Protein AF-0000000085180337 (afdb_homodimer)

Secondary structure (DSSP, 8-state):
-TTEEE-S--TTHHHHS-HHHHHHHHHHHHHHHHHHHHHHHHHHHHHHHHHTT------STTTTTTT-S--PPPPPGGGS--SEEEEE---HHHHHHHHTSS-SEEEEESSTT----HHHHHHHHHHHHHHHTT---EE-TTS-EE---SS-PEEEEEPPPTT-EEEEEEETTEEEEHHHHHHHHHHHHHHHHHHHTT---EEEEP---SHHHHHHHHHHHHHHHHHHT--TT-SEEEEEE-SHHHHTTHHHHHHHTTTTEEEEEE-HHHHHHHHHHHTTTTSPPP--GGG--TTSHHHHHHHHHHHHHHHHTT-EEEEEEE-B---SS-HHHHHHHHHHHHHHHHHHHHHT-SEEEESSGGGHHHHHHHHHHHHTT-S--TT---TT----HHHHT----TT--B-HHHHHHHHHHHHHHHHHHHTT-SSEEETTEEE-HHHHHHHHHHHHHHHHHT-BBTTS-B--HHHHHHHHHHHHHHTT-TTSTTHHHHHHHHHHHHH-SSPPS-HHHHHGGG--/-TTEEE-S--TTHHHHS-HHHHHHHHHHHHHHHHHHHHHHHHHHHHHHHHHTT------STTTTTTT-S--PPPPPGGGS--SEEEEE---HHHHHHHHTSS-SEEEEESSTT----HHHHHHHHHHHHHHHTT---EE-TTS-EE---SS-PEEEEEPPPTT-EEEEEEETTEEEEHHHHHHHHHHHHHHHHHHHTT---EEEEP---SHHHHHHHHHHHHHHHHHHT--TT-SEEEEEE-SHHHHTTHHHHHHHTTTTEEEEEE-HHHHHHHHHHHTTTTSPPP--GGG--TTSHHHHHHHHHHHHHHHHTT-EEEEEEE-B---SS-HHHHHHHHHHHHHHHHHHHHHT-SEEEESSGGGHHHHHHHHHHHHTT-S--TT---TT----HHHHT----TT--B-HHHHHHHHHHHHHHHHHHHTT-SSEEETTEEE-HHHHHHHHHHHHHHHHHT-BBTTS-B--HHHHHHHHHHHHHHTT-TTSTTHHHHHHHHHHHHH-SSPPS-HHHHHGGG--

Solvent-accessible surface area (backbone atoms only — not comparable to full-atom values): 53439 Å² total; per-residue (Å²): 112,91,58,56,45,76,74,64,88,58,96,58,38,69,76,58,55,26,73,67,48,44,51,49,30,50,36,49,38,70,71,42,43,40,43,51,52,16,51,55,49,45,52,54,54,52,44,54,43,33,69,73,66,53,75,84,61,66,58,73,77,52,46,75,55,57,90,40,98,61,61,35,38,80,58,54,80,74,58,46,43,41,42,30,25,36,45,44,37,44,48,63,70,53,42,45,49,47,29,53,41,75,28,37,26,23,38,36,26,56,36,49,29,34,24,80,37,69,63,52,51,53,48,23,52,46,36,51,53,27,48,76,68,71,58,50,63,43,66,44,96,88,62,47,73,42,66,73,54,94,74,56,23,36,66,27,36,22,33,26,34,83,92,40,62,32,81,49,36,28,49,73,87,36,59,32,46,24,23,47,45,45,43,36,48,52,44,70,74,34,32,70,60,28,45,75,72,73,52,48,48,33,32,37,45,44,67,42,58,40,30,67,56,34,36,50,49,39,50,51,50,52,50,51,24,59,74,72,72,46,62,88,54,54,47,36,31,28,38,33,48,19,22,56,57,18,66,54,27,50,44,47,28,44,58,48,22,20,60,28,30,43,27,41,28,45,37,58,52,39,21,54,28,33,45,45,64,57,28,51,86,75,48,77,86,75,39,30,70,88,66,65,45,69,76,34,52,20,43,34,36,46,55,54,48,47,28,24,47,18,17,67,23,63,24,40,22,30,39,41,70,45,38,62,46,79,47,93,87,38,63,67,62,31,51,55,50,51,51,50,51,46,51,53,48,44,50,40,47,71,70,34,35,30,17,32,32,27,56,35,62,84,45,38,65,55,48,43,52,48,41,41,70,74,40,57,90,45,48,49,43,50,84,50,34,54,82,84,67,81,75,54,52,66,40,57,63,33,79,60,47,90,88,55,51,37,36,66,67,44,53,52,45,29,49,42,49,31,38,54,48,42,23,37,30,69,73,55,36,18,56,40,80,53,94,54,25,59,38,33,47,39,54,36,43,31,25,43,51,49,50,21,38,30,37,76,68,52,35,51,29,75,88,63,51,61,36,33,70,66,52,49,52,52,51,48,52,54,48,37,51,76,68,61,30,55,80,32,86,46,32,48,60,20,48,53,52,49,48,51,52,36,67,41,89,62,82,65,92,52,66,63,69,62,53,53,75,77,48,129,113,93,57,56,46,74,74,63,89,58,97,58,37,70,75,59,55,28,71,67,48,43,52,48,30,50,35,50,38,71,71,43,42,40,42,50,53,15,51,54,49,44,52,54,54,52,42,53,42,33,71,71,66,54,74,85,61,65,57,73,75,51,46,73,56,56,90,39,97,59,61,34,38,78,60,55,79,74,58,47,42,41,42,30,25,36,44,44,36,42,46,62,70,53,42,44,50,46,29,53,41,74,29,37,26,20,38,36,26,56,36,49,30,35,23,81,36,69,62,52,51,52,48,23,52,46,36,49,55,27,47,78,68,72,60,55,63,41,65,44,96,88,63,47,75,41,65,76,53,93,74,55,25,36,67,26,37,24,33,27,35,83,92,41,61,32,82,50,36,28,49,74,87,37,58,32,46,23,24,49,44,44,42,36,48,51,43,71,75,35,33,68,60,29,44,74,72,74,53,48,47,33,32,38,44,45,66,41,56,40,30,69,58,34,35,50,49,38,50,49,52,52,49,51,24,59,73,72,70,45,64,89,54,55,46,35,32,28,37,34,48,20,22,56,56,18,65,56,28,53,45,47,28,43,59,47,21,19,60,28,29,41,27,41,28,44,36,60,53,39,22,54,27,33,46,44,65,57,28,51,86,73,49,77,84,75,40,32,70,87,65,65,45,69,75,34,52,21,45,35,37,46,55,53,47,46,27,23,47,19,19,66,23,63,26,39,22,30,40,41,70,46,37,62,47,81,48,93,88,39,62,67,62,30,54,56,50,49,52,49,50,46,51,53,50,45,51,40,47,73,69,34,33,30,18,31,32,28,56,36,62,82,45,37,63,55,46,43,53,50,42,41,71,75,38,57,92,47,47,52,44,50,86,52,36,53,81,81,68,82,74,56,54,65,40,57,64,33,81,59,47,91,89,55,50,38,35,66,68,46,52,51,47,29,49,42,51,31,38,52,47,41,23,36,32,69,73,55,36,16,56,40,80,55,94,56,23,57,38,33,46,40,56,38,43,31,26,43,51,49,50,21,38,30,37,78,68,53,36,52,30,75,87,62,53,62,36,35,70,67,52,49,52,51,52,45,51,54,46,37,52,75,68,60,30,55,81,33,88,46,31,48,60,21,48,52,52,49,48,52,52,36,67,40,90,63,82,65,90,50,65,62,69,62,52,53,75,76,49,128

Structure (mmCIF, N/CA/C/O backbone):
data_AF-0000000085180337-model_v1
#
loop_
_entity.id
_entity.type
_entity.pdbx_description
1 polymer 'Malate synthase'
#
loop_
_atom_site.group_PDB
_atom_site.id
_atom_site.type_symbol
_atom_site.label_atom_id
_atom_site.label_alt_id
_atom_site.label_comp_id
_atom_site.label_asym_id
_atom_site.label_entity_id
_atom_site.label_seq_id
_atom_site.pdbx_PDB_ins_code
_atom_site.Cartn_x
_atom_site.Cartn_y
_atom_site.Cartn_z
_atom_site.occupancy
_atom_site.B_iso_or_equiv
_atom_site.auth_seq_id
_atom_site.auth_comp_id
_atom_site.auth_asym_id
_atom_site.auth_atom_id
_atom_site.pdbx_PDB_model_num
ATOM 1 N N . MET A 1 1 ? 25.469 7.758 -5.141 1 88.44 1 MET A N 1
ATOM 2 C CA . MET A 1 1 ? 24.469 6.691 -5.016 1 88.44 1 MET A CA 1
ATOM 3 C C . MET A 1 1 ? 23.703 6.516 -6.312 1 88.44 1 MET A C 1
ATOM 5 O O . MET A 1 1 ? 23.25 7.496 -6.91 1 88.44 1 MET A O 1
ATOM 9 N N . LYS A 1 2 ? 23.516 5.344 -6.676 1 87 2 LYS A N 1
ATOM 10 C CA . LYS A 1 2 ? 22.859 5.047 -7.949 1 87 2 LYS A CA 1
ATOM 11 C C . LYS A 1 2 ? 21.422 5.57 -7.965 1 87 2 LYS A C 1
ATOM 13 O O . LYS A 1 2 ? 20.672 5.367 -7.004 1 87 2 LYS A O 1
ATOM 18 N N . GLY A 1 3 ? 21.047 6.367 -9.023 1 92 3 GLY A N 1
ATOM 19 C CA . GLY A 1 3 ? 19.688 6.824 -9.266 1 92 3 GLY A CA 1
ATOM 20 C C . GLY A 1 3 ? 19.297 8.031 -8.422 1 92 3 GLY A C 1
ATOM 21 O O . GLY A 1 3 ? 18.125 8.406 -8.367 1 92 3 GLY A O 1
ATOM 22 N N . VAL A 1 4 ? 20.25 8.648 -7.68 1 97.12 4 VAL A N 1
ATOM 23 C CA . VAL A 1 4 ? 19.938 9.758 -6.789 1 97.12 4 VAL A CA 1
ATOM 24 C C . VAL A 1 4 ? 20.594 11.039 -7.297 1 97.12 4 VAL A C 1
ATOM 26 O O . VAL A 1 4 ? 21.75 11.016 -7.73 1 97.12 4 VAL A O 1
ATOM 29 N N . GLU A 1 5 ? 19.859 12.094 -7.363 1 97.81 5 GLU A N 1
ATOM 30 C CA . GLU A 1 5 ? 20.359 13.391 -7.785 1 97.81 5 GLU A CA 1
ATOM 31 C C . GLU A 1 5 ? 19.969 14.484 -6.789 1 97.81 5 GLU A C 1
ATOM 33 O O . GLU A 1 5 ? 18.797 14.68 -6.5 1 97.81 5 GLU A O 1
ATOM 38 N N . ILE A 1 6 ? 20.938 15.148 -6.246 1 97.94 6 ILE A N 1
ATOM 39 C CA . ILE A 1 6 ? 20.719 16.344 -5.453 1 97.94 6 ILE A CA 1
ATOM 40 C C . ILE A 1 6 ? 20.844 17.594 -6.344 1 97.94 6 ILE A C 1
ATOM 42 O O . ILE A 1 6 ? 21.906 17.844 -6.906 1 97.94 6 ILE A O 1
ATOM 46 N N . ARG A 1 7 ? 19.859 18.406 -6.445 1 97.56 7 ARG A N 1
ATOM 47 C CA . ARG A 1 7 ? 19.766 19.422 -7.5 1 97.56 7 ARG A CA 1
ATOM 48 C C . ARG A 1 7 ? 20.203 20.781 -6.98 1 97.56 7 ARG A C 1
ATOM 50 O O . ARG A 1 7 ? 20.328 21.734 -7.758 1 97.56 7 ARG A O 1
ATOM 57 N N . LYS A 1 8 ? 20.359 20.875 -5.699 1 97.44 8 LYS A N 1
ATOM 58 C CA . LYS A 1 8 ? 20.781 22.156 -5.121 1 97.44 8 LYS A CA 1
ATOM 59 C C . LYS A 1 8 ? 21.703 21.938 -3.932 1 97.44 8 LYS A C 1
ATOM 61 O O . LYS A 1 8 ? 21.406 21.141 -3.033 1 97.44 8 LYS A O 1
ATOM 66 N N . ASP A 1 9 ? 22.859 22.625 -3.92 1 96.94 9 ASP A N 1
ATOM 67 C CA . ASP A 1 9 ? 23.828 22.5 -2.842 1 96.94 9 ASP A CA 1
ATOM 68 C C . ASP A 1 9 ? 23.422 23.344 -1.637 1 96.94 9 ASP A C 1
ATOM 70 O O . ASP A 1 9 ? 22.531 24.172 -1.73 1 96.94 9 ASP A O 1
ATOM 74 N N . HIS A 1 10 ? 23.984 23.062 -0.514 1 97.5 10 HIS A N 1
ATOM 75 C CA . HIS A 1 10 ? 23.781 23.781 0.739 1 97.5 10 HIS A CA 1
ATOM 76 C C . HIS A 1 10 ? 24.984 23.609 1.669 1 97.5 10 HIS A C 1
ATOM 78 O O . HIS A 1 10 ? 25.578 22.531 1.745 1 97.5 10 HIS A O 1
ATOM 84 N N . PRO A 1 11 ? 25.422 24.656 2.369 1 97.31 11 PRO A N 1
ATOM 85 C CA . PRO A 1 11 ? 26.578 24.578 3.25 1 97.31 11 PRO A CA 1
ATOM 86 C C . PRO A 1 11 ? 26.438 23.484 4.32 1 97.31 11 PRO A C 1
ATOM 88 O O . PRO A 1 11 ? 27.438 22.922 4.766 1 97.31 11 PRO A O 1
ATOM 91 N N . LEU A 1 12 ? 25.219 23.203 4.68 1 97.5 12 LEU A N 1
ATOM 92 C CA . LEU A 1 12 ? 24.984 22.25 5.758 1 97.5 12 LEU A CA 1
ATOM 93 C C . LEU A 1 12 ? 24.641 20.875 5.199 1 97.5 12 LEU A C 1
ATOM 95 O O . LEU A 1 12 ? 24.297 19.953 5.953 1 97.5 12 LEU A O 1
ATOM 99 N N . LEU A 1 13 ? 24.719 20.688 3.965 1 96.81 13 LEU A N 1
ATOM 100 C CA . LEU A 1 13 ? 24.25 19.484 3.299 1 96.81 13 LEU A CA 1
ATOM 101 C C . LEU A 1 13 ? 24.969 18.25 3.836 1 96.81 13 LEU A C 1
ATOM 103 O O . LEU A 1 13 ? 24.359 17.219 4.078 1 96.81 13 LEU A O 1
ATOM 107 N N . GLY A 1 14 ? 26.266 18.312 3.992 1 96.25 14 GLY A N 1
ATOM 108 C CA . GLY A 1 14 ? 27.062 17.203 4.457 1 96.25 14 GLY A CA 1
ATOM 109 C C . GLY A 1 14 ? 26.688 16.719 5.852 1 96.25 14 GLY A C 1
ATOM 110 O O . GLY A 1 14 ? 26.844 15.547 6.176 1 96.25 14 GLY A O 1
ATOM 111 N N . GLU A 1 15 ? 26.156 17.625 6.672 1 97.06 15 GLU A N 1
ATOM 112 C CA . GLU A 1 15 ? 25.75 17.297 8.039 1 97.06 15 GLU A CA 1
ATOM 113 C C . GLU A 1 15 ? 24.344 16.719 8.07 1 97.06 15 GLU A C 1
ATOM 115 O O . GLU A 1 15 ? 24.047 15.812 8.852 1 97.06 15 GLU A O 1
ATOM 120 N N . VAL A 1 16 ? 23.516 17.234 7.27 1 98.31 16 VAL A N 1
ATOM 121 C CA . VAL A 1 16 ? 22.094 16.875 7.316 1 98.31 16 VAL A CA 1
ATOM 122 C C . VAL A 1 16 ? 21.828 15.695 6.398 1 98.31 16 VAL A C 1
ATOM 124 O O . VAL A 1 16 ? 21.062 14.789 6.746 1 98.31 16 VAL A O 1
ATOM 127 N N . LEU A 1 17 ? 22.391 15.711 5.258 1 98 17 LEU A N 1
ATOM 128 C CA . LEU A 1 17 ? 22.234 14.641 4.273 1 98 17 LEU A CA 1
ATOM 129 C C . LEU A 1 17 ? 23.531 13.852 4.125 1 98 17 LEU A C 1
ATOM 131 O O . LEU A 1 17 ? 24.078 13.758 3.025 1 98 17 LEU A O 1
ATOM 135 N N . THR A 1 18 ? 24 13.258 5.289 1 98 18 THR A N 1
ATOM 136 C CA . THR A 1 18 ? 25.141 12.352 5.234 1 98 18 THR A CA 1
ATOM 137 C C . THR A 1 18 ? 24.875 11.195 4.277 1 98 18 THR A C 1
ATOM 139 O O . THR A 1 18 ? 23.719 10.977 3.879 1 98 18 THR A O 1
ATOM 142 N N . GLU A 1 19 ? 25.875 10.531 3.971 1 96.81 19 GLU A N 1
ATOM 143 C CA . GLU A 1 19 ? 25.703 9.383 3.078 1 96.81 19 GLU A CA 1
ATOM 144 C C . GLU A 1 19 ? 24.719 8.375 3.662 1 96.81 19 GLU A C 1
ATOM 146 O O . GLU A 1 19 ? 23.875 7.836 2.941 1 96.81 19 GLU A O 1
ATOM 151 N N . GLU A 1 20 ? 24.844 8.102 4.941 1 97.62 20 GLU A N 1
ATOM 152 C CA . GLU A 1 20 ? 23.984 7.133 5.605 1 97.62 20 GLU A CA 1
ATOM 153 C C . GLU A 1 20 ? 22.547 7.637 5.676 1 97.62 20 GLU A C 1
ATOM 155 O O . GLU A 1 20 ? 21.594 6.863 5.484 1 97.62 20 GLU A O 1
ATOM 160 N N . ALA A 1 21 ? 22.375 8.906 5.992 1 98.5 21 ALA A N 1
ATOM 161 C CA . ALA A 1 21 ? 21.047 9.484 6.043 1 98.5 21 ALA A CA 1
ATOM 162 C C . ALA A 1 21 ? 20.375 9.461 4.668 1 98.5 21 ALA A C 1
ATOM 164 O O . ALA A 1 21 ? 19.188 9.18 4.551 1 98.5 21 ALA A O 1
ATOM 165 N N . LEU A 1 22 ? 21.172 9.82 3.664 1 98.19 22 LEU A N 1
ATOM 166 C CA . LEU A 1 22 ? 20.672 9.789 2.295 1 98.19 22 LEU A CA 1
ATOM 167 C C . LEU A 1 22 ? 20.234 8.383 1.907 1 98.19 22 LEU A C 1
ATOM 169 O O . LEU A 1 22 ? 19.172 8.195 1.308 1 98.19 22 LEU A O 1
ATOM 173 N N . ARG A 1 23 ? 21.094 7.371 2.258 1 97.88 23 ARG A N 1
ATOM 174 C CA . ARG A 1 23 ? 20.734 5.984 1.981 1 97.88 23 ARG A CA 1
ATOM 175 C C . ARG A 1 23 ? 19.406 5.613 2.645 1 97.88 23 ARG A C 1
ATOM 177 O O . ARG A 1 23 ? 18.578 4.918 2.047 1 97.88 23 ARG A O 1
ATOM 184 N N . PHE A 1 24 ? 19.234 6.098 3.801 1 98.38 24 PHE A N 1
ATOM 185 C CA . PHE A 1 24 ? 18.031 5.781 4.562 1 98.38 24 PHE A CA 1
ATOM 186 C C . PHE A 1 24 ? 16.812 6.414 3.924 1 98.38 24 PHE A C 1
ATOM 188 O O . PHE A 1 24 ? 15.789 5.746 3.723 1 98.38 24 PHE A O 1
ATOM 195 N N . VAL A 1 25 ? 16.828 7.727 3.578 1 98.69 25 VAL A N 1
ATOM 196 C CA . VAL A 1 25 ? 15.648 8.391 3.033 1 98.69 25 VAL A CA 1
ATOM 197 C C . VAL A 1 25 ? 15.352 7.852 1.637 1 98.69 25 VAL A C 1
ATOM 199 O O . VAL A 1 25 ? 14.188 7.762 1.235 1 98.69 25 VAL A O 1
ATOM 202 N N . VAL A 1 26 ? 16.391 7.473 0.89 1 98.31 26 VAL A N 1
ATOM 203 C CA . VAL A 1 26 ? 16.188 6.844 -0.413 1 98.31 26 VAL A CA 1
ATOM 204 C C . VAL A 1 26 ? 15.516 5.484 -0.236 1 98.31 26 VAL A C 1
ATOM 206 O O . VAL A 1 26 ? 14.617 5.125 -1.002 1 98.31 26 VAL A O 1
ATOM 209 N N . ALA A 1 27 ? 15.984 4.746 0.781 1 98.25 27 ALA A N 1
ATOM 210 C CA . ALA A 1 27 ? 15.352 3.467 1.09 1 98.25 27 ALA A CA 1
ATOM 211 C C . ALA A 1 27 ? 13.867 3.648 1.393 1 98.25 27 ALA A C 1
ATOM 213 O O . ALA A 1 27 ? 13.031 2.887 0.9 1 98.25 27 ALA A O 1
ATOM 214 N N . LEU A 1 28 ? 13.516 4.645 2.199 1 98.75 28 LEU A N 1
ATOM 215 C CA . LEU A 1 28 ? 12.125 4.938 2.516 1 98.75 28 LEU A CA 1
ATOM 216 C C . LEU A 1 28 ? 11.328 5.23 1.248 1 98.75 28 LEU A C 1
ATOM 218 O O . LEU A 1 28 ? 10.234 4.691 1.058 1 98.75 28 LEU A O 1
ATOM 222 N N . HIS A 1 29 ? 11.883 6.086 0.443 1 98.62 29 HIS A N 1
ATOM 223 C CA . HIS A 1 29 ? 11.18 6.496 -0.766 1 98.62 29 HIS A CA 1
ATOM 224 C C . HIS A 1 29 ? 10.938 5.312 -1.693 1 98.62 29 HIS A C 1
ATOM 226 O O . HIS A 1 29 ? 9.82 5.117 -2.176 1 98.62 29 HIS A O 1
ATOM 232 N N . ARG A 1 30 ? 11.938 4.551 -1.923 1 97.31 30 ARG A N 1
ATOM 233 C CA . ARG A 1 30 ? 11.812 3.414 -2.826 1 97.31 30 ARG A CA 1
ATOM 234 C C . ARG A 1 30 ? 10.844 2.375 -2.271 1 97.31 30 ARG A C 1
ATOM 236 O O . ARG A 1 30 ? 10.125 1.721 -3.029 1 97.31 30 ARG A O 1
ATOM 243 N N . GLU A 1 31 ? 10.836 2.254 -0.965 1 97.69 31 GLU A N 1
ATOM 244 C CA . GLU A 1 31 ? 10 1.268 -0.286 1 97.69 31 GLU A CA 1
ATOM 245 C C . GLU A 1 31 ? 8.531 1.676 -0.312 1 97.69 31 GLU A C 1
ATOM 247 O O . GLU A 1 31 ? 7.645 0.825 -0.437 1 97.69 31 GLU A O 1
ATOM 252 N N . PHE A 1 32 ? 8.195 2.963 -0.238 1 98.69 32 PHE A N 1
ATOM 253 C CA . PHE A 1 32 ? 6.82 3.297 0.128 1 98.69 32 PHE A CA 1
ATOM 254 C C . PHE A 1 32 ? 6.188 4.207 -0.918 1 98.69 32 PHE A C 1
ATOM 256 O O . PHE A 1 32 ? 4.969 4.383 -0.937 1 98.69 32 PHE A O 1
ATOM 263 N N . ASN A 1 33 ? 7.008 4.785 -1.847 1 98.56 33 ASN A N 1
ATOM 264 C CA . ASN A 1 33 ? 6.488 5.742 -2.814 1 98.56 33 ASN A CA 1
ATOM 265 C C . ASN A 1 33 ? 5.438 5.109 -3.725 1 98.56 33 ASN A C 1
ATOM 267 O O . ASN A 1 33 ? 4.457 5.758 -4.09 1 98.56 33 ASN A O 1
ATOM 271 N N . PRO A 1 34 ? 5.609 3.84 -4.145 1 98.12 34 PRO A N 1
ATOM 272 C CA . PRO A 1 34 ? 4.578 3.262 -5.012 1 98.12 34 PRO A CA 1
ATOM 273 C C . PRO A 1 34 ? 3.207 3.209 -4.336 1 98.12 34 PRO A C 1
ATOM 275 O O . PRO A 1 34 ? 2.195 3.531 -4.965 1 98.12 34 PRO A O 1
ATOM 278 N N . VAL A 1 35 ? 3.18 2.791 -3.084 1 98.69 35 VAL A N 1
ATOM 279 C CA . VAL A 1 35 ? 1.931 2.746 -2.332 1 98.69 35 VAL A CA 1
ATOM 280 C C . VAL A 1 35 ? 1.38 4.16 -2.156 1 98.69 35 VAL A C 1
ATOM 282 O O . VAL A 1 35 ? 0.181 4.391 -2.326 1 98.69 35 VAL A O 1
ATOM 285 N N . ARG A 1 36 ? 2.287 5.113 -1.812 1 98.81 36 ARG A N 1
ATOM 286 C CA . ARG A 1 36 ? 1.904 6.516 -1.67 1 98.81 36 ARG A CA 1
ATOM 287 C C . ARG A 1 36 ? 1.205 7.023 -2.926 1 98.81 36 ARG A C 1
ATOM 289 O O . ARG A 1 36 ? 0.134 7.629 -2.846 1 98.81 36 ARG A O 1
ATOM 296 N N . LYS A 1 37 ? 1.755 6.754 -4.066 1 98.31 37 LYS A N 1
ATOM 297 C CA . LYS A 1 37 ? 1.198 7.215 -5.336 1 98.31 37 LYS A CA 1
ATOM 298 C C . LYS A 1 37 ? -0.177 6.602 -5.586 1 98.31 37 LYS A C 1
ATOM 300 O O . LYS A 1 37 ? -1.085 7.277 -6.07 1 98.31 37 LYS A O 1
ATOM 305 N N . GLY A 1 38 ? -0.327 5.32 -5.246 1 98.5 38 GLY A N 1
ATOM 306 C CA . GLY A 1 38 ? -1.622 4.672 -5.383 1 98.5 38 GLY A CA 1
ATOM 307 C C . GLY A 1 38 ? -2.701 5.312 -4.531 1 98.5 38 GLY A C 1
ATOM 308 O O . GLY A 1 38 ? -3.836 5.484 -4.98 1 98.5 38 GLY A O 1
ATOM 309 N N . LEU A 1 39 ? -2.348 5.664 -3.311 1 98.81 39 LEU A N 1
ATOM 310 C CA . LEU A 1 39 ? -3.309 6.242 -2.381 1 98.81 39 LEU A CA 1
ATOM 311 C C . LEU A 1 39 ? -3.652 7.676 -2.777 1 98.81 39 LEU A C 1
ATOM 313 O O . LEU A 1 39 ? -4.785 8.125 -2.578 1 98.81 39 LEU A O 1
ATOM 317 N N . LEU A 1 40 ? -2.658 8.414 -3.316 1 98.56 40 LEU A N 1
ATOM 318 C CA . LEU A 1 40 ? -2.934 9.758 -3.807 1 98.56 40 LEU A CA 1
ATOM 319 C C . LEU A 1 40 ? -3.857 9.719 -5.02 1 98.56 40 LEU A C 1
ATOM 321 O O . LEU A 1 40 ? -4.715 10.594 -5.18 1 98.56 40 LEU A O 1
ATOM 325 N N . ALA A 1 41 ? -3.695 8.719 -5.887 1 98.19 41 ALA A N 1
ATOM 326 C CA . ALA A 1 41 ? -4.617 8.531 -7.004 1 98.19 41 ALA A CA 1
ATOM 327 C C . ALA A 1 41 ? -6.031 8.25 -6.512 1 98.19 41 ALA A C 1
ATOM 329 O O . ALA A 1 41 ? -7.008 8.727 -7.102 1 98.19 41 ALA A O 1
ATOM 330 N N . ARG A 1 42 ? -6.137 7.52 -5.504 1 98.06 42 ARG A N 1
ATOM 331 C CA . ARG A 1 42 ? -7.434 7.227 -4.906 1 98.06 42 ARG A CA 1
ATOM 332 C C . ARG A 1 42 ? -8.133 8.508 -4.469 1 98.06 42 ARG A C 1
ATOM 334 O O . ARG A 1 42 ? -9.352 8.633 -4.609 1 98.06 42 ARG A O 1
ATOM 341 N N . ARG A 1 43 ? -7.383 9.492 -3.883 1 98.38 43 ARG A N 1
ATOM 342 C CA . ARG A 1 43 ? -7.961 10.781 -3.498 1 98.38 43 ARG A CA 1
ATOM 343 C C . ARG A 1 43 ? -8.703 11.414 -4.668 1 98.38 43 ARG A C 1
ATOM 345 O O . ARG A 1 43 ? -9.82 11.914 -4.5 1 98.38 43 ARG A O 1
ATOM 352 N N . GLN A 1 44 ? -8.016 11.383 -5.805 1 97.81 44 GLN A N 1
ATOM 353 C CA . GLN A 1 44 ? -8.57 12.023 -6.992 1 97.81 44 GLN A CA 1
ATOM 354 C C . GLN A 1 44 ? -9.82 11.305 -7.48 1 97.81 44 GLN A C 1
ATOM 356 O O . GLN A 1 44 ? -10.781 11.938 -7.914 1 97.81 44 GLN A O 1
ATOM 361 N N . GLU A 1 45 ? -9.789 9.984 -7.398 1 96.69 45 GLU A N 1
ATOM 362 C CA . GLU A 1 45 ? -10.953 9.195 -7.801 1 96.69 45 GLU A CA 1
ATOM 363 C C . GLU A 1 45 ? -12.164 9.508 -6.926 1 96.69 45 GLU A C 1
ATOM 365 O O . GLU A 1 45 ? -13.273 9.688 -7.434 1 96.69 45 GLU A O 1
ATOM 370 N N . LEU A 1 46 ? -11.977 9.57 -5.652 1 96.94 46 LEU A N 1
ATOM 371 C CA . LEU A 1 46 ? -13.055 9.875 -4.723 1 96.94 46 LEU A CA 1
ATOM 372 C C . LEU A 1 46 ? -13.578 11.289 -4.938 1 96.94 46 LEU A C 1
ATOM 374 O O . LEU A 1 46 ? -14.789 11.523 -4.918 1 96.94 46 LEU A O 1
ATOM 378 N N . TRP A 1 47 ? -12.641 12.203 -5.148 1 97.25 47 TRP A N 1
ATOM 379 C CA . TRP A 1 47 ? -13.023 13.602 -5.352 1 97.25 47 TRP A CA 1
ATOM 380 C C . TRP A 1 47 ? -13.898 13.75 -6.59 1 97.25 47 TRP A C 1
ATOM 382 O O . TRP A 1 47 ? -14.883 14.5 -6.578 1 97.25 47 TRP A O 1
ATOM 392 N N . ALA A 1 48 ? -13.555 13.023 -7.648 1 96.5 48 ALA A N 1
ATOM 393 C CA . ALA A 1 48 ? -14.367 13.039 -8.859 1 96.5 48 ALA A CA 1
ATOM 394 C C . ALA A 1 48 ? -15.781 12.555 -8.586 1 96.5 48 ALA A C 1
ATOM 396 O O . ALA A 1 48 ? -16.75 13.102 -9.125 1 96.5 48 ALA A O 1
ATOM 397 N N . ARG A 1 49 ? -15.922 11.578 -7.75 1 95.12 49 ARG A N 1
ATOM 398 C CA . ARG A 1 49 ? -17.234 11.055 -7.391 1 95.12 49 ARG A CA 1
ATOM 399 C C . ARG A 1 49 ? -18.031 12.078 -6.594 1 95.12 49 ARG A C 1
ATOM 401 O O . ARG A 1 49 ? -19.234 12.219 -6.789 1 95.12 49 ARG A O 1
ATOM 408 N N . TYR A 1 50 ? -17.344 12.766 -5.672 1 96.06 50 TYR A N 1
ATOM 409 C CA . TYR A 1 50 ? -18.031 13.773 -4.863 1 96.06 50 TYR A CA 1
ATOM 410 C C . TYR A 1 50 ? -18.469 14.961 -5.719 1 96.06 50 TYR A C 1
ATOM 412 O O . TYR A 1 50 ? -19.531 15.531 -5.496 1 96.06 50 TYR A O 1
ATOM 420 N N . LYS A 1 51 ? -17.688 15.312 -6.715 1 94.69 51 LYS A N 1
ATOM 421 C CA . LYS A 1 51 ? -18.078 16.344 -7.672 1 94.69 51 LYS A CA 1
ATOM 422 C C . LYS A 1 51 ? -19.312 15.938 -8.461 1 94.69 51 LYS A C 1
ATOM 424 O O . LYS A 1 51 ? -20.125 16.781 -8.836 1 94.69 51 LYS A O 1
ATOM 429 N N . ALA A 1 52 ? -19.453 14.633 -8.609 1 94.69 52 ALA A N 1
ATOM 430 C CA . ALA A 1 52 ? -20.578 14.109 -9.375 1 94.69 52 ALA A CA 1
ATOM 431 C C . ALA A 1 52 ? -21.812 13.953 -8.492 1 94.69 52 ALA A C 1
ATOM 433 O O . ALA A 1 52 ? -22.891 13.555 -8.977 1 94.69 52 ALA A O 1
ATOM 434 N N . GLY A 1 53 ? -21.703 14.156 -7.207 1 94.06 53 GLY A N 1
ATOM 435 C CA . GLY A 1 53 ? -22.891 14.211 -6.371 1 94.06 53 GLY A CA 1
ATOM 436 C C . GLY A 1 53 ? -22.891 13.172 -5.266 1 94.06 53 GLY A C 1
ATOM 437 O O . GLY A 1 53 ? -23.734 13.219 -4.363 1 94.06 53 GLY A O 1
ATOM 438 N N . GLU A 1 54 ? -21.922 12.258 -5.312 1 94.31 54 GLU A N 1
ATOM 439 C CA . GLU A 1 54 ? -21.844 11.273 -4.238 1 94.31 54 GLU A CA 1
ATOM 440 C C . GLU A 1 54 ? -21.438 11.93 -2.918 1 94.31 54 GLU A C 1
ATOM 442 O O . GLU A 1 54 ? -20.766 12.953 -2.908 1 94.31 54 GLU A O 1
ATOM 447 N N . ARG A 1 55 ? -21.891 11.391 -1.794 1 95.5 55 ARG A N 1
ATOM 448 C CA . ARG A 1 55 ? -21.547 11.875 -0.461 1 95.5 55 ARG A CA 1
ATOM 449 C C . ARG A 1 55 ? -20.812 10.797 0.339 1 95.5 55 ARG A C 1
ATOM 451 O O . ARG A 1 55 ? -21.141 9.617 0.244 1 95.5 55 ARG A O 1
ATOM 458 N N . PRO A 1 56 ? -19.828 11.219 1.051 1 96.75 56 PRO A N 1
ATOM 459 C CA . PRO A 1 56 ? -19.141 10.234 1.894 1 96.75 56 PRO A CA 1
ATOM 460 C C . PRO A 1 56 ? -20 9.75 3.057 1 96.75 56 PRO A C 1
ATOM 462 O O . PRO A 1 56 ? -20.984 10.406 3.422 1 96.75 56 PRO A O 1
ATOM 465 N N . ASP A 1 57 ? -19.672 8.594 3.582 1 96.88 57 ASP A N 1
ATOM 466 C CA . ASP A 1 57 ? -20.328 7.984 4.738 1 96.88 57 ASP A CA 1
ATOM 467 C C . ASP A 1 57 ? -19.328 7.176 5.566 1 96.88 57 ASP A C 1
ATOM 469 O O . ASP A 1 57 ? -18.188 6.969 5.145 1 96.88 57 ASP A O 1
ATOM 473 N N . PHE A 1 58 ? -19.797 6.852 6.789 1 97.81 58 PHE A N 1
ATOM 474 C CA . PHE A 1 58 ? -18.984 5.926 7.574 1 97.81 58 PHE A CA 1
ATOM 475 C C . PHE A 1 58 ? -18.875 4.578 6.871 1 97.81 58 PHE A C 1
ATOM 477 O O . PHE A 1 58 ? -19.844 4.094 6.281 1 97.81 58 PHE A O 1
ATOM 484 N N . LEU A 1 59 ? -17.719 3.986 6.91 1 96 59 LEU A N 1
ATOM 485 C CA . LEU A 1 59 ? -17.438 2.775 6.145 1 96 59 LEU A CA 1
ATOM 486 C C . LEU A 1 59 ? -18.141 1.569 6.766 1 96 59 LEU A C 1
ATOM 488 O O . LEU A 1 59 ? -17.938 1.275 7.945 1 96 59 LEU A O 1
ATOM 492 N N . GLU A 1 60 ? -18.844 0.856 5.965 1 93.56 60 GLU A N 1
ATOM 493 C CA . GLU A 1 60 ? -19.469 -0.384 6.422 1 93.56 60 GLU A CA 1
ATOM 494 C C . GLU A 1 60 ? -18.422 -1.478 6.629 1 93.56 60 GLU A C 1
ATOM 496 O O . GLU A 1 60 ? -18.531 -2.279 7.559 1 93.56 60 GLU A O 1
ATOM 501 N N . SER A 1 61 ? -17.422 -1.465 5.789 1 92.75 61 SER A N 1
ATOM 502 C CA . SER A 1 61 ? -16.406 -2.525 5.75 1 92.75 61 SER A CA 1
ATOM 503 C C . SER A 1 61 ? -15.57 -2.541 7.023 1 92.75 61 SER A C 1
ATOM 505 O O . SER A 1 61 ? -14.961 -3.559 7.359 1 92.75 61 SER A O 1
ATOM 507 N N . THR A 1 62 ? -15.523 -1.435 7.758 1 95.94 62 THR A N 1
ATOM 508 C CA . THR A 1 62 ? -14.711 -1.356 8.961 1 95.94 62 THR A CA 1
ATOM 509 C C . THR A 1 62 ? -15.57 -1.102 10.195 1 95.94 62 THR A C 1
ATOM 511 O O . THR A 1 62 ? -15.102 -0.553 11.188 1 95.94 62 THR A O 1
ATOM 514 N N . ARG A 1 63 ? -16.812 -1.45 10.117 1 94.56 63 ARG A N 1
ATOM 515 C CA . ARG A 1 63 ? -17.75 -1.263 11.219 1 94.56 63 ARG A CA 1
ATOM 516 C C . ARG A 1 63 ? -17.234 -1.937 12.492 1 94.56 63 ARG A C 1
ATOM 518 O O . ARG A 1 63 ? -17.469 -1.448 13.594 1 94.56 63 ARG A O 1
ATOM 525 N N . PHE A 1 64 ? -16.453 -2.977 12.32 1 91.38 64 PHE A N 1
ATOM 526 C CA . PHE A 1 64 ? -15.953 -3.742 13.461 1 91.38 64 PHE A CA 1
ATOM 527 C C . PHE A 1 64 ? -14.914 -2.945 14.234 1 91.38 64 PHE A C 1
ATOM 529 O O . PHE A 1 64 ? -14.633 -3.248 15.391 1 91.38 64 PHE A O 1
ATOM 536 N N . VAL A 1 65 ? -14.336 -1.946 13.633 1 95.69 65 VAL A N 1
ATOM 537 C CA . VAL A 1 65 ? -13.336 -1.097 14.266 1 95.69 65 VAL A CA 1
ATOM 538 C C . VAL A 1 65 ? -14.023 -0.076 15.172 1 95.69 65 VAL A C 1
ATOM 540 O O . VAL A 1 65 ? -13.57 0.181 16.281 1 95.69 65 VAL A O 1
ATOM 543 N N . ARG A 1 66 ? -15.086 0.447 14.656 1 93.38 66 ARG A N 1
ATOM 544 C CA . ARG A 1 66 ? -15.789 1.509 15.367 1 93.38 66 ARG A CA 1
ATOM 545 C C . ARG A 1 66 ? -16.516 0.957 16.594 1 93.38 66 ARG A C 1
ATOM 547 O O . ARG A 1 66 ? -17.344 0.054 16.469 1 93.38 66 ARG A O 1
ATOM 554 N N . GLY A 1 67 ? -16.156 1.396 17.734 1 84.19 67 GLY A N 1
ATOM 555 C CA . GLY A 1 67 ? -16.75 0.963 18.984 1 84.19 67 GLY A CA 1
ATOM 556 C C . GLY A 1 67 ? -16.234 -0.384 19.453 1 84.19 67 GLY A C 1
ATOM 557 O O . GLY A 1 67 ? -16.75 -0.949 20.422 1 84.19 67 GLY A O 1
ATOM 558 N N . GLY A 1 68 ? -15.242 -0.904 18.672 1 88.12 68 GLY A N 1
ATOM 559 C CA . GLY A 1 68 ? -14.695 -2.197 19.062 1 88.12 68 GLY A CA 1
ATOM 560 C C . GLY A 1 68 ? -13.844 -2.135 20.312 1 88.12 68 GLY A C 1
ATOM 561 O O . GLY A 1 68 ? -13.531 -1.049 20.797 1 88.12 68 GLY A O 1
ATOM 562 N N . SER A 1 69 ? -13.492 -3.338 20.812 1 92.44 69 SER A N 1
ATOM 563 C CA . SER A 1 69 ? -12.719 -3.424 22.031 1 92.44 69 SER A CA 1
ATOM 564 C C . SER A 1 69 ? -11.219 -3.445 21.734 1 92.44 69 SER A C 1
ATOM 566 O O . SER A 1 69 ? -10.602 -4.512 21.719 1 92.44 69 SER A O 1
ATOM 568 N N . TRP A 1 70 ? -10.672 -2.381 21.484 1 96.06 70 TRP A N 1
ATOM 569 C CA . TRP A 1 70 ? -9.25 -2.174 21.266 1 96.06 70 TRP A CA 1
ATOM 570 C C . TRP A 1 70 ? -8.812 -0.81 21.781 1 96.06 70 TRP A C 1
ATOM 572 O O . TRP A 1 70 ? -9.648 0.052 22.062 1 96.06 70 TRP A O 1
ATOM 582 N N . ARG A 1 71 ? -7.559 -0.562 22.078 1 97.62 71 ARG A N 1
ATOM 583 C CA . ARG A 1 71 ? -7.016 0.717 22.516 1 97.62 71 ARG A CA 1
ATOM 584 C C . ARG A 1 71 ? -5.66 0.986 21.875 1 97.62 71 ARG A C 1
ATOM 586 O O . ARG A 1 71 ? -4.992 0.06 21.406 1 97.62 71 ARG A O 1
ATOM 593 N N . VAL A 1 72 ? -5.293 2.213 21.828 1 98.12 72 VAL A N 1
ATOM 594 C CA . VAL A 1 72 ? -3.959 2.562 21.344 1 98.12 72 VAL A CA 1
ATOM 595 C C . VAL A 1 72 ? -2.938 2.318 22.453 1 98.12 72 VAL A C 1
ATOM 597 O O . VAL A 1 72 ? -3.299 2.221 23.625 1 98.12 72 VAL A O 1
ATOM 600 N N . ALA A 1 73 ? -1.636 2.199 22.047 1 97.88 73 ALA A N 1
ATOM 601 C CA . ALA A 1 73 ? -0.564 2.051 23.031 1 97.88 73 ALA A CA 1
ATOM 602 C C . ALA A 1 73 ? -0.54 3.23 24 1 97.88 73 ALA A C 1
ATOM 604 O O . ALA A 1 73 ? -0.777 4.375 23.609 1 97.88 73 ALA A O 1
ATOM 605 N N . GLU A 1 74 ? -0.193 2.959 25.219 1 97.62 74 GLU A N 1
ATOM 606 C CA . GLU A 1 74 ? -0.11 4.016 26.219 1 97.62 74 GLU A CA 1
ATOM 607 C C . GLU A 1 74 ? 0.934 5.062 25.828 1 97.62 74 GLU A C 1
ATOM 609 O O . GLU A 1 74 ? 2.031 4.715 25.391 1 97.62 74 GLU A O 1
ATOM 614 N N . ALA A 1 75 ? 0.584 6.305 25.953 1 97.12 75 ALA A N 1
ATOM 615 C CA . ALA A 1 75 ? 1.526 7.379 25.641 1 97.12 75 ALA A CA 1
ATOM 616 C C . ALA A 1 75 ? 2.738 7.324 26.562 1 97.12 75 ALA A C 1
ATOM 618 O O . ALA A 1 75 ? 2.607 7.012 27.75 1 97.12 75 ALA A O 1
ATOM 619 N N . PRO A 1 76 ? 3.932 7.633 26.031 1 97.62 76 PRO A N 1
ATOM 620 C CA . PRO A 1 76 ? 5.105 7.719 26.906 1 97.62 76 PRO A CA 1
ATOM 621 C C . PRO A 1 76 ? 4.992 8.836 27.938 1 97.62 76 PRO A C 1
ATOM 623 O O . PRO A 1 76 ? 4.137 9.719 27.797 1 97.62 76 PRO A O 1
ATOM 626 N N . GLU A 1 77 ? 5.844 8.812 28.906 1 97.31 77 GLU A N 1
ATOM 627 C CA . GLU A 1 77 ? 5.766 9.703 30.062 1 97.31 77 GLU A CA 1
ATOM 628 C C . GLU A 1 77 ? 5.781 11.172 29.625 1 97.31 77 GLU A C 1
ATOM 630 O O . GLU A 1 77 ? 4.988 11.977 30.125 1 97.31 77 GLU A O 1
ATOM 635 N N . ASP A 1 78 ? 6.637 11.508 28.703 1 97.88 78 ASP A N 1
ATOM 636 C CA . ASP A 1 78 ? 6.816 12.914 28.328 1 97.88 78 ASP A CA 1
ATOM 637 C C . ASP A 1 78 ? 5.73 13.367 27.359 1 97.88 78 ASP A C 1
ATOM 639 O O . ASP A 1 78 ? 5.75 14.508 26.891 1 97.88 78 ASP A O 1
ATOM 643 N N . LEU A 1 79 ? 4.719 12.469 27.047 1 98.12 79 LEU A N 1
ATOM 644 C CA . LEU A 1 79 ? 3.562 12.852 26.234 1 98.12 79 LEU A CA 1
ATOM 645 C C . LEU A 1 79 ? 2.268 12.664 27.016 1 98.12 79 LEU A C 1
ATOM 647 O O . LEU A 1 79 ? 1.177 12.742 26.453 1 98.12 79 LEU A O 1
ATOM 651 N N . GLN A 1 80 ? 2.414 12.383 28.266 1 98.38 80 GLN A N 1
ATOM 652 C CA . GLN A 1 80 ? 1.216 12.133 29.062 1 98.38 80 GLN A CA 1
ATOM 653 C C . GLN A 1 80 ? 0.433 13.422 29.297 1 98.38 80 GLN A C 1
ATOM 655 O O . GLN A 1 80 ? -0.797 13.43 29.219 1 98.38 80 GLN A O 1
ATOM 660 N N . ASP A 1 81 ? 1.122 14.477 29.688 1 98.62 81 ASP A N 1
ATOM 661 C CA . ASP A 1 81 ? 0.491 15.773 29.891 1 98.62 81 ASP A CA 1
ATOM 662 C C . ASP A 1 81 ? 0.71 16.688 28.688 1 98.62 81 ASP A C 1
ATOM 664 O O . ASP A 1 81 ? 1.8 17.234 28.516 1 98.62 81 ASP A O 1
ATOM 668 N N . ARG A 1 82 ? -0.321 16.828 27.906 1 98.75 82 ARG A N 1
ATOM 669 C CA . ARG A 1 82 ? -0.26 17.594 26.672 1 98.75 82 ARG A CA 1
ATOM 670 C C . ARG A 1 82 ? -1.225 18.781 26.719 1 98.75 82 ARG A C 1
ATOM 672 O O . ARG A 1 82 ? -1.724 19.219 25.672 1 98.75 82 ARG A O 1
ATOM 679 N N . ARG A 1 83 ? -1.456 19.328 27.906 1 98.81 83 ARG A N 1
ATOM 680 C CA . ARG A 1 83 ? -2.57 20.234 28.125 1 98.81 83 ARG A CA 1
ATOM 681 C C . ARG A 1 83 ? -2.4 21.516 27.328 1 98.81 83 ARG A C 1
ATOM 683 O O . ARG A 1 83 ? -3.387 22.156 26.953 1 98.81 83 ARG A O 1
ATOM 690 N N . VAL A 1 84 ? -1.12 21.922 27.109 1 98.75 84 VAL A N 1
ATOM 691 C CA . VAL A 1 84 ? -0.851 23.062 26.219 1 98.75 84 VAL A CA 1
ATOM 692 C C . VAL A 1 84 ? 0.329 22.734 25.312 1 98.75 84 VAL A C 1
ATOM 694 O O . VAL A 1 84 ? 1.413 22.391 25.781 1 98.75 84 VAL A O 1
ATOM 697 N N . GLU A 1 85 ? 0.076 22.797 24.031 1 98.75 85 GLU A N 1
ATOM 698 C CA . GLU A 1 85 ? 1.117 22.609 23.016 1 98.75 85 GLU A CA 1
ATOM 699 C C . GLU A 1 85 ? 1.317 23.875 22.203 1 98.75 85 GLU A C 1
ATOM 701 O O . GLU A 1 85 ? 0.348 24.547 21.828 1 98.75 85 GLU A O 1
ATOM 706 N N . ILE A 1 86 ? 2.547 24.25 22 1 98.5 86 ILE A N 1
ATOM 707 C CA . ILE A 1 86 ? 2.854 25.391 21.156 1 98.5 86 ILE A CA 1
ATOM 708 C C . ILE A 1 86 ? 3.354 24.906 19.797 1 98.5 86 ILE A C 1
ATOM 710 O O . ILE A 1 86 ? 3.969 23.844 19.688 1 98.5 86 ILE A O 1
ATOM 714 N N . THR A 1 87 ? 2.992 25.562 18.734 1 97.25 87 THR A N 1
ATOM 715 C CA . THR A 1 87 ? 3.414 25.219 17.375 1 97.25 87 THR A CA 1
ATOM 716 C C . THR A 1 87 ? 4.258 26.344 16.781 1 97.25 87 THR A C 1
ATOM 718 O O . THR A 1 87 ? 4.102 27.516 17.156 1 97.25 87 THR A O 1
ATOM 721 N N . GLY A 1 88 ? 5.102 26.047 15.891 1 96.12 88 GLY A N 1
ATOM 722 C CA . GLY A 1 88 ? 5.922 27.078 15.266 1 96.12 88 GLY A CA 1
ATOM 723 C C . GLY A 1 88 ? 6.855 26.516 14.203 1 96.12 88 GLY A C 1
ATOM 724 O O . GLY A 1 88 ? 6.98 25.297 14.055 1 96.12 88 GLY A O 1
ATOM 725 N N . PRO A 1 89 ? 7.453 27.422 13.477 1 96.81 89 PRO A N 1
ATOM 726 C CA . PRO A 1 89 ? 8.383 27 12.422 1 96.81 89 PRO A CA 1
ATOM 727 C C . PRO A 1 89 ? 9.703 26.469 12.969 1 96.81 89 PRO A C 1
ATOM 729 O O . PRO A 1 89 ? 9.867 26.359 14.188 1 96.81 89 PRO A O 1
ATOM 732 N N . VAL A 1 90 ? 10.609 26.078 12.086 1 97.62 90 VAL A N 1
ATOM 733 C CA . VAL A 1 90 ? 11.82 25.375 12.508 1 97.62 90 VAL A CA 1
ATOM 734 C C . VAL A 1 90 ? 13.023 26.312 12.438 1 97.62 90 VAL A C 1
ATOM 736 O O . VAL A 1 90 ? 14.156 25.859 12.258 1 97.62 90 VAL A O 1
ATOM 739 N N . GLU A 1 91 ? 12.75 27.594 12.531 1 94.44 91 GLU A N 1
ATOM 740 C CA . GLU A 1 91 ? 13.836 28.547 12.672 1 94.44 91 GLU A CA 1
ATOM 741 C C . GLU A 1 91 ? 14.477 28.469 14.055 1 94.44 91 GLU A C 1
ATOM 743 O O . GLU A 1 91 ? 13.781 28.25 15.055 1 94.44 91 GLU A O 1
ATOM 748 N N . ARG A 1 92 ? 15.758 28.703 14.102 1 93.5 92 ARG A N 1
ATOM 749 C CA . ARG A 1 92 ? 16.562 28.453 15.297 1 93.5 92 ARG A CA 1
ATOM 750 C C . ARG A 1 92 ? 16 29.219 16.5 1 93.5 92 ARG A C 1
ATOM 752 O O . ARG A 1 92 ? 15.773 28.641 17.562 1 93.5 92 ARG A O 1
ATOM 759 N N . LYS A 1 93 ? 15.812 30.531 16.359 1 91.75 93 LYS A N 1
ATOM 760 C CA . LYS A 1 93 ? 15.305 31.375 17.438 1 91.75 93 LYS A CA 1
ATOM 761 C C . LYS A 1 93 ? 13.914 30.922 17.891 1 91.75 93 LYS A C 1
ATOM 763 O O . LYS A 1 93 ? 13.617 30.891 19.078 1 91.75 93 LYS A O 1
ATOM 768 N N . MET A 1 94 ? 13.102 30.594 16.953 1 93.31 94 MET A N 1
ATOM 769 C CA . MET A 1 94 ? 11.742 30.172 17.234 1 93.31 94 MET A CA 1
ATOM 770 C C . MET A 1 94 ? 11.727 28.844 18 1 93.31 94 MET A C 1
ATOM 772 O O . MET A 1 94 ? 10.906 28.656 18.906 1 93.31 94 MET A O 1
ATOM 776 N N . ILE A 1 95 ? 12.641 27.938 17.672 1 96.25 95 ILE A N 1
ATOM 777 C CA . ILE A 1 95 ? 12.734 26.641 18.359 1 96.25 95 ILE A CA 1
ATOM 778 C C . ILE A 1 95 ? 13.109 26.859 19.828 1 96.25 95 ILE A C 1
ATOM 780 O O . ILE A 1 95 ? 12.492 26.281 20.719 1 96.25 95 ILE A O 1
ATOM 784 N N . VAL A 1 96 ? 14.109 27.688 20.078 1 95.12 96 VAL A N 1
ATOM 785 C CA . VAL A 1 96 ? 14.555 27.953 21.438 1 95.12 96 VAL A CA 1
ATOM 786 C C . VAL A 1 96 ? 13.414 28.547 22.25 1 95.12 96 VAL A C 1
ATOM 788 O O . VAL A 1 96 ? 13.133 28.109 23.375 1 95.12 96 VAL A O 1
ATOM 791 N N . ASN A 1 97 ? 12.75 29.547 21.656 1 94.12 97 ASN A N 1
ATOM 792 C CA . ASN A 1 97 ? 11.648 30.219 22.344 1 94.12 97 ASN A CA 1
ATOM 793 C C . ASN A 1 97 ? 10.5 29.25 22.641 1 94.12 97 ASN A C 1
ATOM 795 O O . ASN A 1 97 ? 9.922 29.297 23.719 1 94.12 97 ASN A O 1
ATOM 799 N N . ALA A 1 98 ? 10.172 28.484 21.656 1 96.81 98 ALA A N 1
ATOM 800 C CA . ALA A 1 98 ? 9.062 27.547 21.812 1 96.81 98 ALA A CA 1
ATOM 801 C C . ALA A 1 98 ? 9.383 26.484 22.875 1 96.81 98 ALA A C 1
ATOM 803 O O . ALA A 1 98 ? 8.547 26.172 23.719 1 96.81 98 ALA A O 1
ATOM 804 N N . LEU A 1 99 ? 10.555 25.922 22.812 1 97.56 99 LEU A N 1
ATOM 805 C CA . LEU A 1 99 ? 10.977 24.906 23.781 1 97.56 99 LEU A CA 1
ATOM 806 C C . LEU A 1 99 ? 10.992 25.484 25.188 1 97.56 99 LEU A C 1
ATOM 808 O O . LEU A 1 99 ? 10.695 24.781 26.156 1 97.56 99 LEU A O 1
ATOM 812 N N . ASN A 1 100 ? 11.32 26.766 25.328 1 96.31 100 ASN A N 1
ATOM 813 C CA . ASN A 1 100 ? 11.438 27.438 26.625 1 96.31 100 ASN A CA 1
ATOM 814 C C . ASN A 1 100 ? 10.117 28.078 27.047 1 96.31 100 ASN A C 1
ATOM 816 O O . ASN A 1 100 ? 10.047 28.719 28.094 1 96.31 100 ASN A O 1
ATOM 820 N N . SER A 1 101 ? 9.047 27.938 26.312 1 97.25 101 SER A N 1
ATOM 821 C CA . SER A 1 101 ? 7.836 28.75 26.422 1 97.25 101 SER A CA 1
ATOM 822 C C . SER A 1 101 ? 7.031 28.391 27.656 1 97.25 101 SER A C 1
ATOM 824 O O . SER A 1 101 ? 6.145 29.156 28.078 1 97.25 101 SER A O 1
ATOM 826 N N . GLY A 1 102 ? 7.285 27.25 28.266 1 97.69 102 GLY A N 1
ATOM 827 C CA . GLY A 1 102 ? 6.48 26.75 29.375 1 97.69 102 GLY A CA 1
ATOM 828 C C . GLY A 1 102 ? 5.398 25.781 28.938 1 97.69 102 GLY A C 1
ATOM 829 O O . GLY A 1 102 ? 4.781 25.125 29.766 1 97.69 102 GLY A O 1
ATOM 830 N N . ALA A 1 103 ? 5.156 25.641 27.625 1 98.56 103 ALA A N 1
ATOM 831 C CA . ALA A 1 103 ? 4.23 24.625 27.109 1 98.56 103 ALA A CA 1
ATOM 832 C C . ALA A 1 103 ? 4.734 23.219 27.406 1 98.56 103 ALA A C 1
ATOM 834 O O . ALA A 1 103 ? 5.918 23.031 27.688 1 98.56 103 ALA A O 1
ATOM 835 N N . LYS A 1 104 ? 3.801 22.266 27.406 1 98.62 104 LYS A N 1
ATOM 836 C CA . LYS A 1 104 ? 4.164 20.875 27.641 1 98.62 104 LYS A CA 1
ATOM 837 C C . LYS A 1 104 ? 4.805 20.25 26.406 1 98.62 104 LYS A C 1
ATOM 839 O O . LYS A 1 104 ? 5.699 19.406 26.516 1 98.62 104 LYS A O 1
ATOM 844 N N . VAL A 1 105 ? 4.328 20.578 25.281 1 98.81 105 VAL A N 1
ATOM 845 C CA . VAL A 1 105 ? 4.781 20.016 24.016 1 98.81 105 VAL A CA 1
ATOM 846 C C . VAL A 1 105 ? 5.043 21.141 23.016 1 98.81 105 VAL A C 1
ATOM 848 O O . VAL A 1 105 ? 4.34 22.156 23.016 1 98.81 105 VAL A O 1
ATOM 851 N N . PHE A 1 106 ? 6.043 21.062 22.234 1 98.69 106 PHE A N 1
ATOM 852 C CA . PHE A 1 106 ? 6.328 21.938 21.109 1 98.69 106 PHE A CA 1
ATOM 853 C C . PHE A 1 106 ? 6.277 21.156 19.797 1 98.69 106 PHE A C 1
ATOM 855 O O . PHE A 1 106 ? 7.004 20.172 19.625 1 98.69 106 PHE A O 1
ATOM 862 N N . MET A 1 107 ? 5.398 21.531 18.891 1 98.56 107 MET A N 1
ATOM 863 C CA . MET A 1 107 ? 5.355 20.938 17.562 1 98.56 107 MET A CA 1
ATOM 864 C C . MET A 1 107 ? 6.145 21.781 16.562 1 98.56 107 MET A C 1
ATOM 866 O O . MET A 1 107 ? 5.762 22.922 16.25 1 98.56 107 MET A O 1
ATOM 870 N N . ALA A 1 108 ? 7.273 21.297 16.094 1 98.75 108 ALA A N 1
ATOM 871 C CA . ALA A 1 108 ? 8.062 21.906 15.031 1 98.75 108 ALA A CA 1
ATOM 872 C C . ALA A 1 108 ? 7.484 21.594 13.664 1 98.75 108 ALA A C 1
ATOM 874 O O . ALA A 1 108 ? 7.383 20.422 13.273 1 98.75 108 ALA A O 1
ATOM 875 N N . ASP A 1 109 ? 7.199 22.609 12.906 1 98.56 109 ASP A N 1
ATOM 876 C CA . ASP A 1 109 ? 6.301 22.453 11.766 1 98.56 109 ASP A CA 1
ATOM 877 C C . ASP A 1 109 ? 7.059 22.562 10.445 1 98.56 109 ASP A C 1
ATOM 879 O O . ASP A 1 109 ? 7.512 23.656 10.078 1 98.56 109 ASP A O 1
ATOM 883 N N . PHE A 1 110 ? 7.141 21.422 9.664 1 98.75 110 PHE A N 1
ATOM 884 C CA . PHE A 1 110 ? 7.691 21.453 8.312 1 98.75 110 PHE A CA 1
ATOM 8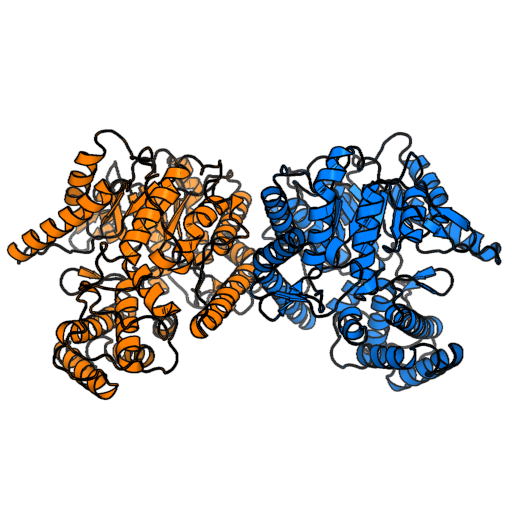85 C C . PHE A 1 110 ? 6.578 21.578 7.277 1 98.75 110 PHE A C 1
ATOM 887 O O . PHE A 1 110 ? 6.84 21.531 6.074 1 98.75 110 PHE A O 1
ATOM 894 N N . GLU A 1 111 ? 5.375 21.781 7.645 1 97.88 111 GLU A N 1
ATOM 895 C CA . GLU A 1 111 ? 4.215 21.797 6.758 1 97.88 111 GLU A CA 1
ATOM 896 C C . GLU A 1 111 ? 3.65 23.203 6.613 1 97.88 111 GLU A C 1
ATOM 898 O O . GLU A 1 111 ? 4.242 24.047 5.938 1 97.88 111 GLU A O 1
ATOM 903 N N . ASP A 1 112 ? 2.619 23.609 7.336 1 97.5 112 ASP A N 1
ATOM 904 C CA . ASP A 1 112 ? 1.883 24.844 7.094 1 97.5 112 ASP A CA 1
ATOM 905 C C . ASP A 1 112 ? 2.715 26.062 7.477 1 97.5 112 ASP A C 1
ATOM 907 O O . ASP A 1 112 ? 2.543 27.156 6.906 1 97.5 112 ASP A O 1
ATOM 911 N N . ALA A 1 113 ? 3.617 25.922 8.438 1 97.5 113 ALA A N 1
ATOM 912 C CA . ALA A 1 113 ? 4.367 27.078 8.938 1 97.5 113 ALA A CA 1
ATOM 913 C C . ALA A 1 113 ? 5.734 27.172 8.266 1 97.5 113 ALA A C 1
ATOM 915 O O . ALA A 1 113 ? 6.594 27.953 8.703 1 97.5 113 ALA A O 1
ATOM 916 N N . LEU A 1 114 ? 5.938 26.391 7.207 1 97.44 114 LEU A N 1
ATOM 917 C CA . LEU A 1 114 ? 7.234 26.375 6.535 1 97.44 114 LEU A CA 1
ATOM 918 C C . LEU A 1 114 ? 7.082 26.703 5.051 1 97.44 114 LEU A C 1
ATOM 920 O O . LEU A 1 114 ? 6.246 26.109 4.363 1 97.44 114 LEU A O 1
ATOM 924 N N . SER A 1 115 ? 7.797 27.75 4.582 1 98.12 115 SER A N 1
ATOM 925 C CA . SER A 1 115 ? 8.117 27.828 3.158 1 98.12 115 SER A CA 1
ATOM 926 C C . SER A 1 115 ? 9.281 26.906 2.801 1 98.12 115 SER A C 1
ATOM 928 O O . SER A 1 115 ? 10.406 27.125 3.25 1 98.12 115 SER A O 1
ATOM 930 N N . PRO A 1 116 ? 9.023 25.859 2.07 1 98.31 116 PRO A N 1
ATOM 931 C CA . PRO A 1 116 ? 10.039 24.812 1.891 1 98.31 116 PRO A CA 1
ATOM 932 C C . PRO A 1 116 ? 11.117 25.203 0.876 1 98.31 116 PRO A C 1
ATOM 934 O O . PRO A 1 116 ? 11.414 24.438 -0.039 1 98.31 116 PRO A O 1
ATOM 937 N N . THR A 1 117 ? 11.703 26.438 1.074 1 98.38 117 THR A N 1
ATOM 938 C CA . THR A 1 117 ? 12.969 26.672 0.396 1 98.38 117 THR A CA 1
ATOM 939 C C . THR A 1 117 ? 14 25.625 0.819 1 98.38 117 THR A C 1
ATOM 941 O O . THR A 1 117 ? 13.93 25.078 1.923 1 98.38 117 THR A O 1
ATOM 944 N N . TRP A 1 118 ? 14.93 25.375 -0.095 1 98.44 118 TRP A N 1
ATOM 945 C CA . TRP A 1 118 ? 15.961 24.406 0.227 1 98.44 118 TRP A CA 1
ATOM 946 C C . TRP A 1 118 ? 16.688 24.781 1.519 1 98.44 118 TRP A C 1
ATOM 948 O O . TRP A 1 118 ? 16.969 23.906 2.35 1 98.44 118 TRP A O 1
ATOM 958 N N . ASP A 1 119 ? 16.906 26 1.724 1 98.31 119 ASP A N 1
ATOM 959 C CA . ASP A 1 119 ? 17.578 26.484 2.92 1 98.31 119 ASP A CA 1
ATOM 960 C C . ASP A 1 119 ? 16.766 26.203 4.172 1 98.31 119 ASP A C 1
ATOM 962 O O . ASP A 1 119 ? 17.297 25.719 5.176 1 98.31 119 ASP A O 1
ATOM 966 N N . ASN A 1 120 ? 15.453 26.531 4.188 1 98.56 120 ASN A N 1
ATOM 967 C CA . ASN A 1 120 ? 14.586 26.312 5.34 1 98.56 120 ASN A CA 1
ATOM 968 C C . ASN A 1 120 ? 14.5 24.828 5.688 1 98.56 120 ASN A C 1
ATOM 970 O O . ASN A 1 120 ? 14.453 24.453 6.863 1 98.56 120 ASN A O 1
ATOM 974 N N . VAL A 1 121 ? 14.469 23.938 4.68 1 98.69 121 VAL A N 1
ATOM 975 C CA . VAL A 1 121 ? 14.352 22.5 4.895 1 98.69 121 VAL A CA 1
ATOM 976 C C . VAL A 1 121 ? 15.617 21.969 5.555 1 98.69 121 VAL A C 1
ATOM 978 O O . VAL A 1 121 ? 15.555 21.281 6.582 1 98.69 121 VAL A O 1
ATOM 981 N N . ILE A 1 122 ? 16.797 22.328 4.98 1 98.69 122 ILE A N 1
ATOM 982 C CA . ILE A 1 122 ? 18.078 21.812 5.469 1 98.69 122 ILE A CA 1
ATOM 983 C C . ILE A 1 122 ? 18.391 22.422 6.832 1 98.69 122 ILE A C 1
ATOM 985 O O . ILE A 1 122 ? 18.734 21.703 7.773 1 98.69 122 ILE A O 1
ATOM 989 N N . ARG A 1 123 ? 18.219 23.719 6.961 1 97.94 123 ARG A N 1
ATOM 990 C CA . ARG A 1 123 ? 18.5 24.391 8.227 1 97.94 123 ARG A CA 1
ATOM 991 C C . ARG A 1 123 ? 17.547 23.922 9.32 1 97.94 123 ARG A C 1
ATOM 993 O O . ARG A 1 123 ? 17.938 23.812 10.484 1 97.94 123 ARG A O 1
ATOM 1000 N N . GLY A 1 124 ? 16.266 23.781 8.898 1 98.44 124 GLY A N 1
ATOM 1001 C CA . GLY A 1 124 ? 15.305 23.266 9.859 1 98.44 124 GLY A CA 1
ATOM 1002 C C . GLY A 1 124 ? 15.719 21.953 10.477 1 98.44 124 GLY A C 1
ATOM 1003 O O . GLY A 1 124 ? 15.625 21.766 11.695 1 98.44 124 GLY A O 1
ATOM 1004 N N . GLN A 1 125 ? 16.172 21 9.648 1 98.81 125 GLN A N 1
ATOM 1005 C CA . GLN A 1 125 ? 16.641 19.703 10.133 1 98.81 125 GLN A CA 1
ATOM 1006 C C . GLN A 1 125 ? 17.859 19.859 11.047 1 98.81 125 GLN A C 1
ATOM 1008 O O . GLN A 1 125 ? 17.938 19.234 12.102 1 98.81 125 GLN A O 1
ATOM 1013 N N . LYS A 1 126 ? 18.797 20.703 10.609 1 98.31 126 LYS A N 1
ATOM 1014 C CA . LYS A 1 126 ? 19.984 20.953 11.414 1 98.31 126 LYS A CA 1
ATOM 1015 C C . LYS A 1 126 ? 19.625 21.547 12.773 1 98.31 126 LYS A C 1
ATOM 1017 O O . LYS A 1 126 ? 20.188 21.156 13.797 1 98.31 126 LYS A O 1
ATOM 1022 N N . ASN A 1 127 ? 18.703 22.516 12.773 1 97.62 127 ASN A N 1
ATOM 1023 C CA . ASN A 1 127 ? 18.266 23.141 14.016 1 97.62 127 ASN A CA 1
ATOM 1024 C C . ASN A 1 127 ? 17.656 22.109 14.977 1 97.62 127 ASN A C 1
ATOM 1026 O O . ASN A 1 127 ? 17.906 22.172 16.188 1 97.62 127 ASN A O 1
ATOM 1030 N N . LEU A 1 128 ? 16.875 21.156 14.477 1 98.5 128 LEU A N 1
ATOM 1031 C CA . LEU A 1 128 ? 16.281 20.125 15.32 1 98.5 128 LEU A CA 1
ATOM 1032 C C . LEU A 1 128 ? 17.344 19.188 15.859 1 98.5 128 LEU A C 1
ATOM 1034 O O . LEU A 1 128 ? 17.25 18.719 17 1 98.5 128 LEU A O 1
ATOM 1038 N N . MET A 1 129 ? 18.375 18.844 15.008 1 98.31 129 MET A N 1
ATOM 1039 C CA . MET A 1 129 ? 19.5 18.047 15.492 1 98.31 129 MET A CA 1
ATOM 1040 C C . MET A 1 129 ? 20.172 18.719 16.688 1 98.31 129 MET A C 1
ATOM 1042 O O . MET A 1 129 ? 20.453 18.062 17.688 1 98.31 129 MET A O 1
ATOM 1046 N N . ASP A 1 130 ? 20.391 20 16.516 1 96.94 130 ASP A N 1
ATOM 1047 C CA . ASP A 1 130 ? 21.031 20.766 17.578 1 96.94 130 ASP A CA 1
ATOM 1048 C C . ASP A 1 130 ? 20.141 20.844 18.812 1 96.94 130 ASP A C 1
ATOM 1050 O O . ASP A 1 130 ? 20.609 20.766 19.938 1 96.94 130 ASP A O 1
ATOM 1054 N N . ALA A 1 131 ? 18.844 21.062 18.609 1 97.19 131 ALA A N 1
ATOM 1055 C CA . ALA A 1 131 ? 17.906 21.172 19.719 1 97.19 131 ALA A CA 1
ATOM 1056 C C . ALA A 1 131 ? 17.875 19.875 20.531 1 97.19 131 ALA A C 1
ATOM 1058 O O . ALA A 1 131 ? 17.891 19.906 21.766 1 97.19 131 ALA A O 1
ATOM 1059 N N . VAL A 1 132 ? 17.812 18.719 19.844 1 97.56 132 VAL A N 1
ATOM 1060 C CA . VAL A 1 132 ? 17.766 17.406 20.5 1 97.56 132 VAL A CA 1
ATOM 1061 C C . VAL A 1 132 ? 19.016 17.203 21.344 1 97.56 132 VAL A C 1
ATOM 1063 O O . VAL A 1 132 ? 18.938 16.625 22.422 1 97.56 132 VAL A O 1
ATOM 1066 N N . ARG A 1 133 ? 20.141 17.734 20.922 1 96 133 ARG A N 1
ATOM 1067 C CA . ARG A 1 133 ? 21.422 17.578 21.594 1 96 133 ARG A CA 1
ATOM 1068 C C . ARG A 1 133 ? 21.656 18.719 22.562 1 96 133 ARG A C 1
ATOM 1070 O O . ARG A 1 133 ? 22.734 18.828 23.172 1 96 133 ARG A O 1
ATOM 1077 N N . ARG A 1 134 ? 20.703 19.656 22.719 1 93.38 134 ARG A N 1
ATOM 1078 C CA . ARG A 1 134 ? 20.75 20.828 23.594 1 93.38 134 ARG A CA 1
ATOM 1079 C C . ARG A 1 134 ? 21.938 21.719 23.25 1 93.38 134 ARG A C 1
ATOM 1081 O O . ARG A 1 134 ? 22.609 22.266 24.125 1 93.38 134 ARG A O 1
ATOM 1088 N N . GLN A 1 135 ? 22.219 21.797 21.969 1 89.69 135 GLN A N 1
ATOM 1089 C CA . GLN A 1 135 ? 23.328 22.609 21.453 1 89.69 135 GLN A CA 1
ATOM 1090 C C . GLN A 1 135 ? 22.812 23.781 20.625 1 89.69 135 GLN A C 1
ATOM 1092 O O . GLN A 1 135 ? 23.594 24.453 19.953 1 89.69 135 GLN A O 1
ATOM 1097 N N . ILE A 1 136 ? 21.547 24 20.641 1 84.38 136 ILE A N 1
ATOM 1098 C CA . ILE A 1 136 ? 20.953 25.031 19.812 1 84.38 136 ILE A CA 1
ATOM 1099 C C . ILE A 1 136 ? 21.234 26.406 20.422 1 84.38 136 ILE A C 1
ATOM 1101 O O . ILE A 1 136 ? 20.406 26.922 21.188 1 84.38 136 ILE A O 1
ATOM 1105 N N . ASP A 1 137 ? 22.484 26.703 20.688 1 75.38 137 ASP A N 1
ATOM 1106 C CA . ASP A 1 137 ? 22.812 27.984 21.328 1 75.38 137 ASP A CA 1
ATOM 1107 C C . ASP A 1 137 ? 23.031 29.078 20.281 1 75.38 137 ASP A C 1
ATOM 1109 O O . ASP A 1 137 ? 23.516 28.797 19.188 1 75.38 137 ASP A O 1
ATOM 1113 N N . PHE A 1 138 ? 22.188 30.109 20.375 1 66.44 138 PHE A N 1
ATOM 1114 C CA . PHE A 1 138 ? 22.406 31.203 19.438 1 66.44 138 PHE A CA 1
ATOM 1115 C C . PHE A 1 138 ? 22.609 32.531 20.203 1 66.44 138 PHE A C 1
ATOM 1117 O O . PHE A 1 138 ? 22.094 32.688 21.297 1 66.44 138 PHE A O 1
ATOM 1124 N N . VAL A 1 139 ? 23.672 33.094 19.828 1 68.69 139 VAL A N 1
ATOM 1125 C CA . VAL A 1 139 ? 23.828 34.469 20.297 1 68.69 139 VAL A CA 1
ATOM 1126 C C . VAL A 1 139 ? 23.312 35.438 19.234 1 68.69 139 VAL A C 1
ATOM 1128 O O . VAL A 1 139 ? 23.719 35.375 18.078 1 68.69 139 VAL A O 1
ATOM 1131 N N . SER A 1 140 ? 22.312 36.188 19.578 1 62.81 140 SER A N 1
ATOM 1132 C CA . SER A 1 140 ? 21.781 37.188 18.656 1 62.81 140 SER A CA 1
ATOM 1133 C C . SER A 1 140 ? 22.828 38.219 18.312 1 62.81 140 SER A C 1
ATOM 1135 O O . SER A 1 140 ? 23.828 38.375 19.016 1 62.81 140 SER A O 1
ATOM 1137 N N . PRO A 1 141 ? 22.641 38.844 17.141 1 66.25 141 PRO A N 1
ATOM 1138 C CA . PRO A 1 141 ? 23.547 39.969 16.812 1 66.25 141 PRO A CA 1
ATOM 1139 C C . PRO A 1 141 ? 23.688 40.969 17.938 1 66.25 141 PRO A C 1
ATOM 1141 O O . PRO A 1 141 ? 24.75 41.562 18.109 1 66.25 141 PRO A O 1
ATOM 1144 N N . GLU A 1 142 ? 22.719 41.156 18.688 1 72.81 142 GLU A N 1
ATOM 1145 C CA . GLU A 1 142 ? 22.703 42.125 19.797 1 72.81 142 GLU A CA 1
ATOM 1146 C C . GLU A 1 142 ? 23.359 41.531 21.031 1 72.81 142 GLU A C 1
ATOM 1148 O O . GLU A 1 142 ? 23.5 42.219 22.062 1 72.81 142 GLU A O 1
ATOM 1153 N N . GLY A 1 143 ? 23.797 40.312 20.922 1 66.25 143 GLY A N 1
ATOM 1154 C CA . GLY A 1 143 ? 24.578 39.719 22 1 66.25 143 GLY A CA 1
ATOM 1155 C C . GLY A 1 143 ? 23.75 38.844 22.938 1 66.25 143 GLY A C 1
ATOM 1156 O O . GLY A 1 143 ? 24.266 38.344 23.922 1 66.25 143 GLY A O 1
ATOM 1157 N N . LYS A 1 144 ? 22.578 38.781 22.641 1 66.94 144 LYS A N 1
ATOM 1158 C CA . LYS A 1 144 ? 21.719 37.969 23.531 1 66.94 144 LYS A CA 1
ATOM 1159 C C . LYS A 1 144 ? 21.922 36.469 23.297 1 66.94 144 LYS A C 1
ATOM 1161 O O . LYS A 1 144 ? 21.875 36 22.156 1 66.94 144 LYS A O 1
ATOM 1166 N N . GLU A 1 145 ? 22.141 35.875 24.359 1 75.31 145 GLU A N 1
ATOM 1167 C CA . GLU A 1 145 ? 22.391 34.438 24.297 1 75.31 145 GLU A CA 1
ATOM 1168 C C . GLU A 1 145 ? 21.094 33.625 24.438 1 75.31 145 GLU A C 1
ATOM 1170 O O . GLU A 1 145 ? 20.266 33.938 25.312 1 75.31 145 GLU A O 1
ATOM 1175 N N . TYR A 1 146 ? 20.797 32.844 23.453 1 78.19 146 TYR A N 1
ATOM 1176 C CA . TYR A 1 146 ? 19.656 31.938 23.5 1 78.19 146 TYR A CA 1
ATOM 1177 C C . TYR A 1 146 ? 20.094 30.516 23.859 1 78.19 146 TYR A C 1
ATOM 1179 O O . TYR A 1 146 ? 20.938 29.938 23.156 1 78.19 146 TYR A O 1
ATOM 1187 N N . ARG A 1 147 ? 19.625 30.125 25 1 86.94 147 ARG A N 1
ATOM 1188 C CA . ARG A 1 147 ? 19.938 28.797 25.484 1 86.94 147 ARG A CA 1
ATOM 1189 C C . ARG A 1 147 ? 18.688 28.078 26 1 86.94 147 ARG A C 1
ATOM 1191 O O . ARG A 1 147 ? 17.719 28.734 26.406 1 86.94 147 ARG A O 1
ATOM 1198 N N . LEU A 1 148 ? 18.719 26.797 25.938 1 93.38 148 LEU A N 1
ATOM 1199 C CA . LEU A 1 148 ? 17.609 26.016 26.453 1 93.38 148 LEU A CA 1
ATOM 1200 C C . LEU A 1 148 ? 17.609 26 27.984 1 93.38 148 LEU A C 1
ATOM 1202 O O . LEU A 1 148 ? 18.672 25.906 28.609 1 93.38 148 LEU A O 1
ATOM 1206 N N . LYS A 1 149 ? 16.469 26.156 28.453 1 92.81 149 LYS A N 1
ATOM 1207 C CA . LYS A 1 149 ? 16.312 25.984 29.891 1 92.81 149 LYS A CA 1
ATOM 1208 C C . LYS A 1 149 ? 16.469 24.516 30.297 1 92.81 149 LYS A C 1
ATOM 1210 O O . LYS A 1 149 ? 16.609 23.641 29.438 1 92.81 149 LYS A O 1
ATOM 1215 N N . GLU A 1 150 ? 16.5 24.281 31.609 1 91.75 150 GLU A N 1
ATOM 1216 C CA . GLU A 1 150 ? 16.625 22.906 32.125 1 91.75 150 GLU A CA 1
ATOM 1217 C C . GLU A 1 150 ? 15.414 22.078 31.734 1 91.75 150 GLU A C 1
ATOM 1219 O O . GLU A 1 150 ? 15.555 20.953 31.219 1 91.75 150 GLU A O 1
ATOM 1224 N N . LYS A 1 151 ? 14.289 22.672 32.031 1 94.19 151 LYS A N 1
ATOM 1225 C CA . LYS A 1 151 ? 13.047 22.016 31.625 1 94.19 151 LYS A CA 1
ATOM 1226 C C . LYS A 1 151 ? 12.461 22.656 30.359 1 94.19 151 LYS A C 1
ATOM 1228 O O . LYS A 1 151 ? 12.25 23.875 30.328 1 94.19 151 LYS A O 1
ATOM 1233 N N . VAL A 1 152 ? 12.273 21.859 29.328 1 96.69 152 VAL A N 1
ATOM 1234 C CA . VAL A 1 152 ? 11.758 22.359 28.062 1 96.69 152 VAL A CA 1
ATOM 1235 C C . VAL A 1 152 ? 10.555 21.516 27.625 1 96.69 152 VAL A C 1
ATOM 1237 O O . VAL A 1 152 ? 10.312 20.453 28.172 1 96.69 152 VAL A O 1
ATOM 1240 N N . ALA A 1 153 ? 9.789 21.984 26.688 1 98.5 153 ALA A N 1
ATOM 1241 C CA . ALA A 1 153 ? 8.664 21.266 26.094 1 98.5 153 ALA A CA 1
ATOM 1242 C C . ALA A 1 153 ? 9.148 20 25.375 1 98.5 153 ALA A C 1
ATOM 1244 O O . ALA A 1 153 ? 10.273 19.953 24.875 1 98.5 153 ALA A O 1
ATOM 1245 N N . THR A 1 154 ? 8.289 18.969 25.406 1 98.69 154 THR A N 1
ATOM 1246 C CA . THR A 1 154 ? 8.562 17.781 24.609 1 98.69 154 THR A CA 1
ATOM 1247 C C . THR A 1 154 ? 8.469 18.094 23.109 1 98.69 154 THR A C 1
ATOM 1249 O O . THR A 1 154 ? 7.484 18.672 22.656 1 98.69 154 THR A O 1
ATOM 1252 N N . LEU A 1 155 ? 9.469 17.719 22.328 1 98.69 155 LEU A N 1
ATOM 1253 C CA . LEU A 1 155 ? 9.555 18.047 20.906 1 98.69 155 LEU A CA 1
ATOM 1254 C C . LEU A 1 155 ? 8.766 17.047 20.078 1 98.69 155 LEU A C 1
ATOM 1256 O O . LEU A 1 155 ? 8.961 15.836 20.203 1 98.69 155 LEU A O 1
ATOM 1260 N N . VAL A 1 156 ? 7.852 17.484 19.281 1 98.81 156 VAL A N 1
ATOM 1261 C CA . VAL A 1 156 ? 7.121 16.734 18.266 1 98.81 156 VAL A CA 1
ATOM 1262 C C . VAL A 1 156 ? 7.305 17.391 16.906 1 98.81 156 VAL A C 1
ATOM 1264 O O . VAL A 1 156 ? 7.301 18.625 16.797 1 98.81 156 VAL A O 1
ATOM 1267 N N . VAL A 1 157 ? 7.492 16.609 15.828 1 98.88 157 VAL A N 1
ATOM 1268 C CA . VAL A 1 157 ? 7.789 17.172 14.508 1 98.88 157 VAL A CA 1
ATOM 1269 C C . VAL A 1 157 ? 6.652 16.844 13.539 1 98.88 157 VAL A C 1
ATOM 1271 O O . VAL A 1 157 ? 6.105 15.742 13.562 1 98.88 157 VAL A O 1
ATOM 1274 N N . ARG A 1 158 ? 6.266 17.797 12.781 1 98.88 158 ARG A N 1
ATOM 1275 C CA . ARG A 1 158 ? 5.262 17.641 11.734 1 98.88 158 ARG A CA 1
ATOM 1276 C C . ARG A 1 158 ? 5.906 17.625 10.352 1 98.88 158 ARG A C 1
ATOM 1278 O O . ARG A 1 158 ? 6.23 18.672 9.805 1 98.88 158 ARG A O 1
ATOM 1285 N N . PRO A 1 159 ? 6.152 16.344 9.805 1 98.88 159 PRO A N 1
ATOM 1286 C CA . PRO A 1 159 ? 6.637 16.297 8.422 1 98.88 159 PRO A CA 1
ATOM 1287 C C . PRO A 1 159 ? 5.605 16.797 7.414 1 98.88 159 PRO A C 1
ATOM 1289 O O . PRO A 1 159 ? 4.418 16.891 7.738 1 98.88 159 PRO A O 1
ATOM 1292 N N . ARG A 1 160 ? 6.035 17.203 6.281 1 98.69 160 ARG A N 1
ATOM 1293 C CA . ARG A 1 160 ? 5.117 17.578 5.211 1 98.69 160 ARG A CA 1
ATOM 1294 C C . ARG A 1 160 ? 4.191 16.422 4.855 1 98.69 160 ARG A C 1
ATOM 1296 O O . ARG A 1 160 ? 4.555 15.25 5.031 1 98.69 160 ARG A O 1
ATOM 1303 N N . GLY A 1 161 ? 2.98 16.703 4.293 1 98.75 161 GLY A N 1
ATOM 1304 C CA . GLY A 1 161 ? 1.96 15.703 4.02 1 98.75 161 GLY A CA 1
ATOM 1305 C C . GLY A 1 161 ? 2.266 14.859 2.795 1 98.75 161 GLY A C 1
ATOM 1306 O O . GLY A 1 161 ? 3.137 15.211 1.996 1 98.75 161 GLY A O 1
ATOM 1307 N N . TRP A 1 162 ? 1.504 13.773 2.609 1 98.81 162 TRP A N 1
ATOM 1308 C CA . TRP A 1 162 ? 1.743 12.766 1.574 1 98.81 162 TRP A CA 1
ATOM 1309 C C . TRP A 1 162 ? 1.697 13.398 0.186 1 98.81 162 TRP A C 1
ATOM 1311 O O . TRP A 1 162 ? 2.354 12.922 -0.741 1 98.81 162 TRP A O 1
ATOM 1321 N N . HIS A 1 163 ? 0.927 14.484 0.001 1 98.31 163 HIS A N 1
ATOM 1322 C CA . HIS A 1 163 ? 0.676 15.062 -1.313 1 98.31 163 HIS A CA 1
ATOM 1323 C C . HIS A 1 163 ? 1.841 15.938 -1.76 1 98.31 163 HIS A C 1
ATOM 1325 O O . HIS A 1 163 ? 1.851 16.438 -2.887 1 98.31 163 HIS A O 1
ATOM 1331 N N . LEU A 1 164 ? 2.838 16.109 -0.905 1 98.56 164 LEU A N 1
ATOM 1332 C CA . LEU A 1 164 ? 3.918 17.047 -1.218 1 98.56 164 LEU A CA 1
ATOM 1333 C C . LEU A 1 164 ? 5.191 16.297 -1.588 1 98.56 164 LEU A C 1
ATOM 1335 O O . LEU A 1 164 ? 5.391 15.156 -1.169 1 98.56 164 LEU A O 1
ATOM 1339 N N . HIS A 1 165 ? 6.09 16.922 -2.402 1 98.25 165 HIS A N 1
ATOM 1340 C CA . HIS A 1 165 ? 7.379 16.375 -2.803 1 98.25 165 HIS A CA 1
ATOM 1341 C C . HIS A 1 165 ? 8.508 17.344 -2.502 1 98.25 165 HIS A C 1
ATOM 1343 O O . HIS A 1 165 ? 8.258 18.531 -2.252 1 98.25 165 HIS A O 1
ATOM 1349 N N . GLU A 1 166 ? 9.648 16.891 -2.381 1 98.62 166 GLU A N 1
ATOM 1350 C CA . GLU A 1 166 ? 10.875 17.672 -2.268 1 98.62 166 GLU A CA 1
ATOM 1351 C C . GLU A 1 166 ? 11.625 17.734 -3.594 1 98.62 166 GLU A C 1
ATOM 1353 O O . GLU A 1 166 ? 12.273 16.75 -3.984 1 98.62 166 GLU A O 1
ATOM 1358 N N . LYS A 1 167 ? 11.586 18.844 -4.266 1 98.12 167 LYS A N 1
ATOM 1359 C CA . LYS A 1 167 ? 12.008 18.938 -5.66 1 98.12 167 LYS A CA 1
ATOM 1360 C C . LYS A 1 167 ? 13.531 19.047 -5.77 1 98.12 167 LYS A C 1
ATOM 1362 O O . LYS A 1 167 ? 14.086 18.953 -6.867 1 98.12 167 LYS A O 1
ATOM 1367 N N . HIS A 1 168 ? 14.258 19.172 -4.668 1 98.56 168 HIS A N 1
ATOM 1368 C CA . HIS A 1 168 ? 15.703 19.344 -4.707 1 98.56 168 HIS A CA 1
ATOM 1369 C C . HIS A 1 168 ? 16.422 18.016 -4.68 1 98.56 168 HIS A C 1
ATOM 1371 O O . HIS A 1 168 ? 17.641 17.953 -4.879 1 98.56 168 HIS A O 1
ATOM 1377 N N . VAL A 1 169 ? 15.703 16.922 -4.383 1 98.62 169 VAL A N 1
ATOM 1378 C CA . VAL A 1 169 ? 16.281 15.578 -4.379 1 98.62 169 VAL A CA 1
ATOM 1379 C C . VAL A 1 169 ? 15.43 14.656 -5.254 1 98.62 169 VAL A C 1
ATOM 1381 O O . VAL A 1 169 ? 14.227 14.508 -5.031 1 98.62 169 VAL A O 1
ATOM 1384 N N . TYR A 1 170 ? 16.078 14.055 -6.211 1 98.44 170 TYR A N 1
ATOM 1385 C CA . TYR A 1 170 ? 15.414 13.133 -7.121 1 98.44 170 TYR A CA 1
ATOM 1386 C C . TYR A 1 170 ? 15.883 11.703 -6.883 1 98.44 170 TYR A C 1
ATOM 1388 O O . TYR A 1 170 ? 17.062 11.461 -6.645 1 98.44 170 TYR A O 1
ATOM 1396 N N . VAL A 1 171 ? 15.023 10.812 -6.84 1 97.69 171 VAL A N 1
ATOM 1397 C CA . VAL A 1 171 ? 15.281 9.375 -6.754 1 97.69 171 VAL A CA 1
ATOM 1398 C C . VAL A 1 171 ? 14.656 8.664 -7.949 1 97.69 171 VAL A C 1
ATOM 1400 O O . VAL A 1 171 ? 13.438 8.711 -8.141 1 97.69 171 VAL A O 1
ATOM 1403 N N . ASP A 1 172 ? 15.484 8.039 -8.719 1 94.38 172 ASP A N 1
ATOM 1404 C CA . ASP A 1 172 ? 15.055 7.273 -9.891 1 94.38 172 ASP A CA 1
ATOM 1405 C C . ASP A 1 172 ? 14.211 8.133 -10.828 1 94.38 172 ASP A C 1
ATOM 1407 O O . ASP A 1 172 ? 13.164 7.695 -11.297 1 94.38 172 ASP A O 1
ATOM 1411 N N . GLY A 1 173 ? 14.531 9.336 -10.969 1 94.44 173 GLY A N 1
ATOM 1412 C CA . GLY A 1 173 ? 13.984 10.211 -12 1 94.44 173 GLY A CA 1
ATOM 1413 C C . GLY A 1 173 ? 12.812 11.047 -11.508 1 94.44 173 GLY A C 1
ATOM 1414 O O . GLY A 1 173 ? 12.266 11.859 -12.25 1 94.44 173 GLY A O 1
ATOM 1415 N N . GLU A 1 174 ? 12.422 10.891 -10.289 1 96.94 174 GLU A N 1
ATOM 1416 C CA . GLU A 1 174 ? 11.305 11.688 -9.781 1 96.94 174 GLU A CA 1
ATOM 1417 C C . GLU A 1 174 ? 11.664 12.352 -8.453 1 96.94 174 GLU A C 1
ATOM 1419 O O . GLU A 1 174 ? 12.555 11.883 -7.738 1 96.94 174 GLU A O 1
ATOM 1424 N N . PRO A 1 175 ? 10.992 13.477 -8.148 1 98.44 175 PRO A N 1
ATOM 1425 C CA . PRO A 1 175 ? 11.266 14.094 -6.844 1 98.44 175 PRO A CA 1
ATOM 1426 C C . PRO A 1 175 ? 10.875 13.195 -5.672 1 98.44 175 PRO A C 1
ATOM 1428 O O . PRO A 1 175 ? 9.852 12.516 -5.73 1 98.44 175 PRO A O 1
ATOM 1431 N N . ILE A 1 176 ? 11.648 13.227 -4.645 1 98.75 176 ILE A N 1
ATOM 1432 C CA . ILE A 1 176 ? 11.414 12.383 -3.479 1 98.75 176 ILE A CA 1
ATOM 1433 C C . ILE A 1 176 ? 10.195 12.891 -2.711 1 98.75 176 ILE A C 1
ATOM 1435 O O . ILE A 1 176 ? 9.859 14.07 -2.766 1 98.75 176 ILE A O 1
ATOM 1439 N N . SER A 1 177 ? 9.453 11.992 -2.061 1 98.88 177 SER A N 1
ATOM 1440 C CA . SER A 1 177 ? 8.359 12.375 -1.175 1 98.88 177 SER A CA 1
ATOM 1441 C C . SER A 1 177 ? 8.844 13.312 -0.072 1 98.88 177 SER A C 1
ATOM 1443 O O . SER A 1 177 ? 9.789 12.984 0.652 1 98.88 177 SER A O 1
ATOM 1445 N N . ALA A 1 178 ? 8.195 14.453 0.063 1 98.88 178 ALA A N 1
ATOM 1446 C CA . ALA A 1 178 ? 8.578 15.383 1.122 1 98.88 178 ALA A CA 1
ATOM 1447 C C . ALA A 1 178 ? 8.305 14.789 2.5 1 98.88 178 ALA A C 1
ATOM 1449 O O . ALA A 1 178 ? 9.055 15.031 3.447 1 98.88 178 ALA A O 1
ATOM 1450 N N . SER A 1 179 ? 7.18 14.039 2.629 1 98.88 179 SER A N 1
ATOM 1451 C CA . SER A 1 179 ? 6.809 13.398 3.887 1 98.88 179 SER A CA 1
ATOM 1452 C C . SER A 1 179 ? 7.906 12.453 4.367 1 98.88 179 SER A C 1
ATOM 1454 O O . SER A 1 179 ? 8.336 12.523 5.52 1 98.88 179 SER A O 1
ATOM 1456 N N . LEU A 1 180 ? 8.375 11.602 3.465 1 98.94 180 LEU A N 1
ATOM 1457 C CA . LEU A 1 180 ? 9.383 10.602 3.797 1 98.94 180 LEU A CA 1
ATOM 1458 C C . LEU A 1 180 ? 10.742 11.258 4.027 1 98.94 180 LEU A C 1
ATOM 1460 O O . LEU A 1 180 ? 11.523 10.789 4.855 1 98.94 180 LEU A O 1
ATOM 1464 N N . PHE A 1 181 ? 10.977 12.312 3.271 1 98.94 181 PHE A N 1
ATOM 1465 C CA . PHE A 1 181 ? 12.219 13.062 3.42 1 98.94 181 PHE A CA 1
ATOM 1466 C C . PHE A 1 181 ? 12.305 13.703 4.801 1 98.94 181 PHE A C 1
ATOM 1468 O O . PHE A 1 181 ? 13.297 13.531 5.512 1 98.94 181 PHE A O 1
ATOM 1475 N N . ASP A 1 182 ? 11.234 14.453 5.199 1 98.94 182 ASP A N 1
ATOM 1476 C CA . ASP A 1 182 ? 11.203 15.141 6.488 1 98.94 182 ASP A CA 1
ATOM 1477 C C . ASP A 1 182 ? 11.242 14.141 7.645 1 98.94 182 ASP A C 1
ATOM 1479 O O . ASP A 1 182 ? 12.047 14.281 8.562 1 98.94 182 ASP A O 1
ATOM 1483 N N . PHE A 1 183 ? 10.398 13.18 7.633 1 98.94 183 PHE A N 1
ATOM 1484 C CA . PHE A 1 183 ? 10.359 12.133 8.648 1 98.94 183 PHE A CA 1
ATOM 1485 C C . PHE A 1 183 ? 11.703 11.438 8.766 1 98.94 183 PHE A C 1
ATOM 1487 O O . PHE A 1 183 ? 12.242 11.281 9.867 1 98.94 183 PHE A O 1
ATOM 1494 N N . GLY A 1 184 ? 12.156 10.977 7.59 1 98.94 184 GLY A N 1
ATOM 1495 C CA . GLY A 1 184 ? 13.359 10.156 7.547 1 98.94 184 GLY A CA 1
ATOM 1496 C C . GLY A 1 184 ? 14.57 10.852 8.133 1 98.94 184 GLY A C 1
ATOM 1497 O O . GLY A 1 184 ? 15.312 10.258 8.93 1 98.94 184 GLY A O 1
ATOM 1498 N N . LEU A 1 185 ? 14.797 12.102 7.73 1 98.94 185 LEU A N 1
ATOM 1499 C CA . LEU A 1 185 ? 15.969 12.828 8.211 1 98.94 185 LEU A CA 1
ATOM 1500 C C . LEU A 1 185 ? 15.883 13.047 9.719 1 98.94 185 LEU A C 1
ATOM 1502 O O . LEU A 1 185 ? 16.859 12.812 10.438 1 98.94 185 LEU A O 1
ATOM 1506 N N . TYR A 1 186 ? 14.742 13.484 10.172 1 98.94 186 TYR A N 1
ATOM 1507 C CA . TYR A 1 186 ? 14.594 13.719 11.602 1 98.94 186 TYR A CA 1
ATOM 1508 C C . TYR A 1 186 ? 14.789 12.438 12.391 1 98.94 186 TYR A C 1
ATOM 1510 O O . TYR A 1 186 ? 15.516 12.414 13.391 1 98.94 186 TYR A O 1
ATOM 1518 N N . PHE A 1 187 ? 14.078 11.383 11.945 1 98.94 187 PHE A N 1
ATOM 1519 C CA . PHE A 1 187 ? 14.125 10.094 12.633 1 98.94 187 PHE A CA 1
ATOM 1520 C C . PHE A 1 187 ? 15.547 9.555 12.656 1 98.94 187 PHE A C 1
ATOM 1522 O O . PHE A 1 187 ? 16.047 9.156 13.711 1 98.94 187 PHE A O 1
ATOM 1529 N N . PHE A 1 188 ? 16.234 9.523 11.508 1 98.88 188 PHE A N 1
ATOM 1530 C CA . PHE A 1 188 ? 17.562 8.938 11.359 1 98.88 188 PHE A CA 1
ATOM 1531 C C . PHE A 1 188 ? 18.562 9.609 12.297 1 98.88 188 PHE A C 1
ATOM 1533 O O . PHE A 1 188 ? 19.328 8.938 12.977 1 98.88 188 PHE A O 1
ATOM 1540 N N . HIS A 1 189 ? 18.5 10.945 12.352 1 98.81 189 HIS A N 1
ATOM 1541 C CA . HIS A 1 189 ? 19.531 11.695 13.07 1 98.81 189 HIS A CA 1
ATOM 1542 C C . HIS A 1 189 ? 19.25 11.719 14.57 1 98.81 189 HIS A C 1
ATOM 1544 O O . HIS A 1 189 ? 20.156 11.891 15.375 1 98.81 189 HIS A O 1
ATOM 1550 N N . ASN A 1 190 ? 17.969 11.547 14.961 1 98.81 190 ASN A N 1
ATOM 1551 C CA . ASN A 1 190 ? 17.656 11.977 16.328 1 98.81 190 ASN A CA 1
ATOM 1552 C C . ASN A 1 190 ? 17.078 10.836 17.156 1 98.81 190 ASN A C 1
ATOM 1554 O O . ASN A 1 190 ? 17.031 10.922 18.391 1 98.81 190 ASN A O 1
ATOM 1558 N N . ALA A 1 191 ? 16.594 9.734 16.578 1 98.75 191 ALA A N 1
ATOM 1559 C CA . ALA A 1 191 ? 15.828 8.719 17.297 1 98.75 191 ALA A CA 1
ATOM 1560 C C . ALA A 1 191 ? 16.625 8.148 18.453 1 98.75 191 ALA A C 1
ATOM 1562 O O . ALA A 1 191 ? 16.141 8.102 19.594 1 98.75 191 ALA A O 1
ATOM 1563 N N . HIS A 1 192 ? 17.859 7.684 18.203 1 98.5 192 HIS A N 1
ATOM 1564 C CA . HIS A 1 192 ? 18.703 7.09 19.25 1 98.5 192 HIS A CA 1
ATOM 1565 C C . HIS A 1 192 ? 19.031 8.109 20.328 1 98.5 192 HIS A C 1
ATOM 1567 O O . HIS A 1 192 ? 19.016 7.781 21.516 1 98.5 192 HIS A O 1
ATOM 1573 N N . GLU A 1 193 ? 19.375 9.352 19.891 1 98.19 193 GLU A N 1
ATOM 1574 C CA . GLU A 1 193 ? 19.719 10.398 20.859 1 98.19 193 GLU A CA 1
ATOM 1575 C C . GLU A 1 193 ? 18.516 10.727 21.75 1 98.19 193 GLU A C 1
ATOM 1577 O O . GLU A 1 193 ? 18.688 10.938 22.953 1 98.19 193 GLU A O 1
ATOM 1582 N N . LEU A 1 194 ? 17.328 10.805 21.172 1 98.56 194 LEU A N 1
ATOM 1583 C CA . LEU A 1 194 ? 16.109 11.078 21.938 1 98.56 194 LEU A CA 1
ATOM 1584 C C . LEU A 1 194 ? 15.891 10.008 23 1 98.56 194 LEU A C 1
ATOM 1586 O O . LEU A 1 194 ? 15.594 10.328 24.141 1 98.56 194 LEU A O 1
ATOM 1590 N N . LEU A 1 195 ? 16.016 8.789 22.625 1 98.12 195 LEU A N 1
ATOM 1591 C CA . LEU A 1 195 ? 15.812 7.688 23.562 1 98.12 195 LEU A CA 1
ATOM 1592 C C . LEU A 1 195 ? 16.828 7.738 24.703 1 98.12 195 LEU A C 1
ATOM 1594 O O . LEU A 1 195 ? 16.484 7.512 25.859 1 98.12 195 LEU A O 1
ATOM 1598 N N . LYS A 1 196 ? 18.078 8.039 24.312 1 97.44 196 LYS A N 1
ATOM 1599 C CA . LYS A 1 196 ? 19.125 8.172 25.312 1 97.44 196 LYS A CA 1
ATOM 1600 C C . LYS A 1 196 ? 18.781 9.25 26.344 1 97.44 196 LYS A C 1
ATOM 1602 O O . LYS A 1 196 ? 19.125 9.133 27.516 1 97.44 196 LYS A O 1
ATOM 1607 N N . ARG A 1 197 ? 18.047 10.203 25.938 1 95.88 197 ARG A N 1
ATOM 1608 C CA . ARG A 1 197 ? 17.719 11.344 26.781 1 95.88 197 ARG A CA 1
ATOM 1609 C C . ARG A 1 197 ? 16.359 11.164 27.438 1 95.88 197 ARG A C 1
ATOM 1611 O O . ARG A 1 197 ? 15.828 12.094 28.047 1 95.88 197 ARG A O 1
ATOM 1618 N N . GLY A 1 198 ? 15.758 10.039 27.281 1 95.62 198 GLY A N 1
ATOM 1619 C CA . GLY A 1 198 ? 14.516 9.719 27.969 1 95.62 198 GLY A CA 1
ATOM 1620 C C . GLY A 1 198 ? 13.281 10.227 27.25 1 95.62 198 GLY A C 1
ATOM 1621 O O . GLY A 1 198 ? 12.227 10.391 27.859 1 95.62 198 GLY A O 1
ATOM 1622 N N . SER A 1 199 ? 13.391 10.531 26 1 97.94 199 SER A N 1
ATOM 1623 C CA . SER A 1 199 ? 12.289 10.938 25.141 1 97.94 199 SER A CA 1
ATOM 1624 C C . SER A 1 199 ? 12.156 10.008 23.938 1 97.94 199 SER A C 1
ATOM 1626 O O . SER A 1 199 ? 12.516 8.836 24 1 97.94 199 SER A O 1
ATOM 1628 N N . GLY A 1 200 ? 11.508 10.445 22.844 1 98.25 200 GLY A N 1
ATOM 1629 C CA . GLY A 1 200 ? 11.344 9.625 21.656 1 98.25 200 GLY A CA 1
ATOM 1630 C C . GLY A 1 200 ? 11.031 10.43 20.406 1 98.25 200 GLY A C 1
ATOM 1631 O O . GLY A 1 200 ? 10.797 11.633 20.484 1 98.25 200 GLY A O 1
ATOM 1632 N N . PRO A 1 201 ? 11.141 9.773 19.266 1 98.81 201 PRO A N 1
ATOM 1633 C CA . PRO A 1 201 ? 10.742 10.398 18.016 1 98.81 201 PRO A CA 1
ATOM 1634 C C . PRO A 1 201 ? 9.227 10.516 17.859 1 98.81 201 PRO A C 1
ATOM 1636 O O . PRO A 1 201 ? 8.555 9.539 17.547 1 98.81 201 PRO A O 1
ATOM 1639 N N . TYR A 1 202 ? 8.688 11.688 18.125 1 98.88 202 TYR A N 1
ATOM 1640 C CA . TYR A 1 202 ? 7.254 11.953 18.109 1 98.88 202 TYR A CA 1
ATOM 1641 C C . TYR A 1 202 ? 6.879 12.82 16.906 1 98.88 202 TYR A C 1
ATOM 1643 O O . TYR A 1 202 ? 7.637 13.711 16.516 1 98.88 202 TYR A O 1
ATOM 1651 N N . PHE A 1 203 ? 5.684 12.508 16.328 1 98.94 203 PHE A N 1
ATOM 1652 C CA . PHE A 1 203 ? 5.332 13.188 15.094 1 98.94 203 PHE A CA 1
ATOM 1653 C C . PHE A 1 203 ? 3.875 13.633 15.117 1 98.94 203 PHE A C 1
ATOM 1655 O O . PHE A 1 203 ? 3.047 13.031 15.805 1 98.94 203 PHE A O 1
ATOM 1662 N N . TYR A 1 204 ? 3.557 14.703 14.477 1 98.81 204 TYR A N 1
ATOM 1663 C CA . TYR A 1 204 ? 2.223 15.062 14.008 1 98.81 204 TYR A CA 1
ATOM 1664 C C . TYR A 1 204 ? 2.064 14.742 12.523 1 98.81 204 TYR A C 1
ATOM 1666 O O . TYR A 1 204 ? 2.875 15.172 11.703 1 98.81 204 TYR A O 1
ATOM 1674 N N . LEU A 1 205 ? 1.069 13.953 12.148 1 98.88 205 LEU A N 1
ATOM 1675 C CA . LEU A 1 205 ? 0.821 13.578 10.758 1 98.88 205 LEU A CA 1
ATOM 1676 C C . LEU A 1 205 ? -0.282 14.438 10.156 1 98.88 205 LEU A C 1
ATOM 1678 O O . LEU A 1 205 ? -1.429 14.398 10.609 1 98.88 205 LEU A O 1
ATOM 1682 N N . PRO A 1 206 ? 0.078 15.195 9.125 1 98.69 206 PRO A N 1
ATOM 1683 C CA . PRO A 1 206 ? -0.89 16.172 8.625 1 98.69 206 PRO A CA 1
ATOM 1684 C C . PRO A 1 206 ? -1.706 15.648 7.445 1 98.69 206 PRO A C 1
ATOM 1686 O O . PRO A 1 206 ? -1.227 14.797 6.688 1 98.69 206 PRO A O 1
ATOM 1689 N N . LYS A 1 207 ? -2.898 16.016 7.312 1 98.69 207 LYS A N 1
ATOM 1690 C CA . LYS A 1 207 ? -3.752 16.078 6.129 1 98.69 207 LYS A CA 1
ATOM 1691 C C . LYS A 1 207 ? -3.996 14.68 5.555 1 98.69 207 LYS A C 1
ATOM 1693 O O . LYS A 1 207 ? -4.012 14.5 4.336 1 98.69 207 LYS A O 1
ATOM 1698 N N . LEU A 1 208 ? -4.078 13.68 6.391 1 98.81 208 LEU A N 1
ATOM 1699 C CA . LEU A 1 208 ? -4.555 12.383 5.93 1 98.81 208 LEU A CA 1
ATOM 1700 C C . LEU A 1 208 ? -6.02 12.461 5.512 1 98.81 208 LEU A C 1
ATOM 1702 O O . LEU A 1 208 ? -6.789 13.25 6.066 1 98.81 208 LEU A O 1
ATOM 1706 N N . GLU A 1 209 ? -6.355 11.625 4.516 1 98.62 209 GLU A N 1
ATOM 1707 C CA . GLU A 1 209 ? -7.754 11.609 4.094 1 98.62 209 GLU A CA 1
ATOM 1708 C C . GLU A 1 209 ? -8.398 10.25 4.348 1 98.62 209 GLU A C 1
ATOM 1710 O O . GLU A 1 209 ? -9.594 10.07 4.113 1 98.62 209 GLU A O 1
ATOM 1715 N N . SER A 1 210 ? -7.602 9.258 4.805 1 98.56 210 SER A N 1
ATOM 1716 C CA . SER A 1 210 ? -8.172 7.934 5.039 1 98.56 210 SER A CA 1
ATOM 1717 C C . SER A 1 210 ? -7.316 7.129 6.008 1 98.56 210 SER A C 1
ATOM 1719 O O . SER A 1 210 ? -6.16 7.473 6.258 1 98.56 210 SER A O 1
ATOM 1721 N N . HIS A 1 211 ? -7.945 6.066 6.566 1 98.75 211 HIS A N 1
ATOM 1722 C CA . HIS A 1 211 ? -7.203 5.133 7.41 1 98.75 211 HIS A CA 1
ATOM 1723 C C . HIS A 1 211 ? -6.145 4.387 6.605 1 98.75 211 HIS A C 1
ATOM 1725 O O . HIS A 1 211 ? -5.148 3.924 7.164 1 98.75 211 HIS A O 1
ATOM 1731 N N . LEU A 1 212 ? -6.293 4.234 5.25 1 98.75 212 LEU A N 1
ATOM 1732 C CA . LEU A 1 212 ? -5.289 3.607 4.402 1 98.75 212 LEU A CA 1
ATOM 1733 C C . LEU A 1 212 ? -3.988 4.402 4.422 1 98.75 212 LEU A C 1
ATOM 1735 O O . LEU A 1 212 ? -2.898 3.822 4.398 1 98.75 212 LEU A O 1
ATOM 1739 N N . GLU A 1 213 ? -4.117 5.715 4.441 1 98.94 213 GLU A N 1
ATOM 1740 C CA . GLU A 1 213 ? -2.939 6.578 4.508 1 98.94 213 GLU A CA 1
ATOM 1741 C C . GLU A 1 213 ? -2.271 6.496 5.879 1 98.94 213 GLU A C 1
ATOM 1743 O O . GLU A 1 213 ? -1.05 6.617 5.988 1 98.94 213 GLU A O 1
ATOM 1748 N N . ALA A 1 214 ? -3.09 6.289 6.934 1 98.94 214 ALA A N 1
ATOM 1749 C CA . ALA A 1 214 ? -2.533 6.023 8.258 1 98.94 214 ALA A CA 1
ATOM 1750 C C . ALA A 1 214 ? -1.8 4.688 8.289 1 98.94 214 ALA A C 1
ATOM 1752 O O . ALA A 1 214 ? -0.75 4.562 8.93 1 98.94 214 ALA A O 1
ATOM 1753 N N . ARG A 1 215 ? -2.355 3.707 7.656 1 98.75 215 ARG A N 1
ATOM 1754 C CA . ARG A 1 215 ? -1.697 2.41 7.543 1 98.75 215 ARG A CA 1
ATOM 1755 C C . ARG A 1 215 ? -0.332 2.545 6.879 1 98.75 215 ARG A C 1
ATOM 1757 O O . ARG A 1 215 ? 0.633 1.897 7.289 1 98.75 215 ARG A O 1
ATOM 1764 N N . LEU A 1 216 ? -0.241 3.334 5.816 1 98.81 216 LEU A N 1
ATOM 1765 C CA . LEU A 1 216 ? 1.03 3.594 5.152 1 98.81 216 LEU A CA 1
ATOM 1766 C C . LEU A 1 216 ? 2.053 4.152 6.133 1 98.81 216 LEU A C 1
ATOM 1768 O O . LEU A 1 216 ? 3.207 3.717 6.152 1 98.81 216 LEU A O 1
ATOM 1772 N N . TRP A 1 217 ? 1.62 5.125 6.949 1 98.94 217 TRP A N 1
ATOM 1773 C CA . TRP A 1 217 ? 2.52 5.664 7.965 1 98.94 217 TRP A CA 1
ATOM 1774 C C . TRP A 1 217 ? 2.971 4.57 8.93 1 98.94 217 TRP A C 1
ATOM 1776 O O . TRP A 1 217 ? 4.145 4.504 9.297 1 98.94 217 TRP A O 1
ATOM 1786 N N . ASN A 1 218 ? 2.037 3.766 9.352 1 98.69 218 ASN A N 1
ATOM 1787 C CA . ASN A 1 218 ? 2.408 2.684 10.266 1 98.69 218 ASN A CA 1
ATOM 1788 C C . ASN A 1 218 ? 3.484 1.788 9.656 1 98.69 218 ASN A C 1
ATOM 1790 O O . ASN A 1 218 ? 4.406 1.357 10.352 1 98.69 218 ASN A O 1
ATOM 1794 N N . GLU A 1 219 ? 3.373 1.5 8.367 1 98.38 219 GLU A N 1
ATOM 1795 C CA . GLU A 1 219 ? 4.375 0.691 7.676 1 98.38 219 GLU A CA 1
ATOM 1796 C C . GLU A 1 219 ? 5.723 1.408 7.621 1 98.38 219 GLU A C 1
ATOM 1798 O O . GLU A 1 219 ? 6.77 0.78 7.766 1 98.38 219 GLU A O 1
ATOM 1803 N N . VAL A 1 220 ? 5.676 2.678 7.375 1 98.88 220 VAL A N 1
ATOM 1804 C CA . VAL A 1 220 ? 6.891 3.484 7.367 1 98.88 220 VAL A CA 1
ATOM 1805 C C . VAL A 1 220 ? 7.574 3.408 8.727 1 98.88 220 VAL A C 1
ATOM 1807 O O . VAL A 1 220 ? 8.789 3.227 8.812 1 98.88 220 VAL A O 1
ATOM 1810 N N . PHE A 1 221 ? 6.77 3.52 9.797 1 98.88 221 PHE A N 1
ATOM 1811 C CA . PHE A 1 221 ? 7.305 3.473 11.156 1 98.88 221 PHE A CA 1
ATOM 1812 C C . PHE A 1 221 ? 7.953 2.123 11.438 1 98.88 221 PHE A C 1
ATOM 1814 O O . PHE A 1 221 ? 9.07 2.062 11.961 1 98.88 221 PHE A O 1
ATOM 1821 N N . ASN A 1 222 ? 7.258 1.07 11.094 1 97.88 222 ASN A N 1
ATOM 1822 C CA . ASN A 1 222 ? 7.785 -0.273 11.297 1 97.88 222 ASN A CA 1
ATOM 1823 C C . ASN A 1 222 ? 9.109 -0.474 10.562 1 97.88 222 ASN A C 1
ATOM 1825 O O . ASN A 1 222 ? 10.078 -0.965 11.141 1 97.88 222 ASN A O 1
ATOM 1829 N N . PHE A 1 223 ? 9.148 -0.093 9.312 1 97.94 223 PHE A N 1
ATOM 1830 C CA . PHE A 1 223 ? 10.352 -0.238 8.5 1 97.94 223 PHE A CA 1
ATOM 1831 C C . PHE A 1 223 ? 11.508 0.561 9.094 1 97.94 223 PHE A C 1
ATOM 1833 O O . PHE A 1 223 ? 12.625 0.058 9.195 1 97.94 223 PHE A O 1
ATOM 1840 N N . ALA A 1 224 ? 11.203 1.815 9.438 1 98.75 224 ALA A N 1
ATOM 1841 C CA . ALA A 1 224 ? 12.234 2.695 9.984 1 98.75 224 ALA A CA 1
ATOM 1842 C C . ALA A 1 224 ? 12.805 2.133 11.281 1 98.75 224 ALA A C 1
ATOM 1844 O O . ALA A 1 224 ? 14.016 2.168 11.492 1 98.75 224 ALA A O 1
ATOM 1845 N N . GLN A 1 225 ? 11.953 1.657 12.148 1 98.38 225 GLN A N 1
ATOM 1846 C CA . GLN A 1 225 ? 12.383 1.061 13.406 1 98.38 225 GLN A CA 1
ATOM 1847 C C . GLN A 1 225 ? 13.258 -0.17 13.164 1 98.38 225 GLN A C 1
ATOM 1849 O O . GLN A 1 225 ? 14.281 -0.35 13.812 1 98.38 225 GLN A O 1
ATOM 1854 N N . ASP A 1 226 ? 12.867 -1.016 12.234 1 96.19 226 ASP A N 1
ATOM 1855 C CA . ASP A 1 226 ? 13.68 -2.176 11.867 1 96.19 226 ASP A CA 1
ATOM 1856 C C . ASP A 1 226 ? 15.031 -1.747 11.32 1 96.19 226 ASP A C 1
ATOM 1858 O O . ASP A 1 226 ? 16.062 -2.334 11.664 1 96.19 226 ASP A O 1
ATOM 1862 N N . TYR A 1 227 ? 14.992 -0.761 10.453 1 96.69 227 TYR A N 1
ATOM 1863 C CA . TYR A 1 227 ? 16.203 -0.278 9.789 1 96.69 227 TYR A CA 1
ATOM 1864 C C . TYR A 1 227 ? 17.219 0.2 10.812 1 96.69 227 TYR A C 1
ATOM 1866 O O . TYR A 1 227 ? 18.422 -0.06 10.664 1 96.69 227 TYR A O 1
ATOM 1874 N N . LEU A 1 228 ? 16.703 0.878 11.867 1 97.44 228 LEU A N 1
ATOM 1875 C CA . LEU A 1 228 ? 17.625 1.45 12.852 1 97.44 228 LEU A CA 1
ATOM 1876 C C . LEU A 1 228 ? 17.688 0.575 14.102 1 97.44 228 LEU A C 1
ATOM 1878 O O . LEU A 1 228 ? 18.375 0.925 15.07 1 97.44 228 LEU A O 1
ATOM 1882 N N . GLY A 1 229 ? 17.016 -0.564 14.117 1 95.62 229 GLY A N 1
ATOM 1883 C CA . GLY A 1 229 ? 17.078 -1.498 15.227 1 95.62 229 GLY A CA 1
ATOM 1884 C C . GLY A 1 229 ? 16.375 -0.987 16.469 1 95.62 229 GLY A C 1
ATOM 1885 O O . GLY A 1 229 ? 16.891 -1.124 17.578 1 95.62 229 GLY A O 1
ATOM 1886 N N . LEU A 1 230 ? 15.219 -0.353 16.297 1 97.69 230 LEU A N 1
ATOM 1887 C CA . LEU A 1 230 ? 14.445 0.178 17.422 1 97.69 230 LEU A CA 1
ATOM 1888 C C . LEU A 1 230 ? 13.18 -0.64 17.641 1 97.69 230 LEU A C 1
ATOM 1890 O O . LEU A 1 230 ? 12.586 -1.144 16.688 1 97.69 230 LEU A O 1
ATOM 1894 N N . PRO A 1 231 ? 12.703 -0.778 18.781 1 95.94 231 PRO A N 1
ATOM 1895 C CA . PRO A 1 231 ? 11.508 -1.567 19.078 1 95.94 231 PRO A CA 1
ATOM 1896 C C . PRO A 1 231 ? 10.234 -0.923 18.531 1 95.94 231 PRO A C 1
ATOM 1898 O O . PRO A 1 231 ? 10.172 0.3 18.375 1 95.94 231 PRO A O 1
ATOM 1901 N N . ARG A 1 232 ? 9.258 -1.817 18.297 1 95.19 232 ARG A N 1
ATOM 1902 C CA . ARG A 1 232 ? 7.93 -1.343 17.922 1 95.19 232 ARG A CA 1
ATOM 1903 C C . ARG A 1 232 ? 7.363 -0.411 18.984 1 95.19 232 ARG A C 1
ATOM 1905 O O . ARG A 1 232 ? 7.566 -0.633 20.188 1 95.19 232 ARG A O 1
ATOM 1912 N N . GLY A 1 233 ? 6.711 0.648 18.562 1 93.94 233 GLY A N 1
ATOM 1913 C CA . GLY A 1 233 ? 6.066 1.553 19.5 1 93.94 233 GLY A CA 1
ATOM 1914 C C . GLY A 1 233 ? 6.965 2.697 19.938 1 93.94 233 GLY A C 1
ATOM 1915 O O . GLY A 1 233 ? 6.527 3.592 20.672 1 93.94 233 GLY A O 1
ATOM 1916 N N . THR A 1 234 ? 8.273 2.703 19.5 1 97.38 234 THR A N 1
ATOM 1917 C CA . THR A 1 234 ? 9.195 3.795 19.797 1 97.38 234 THR A CA 1
ATOM 1918 C C . THR A 1 234 ? 8.688 5.105 19.203 1 97.38 234 THR A C 1
ATOM 1920 O O . THR A 1 234 ? 8.766 6.156 19.844 1 97.38 234 THR A O 1
ATOM 1923 N N . ILE A 1 235 ? 8.18 5.082 18.031 1 98.81 235 ILE A N 1
ATOM 1924 C CA . ILE A 1 235 ? 7.598 6.238 17.344 1 98.81 235 ILE A CA 1
ATOM 1925 C C . ILE A 1 235 ? 6.18 6.477 17.859 1 98.81 235 ILE A C 1
ATOM 1927 O O . ILE A 1 235 ? 5.406 5.527 18.031 1 98.81 235 ILE A O 1
ATOM 1931 N N . ARG A 1 236 ? 5.84 7.723 18.172 1 98.81 236 ARG A N 1
ATOM 1932 C CA . ARG A 1 236 ? 4.461 8.078 18.484 1 98.81 236 ARG A CA 1
ATOM 1933 C C . ARG A 1 236 ? 3.959 9.188 17.562 1 98.81 236 ARG A C 1
ATOM 1935 O O . ARG A 1 236 ? 4.699 10.117 17.25 1 98.81 236 ARG A O 1
ATOM 1942 N N . ALA A 1 237 ? 2.727 9.016 17.172 1 98.81 237 ALA A N 1
ATOM 1943 C CA . ALA A 1 237 ? 2.18 9.969 16.203 1 98.81 237 ALA A CA 1
ATOM 1944 C C . ALA A 1 237 ? 0.808 10.469 16.641 1 98.81 237 ALA A C 1
ATOM 1946 O O . ALA A 1 237 ? 0.002 9.703 17.172 1 98.81 237 ALA A O 1
ATOM 1947 N N . THR A 1 238 ? 0.595 11.688 16.547 1 98.88 238 THR A N 1
ATOM 1948 C CA . THR A 1 238 ? -0.717 12.32 16.594 1 98.88 238 THR A CA 1
ATOM 1949 C C . THR A 1 238 ? -1.175 12.75 15.211 1 98.88 238 THR A C 1
ATOM 1951 O O . THR A 1 238 ? -0.399 13.328 14.445 1 98.88 238 THR A O 1
ATOM 1954 N N . VAL A 1 239 ? -2.398 12.414 14.859 1 98.88 239 VAL A N 1
ATOM 1955 C CA . VAL A 1 239 ? -2.885 12.727 13.516 1 98.88 239 VAL A CA 1
ATOM 1956 C C . VAL A 1 239 ? -3.758 13.977 13.562 1 98.88 239 VAL A C 1
ATOM 1958 O O . VAL A 1 239 ? -4.656 14.086 14.406 1 98.88 239 VAL A O 1
ATOM 1961 N N . LEU A 1 240 ? -3.402 14.938 12.719 1 98.69 240 LEU A N 1
ATOM 1962 C CA . LEU A 1 240 ? -4.289 16.078 12.531 1 98.69 240 LEU A CA 1
ATOM 1963 C C . LEU A 1 240 ? -5.516 15.688 11.711 1 98.69 240 LEU A C 1
ATOM 1965 O O . LEU A 1 240 ? -5.395 15.344 10.531 1 98.69 240 LEU A O 1
ATOM 1969 N N . ILE A 1 241 ? -6.664 15.633 12.367 1 98.75 241 ILE A N 1
ATOM 1970 C CA . ILE A 1 241 ? -7.902 15.492 11.609 1 98.75 241 ILE A CA 1
ATOM 1971 C C . ILE A 1 241 ? -8.312 16.859 11.039 1 98.75 241 ILE A C 1
ATOM 1973 O O . ILE A 1 241 ? -9.07 17.594 11.672 1 98.75 241 ILE A O 1
ATOM 1977 N N . GLU A 1 242 ? -7.824 17.094 9.859 1 98.38 242 GLU A N 1
ATOM 1978 C CA . GLU A 1 242 ? -8.031 18.406 9.266 1 98.38 242 GLU A CA 1
ATOM 1979 C C . GLU A 1 242 ? -8.492 18.297 7.816 1 98.38 242 GLU A C 1
ATOM 1981 O O . GLU A 1 242 ? -8.273 19.219 7.016 1 98.38 242 GLU A O 1
ATOM 1986 N N . THR A 1 243 ? -9.023 17.109 7.445 1 98.5 243 THR A N 1
ATOM 1987 C CA . THR A 1 243 ? -9.742 16.859 6.203 1 98.5 243 THR A CA 1
ATOM 1988 C C . THR A 1 243 ? -11.117 16.25 6.484 1 98.5 243 THR A C 1
ATOM 1990 O O . THR A 1 243 ? -11.266 15.445 7.402 1 98.5 243 THR A O 1
ATOM 1993 N N . ILE A 1 244 ? -12.07 16.625 5.695 1 98.62 244 ILE A N 1
ATOM 1994 C CA . ILE A 1 244 ? -13.453 16.188 5.902 1 98.62 244 ILE A CA 1
ATOM 1995 C C . ILE A 1 244 ? -13.531 14.672 5.789 1 98.62 244 ILE A C 1
ATOM 1997 O O . ILE A 1 244 ? -14.273 14.023 6.531 1 98.62 244 ILE A O 1
ATOM 2001 N N . LEU A 1 245 ? -12.75 14.094 4.941 1 98.56 245 LEU A N 1
ATOM 2002 C CA . LEU A 1 245 ? -12.836 12.648 4.73 1 98.56 245 LEU A CA 1
ATOM 2003 C C . LEU A 1 245 ? -12.242 11.891 5.914 1 98.56 245 LEU A C 1
ATOM 2005 O O . LEU A 1 245 ? -12.742 10.828 6.285 1 98.56 245 LEU A O 1
ATOM 2009 N N . ALA A 1 246 ? -11.18 12.391 6.504 1 98.69 246 ALA A N 1
ATOM 2010 C CA . ALA A 1 246 ? -10.586 11.766 7.68 1 98.69 246 ALA A CA 1
ATOM 2011 C C . ALA A 1 246 ? -11.555 11.766 8.852 1 98.69 246 ALA A C 1
ATOM 2013 O O . ALA A 1 246 ? -11.5 10.883 9.719 1 98.69 246 ALA A O 1
ATOM 2014 N N . ALA A 1 247 ? -12.438 12.711 8.891 1 98.69 247 ALA A N 1
ATOM 2015 C CA . ALA A 1 247 ? -13.406 12.812 9.984 1 98.69 247 ALA A CA 1
ATOM 2016 C C . ALA A 1 247 ? -14.312 11.594 10.023 1 98.69 247 ALA A C 1
ATOM 2018 O O . ALA A 1 247 ? -14.82 11.227 11.086 1 98.69 247 ALA A O 1
ATOM 2019 N N . PHE A 1 248 ? -14.5 10.945 8.875 1 98.56 248 PHE A N 1
ATOM 2020 C CA . PHE A 1 248 ? -15.359 9.766 8.789 1 98.56 248 PHE A CA 1
ATOM 2021 C C . PHE A 1 248 ? -14.609 8.516 9.25 1 98.56 248 PHE A C 1
ATOM 2023 O O . PHE A 1 248 ? -15.219 7.465 9.438 1 98.56 248 PHE A O 1
ATOM 2030 N N . GLU A 1 249 ? -13.281 8.68 9.453 1 98.62 249 GLU A N 1
ATOM 2031 C CA . GLU A 1 249 ? -12.477 7.484 9.656 1 98.62 249 GLU A CA 1
ATOM 2032 C C . GLU A 1 249 ? -11.539 7.645 10.844 1 98.62 249 GLU A C 1
ATOM 2034 O O . GLU A 1 249 ? -10.406 7.168 10.82 1 98.62 249 GLU A O 1
ATOM 2039 N N . MET A 1 250 ? -11.953 8.383 11.875 1 98.75 250 MET A N 1
ATOM 2040 C CA . MET A 1 250 ? -11.086 8.719 13 1 98.75 250 MET A CA 1
ATOM 2041 C C . MET A 1 250 ? -10.688 7.469 13.781 1 98.75 250 MET A C 1
ATOM 2043 O O . MET A 1 250 ? -9.516 7.273 14.086 1 98.75 250 MET A O 1
ATOM 2047 N N . GLU A 1 251 ? -11.68 6.59 14.086 1 98.5 251 GLU A N 1
ATOM 2048 C CA . GLU A 1 251 ? -11.367 5.363 14.82 1 98.5 251 GLU A CA 1
ATOM 2049 C C . GLU A 1 251 ? -10.492 4.434 13.984 1 98.5 251 GLU A C 1
ATOM 2051 O O . GLU A 1 251 ? -9.562 3.818 14.508 1 98.5 251 GLU A O 1
ATOM 2056 N N . GLU A 1 252 ? -10.828 4.332 12.664 1 98.62 252 GLU A N 1
ATOM 2057 C CA . GLU A 1 252 ? -10.031 3.5 11.766 1 98.62 252 GLU A CA 1
ATOM 2058 C C . GLU A 1 252 ? -8.586 3.988 11.688 1 98.62 252 GLU A C 1
ATOM 2060 O O . GLU A 1 252 ? -7.656 3.184 11.633 1 98.62 252 GLU A O 1
ATOM 2065 N N . ILE A 1 253 ? -8.383 5.34 11.688 1 98.88 253 ILE A N 1
ATOM 2066 C CA . ILE A 1 253 ? -7.051 5.934 11.648 1 98.88 253 ILE A CA 1
ATOM 2067 C C . ILE A 1 253 ? -6.281 5.551 12.914 1 98.88 253 ILE A C 1
ATOM 2069 O O . ILE A 1 253 ? -5.129 5.121 12.836 1 98.88 253 ILE A O 1
ATOM 2073 N N . LEU A 1 254 ? -6.918 5.652 14.062 1 98.81 254 LEU A N 1
ATOM 2074 C CA . LEU A 1 254 ? -6.293 5.258 15.32 1 98.81 254 LEU A CA 1
ATOM 2075 C C . LEU A 1 254 ? -5.984 3.766 15.328 1 98.81 254 LEU A C 1
ATOM 2077 O O . LEU A 1 254 ? -4.926 3.348 15.805 1 98.81 254 LEU A O 1
ATOM 2081 N N . TYR A 1 255 ? -6.91 3.004 14.773 1 98.5 255 TYR A N 1
ATOM 2082 C CA . TYR A 1 255 ? -6.75 1.554 14.758 1 98.5 255 TYR A CA 1
ATOM 2083 C C . TYR A 1 255 ? -5.512 1.152 13.961 1 98.5 255 TYR A C 1
ATOM 2085 O O . TYR A 1 255 ? -4.742 0.294 14.398 1 98.5 255 TYR A O 1
ATOM 2093 N N . GLU A 1 256 ? -5.32 1.749 12.781 1 98.31 256 GLU A N 1
ATOM 2094 C CA . GLU A 1 256 ? -4.172 1.442 11.938 1 98.31 256 GLU A CA 1
ATOM 2095 C C . GLU A 1 256 ? -2.861 1.784 12.641 1 98.31 256 GLU A C 1
ATOM 2097 O O . GLU A 1 256 ? -1.838 1.14 12.406 1 98.31 256 GLU A O 1
ATOM 2102 N N . LEU A 1 257 ? -2.887 2.777 13.523 1 98.62 257 LEU A N 1
ATOM 2103 C CA . LEU A 1 257 ? -1.692 3.271 14.203 1 98.62 257 LEU A CA 1
ATOM 2104 C C . LEU A 1 257 ? -1.656 2.807 15.648 1 98.62 257 LEU A C 1
ATOM 2106 O O . LEU A 1 257 ? -0.914 3.359 16.469 1 98.62 257 LEU A O 1
ATOM 2110 N N . LYS A 1 258 ? -2.375 1.888 16.078 1 97.44 258 LYS A N 1
ATOM 2111 C CA . LYS A 1 258 ? -2.697 1.592 17.469 1 97.44 258 LYS A CA 1
ATOM 2112 C C . LYS A 1 258 ? -1.432 1.353 18.281 1 97.44 258 LYS A C 1
ATOM 2114 O O . LYS A 1 258 ? -1.4 1.634 19.484 1 97.44 258 LYS A O 1
ATOM 2119 N N . GLU A 1 259 ? -0.352 0.922 17.656 1 97.56 259 GLU A N 1
ATOM 2120 C CA . GLU A 1 259 ? 0.904 0.724 18.359 1 97.56 259 GLU A CA 1
ATOM 2121 C C . GLU A 1 259 ? 1.727 2.01 18.406 1 97.56 259 GLU A C 1
ATOM 2123 O O . GLU A 1 259 ? 2.678 2.121 19.188 1 97.56 259 GLU A O 1
ATOM 2128 N N . HIS A 1 260 ? 1.344 2.959 17.531 1 98.75 260 HIS A N 1
ATOM 2129 C CA . HIS A 1 260 ? 2.174 4.148 17.375 1 98.75 260 HIS A CA 1
ATOM 2130 C C . HIS A 1 260 ? 1.368 5.422 17.609 1 98.75 260 HIS A C 1
ATOM 2132 O O . HIS A 1 260 ? 1.924 6.52 17.609 1 98.75 260 HIS A O 1
ATOM 2138 N N . ALA A 1 261 ? 0.082 5.352 17.891 1 98.38 261 ALA A N 1
ATOM 2139 C CA . ALA A 1 261 ? -0.767 6.531 18 1 98.38 261 ALA A CA 1
ATOM 2140 C C . ALA A 1 261 ? -0.662 7.148 19.391 1 98.38 261 ALA A C 1
ATOM 2142 O O . ALA A 1 261 ? -0.619 6.43 20.391 1 98.38 261 ALA A O 1
ATOM 2143 N N . ALA A 1 262 ? -0.58 8.484 19.375 1 98.06 262 ALA A N 1
ATOM 2144 C CA . ALA A 1 262 ? -0.684 9.219 20.641 1 98.06 262 ALA A CA 1
ATOM 2145 C C . ALA A 1 262 ? -2.014 9.961 20.734 1 98.06 262 ALA A C 1
ATOM 2147 O O . ALA A 1 262 ? -2.455 10.312 21.828 1 98.06 262 ALA A O 1
ATOM 2148 N N . GLY A 1 263 ? -2.58 10.234 19.641 1 98.62 263 GLY A N 1
ATOM 2149 C CA . GLY A 1 263 ? -3.844 10.953 19.703 1 98.62 263 GLY A CA 1
ATOM 2150 C C . GLY A 1 263 ? -4.242 11.562 18.375 1 98.62 263 GLY A C 1
ATOM 2151 O O . GLY A 1 263 ? -3.662 11.227 17.328 1 98.62 263 GLY A O 1
ATOM 2152 N N . LEU A 1 264 ? -5.355 12.32 18.375 1 98.88 264 LEU A N 1
ATOM 2153 C CA . LEU A 1 264 ? -5.832 13.125 17.25 1 98.88 264 LEU A CA 1
ATOM 2154 C C . LEU A 1 264 ? -5.887 14.602 17.641 1 98.88 264 LEU A C 1
ATOM 2156 O O . LEU A 1 264 ? -5.969 14.938 18.828 1 98.88 264 LEU A O 1
ATOM 2160 N N . ASN A 1 265 ? -5.715 15.422 16.672 1 98.75 265 ASN A N 1
ATOM 2161 C CA . ASN A 1 265 ? -5.805 16.875 16.828 1 98.75 265 ASN A CA 1
ATOM 2162 C C . ASN A 1 265 ? -6.879 17.469 15.93 1 98.75 265 ASN A C 1
ATOM 2164 O O . ASN A 1 265 ? -7.039 17.047 14.781 1 98.75 265 ASN A O 1
ATOM 2168 N N . ALA A 1 266 ? -7.605 18.422 16.438 1 97.31 266 ALA A N 1
ATOM 2169 C CA . ALA A 1 266 ? -8.672 19.078 15.695 1 97.31 266 ALA A CA 1
ATOM 2170 C C . ALA A 1 266 ? -8.148 20.297 14.961 1 97.31 266 ALA A C 1
ATOM 2172 O O . ALA A 1 266 ? -8.211 21.422 15.477 1 97.31 266 ALA A O 1
ATOM 2173 N N . GLY A 1 267 ? -7.727 20.125 13.734 1 93.19 267 GLY A N 1
ATOM 2174 C CA . GLY A 1 267 ? -7.285 21.25 12.922 1 93.19 267 GLY A CA 1
ATOM 2175 C C . GLY A 1 267 ? -8.43 21.984 12.258 1 93.19 267 GLY A C 1
ATOM 2176 O O . GLY A 1 267 ? -9.055 21.469 11.328 1 93.19 267 GLY A O 1
ATOM 2177 N N . ARG A 1 268 ? -8.672 23.281 12.602 1 91.06 268 ARG A N 1
ATOM 2178 C CA . ARG A 1 268 ? -9.875 24.016 12.211 1 91.06 268 ARG A CA 1
ATOM 2179 C C . ARG A 1 268 ? -9.773 24.5 10.773 1 91.06 268 ARG A C 1
ATOM 2181 O O . ARG A 1 268 ? -10.586 24.125 9.922 1 91.06 268 ARG A O 1
ATOM 2188 N N . TRP A 1 269 ? -8.805 25.344 10.453 1 92.94 269 TRP A N 1
ATOM 2189 C CA . TRP A 1 269 ? -8.766 26.047 9.18 1 92.94 269 TRP A CA 1
ATOM 2190 C C . TRP A 1 269 ? -8.602 25.078 8.016 1 92.94 269 TRP A C 1
ATOM 2192 O O . TRP A 1 269 ? -9.305 25.188 7.008 1 92.94 269 TRP A O 1
ATOM 2202 N N . ASP A 1 270 ? -7.719 24.156 8.172 1 97.19 270 ASP A N 1
ATOM 2203 C CA . ASP A 1 270 ? -7.531 23.156 7.125 1 97.19 270 ASP A CA 1
ATOM 2204 C C . ASP A 1 270 ? -8.773 22.281 6.957 1 97.19 270 ASP A C 1
ATOM 2206 O O . ASP A 1 270 ? -9.094 21.859 5.848 1 97.19 270 ASP A O 1
ATOM 2210 N N . TYR A 1 271 ? -9.477 22.031 8.062 1 97.88 271 TYR A N 1
ATOM 2211 C CA . TYR A 1 271 ? -10.703 21.25 7.988 1 97.88 271 TYR A CA 1
ATOM 2212 C C . TYR A 1 271 ? -11.758 21.953 7.148 1 97.88 271 TYR A C 1
ATOM 2214 O O . TYR A 1 271 ? -12.352 21.344 6.25 1 97.88 271 TYR A O 1
ATOM 2222 N N . ILE A 1 272 ? -11.992 23.25 7.43 1 97.44 272 ILE A N 1
ATOM 2223 C CA . ILE A 1 272 ? -12.969 24.031 6.684 1 97.44 272 ILE A CA 1
ATOM 2224 C C . ILE A 1 272 ? -12.531 24.141 5.223 1 97.44 272 ILE A C 1
ATOM 2226 O O . ILE A 1 272 ? -13.352 24.016 4.312 1 97.44 272 ILE A O 1
ATOM 2230 N N . PHE A 1 273 ? -11.273 24.375 5.039 1 97.94 273 PHE A N 1
ATOM 2231 C CA . PHE A 1 273 ? -10.719 24.391 3.691 1 97.94 273 PHE A CA 1
ATOM 2232 C C . PHE A 1 273 ? -11.047 23.094 2.959 1 97.94 273 PHE A C 1
ATOM 2234 O O . PHE A 1 273 ? -11.484 23.109 1.808 1 97.94 273 PHE A O 1
ATOM 2241 N N . SER A 1 274 ? -10.797 21.953 3.627 1 98.31 274 SER A N 1
ATOM 2242 C CA . SER A 1 274 ? -11.07 20.641 3.041 1 98.31 274 SER A CA 1
ATOM 2243 C C . SER A 1 274 ? -12.539 20.5 2.678 1 98.31 274 SER A C 1
ATOM 2245 O O . SER A 1 274 ? -12.875 19.906 1.646 1 98.31 274 SER A O 1
ATOM 2247 N N . CYS A 1 275 ? -13.43 21 3.494 1 98 275 CYS A N 1
ATOM 2248 C CA . CYS A 1 275 ? -14.859 20.953 3.217 1 98 275 CYS A CA 1
ATOM 2249 C C . CYS A 1 275 ? -15.195 21.734 1.95 1 98 275 CYS A C 1
ATOM 2251 O O . CYS A 1 275 ? -15.922 21.25 1.086 1 98 275 CYS A O 1
ATOM 2253 N N . ILE A 1 276 ? -14.633 22.938 1.881 1 97.5 276 ILE A N 1
ATOM 2254 C CA . ILE A 1 276 ? -14.883 23.766 0.709 1 97.5 276 ILE A CA 1
ATOM 2255 C C . ILE A 1 276 ? -14.297 23.094 -0.533 1 97.5 276 ILE A C 1
ATOM 2257 O O . ILE A 1 276 ? -14.961 23 -1.567 1 97.5 276 ILE A O 1
ATOM 2261 N N . LYS A 1 277 ? -13.062 22.594 -0.436 1 97.5 277 LYS A N 1
ATOM 2262 C CA . LYS A 1 277 ? -12.344 22 -1.556 1 97.5 277 LYS A CA 1
ATOM 2263 C C . LYS A 1 277 ? -13.102 20.781 -2.105 1 97.5 277 LYS A C 1
ATOM 2265 O O . LYS A 1 277 ? -13.398 20.719 -3.301 1 97.5 277 LYS A O 1
ATOM 2270 N N . LYS A 1 278 ? -13.469 19.844 -1.238 1 97.62 278 LYS A N 1
ATOM 2271 C CA . LYS A 1 278 ? -14.047 18.578 -1.668 1 97.62 278 LYS A CA 1
ATOM 2272 C C . LYS A 1 278 ? -15.469 18.781 -2.197 1 97.62 278 LYS A C 1
ATOM 2274 O O . LYS A 1 278 ? -15.93 18.016 -3.053 1 97.62 278 LYS A O 1
ATOM 2279 N N . PHE A 1 279 ? -16.109 19.875 -1.746 1 96.88 279 PHE A N 1
ATOM 2280 C CA . PHE A 1 279 ? -17.5 20.078 -2.127 1 96.88 279 PHE A CA 1
ATOM 2281 C C . PHE A 1 279 ? -17.703 21.469 -2.709 1 96.88 279 PHE A C 1
ATOM 2283 O O . PHE A 1 279 ? -18.766 22.062 -2.541 1 96.88 279 PHE A O 1
ATOM 2290 N N . ALA A 1 280 ? -16.719 22 -3.336 1 93 280 ALA A N 1
ATOM 2291 C CA . ALA A 1 280 ? -16.672 23.359 -3.855 1 93 280 ALA A CA 1
ATOM 2292 C C . ALA A 1 280 ? -17.891 23.656 -4.727 1 93 280 ALA A C 1
ATOM 2294 O O . ALA A 1 280 ? -18.406 24.781 -4.715 1 93 280 ALA A O 1
ATOM 2295 N N . THR A 1 281 ? -18.344 22.656 -5.434 1 93.38 281 THR A N 1
ATOM 2296 C CA . THR A 1 281 ? -19.422 22.891 -6.398 1 93.38 281 THR A CA 1
ATOM 2297 C C . THR A 1 281 ? -20.75 22.359 -5.859 1 93.38 281 THR A C 1
ATOM 2299 O O . THR A 1 2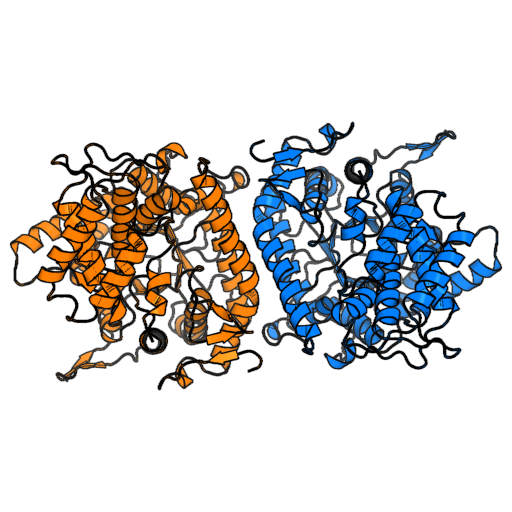81 ? -21.812 22.688 -6.398 1 93.38 281 THR A O 1
ATOM 2302 N N . THR A 1 282 ? -20.703 21.594 -4.82 1 93.38 282 THR A N 1
ATOM 2303 C CA . THR A 1 282 ? -21.922 20.922 -4.41 1 93.38 282 THR A CA 1
ATOM 2304 C C . THR A 1 282 ? -22.391 21.406 -3.041 1 93.38 282 THR A C 1
ATOM 2306 O O . THR A 1 282 ? -23.562 21.297 -2.695 1 93.38 282 THR A O 1
ATOM 2309 N N . ALA A 1 283 ? -21.531 21.953 -2.234 1 93.75 283 ALA A N 1
ATOM 2310 C CA . ALA A 1 283 ? -21.875 22.469 -0.916 1 93.75 283 ALA A CA 1
ATOM 2311 C C . ALA A 1 283 ? -22.516 23.859 -1.024 1 93.75 283 ALA A C 1
ATOM 2313 O O . ALA A 1 283 ? -22.359 24.531 -2.047 1 93.75 283 ALA A O 1
ATOM 2314 N N . PRO A 1 284 ? -23.266 24.266 0.053 1 95.25 284 PRO A N 1
ATOM 2315 C CA . PRO A 1 284 ? -23.656 25.672 0.092 1 95.25 284 PRO A CA 1
ATOM 2316 C C . PRO A 1 284 ? -22.469 26.625 0.075 1 95.25 284 PRO A C 1
ATOM 2318 O O . PRO A 1 284 ? -21.359 26.234 0.455 1 95.25 284 PRO A O 1
ATOM 2321 N N . ILE A 1 285 ? -22.734 27.812 -0.468 1 97.25 285 ILE A N 1
ATOM 2322 C CA . ILE A 1 285 ? -21.703 28.828 -0.43 1 97.25 285 ILE A CA 1
ATOM 2323 C C . ILE A 1 285 ? -21.344 29.156 1.02 1 97.25 285 ILE A C 1
ATOM 2325 O O . ILE A 1 285 ? -22.219 29.516 1.812 1 97.25 285 ILE A O 1
ATOM 2329 N N . PHE A 1 286 ? -20.141 28.953 1.38 1 97.69 286 PHE A N 1
ATOM 2330 C CA . PHE A 1 286 ? -19.688 29.266 2.73 1 97.69 286 PHE A CA 1
ATOM 2331 C C . PHE A 1 286 ? -19.641 30.781 2.947 1 97.69 286 PHE A C 1
ATOM 2333 O O . PHE A 1 286 ? -19.219 31.531 2.062 1 97.69 286 PHE A O 1
ATOM 2340 N N . PRO A 1 287 ? -20.172 31.25 4.102 1 97.81 287 PRO A N 1
ATOM 2341 C CA . PRO A 1 287 ? -20.031 32.688 4.414 1 97.81 287 PRO A CA 1
ATOM 2342 C C . PRO A 1 287 ? -18.625 33.062 4.84 1 97.81 287 PRO A C 1
ATOM 2344 O O . PRO A 1 287 ? -17.688 32.281 4.691 1 97.81 287 PRO A O 1
ATOM 2347 N N . ASP A 1 288 ? -18.484 34.312 5.355 1 97.31 288 ASP A N 1
ATOM 2348 C CA . ASP A 1 288 ? -17.188 34.75 5.848 1 97.31 288 ASP A CA 1
ATOM 2349 C C . ASP A 1 288 ? -16.578 33.719 6.789 1 97.31 288 ASP A C 1
ATOM 2351 O O . ASP A 1 288 ? -17.266 33.188 7.664 1 97.31 288 ASP A O 1
ATOM 2355 N N . ARG A 1 289 ? -15.305 33.406 6.582 1 94.25 289 ARG A N 1
ATOM 2356 C CA . ARG A 1 289 ? -14.672 32.344 7.348 1 94.25 289 ARG A CA 1
ATOM 2357 C C . ARG A 1 289 ? -14.75 32.625 8.844 1 94.25 289 ARG A C 1
ATOM 2359 O O . ARG A 1 289 ? -14.828 31.703 9.648 1 94.25 289 ARG A O 1
ATOM 2366 N N . ALA A 1 290 ? -14.828 33.938 9.266 1 91.31 290 ALA A N 1
ATOM 2367 C CA . ALA A 1 290 ? -14.922 34.281 10.68 1 91.31 290 ALA A CA 1
ATOM 2368 C C . ALA A 1 290 ? -16.25 33.844 11.273 1 91.31 290 ALA A C 1
ATOM 2370 O O . ALA A 1 290 ? -16.375 33.688 12.492 1 91.31 290 ALA A O 1
ATOM 2371 N N . GLN A 1 291 ? -17.234 33.594 10.43 1 95.56 291 GLN A N 1
ATOM 2372 C CA . GLN A 1 291 ? -18.578 33.219 10.867 1 95.56 291 GLN A CA 1
ATOM 2373 C C . GLN A 1 291 ? -18.703 31.703 11.023 1 95.56 291 GLN A C 1
ATOM 2375 O O . GLN A 1 291 ? -19.672 31.203 11.594 1 95.56 291 GLN A O 1
ATOM 2380 N N . VAL A 1 292 ? -17.781 31 10.516 1 95.69 292 VAL A N 1
ATOM 2381 C CA . VAL A 1 292 ? -17.766 29.547 10.664 1 95.69 292 VAL A CA 1
ATOM 2382 C C . VAL A 1 292 ? -17.078 29.172 11.977 1 95.69 292 VAL A C 1
ATOM 2384 O O . VAL A 1 292 ? -15.914 28.75 11.984 1 95.69 292 VAL A O 1
ATOM 2387 N N . THR A 1 293 ? -17.781 29.266 13.07 1 92.25 293 THR A N 1
ATOM 2388 C CA . THR A 1 293 ? -17.234 29.031 14.398 1 92.25 293 THR A CA 1
ATOM 2389 C C . THR A 1 293 ? -17.266 27.547 14.734 1 92.25 293 THR A C 1
ATOM 2391 O O . THR A 1 293 ? -17.781 26.734 13.969 1 92.25 293 THR A O 1
ATOM 2394 N N . MET A 1 294 ? -16.719 27.219 15.883 1 92.5 294 MET A N 1
ATOM 2395 C CA . MET A 1 294 ? -16.641 25.828 16.312 1 92.5 294 MET A CA 1
ATOM 2396 C C . MET A 1 294 ? -18 25.312 16.75 1 92.5 294 MET A C 1
ATOM 2398 O O . MET A 1 294 ? -18.188 24.109 16.922 1 92.5 294 MET A O 1
ATOM 2402 N N . THR A 1 295 ? -19.016 26.188 16.75 1 92.75 295 THR A N 1
ATOM 2403 C CA . THR A 1 295 ? -20.312 25.797 17.266 1 92.75 295 THR A CA 1
ATOM 2404 C C . THR A 1 295 ? -21.297 25.547 16.125 1 92.75 295 THR A C 1
ATOM 2406 O O . THR A 1 295 ? -22.406 25.047 16.359 1 92.75 295 THR A O 1
ATOM 2409 N N . VAL A 1 296 ? -20.938 25.922 14.867 1 96.06 296 VAL A N 1
ATOM 2410 C CA . VAL A 1 296 ? -21.844 25.609 13.766 1 96.06 296 VAL A CA 1
ATOM 2411 C C . VAL A 1 296 ? -21.984 24.094 13.633 1 96.06 296 VAL A C 1
ATOM 2413 O O . VAL A 1 296 ? -21.125 23.344 14.109 1 96.06 296 VAL A O 1
ATOM 2416 N N . PRO A 1 297 ? -22.969 23.562 13.023 1 96.81 297 PRO A N 1
ATOM 2417 C CA . PRO A 1 297 ? -23.375 22.156 13.117 1 96.81 297 PRO A CA 1
ATOM 2418 C C . PRO A 1 297 ? -22.25 21.203 12.734 1 96.81 297 PRO A C 1
ATOM 2420 O O . PRO A 1 297 ? -21.875 20.328 13.531 1 96.81 297 PRO A O 1
ATOM 2423 N N . PHE A 1 298 ? -21.609 21.328 11.547 1 97.75 298 PHE A N 1
ATOM 2424 C CA . PHE A 1 298 ? -20.641 20.344 11.102 1 97.75 298 PHE A CA 1
ATOM 2425 C C . PHE A 1 298 ? -19.359 20.438 11.922 1 97.75 298 PHE A C 1
ATOM 2427 O O . PHE A 1 298 ? -18.656 19.453 12.117 1 97.75 298 PHE A O 1
ATOM 2434 N N . MET A 1 299 ? -19.047 21.625 12.422 1 97.5 299 MET A N 1
ATOM 2435 C CA . MET A 1 299 ? -17.859 21.797 13.266 1 97.5 299 MET A CA 1
ATOM 2436 C C . MET A 1 299 ? -18.078 21.172 14.633 1 97.5 299 MET A C 1
ATOM 2438 O O . MET A 1 299 ? -17.172 20.531 15.18 1 97.5 299 MET A O 1
ATOM 2442 N N . LYS A 1 300 ? -19.266 21.422 15.172 1 97.12 300 LYS A N 1
ATOM 2443 C CA . LYS A 1 300 ? -19.609 20.812 16.453 1 97.12 300 LYS A CA 1
ATOM 2444 C C . LYS A 1 300 ? -19.594 19.297 16.375 1 97.12 300 LYS A C 1
ATOM 2446 O O . LYS A 1 300 ? -19.031 18.625 17.25 1 97.12 300 LYS A O 1
ATOM 2451 N N . ALA A 1 301 ? -20.219 18.781 15.328 1 98.31 301 ALA A N 1
ATOM 2452 C CA . ALA A 1 301 ? -20.234 17.344 15.117 1 98.31 301 ALA A CA 1
ATOM 2453 C C . ALA A 1 301 ? -18.812 16.781 15.016 1 98.31 301 ALA A C 1
ATOM 2455 O O . ALA A 1 301 ? -18.5 15.758 15.617 1 98.31 301 ALA A O 1
ATOM 2456 N N . TYR A 1 302 ? -18.031 17.484 14.344 1 97.81 302 TYR A N 1
ATOM 2457 C CA . TYR A 1 302 ? -16.641 17.125 14.086 1 97.81 302 TYR A CA 1
ATOM 2458 C C . TYR A 1 302 ? -15.852 17.031 15.383 1 97.81 302 TYR A C 1
ATOM 2460 O O . TYR A 1 302 ? -15.227 16.016 15.672 1 97.81 302 TYR A O 1
ATOM 2468 N N . THR A 1 303 ? -15.852 17.969 16.25 1 97.88 303 THR A N 1
ATOM 2469 C CA . THR A 1 303 ? -15.016 18.016 17.438 1 97.88 303 THR A CA 1
ATOM 2470 C C . THR A 1 303 ? -15.539 17.062 18.5 1 97.88 303 THR A C 1
ATOM 2472 O O . THR A 1 303 ? -14.758 16.438 19.219 1 97.88 303 THR A O 1
ATOM 2475 N N . GLU A 1 304 ? -16.891 16.953 18.609 1 98.19 304 GLU A N 1
ATOM 2476 C CA . GLU A 1 304 ? -17.469 16 19.562 1 98.19 304 GLU A CA 1
ATOM 2477 C C . GLU A 1 304 ? -17.094 14.562 19.188 1 98.19 304 GLU A C 1
ATOM 2479 O O . GLU A 1 304 ? -16.75 13.766 20.062 1 98.19 304 GLU A O 1
ATOM 2484 N N . LEU A 1 305 ? -17.156 14.336 17.922 1 98.5 305 LEU A N 1
ATOM 2485 C CA . LEU A 1 305 ? -16.797 13 17.438 1 98.5 305 LEU A CA 1
ATOM 2486 C C . LEU A 1 305 ? -15.312 12.719 17.688 1 98.5 305 LEU A C 1
ATOM 2488 O O . LEU A 1 305 ? -14.945 11.586 18.016 1 98.5 305 LEU A O 1
ATOM 2492 N N . LEU A 1 306 ? -14.477 13.711 17.516 1 98.75 306 LEU A N 1
ATOM 2493 C CA . LEU A 1 306 ? -13.039 13.539 17.703 1 98.75 306 LEU A CA 1
ATOM 2494 C C . LEU A 1 306 ? -12.719 13.133 19.141 1 98.75 306 LEU A C 1
ATOM 2496 O O . LEU A 1 306 ? -11.984 12.164 19.359 1 98.75 306 LEU A O 1
ATOM 2500 N N . VAL A 1 307 ? -13.297 13.812 20.109 1 98.81 307 VAL A N 1
ATOM 2501 C CA . VAL A 1 307 ? -13.047 13.5 21.516 1 98.81 307 VAL A CA 1
ATOM 2502 C C . VAL A 1 307 ? -13.531 12.094 21.828 1 98.81 307 VAL A C 1
ATOM 2504 O O . VAL A 1 307 ? -12.812 11.305 22.453 1 98.81 307 VAL A O 1
ATOM 2507 N N . LYS A 1 308 ? -14.727 11.797 21.391 1 98.5 308 LYS A N 1
ATOM 2508 C CA . LYS A 1 308 ? -15.281 10.469 21.625 1 98.5 308 LYS A CA 1
ATOM 2509 C C . LYS A 1 308 ? -14.383 9.383 21.031 1 98.5 308 LYS A C 1
ATOM 2511 O O . LYS A 1 308 ? -14.047 8.414 21.719 1 98.5 308 LYS A O 1
ATOM 2516 N N . SER A 1 309 ? -14.023 9.57 19.75 1 98.38 309 SER A N 1
ATOM 2517 C CA . SER A 1 309 ? -13.211 8.586 19.047 1 98.38 309 SER A CA 1
ATOM 2518 C C . SER A 1 309 ? -11.891 8.344 19.75 1 98.38 309 SER A C 1
ATOM 2520 O O . SER A 1 309 ? -11.406 7.211 19.812 1 98.38 309 SER A O 1
ATOM 2522 N N . CYS A 1 310 ? -11.32 9.406 20.266 1 98.69 310 CYS A N 1
ATOM 2523 C CA . CYS A 1 310 ? -10.047 9.289 20.969 1 98.69 310 CYS A CA 1
ATOM 2524 C C . CYS A 1 310 ? -10.227 8.578 22.312 1 98.69 310 CYS A C 1
ATOM 2526 O O . CYS A 1 310 ? -9.57 7.562 22.562 1 98.69 310 CYS A O 1
ATOM 2528 N N . HIS A 1 311 ? -11.102 9.07 23.109 1 98.44 311 HIS A N 1
ATOM 2529 C CA . HIS A 1 311 ? -11.195 8.641 24.484 1 98.44 311 HIS A CA 1
ATOM 2530 C C . HIS A 1 311 ? -11.727 7.215 24.594 1 98.44 311 HIS A C 1
ATOM 2532 O O . HIS A 1 311 ? -11.336 6.461 25.484 1 98.44 311 HIS A O 1
ATOM 2538 N N . LEU A 1 312 ? -12.578 6.809 23.656 1 97.75 312 LEU A N 1
ATOM 2539 C CA . LEU A 1 312 ? -13.047 5.426 23.625 1 97.75 312 LEU A CA 1
ATOM 2540 C C . LEU A 1 312 ? -11.867 4.461 23.516 1 97.75 312 LEU A C 1
ATOM 2542 O O . LEU A 1 312 ? -11.945 3.322 23.984 1 97.75 312 LEU A O 1
ATOM 2546 N N . HIS A 1 313 ? -10.828 4.895 22.906 1 98.12 313 HIS A N 1
ATOM 2547 C CA . HIS A 1 313 ? -9.695 4.016 22.625 1 98.12 313 HIS A CA 1
ATOM 2548 C C . HIS A 1 313 ? -8.438 4.504 23.312 1 98.12 313 HIS A C 1
ATOM 2550 O O . HIS A 1 313 ? -7.324 4.176 22.906 1 98.12 313 HIS A O 1
ATOM 2556 N N . GLU A 1 314 ? -8.562 5.379 24.297 1 98.31 314 GLU A N 1
ATOM 2557 C CA . GLU A 1 314 ? -7.527 5.809 25.219 1 98.31 314 GLU A CA 1
ATOM 2558 C C . GLU A 1 314 ? -6.477 6.664 24.531 1 98.31 314 GLU A C 1
ATOM 2560 O O . GLU A 1 314 ? -5.301 6.641 24.906 1 98.31 314 GLU A O 1
ATOM 2565 N N . ALA A 1 315 ? -6.836 7.332 23.484 1 98.62 315 ALA A N 1
ATOM 2566 C CA . ALA A 1 315 ? -5.969 8.281 22.781 1 98.62 315 ALA A CA 1
ATOM 2567 C C . ALA A 1 315 ? -6.219 9.711 23.281 1 98.62 315 ALA A C 1
ATOM 2569 O O . ALA A 1 315 ? -7.289 10.008 23.812 1 98.62 315 ALA A O 1
ATOM 2570 N N . HIS A 1 316 ? -5.195 10.578 23.109 1 98.88 316 HIS A N 1
ATOM 2571 C CA . HIS A 1 316 ? -5.355 11.984 23.469 1 98.88 316 HIS A CA 1
ATOM 2572 C C . HIS A 1 316 ? -6.168 12.727 22.406 1 98.88 316 HIS A C 1
ATOM 2574 O O . HIS A 1 316 ? -6.031 12.461 21.219 1 98.88 316 HIS A O 1
ATOM 2580 N N . ALA A 1 317 ? -7.031 13.562 22.828 1 98.88 317 ALA A N 1
ATOM 2581 C CA . ALA A 1 317 ? -7.715 14.523 21.969 1 98.88 317 ALA A CA 1
ATOM 2582 C C . ALA A 1 317 ? -7.172 15.93 22.188 1 98.88 317 ALA A C 1
ATOM 2584 O O . ALA A 1 317 ? -7.27 16.484 23.281 1 98.88 317 ALA A O 1
ATOM 2585 N N . ILE A 1 318 ? -6.594 16.531 21.156 1 98.88 318 ILE A N 1
ATOM 2586 C CA . ILE A 1 318 ? -5.953 17.844 21.281 1 98.88 318 ILE A CA 1
ATOM 2587 C C . ILE A 1 318 ? -6.73 18.859 20.453 1 98.88 318 ILE A C 1
ATOM 2589 O O . ILE A 1 318 ? -7.078 18.609 19.297 1 98.88 318 ILE A O 1
ATOM 2593 N N . GLY A 1 319 ? -7.012 19.969 21.047 1 97.81 319 GLY A N 1
ATOM 2594 C CA . GLY A 1 319 ? -7.762 21.031 20.391 1 97.81 319 GLY A CA 1
ATOM 2595 C C . GLY A 1 319 ? -6.922 21.844 19.438 1 97.81 319 GLY A C 1
ATOM 2596 O O . GLY A 1 319 ? -5.711 21.625 19.312 1 97.81 319 GLY A O 1
ATOM 2597 N N . GLY A 1 320 ? -7.574 22.75 18.719 1 93.69 320 GLY A N 1
ATOM 2598 C CA . GLY A 1 320 ? -6.961 23.516 17.641 1 93.69 320 GLY A CA 1
ATOM 2599 C C . GLY A 1 320 ? -6.199 24.734 18.125 1 93.69 320 GLY A C 1
ATOM 2600 O O . GLY A 1 320 ? -6.09 24.969 19.328 1 93.69 320 GLY A O 1
ATOM 2601 N N . MET A 1 321 ? -5.75 25.5 17.219 1 91.81 321 MET A N 1
ATOM 2602 C CA . MET A 1 321 ? -4.758 26.547 17.5 1 91.81 321 MET A CA 1
ATOM 2603 C C . MET A 1 321 ? -5.434 27.875 17.766 1 91.81 321 MET A C 1
ATOM 2605 O O . MET A 1 321 ? -6.383 28.25 17.078 1 91.81 321 MET A O 1
ATOM 2609 N N . ALA A 1 322 ? -5.09 28.516 18.844 1 91.81 322 ALA A N 1
ATOM 2610 C CA . ALA A 1 322 ? -5.285 29.953 18.984 1 91.81 322 ALA A CA 1
ATOM 2611 C C . ALA A 1 322 ? -4.125 30.719 18.359 1 91.81 322 ALA A C 1
ATOM 2613 O O . ALA A 1 322 ? -2.975 30.578 18.781 1 91.81 322 ALA A O 1
ATOM 2614 N N . ALA A 1 323 ? -4.445 31.609 17.453 1 90.75 323 ALA A N 1
ATOM 2615 C CA . ALA A 1 323 ? -3.398 32.188 16.609 1 90.75 323 ALA A CA 1
ATOM 2616 C C . ALA A 1 323 ? -3.186 33.656 16.953 1 90.75 323 ALA A C 1
ATOM 2618 O O . ALA A 1 323 ? -2.365 34.344 16.328 1 90.75 323 ALA A O 1
ATOM 2619 N N . PHE A 1 324 ? -3.816 34.156 17.953 1 91.94 324 PHE A N 1
ATOM 2620 C CA . PHE A 1 324 ? -3.748 35.594 18.266 1 91.94 324 PHE A CA 1
ATOM 2621 C C . PHE A 1 324 ? -2.344 35.969 18.719 1 91.94 324 PHE A C 1
ATOM 2623 O O . PHE A 1 324 ? -1.704 35.25 19.469 1 91.94 324 PHE A O 1
ATOM 2630 N N . ILE A 1 325 ? -1.887 37.125 18.234 1 92.81 325 ILE A N 1
ATOM 2631 C CA . ILE A 1 325 ? -0.618 37.719 18.656 1 92.81 325 ILE A CA 1
ATOM 2632 C C . ILE A 1 325 ? -0.88 38.938 19.5 1 92.81 325 ILE A C 1
ATOM 2634 O O . ILE A 1 325 ? -1.271 40 18.969 1 92.81 325 ILE A O 1
ATOM 2638 N N . PRO A 1 326 ? -0.577 38.906 20.75 1 91 326 PRO A N 1
ATOM 2639 C CA . PRO A 1 326 ? -0.789 40.062 21.594 1 91 326 PRO A CA 1
ATOM 2640 C C . PRO A 1 326 ? 0.076 41.281 21.172 1 91 326 PRO A C 1
ATOM 2642 O O . PRO A 1 326 ? 1.236 41.094 20.797 1 91 326 PRO A O 1
ATOM 2645 N N . SER A 1 327 ? -0.54 42.438 21.203 1 87.88 327 SER A N 1
ATOM 2646 C CA . SER A 1 327 ? 0.14 43.688 20.828 1 87.88 327 SER A CA 1
ATOM 2647 C C . SER A 1 327 ? 0.478 44.531 22.062 1 87.88 327 SER A C 1
ATOM 2649 O O . SER A 1 327 ? -0.363 44.719 22.938 1 87.88 327 SER A O 1
ATOM 2651 N N . ARG A 1 328 ? 1.739 44.969 22.188 1 81.81 328 ARG A N 1
ATOM 2652 C CA . ARG A 1 328 ? 2.113 45.875 23.281 1 81.81 328 ARG A CA 1
ATOM 2653 C C . ARG A 1 328 ? 1.516 47.25 23.078 1 81.81 328 ARG A C 1
ATOM 2655 O O . ARG A 1 328 ? 1.366 48.031 24.031 1 81.81 328 ARG A O 1
ATOM 2662 N N . LYS A 1 329 ? 1.107 47.625 21.906 1 88.06 329 LYS A N 1
ATOM 2663 C CA . LYS A 1 329 ? 0.689 48.969 21.516 1 88.06 329 LYS A CA 1
ATOM 2664 C C . LYS A 1 329 ? -0.811 49.156 21.719 1 88.06 329 LYS A C 1
ATOM 2666 O O . LYS A 1 329 ? -1.291 50.281 21.812 1 88.06 329 LYS A O 1
ATOM 2671 N N . ASP A 1 330 ? -1.53 48.094 21.844 1 90.69 330 ASP A N 1
ATOM 2672 C CA . ASP A 1 330 ? -2.984 48.188 21.891 1 90.69 330 ASP A CA 1
ATOM 2673 C C . ASP A 1 330 ? -3.568 47.312 22.984 1 90.69 330 ASP A C 1
ATOM 2675 O O . ASP A 1 330 ? -4.121 46.25 22.688 1 90.69 330 ASP A O 1
ATOM 2679 N N . PRO A 1 331 ? -3.666 47.812 24.125 1 90.69 331 PRO A N 1
ATOM 2680 C CA . PRO A 1 331 ? -4.121 47 25.25 1 90.69 331 PRO A CA 1
ATOM 2681 C C . PRO A 1 331 ? -5.586 46.562 25.125 1 90.69 331 PRO A C 1
ATOM 2683 O O . PRO A 1 331 ? -5.973 45.5 25.609 1 90.69 331 PRO A O 1
ATOM 2686 N N . GLU A 1 332 ? -6.328 47.312 24.547 1 90.88 332 GLU A N 1
ATOM 2687 C CA . GLU A 1 332 ? -7.746 47 24.406 1 90.88 332 GLU A CA 1
ATOM 2688 C C . GLU A 1 332 ? -7.949 45.781 23.484 1 90.88 332 GLU A C 1
ATOM 2690 O O . GLU A 1 332 ? -8.758 44.906 23.766 1 90.88 332 GLU A O 1
ATOM 2695 N N . VAL A 1 333 ? -7.25 45.812 22.391 1 88.94 333 VAL A N 1
ATOM 2696 C CA . VAL A 1 333 ? -7.309 44.719 21.453 1 88.94 333 VAL A CA 1
ATOM 2697 C C . VAL A 1 333 ? -6.801 43.438 22.125 1 88.94 333 VAL A C 1
ATOM 2699 O O . VAL A 1 333 ? -7.375 42.375 21.938 1 88.94 333 VAL A O 1
ATOM 2702 N N . ASN A 1 334 ? -5.871 43.562 22.938 1 92.69 334 ASN A N 1
ATOM 2703 C CA . ASN A 1 334 ? -5.328 42.406 23.656 1 92.69 334 ASN A CA 1
ATOM 2704 C C . ASN A 1 334 ? -6.352 41.812 24.609 1 92.69 334 ASN A C 1
ATOM 2706 O O . ASN A 1 334 ? -6.531 40.594 24.656 1 92.69 334 ASN A O 1
ATOM 2710 N N . GLU A 1 335 ? -6.895 42.719 25.328 1 92.62 335 GLU A N 1
ATOM 2711 C CA . GLU A 1 335 ? -7.859 42.281 26.328 1 92.62 335 GLU A CA 1
ATOM 2712 C C . GLU A 1 335 ? -9.016 41.531 25.672 1 92.62 335 GLU A C 1
ATOM 2714 O O . GLU A 1 335 ? -9.414 40.438 26.141 1 92.62 335 GLU A O 1
ATOM 2719 N N . ARG A 1 336 ? -9.516 42.031 24.656 1 91.75 336 ARG A N 1
ATOM 2720 C CA . ARG A 1 336 ? -10.625 41.406 23.938 1 91.75 336 ARG A CA 1
ATOM 2721 C C . ARG A 1 336 ? -10.195 40.062 23.344 1 91.75 336 ARG A C 1
ATOM 2723 O O . ARG A 1 336 ? -10.938 39.062 23.422 1 91.75 336 ARG A O 1
ATOM 2730 N N . ALA A 1 337 ? -9.086 40.094 22.766 1 92 337 ALA A N 1
ATOM 2731 C CA . ALA A 1 337 ? -8.586 38.906 22.109 1 92 337 ALA A CA 1
ATOM 2732 C C . ALA A 1 337 ? -8.305 37.812 23.141 1 92 337 ALA A C 1
ATOM 2734 O O . ALA A 1 337 ? -8.625 36.625 22.906 1 92 337 ALA A O 1
ATOM 2735 N N . LEU A 1 338 ? -7.73 38.125 24.234 1 94.62 338 LEU A N 1
ATOM 2736 C CA . LEU A 1 338 ? -7.402 37.156 25.266 1 94.62 338 LEU A CA 1
ATOM 2737 C C . LEU A 1 338 ? -8.664 36.594 25.891 1 94.62 338 LEU A C 1
ATOM 2739 O O . LEU A 1 338 ? -8.703 35.406 26.25 1 94.62 338 LEU A O 1
ATOM 2743 N N . LYS A 1 339 ? -9.641 37.438 26 1 94.69 339 LYS A N 1
ATOM 2744 C CA . LYS A 1 339 ? -10.93 36.938 26.484 1 94.69 339 LYS A CA 1
ATOM 2745 C C . LYS A 1 339 ? -11.516 35.906 25.531 1 94.69 339 LYS A C 1
ATOM 2747 O O . LYS A 1 339 ? -12.062 34.906 25.969 1 94.69 339 LYS A O 1
ATOM 2752 N N . GLN A 1 340 ? -11.391 36.188 24.328 1 92.19 340 GLN A N 1
ATOM 2753 C CA . GLN A 1 340 ? -11.891 35.25 23.328 1 92.19 340 GLN A CA 1
ATOM 2754 C C . GLN A 1 340 ? -11.102 33.938 23.344 1 92.19 340 GLN A C 1
ATOM 2756 O O . GLN A 1 340 ? -11.68 32.875 23.219 1 92.19 340 GLN A O 1
ATOM 2761 N N . VAL A 1 341 ? -9.82 34.031 23.453 1 95.06 341 VAL A N 1
ATOM 2762 C CA . VAL A 1 341 ? -8.969 32.844 23.516 1 95.06 341 VAL A CA 1
ATOM 2763 C C . VAL A 1 341 ? -9.352 32 24.734 1 95.06 341 VAL A C 1
ATOM 2765 O O . VAL A 1 341 ? -9.508 30.781 24.641 1 95.06 341 VAL A O 1
ATOM 2768 N N . ARG A 1 342 ? -9.539 32.688 25.844 1 96.75 342 ARG A N 1
ATOM 2769 C CA . ARG A 1 342 ? -9.93 31.984 27.062 1 96.75 342 ARG A CA 1
ATOM 2770 C C . ARG A 1 342 ? -11.258 31.25 26.875 1 96.75 342 ARG A C 1
ATOM 2772 O O . ARG A 1 342 ? -11.398 30.094 27.281 1 96.75 342 ARG A O 1
ATOM 2779 N N . ALA A 1 343 ? -12.141 31.906 26.266 1 95.06 343 ALA A N 1
ATOM 2780 C CA . ALA A 1 343 ? -13.453 31.312 26.047 1 95.06 343 ALA A CA 1
ATOM 2781 C C . ALA A 1 343 ? -13.352 30.094 25.141 1 95.06 343 ALA A C 1
ATOM 2783 O O . ALA A 1 343 ? -14.023 29.078 25.375 1 95.06 343 ALA A O 1
ATOM 2784 N N . ASP A 1 344 ? -12.617 30.219 24.125 1 94.31 344 ASP A N 1
ATOM 2785 C CA . ASP A 1 344 ? -12.422 29.109 23.203 1 94.31 344 ASP A CA 1
ATOM 2786 C C . ASP A 1 344 ? -11.789 27.906 23.906 1 94.31 344 ASP A C 1
ATOM 2788 O O . ASP A 1 344 ? -12.188 26.766 23.672 1 94.31 344 ASP A O 1
ATOM 2792 N N . LYS A 1 345 ? -10.758 28.141 24.703 1 97.81 345 LYS A N 1
ATOM 2793 C CA . LYS A 1 345 ? -10.07 27.062 25.406 1 97.81 345 LYS A CA 1
ATOM 2794 C C . LYS A 1 345 ? -10.953 26.438 26.484 1 97.81 345 LYS A C 1
ATOM 2796 O O . LYS A 1 345 ? -10.883 25.25 26.75 1 97.81 345 LYS A O 1
ATOM 2801 N N . GLU A 1 346 ? -11.781 27.312 27.125 1 97.56 346 GLU A N 1
ATOM 2802 C CA . GLU A 1 346 ? -12.75 26.797 28.094 1 97.56 346 GLU A CA 1
ATOM 2803 C C . GLU A 1 346 ? -13.742 25.844 27.422 1 97.56 346 GLU A C 1
ATOM 2805 O O . GLU A 1 346 ? -14.094 24.812 28 1 97.56 346 GLU A O 1
ATOM 2810 N N . ARG A 1 347 ? -14.133 26.203 26.297 1 95.69 347 ARG A N 1
ATOM 2811 C CA . ARG A 1 347 ? -15.031 25.344 25.531 1 95.69 347 ARG A CA 1
ATOM 2812 C C . ARG A 1 347 ? -14.367 24 25.203 1 95.69 347 ARG A C 1
ATOM 2814 O O . ARG A 1 347 ? -14.977 22.953 25.375 1 95.69 347 ARG A O 1
ATOM 2821 N N . GLU A 1 348 ? -13.156 24.031 24.75 1 97.06 348 GLU A N 1
ATOM 2822 C CA . GLU A 1 348 ? -12.406 22.812 24.422 1 97.06 348 GLU A CA 1
ATOM 2823 C C . GLU A 1 348 ? -12.266 21.906 25.641 1 97.06 348 GLU A C 1
ATOM 2825 O O . GLU A 1 348 ? -12.57 20.719 25.578 1 97.06 348 GLU A O 1
ATOM 2830 N N . ALA A 1 349 ? -11.805 22.516 26.688 1 98.06 349 ALA A N 1
ATOM 2831 C CA . ALA A 1 349 ? -11.609 21.75 27.922 1 98.06 349 ALA A CA 1
ATOM 2832 C C . ALA A 1 349 ? -12.93 21.141 28.406 1 98.06 349 ALA A C 1
ATOM 2834 O O . ALA A 1 349 ? -12.969 20 28.844 1 98.06 349 ALA A O 1
ATOM 2835 N N . GLY A 1 350 ? -13.953 21.906 28.281 1 97.25 350 GLY A N 1
ATOM 2836 C CA . GLY A 1 350 ? -15.273 21.453 28.703 1 97.25 350 GLY A CA 1
ATOM 2837 C C . GLY A 1 350 ? -15.828 20.344 27.844 1 97.25 350 GLY A C 1
ATOM 2838 O O . GLY A 1 350 ? -16.641 19.531 28.297 1 97.25 350 GLY A O 1
ATOM 2839 N N . GLN A 1 351 ? -15.391 20.281 26.578 1 96.56 351 GLN A N 1
ATOM 2840 C CA . GLN A 1 351 ? -15.852 19.266 25.656 1 96.56 351 GLN A CA 1
ATOM 2841 C C . GLN A 1 351 ? -15.094 17.953 25.859 1 96.56 351 GLN A C 1
ATOM 2843 O O . GLN A 1 351 ? -15.469 16.922 25.297 1 96.56 351 GLN A O 1
ATOM 2848 N N . GLY A 1 352 ? -14.031 18.016 26.594 1 98.12 352 GLY A N 1
ATOM 2849 C CA . GLY A 1 352 ? -13.32 16.797 26.922 1 98.12 352 GLY A CA 1
ATOM 2850 C C . GLY A 1 352 ? -11.914 16.75 26.344 1 98.12 352 GLY A C 1
ATOM 2851 O O . GLY A 1 352 ? -11.172 15.797 26.594 1 98.12 352 GLY A O 1
ATOM 2852 N N . PHE A 1 353 ? -11.438 17.734 25.641 1 98.75 353 PHE A N 1
ATOM 2853 C CA . PHE A 1 353 ? -10.094 17.75 25.078 1 98.75 353 PHE A CA 1
ATOM 2854 C C . PHE A 1 353 ? -9.047 17.641 26.188 1 98.75 353 PHE A C 1
ATOM 2856 O O . PHE A 1 353 ? -9.227 18.203 27.266 1 98.75 353 PHE A O 1
ATOM 2863 N N . ASP A 1 354 ? -7.969 16.953 25.875 1 98.81 354 ASP A N 1
ATOM 2864 C CA . ASP A 1 354 ? -6.883 16.75 26.828 1 98.81 354 ASP A CA 1
ATOM 2865 C C . ASP A 1 354 ? -5.906 17.922 26.812 1 98.81 354 ASP A C 1
ATOM 2867 O O . ASP A 1 354 ? -5.125 18.094 27.75 1 98.81 354 ASP A O 1
ATOM 2871 N N . GLY A 1 355 ? -5.938 18.625 25.766 1 98.62 355 GLY A N 1
ATOM 2872 C CA . GLY A 1 355 ? -5.059 19.766 25.594 1 98.62 355 GLY A CA 1
ATOM 2873 C C . GLY A 1 355 ? -5.426 20.609 24.391 1 98.62 355 GLY A C 1
ATOM 2874 O O . GLY A 1 355 ? -6.473 20.406 23.766 1 98.62 355 GLY A O 1
ATOM 2875 N N . THR A 1 356 ? -4.562 21.625 24.125 1 98.5 356 THR A N 1
ATOM 2876 C CA . THR A 1 356 ? -4.875 22.594 23.078 1 98.5 356 THR A CA 1
ATOM 2877 C C . THR A 1 356 ? -3.598 23.172 22.484 1 98.5 356 THR A C 1
ATOM 2879 O O . THR A 1 356 ? -2.518 23.047 23.062 1 98.5 356 THR A O 1
ATOM 2882 N N . TRP A 1 357 ? -3.77 23.797 21.266 1 98.06 357 TRP A N 1
ATOM 2883 C CA . TRP A 1 357 ? -2.648 24.438 20.578 1 98.06 357 TRP A CA 1
ATOM 2884 C C . TRP A 1 357 ? -2.67 25.953 20.781 1 98.06 357 TRP A C 1
ATOM 2886 O O . TRP A 1 357 ? -3.74 26.562 20.812 1 98.06 357 TRP A O 1
ATOM 2896 N N . VAL A 1 358 ? -1.498 26.547 20.922 1 97.75 358 VAL A N 1
ATOM 2897 C CA . VAL A 1 358 ? -1.315 27.984 20.828 1 97.75 358 VAL A CA 1
ATOM 2898 C C . VAL A 1 358 ? -0.176 28.297 19.859 1 97.75 358 VAL A C 1
ATOM 2900 O O . VAL A 1 358 ? 0.743 27.484 19.688 1 97.75 358 VAL A O 1
ATOM 2903 N N . ALA A 1 359 ? -0.205 29.5 19.219 1 95 359 ALA A N 1
ATOM 2904 C CA . ALA A 1 359 ? 0.795 29.844 18.203 1 95 359 ALA A CA 1
ATOM 2905 C C . ALA A 1 359 ? 1.791 30.875 18.75 1 95 359 ALA A C 1
ATOM 2907 O O . ALA A 1 359 ? 2.775 31.203 18.094 1 95 359 ALA A O 1
ATOM 2908 N N . HIS A 1 360 ? 1.531 31.406 19.938 1 95.19 360 HIS A N 1
ATOM 2909 C CA . HIS A 1 360 ? 2.393 32.406 20.531 1 95.19 360 HIS A CA 1
ATOM 2910 C C . HIS A 1 360 ? 2.688 32.125 21.984 1 95.19 360 HIS A C 1
ATOM 2912 O O . HIS A 1 360 ? 1.794 31.719 22.734 1 95.19 360 HIS A O 1
ATOM 2918 N N . PRO A 1 361 ? 3.938 32.312 22.406 1 95.38 361 PRO A N 1
ATOM 2919 C CA . PRO A 1 361 ? 4.324 32 23.781 1 95.38 361 PRO A CA 1
ATOM 2920 C C . PRO A 1 361 ? 3.479 32.719 24.828 1 95.38 361 PRO A C 1
ATOM 2922 O O . PRO A 1 361 ? 3.193 32.188 25.891 1 95.38 361 PRO A O 1
ATOM 2925 N N . ASP A 1 362 ? 2.988 33.875 24.5 1 94.56 362 ASP A N 1
ATOM 2926 C CA . ASP A 1 362 ? 2.232 34.688 25.438 1 94.56 362 ASP A CA 1
ATOM 2927 C C . ASP A 1 362 ? 0.844 34.094 25.688 1 94.56 362 ASP A C 1
ATOM 2929 O O . ASP A 1 362 ? 0.159 34.469 26.625 1 94.56 362 ASP A O 1
ATOM 2933 N N . LEU A 1 363 ? 0.48 33.188 24.859 1 97.31 363 LEU A N 1
ATOM 2934 C CA . LEU A 1 363 ? -0.826 32.562 25.031 1 97.31 363 LEU A CA 1
ATOM 2935 C C . LEU A 1 363 ? -0.719 31.312 25.891 1 97.31 363 LEU A C 1
ATOM 2937 O O . LEU A 1 363 ? -1.733 30.781 26.344 1 97.31 363 LEU A O 1
ATOM 2941 N N . VAL A 1 364 ? 0.51 30.844 26.172 1 98 364 VAL A N 1
ATOM 2942 C CA . VAL A 1 364 ? 0.722 29.609 26.922 1 98 364 VAL A CA 1
ATOM 2943 C C . VAL A 1 364 ? 0.12 29.734 28.312 1 98 364 VAL A C 1
ATOM 2945 O O . VAL A 1 364 ? -0.674 28.906 28.734 1 98 364 VAL A O 1
ATOM 2948 N N . PRO A 1 365 ? 0.423 30.828 29.047 1 97.38 365 PRO A N 1
ATOM 2949 C CA . PRO A 1 365 ? -0.158 30.953 30.391 1 97.38 365 PRO A CA 1
ATOM 2950 C C . PRO A 1 365 ? -1.683 31.047 30.375 1 97.38 365 PRO A C 1
ATOM 2952 O O . PRO A 1 365 ? -2.35 30.562 31.297 1 97.38 365 PRO A O 1
ATOM 2955 N N . VAL A 1 366 ? -2.217 31.641 29.328 1 97.12 366 VAL A N 1
ATOM 2956 C CA . VAL A 1 366 ? -3.664 31.781 29.203 1 97.12 366 VAL A CA 1
ATOM 2957 C C . VAL A 1 366 ? -4.316 30.422 29.062 1 97.12 366 VAL A C 1
ATOM 2959 O O . VAL A 1 366 ? -5.277 30.094 29.766 1 97.12 366 VAL A O 1
ATOM 2962 N N . ALA A 1 367 ? -3.805 29.625 28.172 1 98.25 367 ALA A N 1
ATOM 2963 C CA . ALA A 1 367 ? -4.332 28.297 27.938 1 98.25 367 ALA A CA 1
ATOM 2964 C C . ALA A 1 367 ? -4.086 27.391 29.141 1 98.25 367 ALA A C 1
ATOM 2966 O O . ALA A 1 367 ? -4.945 26.578 29.5 1 98.25 367 ALA A O 1
ATOM 2967 N N . MET A 1 368 ? -2.891 27.5 29.781 1 98.31 368 MET A N 1
ATOM 2968 C CA . MET A 1 368 ? -2.531 26.703 30.953 1 98.31 368 MET A CA 1
ATOM 2969 C C . MET A 1 368 ? -3.51 26.938 32.094 1 98.31 368 MET A C 1
ATOM 2971 O O . MET A 1 368 ? -3.926 25.984 32.781 1 98.31 368 MET A O 1
ATOM 2975 N N . GLU A 1 369 ? -3.822 28.141 32.25 1 98.12 369 GLU A N 1
ATOM 2976 C CA . GLU A 1 369 ? -4.758 28.484 33.312 1 98.12 369 GLU A CA 1
ATOM 2977 C C . GLU A 1 369 ? -6.09 27.766 33.125 1 98.12 369 GLU A C 1
ATOM 2979 O O . GLU A 1 369 ? -6.641 27.219 34.094 1 98.12 369 GLU A O 1
ATOM 2984 N N . VAL A 1 370 ? -6.602 27.828 31.953 1 98.25 370 VAL A N 1
ATOM 2985 C CA . VAL A 1 370 ? -7.883 27.188 31.656 1 98.25 370 VAL A CA 1
ATOM 2986 C C . VAL A 1 370 ? -7.785 25.688 31.906 1 98.25 370 VAL A C 1
ATOM 2988 O O . VAL A 1 370 ? -8.594 25.109 32.656 1 98.25 370 VAL A O 1
ATOM 2991 N N . PHE A 1 371 ? -6.812 25.031 31.375 1 98.5 371 PHE A N 1
ATOM 2992 C CA . PHE A 1 371 ? -6.723 23.578 31.438 1 98.5 371 PHE A CA 1
ATOM 2993 C C . PHE A 1 371 ? -6.324 23.125 32.844 1 98.5 371 PHE A C 1
ATOM 2995 O O . PHE A 1 371 ? -6.676 22.031 33.281 1 98.5 371 PHE A O 1
ATOM 3002 N N . ASP A 1 372 ? -5.578 23.969 33.594 1 98 372 ASP A N 1
ATOM 3003 C CA . ASP A 1 372 ? -5.289 23.656 35 1 98 372 ASP A CA 1
ATOM 3004 C C . ASP A 1 372 ? -6.574 23.578 35.812 1 98 372 ASP A C 1
ATOM 3006 O O . ASP A 1 372 ? -6.699 22.734 36.688 1 98 372 ASP A O 1
ATOM 3010 N N . ARG A 1 373 ? -7.43 24.453 35.5 1 97.38 373 ARG A N 1
ATOM 3011 C CA . ARG A 1 373 ? -8.695 24.469 36.219 1 97.38 373 ARG A CA 1
ATOM 3012 C C . ARG A 1 373 ? -9.5 23.203 35.906 1 97.38 373 ARG A C 1
ATOM 3014 O O . ARG A 1 373 ? -10.156 22.656 36.812 1 97.38 373 ARG A O 1
ATOM 3021 N N . PHE A 1 374 ? -9.461 22.703 34.781 1 96.44 374 PHE A N 1
ATOM 3022 C CA . PHE A 1 374 ? -10.266 21.562 34.375 1 96.44 374 PHE A CA 1
ATOM 3023 C C . PHE A 1 374 ? -9.578 20.266 34.719 1 96.44 374 PHE A C 1
ATOM 3025 O O . PHE A 1 374 ? -10.242 19.297 35.125 1 96.44 374 PHE A O 1
ATOM 3032 N N . LEU A 1 375 ? -8.273 20.172 34.594 1 97.62 375 LEU A N 1
ATOM 3033 C CA . LEU A 1 375 ? -7.543 18.922 34.75 1 97.62 375 LEU A CA 1
ATOM 3034 C C . LEU A 1 375 ? -7.004 18.781 36.188 1 97.62 375 LEU A C 1
ATOM 3036 O O . LEU A 1 375 ? -6.836 17.656 36.688 1 97.62 375 LEU A O 1
ATOM 3040 N N . GLY A 1 376 ? -6.727 19.906 36.875 1 96.06 376 GLY A N 1
ATOM 3041 C CA . GLY A 1 376 ? -6.031 19.844 38.156 1 96.06 376 GLY A CA 1
ATOM 3042 C C . GLY A 1 376 ? -4.664 19.188 38.062 1 96.06 376 GLY A C 1
ATOM 3043 O O . GLY A 1 376 ? -3.842 19.594 37.219 1 96.06 376 GLY A O 1
ATOM 3044 N N . ASP A 1 377 ? -4.531 18.141 38.875 1 95.75 377 ASP A N 1
ATOM 3045 C CA . ASP A 1 377 ? -3.238 17.453 38.906 1 95.75 377 ASP A CA 1
ATOM 3046 C C . ASP A 1 377 ? -3.18 16.312 37.906 1 95.75 377 ASP A C 1
ATOM 3048 O O . ASP A 1 377 ? -2.117 15.727 37.688 1 95.75 377 ASP A O 1
ATOM 3052 N N . LYS A 1 378 ? -4.27 16.016 37.25 1 97.75 378 LYS A N 1
ATOM 3053 C CA . LYS A 1 378 ? -4.301 14.945 36.25 1 97.75 378 LYS A CA 1
ATOM 3054 C C . LYS A 1 378 ? -3.643 15.375 34.938 1 97.75 378 LYS A C 1
ATOM 3056 O O . LYS A 1 378 ? -3.791 16.531 34.531 1 97.75 378 LYS A O 1
ATOM 3061 N N . PRO A 1 379 ? -2.979 14.484 34.312 1 98.06 379 PRO A N 1
ATOM 3062 C CA . PRO A 1 379 ? -2.293 14.836 33.062 1 98.06 379 PRO A CA 1
ATOM 3063 C C . PRO A 1 379 ? -3.246 14.938 31.891 1 98.06 379 PRO A C 1
ATOM 3065 O O . PRO A 1 379 ? -2.9 15.523 30.859 1 98.06 379 PRO A O 1
ATOM 3068 N N . HIS A 1 380 ? -4.414 14.289 31.984 1 98.38 380 HIS A N 1
ATOM 3069 C CA . HIS A 1 380 ? -5.422 14.297 30.922 1 98.38 380 HIS A CA 1
ATOM 3070 C C . HIS A 1 380 ? -6.797 13.945 31.469 1 98.38 380 HIS A C 1
ATOM 3072 O O . HIS A 1 380 ? -6.969 13.797 32.688 1 98.38 380 HIS A O 1
ATOM 3078 N N . GLN A 1 381 ? -7.84 13.883 30.641 1 98.38 381 GLN A N 1
ATOM 3079 C CA . GLN A 1 381 ? -9.195 13.555 31.062 1 98.38 381 GLN A CA 1
ATOM 3080 C C . GLN A 1 381 ? -9.836 12.531 30.125 1 98.38 381 GLN A C 1
ATOM 3082 O O . GLN A 1 381 ? -10.977 12.695 29.703 1 98.38 381 GLN A O 1
ATOM 3087 N N . LYS A 1 382 ? -9.07 11.492 29.797 1 98.19 382 LYS A N 1
ATOM 3088 C CA . LYS A 1 382 ? -9.531 10.438 28.906 1 98.19 382 LYS A CA 1
ATOM 3089 C C . LYS A 1 382 ? -10.75 9.719 29.469 1 98.19 382 LYS A C 1
ATOM 3091 O O . LYS A 1 382 ? -11.469 9.031 28.734 1 98.19 382 LYS A O 1
ATOM 3096 N N . HIS A 1 383 ? -11.008 9.828 30.75 1 97.38 383 HIS A N 1
ATOM 3097 C CA . HIS A 1 383 ? -12.156 9.195 31.375 1 97.38 383 HIS A CA 1
ATOM 3098 C C . HIS A 1 383 ? -13.461 9.797 30.859 1 97.38 383 HIS A C 1
ATOM 3100 O O . HIS A 1 383 ? -14.531 9.195 31.016 1 97.38 383 HIS A O 1
ATOM 3106 N N . VAL A 1 384 ? -13.383 11.031 30.344 1 98.06 384 VAL A N 1
ATOM 3107 C CA . VAL A 1 384 ? -14.547 11.648 29.719 1 98.06 384 VAL A CA 1
ATOM 3108 C C . VAL A 1 384 ? -14.766 11.031 28.328 1 98.06 384 VAL A C 1
ATOM 3110 O O . VAL A 1 384 ? -14.328 11.586 27.328 1 98.06 384 VAL A O 1
ATOM 3113 N N . LYS A 1 385 ? -15.523 10 28.25 1 97.06 385 LYS A N 1
ATOM 3114 C CA . LYS A 1 385 ? -15.641 9.18 27.062 1 97.06 385 LYS A CA 1
ATOM 3115 C C . LYS A 1 385 ? -16.641 9.781 26.078 1 97.06 385 LYS A C 1
ATOM 3117 O O . LYS A 1 385 ? -16.641 9.43 24.891 1 97.06 385 LYS A O 1
ATOM 3122 N N . ARG A 1 386 ? -17.516 10.68 26.516 1 96.69 386 ARG A N 1
ATOM 3123 C CA . ARG A 1 386 ? -18.531 11.344 25.703 1 96.69 386 ARG A CA 1
ATOM 3124 C C . ARG A 1 386 ? -19.453 10.328 25.047 1 96.69 386 ARG A C 1
ATOM 3126 O O . ARG A 1 386 ? -19.734 10.414 23.859 1 96.69 386 ARG A O 1
ATOM 3133 N N . GLU A 1 387 ? -19.938 9.391 25.688 1 94.88 387 GLU A N 1
ATOM 3134 C CA . GLU A 1 387 ? -20.812 8.336 25.203 1 94.88 387 GLU A CA 1
ATOM 3135 C C . GLU A 1 387 ? -22.156 8.898 24.75 1 94.88 387 GLU A C 1
ATOM 3137 O O . GLU A 1 387 ? -22.906 8.227 24.031 1 94.88 387 GLU A O 1
ATOM 3142 N N . ASP A 1 388 ? -22.422 10.102 25.094 1 96.06 388 ASP A N 1
ATOM 3143 C CA . ASP A 1 388 ? -23.656 10.789 24.734 1 96.06 388 ASP A CA 1
ATOM 3144 C C . ASP A 1 388 ? -23.609 11.25 23.281 1 96.06 388 ASP A C 1
ATOM 3146 O O . ASP A 1 388 ? -24.656 11.539 22.688 1 96.06 388 ASP A O 1
ATOM 3150 N N . VAL A 1 389 ? -22.484 11.359 22.703 1 97 389 VAL A N 1
ATOM 3151 C CA . VAL A 1 389 ? -22.297 11.914 21.375 1 97 389 VAL A CA 1
ATOM 3152 C C . VAL A 1 389 ? -22.781 10.914 20.328 1 97 389 VAL A C 1
ATOM 3154 O O . VAL A 1 389 ? -22.359 9.75 20.344 1 97 389 VAL A O 1
ATOM 3157 N N . ARG A 1 390 ? -23.688 11.312 19.5 1 96.19 390 ARG A N 1
ATOM 3158 C CA . ARG A 1 390 ? -24.156 10.578 18.328 1 96.19 390 ARG A CA 1
ATOM 3159 C C . ARG A 1 390 ? -24 11.414 17.062 1 96.19 390 ARG A C 1
ATOM 3161 O O . ARG A 1 390 ? -24.75 12.367 16.844 1 96.19 390 ARG A O 1
ATOM 3168 N N . VAL A 1 391 ? -23.031 11.078 16.266 1 97.81 391 VAL A N 1
ATOM 3169 C CA . VAL A 1 391 ? -22.75 11.828 15.047 1 97.81 391 VAL A CA 1
ATOM 3170 C C . VAL A 1 391 ? -22.891 10.906 13.836 1 97.81 391 VAL A C 1
ATOM 3172 O O . VAL A 1 391 ? -22.25 9.844 13.781 1 97.81 391 VAL A O 1
ATOM 3175 N N . GLY A 1 392 ? -23.844 11.227 12.953 1 97.69 392 GLY A N 1
ATOM 3176 C CA . GLY A 1 392 ? -23.953 10.539 11.68 1 97.69 392 GLY A CA 1
ATOM 3177 C C . GLY A 1 392 ? -23.328 11.305 10.523 1 97.69 392 GLY A C 1
ATOM 3178 O O . GLY A 1 392 ? -22.781 12.383 10.727 1 97.69 392 GLY A O 1
ATOM 3179 N N . ALA A 1 393 ? -23.391 10.688 9.352 1 98.12 393 ALA A N 1
ATOM 3180 C CA . ALA A 1 393 ? -22.797 11.297 8.164 1 98.12 393 ALA A CA 1
ATOM 3181 C C . ALA A 1 393 ? -23.406 12.664 7.875 1 98.12 393 ALA A C 1
ATOM 3183 O O . ALA A 1 393 ? -22.703 13.602 7.5 1 98.12 393 ALA A O 1
ATOM 3184 N N . GLU A 1 394 ? -24.656 12.789 8.062 1 97.94 394 GLU A N 1
ATOM 3185 C CA . GLU A 1 394 ? -25.375 14.031 7.762 1 97.94 394 GLU A CA 1
ATOM 3186 C C . GLU A 1 394 ? -24.938 15.156 8.688 1 97.94 394 GLU A C 1
ATOM 3188 O O . GLU A 1 394 ? -24.922 16.328 8.297 1 97.94 394 GLU A O 1
ATOM 3193 N N . ASP A 1 395 ? -24.578 14.797 9.875 1 98.56 395 ASP A N 1
ATOM 3194 C CA . ASP A 1 395 ? -24.109 15.797 10.828 1 98.56 395 ASP A CA 1
ATOM 3195 C C . ASP A 1 395 ? -22.781 16.391 10.398 1 98.56 395 ASP A C 1
ATOM 3197 O O . ASP A 1 395 ? -22.578 17.609 10.484 1 98.56 395 ASP A O 1
ATOM 3201 N N . LEU A 1 396 ? -21.844 15.547 9.961 1 98.62 396 LEU A N 1
ATOM 3202 C CA . LEU A 1 396 ? -20.531 16 9.523 1 98.62 396 LEU A CA 1
ATOM 3203 C C . LEU A 1 396 ? -20.641 16.828 8.25 1 98.62 396 LEU A C 1
ATOM 3205 O O . LEU A 1 396 ? -19.781 17.688 7.977 1 98.62 396 LEU A O 1
ATOM 3209 N N . LEU A 1 397 ? -21.734 16.609 7.48 1 98.38 397 LEU A N 1
ATOM 3210 C CA . LEU A 1 397 ? -21.875 17.25 6.18 1 98.38 397 LEU A CA 1
ATOM 3211 C C . LEU A 1 397 ? -22.875 18.406 6.254 1 98.38 397 LEU A C 1
ATOM 3213 O O . LEU A 1 397 ? -23.266 18.953 5.227 1 98.38 397 LEU A O 1
ATOM 3217 N N . ASP A 1 398 ? -23.375 18.719 7.426 1 98.12 398 ASP A N 1
ATOM 3218 C CA . ASP A 1 398 ? -24.281 19.859 7.594 1 98.12 398 ASP A CA 1
ATOM 3219 C C . ASP A 1 398 ? -23.531 21.172 7.582 1 98.12 398 ASP A C 1
ATOM 3221 O O . ASP A 1 398 ? -23.344 21.797 8.633 1 98.12 398 ASP A O 1
ATOM 3225 N N . PHE A 1 399 ? -23.219 21.719 6.375 1 97.25 399 PHE A N 1
ATOM 3226 C CA . PHE A 1 399 ? -22.344 22.875 6.195 1 97.25 399 PHE A CA 1
ATOM 3227 C C . PHE A 1 399 ? -23.141 24.172 6.383 1 97.25 399 PHE A C 1
ATOM 3229 O O . PHE A 1 399 ? -22.656 25.25 6.016 1 97.25 399 PHE A O 1
ATOM 3236 N N . GLN A 1 400 ? -24.25 24.031 6.988 1 95.38 400 GLN A N 1
ATOM 3237 C CA . GLN A 1 400 ? -25.062 25.219 7.234 1 95.38 400 GLN A CA 1
ATOM 3238 C C . GLN A 1 400 ? -24.422 26.109 8.297 1 95.38 400 GLN A C 1
ATOM 3240 O O . GLN A 1 400 ? -23.891 25.594 9.297 1 95.38 400 GLN A O 1
ATOM 3245 N N . VAL A 1 401 ? -24.391 27.391 8.023 1 96.94 401 VAL A N 1
ATOM 3246 C CA . VAL A 1 401 ? -23.969 28.406 8.977 1 96.94 401 VAL A CA 1
ATOM 3247 C C . VAL A 1 401 ? -25.109 29.391 9.219 1 96.94 401 VAL A C 1
ATOM 3249 O O . VAL A 1 401 ? -25.25 30.391 8.5 1 96.94 401 VAL A O 1
ATOM 3252 N N . PRO A 1 402 ? -25.906 29.094 10.273 1 95.25 402 PRO A N 1
ATOM 3253 C CA . PRO A 1 402 ? -27.062 29.953 10.516 1 95.25 402 PRO A CA 1
ATOM 3254 C C . PRO A 1 402 ? -26.703 31.438 10.562 1 95.25 402 PRO A C 1
ATOM 3256 O O . PRO A 1 402 ? -25.828 31.844 11.312 1 95.25 402 PRO A O 1
ATOM 3259 N N . GLY A 1 403 ? -27.375 32.156 9.695 1 95.06 403 GLY A N 1
ATOM 3260 C CA . GLY A 1 403 ? -27.172 33.594 9.656 1 95.06 403 GLY A CA 1
ATOM 3261 C C . GLY A 1 403 ? -25.922 34 8.922 1 95.06 403 GLY A C 1
ATOM 3262 O O . GLY A 1 403 ? -25.578 35.188 8.859 1 95.06 403 GLY A O 1
ATOM 3263 N N . GLY A 1 404 ? -25.203 33.094 8.352 1 96.44 404 GLY A N 1
ATOM 3264 C CA . GLY A 1 404 ? -23.969 33.375 7.664 1 96.44 404 GLY A CA 1
ATOM 3265 C C . GLY A 1 404 ? -24.141 34.281 6.441 1 96.44 404 GLY A C 1
ATOM 3266 O O . GLY A 1 404 ? -25.125 34.125 5.719 1 96.44 404 GLY A O 1
ATOM 3267 N N . LYS A 1 405 ? -23.219 35.188 6.266 1 97.12 405 LYS A N 1
ATOM 3268 C CA . LYS A 1 405 ? -23.266 36.125 5.141 1 97.12 405 LYS A CA 1
ATOM 3269 C C . LYS A 1 405 ? -21.891 36.281 4.492 1 97.12 405 LYS A C 1
ATOM 3271 O O . LYS A 1 405 ? -20.875 36.094 5.152 1 97.12 405 LYS A O 1
ATOM 3276 N N . VAL A 1 406 ? -21.969 36.531 3.18 1 98.31 406 VAL A N 1
ATOM 3277 C CA . VAL A 1 406 ? -20.766 36.969 2.475 1 98.31 406 VAL A CA 1
ATOM 3278 C C . VAL A 1 406 ? -20.734 38.5 2.459 1 98.31 406 VAL A C 1
ATOM 3280 O O . VAL A 1 406 ? -21.641 39.156 1.908 1 98.31 406 VAL A O 1
ATOM 3283 N N . THR A 1 407 ? -19.719 39.094 3.102 1 98.38 407 THR A N 1
ATOM 3284 C CA . THR A 1 407 ? -19.641 40.531 3.211 1 98.38 407 THR A CA 1
ATOM 3285 C C . THR A 1 407 ? -18.484 41.094 2.379 1 98.38 407 THR A C 1
ATOM 3287 O O . THR A 1 407 ? -17.578 40.344 2.006 1 98.38 407 THR A O 1
ATOM 3290 N N . GLU A 1 408 ? -18.578 42.375 2.07 1 98.12 408 GLU A N 1
ATOM 3291 C CA . GLU A 1 408 ? -17.453 43 1.395 1 98.12 408 GLU A CA 1
ATOM 3292 C C . GLU A 1 408 ? -16.203 42.969 2.266 1 98.12 408 GLU A C 1
ATOM 3294 O O . GLU A 1 408 ? -15.094 42.781 1.76 1 98.12 408 GLU A O 1
ATOM 3299 N N . ALA A 1 409 ? -16.391 43.188 3.529 1 97.75 409 ALA A N 1
ATOM 3300 C CA . ALA A 1 409 ? -15.258 43.156 4.457 1 97.75 409 ALA A CA 1
ATOM 3301 C C . ALA A 1 409 ? -14.578 41.781 4.438 1 97.75 409 ALA A C 1
ATOM 3303 O O . ALA A 1 409 ? -13.352 41.688 4.43 1 97.75 409 ALA A O 1
ATOM 3304 N N . GLY A 1 410 ? -15.422 40.75 4.504 1 97.75 410 GLY A N 1
ATOM 3305 C CA . GLY A 1 410 ? -14.883 39.406 4.434 1 97.75 410 GLY A CA 1
ATOM 3306 C C . GLY A 1 410 ? -14.188 39.125 3.119 1 97.75 410 GLY A C 1
ATOM 3307 O O . GLY A 1 410 ? -13.141 38.469 3.098 1 97.75 410 GLY A O 1
ATOM 3308 N N . PHE A 1 411 ? -14.773 39.562 2.064 1 98.44 411 PHE A N 1
ATOM 3309 C CA . PHE A 1 411 ? -14.234 39.406 0.721 1 98.44 411 PHE A CA 1
ATOM 3310 C C . PHE A 1 411 ? -12.875 40.094 0.604 1 98.44 411 PHE A C 1
ATOM 3312 O O . PHE A 1 411 ? -11.891 39.469 0.192 1 98.44 411 PHE A O 1
ATOM 3319 N N . ARG A 1 412 ? -12.773 41.312 1.027 1 98.25 412 ARG A N 1
ATOM 3320 C CA . ARG A 1 412 ? -11.531 42.062 0.993 1 98.25 412 ARG A CA 1
ATOM 3321 C C . ARG A 1 412 ? -10.484 41.469 1.912 1 98.25 412 ARG A C 1
ATOM 3323 O O . ARG A 1 412 ? -9.289 41.469 1.591 1 98.25 412 ARG A O 1
ATOM 3330 N N . ASN A 1 413 ? -10.938 41 3.021 1 97.94 413 ASN A N 1
ATOM 3331 C CA . ASN A 1 413 ? -10.023 40.375 3.961 1 97.94 413 ASN A CA 1
ATOM 3332 C C . ASN A 1 413 ? -9.375 39.125 3.354 1 97.94 413 ASN A C 1
ATOM 3334 O O . ASN A 1 413 ? -8.172 38.906 3.506 1 97.94 413 ASN A O 1
ATOM 3338 N N . ASN A 1 414 ? -10.188 38.312 2.699 1 98.38 414 ASN A N 1
ATOM 3339 C CA . ASN A 1 414 ? -9.648 37.094 2.068 1 98.38 414 ASN A CA 1
ATOM 3340 C C . ASN A 1 414 ? -8.609 37.438 1.006 1 98.38 414 ASN A C 1
ATOM 3342 O O . ASN A 1 414 ? -7.562 36.781 0.928 1 98.38 414 ASN A O 1
ATOM 3346 N N . VAL A 1 415 ? -8.898 38.438 0.221 1 98.75 415 VAL A N 1
ATOM 3347 C CA . VAL A 1 415 ? -7.965 38.844 -0.819 1 98.75 415 VAL A CA 1
ATOM 3348 C C . VAL A 1 415 ? -6.668 39.344 -0.182 1 98.75 415 VAL A C 1
ATOM 3350 O O . VAL A 1 415 ? -5.574 38.938 -0.579 1 98.75 415 VAL A O 1
ATOM 3353 N N . SER A 1 416 ? -6.797 40.156 0.8 1 98.56 416 SER A N 1
ATOM 3354 C CA . SER A 1 416 ? -5.648 40.781 1.442 1 98.56 416 SER A CA 1
ATOM 3355 C C . SER A 1 416 ? -4.777 39.75 2.146 1 98.56 416 SER A C 1
ATOM 3357 O O . SER A 1 416 ? -3.551 39.781 2 1 98.56 416 SER A O 1
ATOM 3359 N N . VAL A 1 417 ? -5.391 38.906 2.912 1 98 417 VAL A N 1
ATOM 3360 C CA . VAL A 1 417 ? -4.664 37.906 3.658 1 98 417 VAL A CA 1
ATOM 3361 C C . VAL A 1 417 ? -3.938 36.969 2.689 1 98 417 VAL A C 1
ATOM 3363 O O . VAL A 1 417 ? -2.773 36.625 2.904 1 98 417 VAL A O 1
ATOM 3366 N N . ALA A 1 418 ? -4.637 36.562 1.619 1 98.5 418 ALA A N 1
ATOM 3367 C CA . ALA A 1 418 ? -4.02 35.656 0.639 1 98.5 418 ALA A CA 1
ATOM 3368 C C . ALA A 1 418 ? -2.791 36.312 0.005 1 98.5 418 ALA A C 1
ATOM 3370 O O . ALA A 1 418 ? -1.739 35.688 -0.115 1 98.5 418 ALA A O 1
ATOM 3371 N N . LEU A 1 419 ? -2.914 37.594 -0.361 1 98.62 419 LEU A N 1
ATOM 3372 C CA . LEU A 1 419 ? -1.81 38.312 -0.984 1 98.62 419 LEU A CA 1
ATOM 3373 C C . LEU A 1 419 ? -0.644 38.438 -0.014 1 98.62 419 LEU A C 1
ATOM 3375 O O . LEU A 1 419 ? 0.506 38.188 -0.372 1 98.62 419 LEU A O 1
ATOM 3379 N N . GLN A 1 420 ? -0.935 38.875 1.186 1 98.56 420 GLN A N 1
ATOM 3380 C CA . GLN A 1 420 ? 0.105 39.125 2.18 1 98.56 420 GLN A CA 1
ATOM 3381 C C . GLN A 1 420 ? 0.839 37.812 2.531 1 98.56 420 GLN A C 1
ATOM 3383 O O . GLN A 1 420 ? 2.068 37.812 2.621 1 98.56 420 GLN A O 1
ATOM 3388 N N . TYR A 1 421 ? 0.109 36.781 2.713 1 98.44 421 TYR A N 1
ATOM 3389 C CA . TYR A 1 421 ? 0.743 35.531 3.08 1 98.44 421 TYR A CA 1
ATOM 3390 C C . TYR A 1 421 ? 1.585 34.969 1.931 1 98.44 421 TYR A C 1
ATOM 3392 O O . TYR A 1 421 ? 2.707 34.531 2.141 1 98.44 421 TYR A O 1
ATOM 3400 N N . LEU A 1 422 ? 0.986 34.969 0.725 1 98.62 422 LEU A N 1
ATOM 3401 C CA . LEU A 1 422 ? 1.745 34.5 -0.428 1 98.62 422 LEU A CA 1
ATOM 3402 C C . LEU A 1 422 ? 3.051 35.281 -0.572 1 98.62 422 LEU A C 1
ATOM 3404 O O . LEU A 1 422 ? 4.094 34.688 -0.876 1 98.62 422 LEU A O 1
ATOM 3408 N N . ASN A 1 423 ? 2.965 36.625 -0.385 1 98.5 423 ASN A N 1
ATOM 3409 C CA . ASN A 1 423 ? 4.184 37.406 -0.411 1 98.5 423 ASN A CA 1
ATOM 3410 C C . ASN A 1 423 ? 5.203 36.906 0.61 1 98.5 423 ASN A C 1
ATOM 3412 O O . ASN A 1 423 ? 6.375 36.75 0.282 1 98.5 423 ASN A O 1
ATOM 3416 N N . GLN A 1 424 ? 4.758 36.688 1.829 1 98.31 424 GLN A N 1
ATOM 3417 C CA . GLN A 1 424 ? 5.641 36.219 2.891 1 98.31 424 GLN A CA 1
ATOM 3418 C C . GLN A 1 424 ? 6.191 34.844 2.568 1 98.31 424 GLN A C 1
ATOM 3420 O O . GLN A 1 424 ? 7.387 34.562 2.74 1 98.31 424 GLN A O 1
ATOM 3425 N N . TRP A 1 425 ? 5.332 33.906 2.1 1 98.5 425 TRP A N 1
ATOM 3426 C CA . TRP A 1 425 ? 5.719 32.531 1.764 1 98.5 425 TRP A CA 1
ATOM 3427 C C . TRP A 1 425 ? 6.793 32.531 0.682 1 98.5 425 TRP A C 1
ATOM 3429 O O . TRP A 1 425 ? 7.77 31.781 0.774 1 98.5 425 TRP A O 1
ATOM 3439 N N . LEU A 1 426 ? 6.641 33.406 -0.294 1 98.5 426 LEU A N 1
ATOM 3440 C CA . LEU A 1 426 ? 7.59 33.5 -1.398 1 98.5 426 LEU A CA 1
ATOM 3441 C C . LEU A 1 426 ? 8.922 34.062 -0.922 1 98.5 426 LEU A C 1
ATOM 3443 O O . LEU A 1 426 ? 9.969 33.812 -1.523 1 98.5 426 LEU A O 1
ATOM 3447 N N . LEU A 1 427 ? 8.875 34.812 0.18 1 98.06 427 LEU A N 1
ATOM 3448 C CA . LEU A 1 427 ? 10.094 35.406 0.755 1 98.06 427 LEU A CA 1
ATOM 3449 C C . LEU A 1 427 ? 10.75 34.406 1.722 1 98.06 427 LEU A C 1
ATOM 3451 O O . LEU A 1 427 ? 11.789 34.719 2.309 1 98.06 427 LEU A O 1
ATOM 3455 N N . GLY A 1 428 ? 10.156 33.25 1.919 1 97.88 428 GLY A N 1
ATOM 3456 C CA . GLY A 1 428 ? 10.75 32.219 2.746 1 97.88 428 GLY A CA 1
ATOM 3457 C C . GLY A 1 428 ? 10.148 32.125 4.137 1 97.88 428 GLY A C 1
ATOM 3458 O O . GLY A 1 428 ? 10.641 31.406 4.996 1 97.88 428 GLY A O 1
ATOM 3459 N N . ASN A 1 429 ? 9.055 32.875 4.352 1 97.56 429 ASN A N 1
ATOM 3460 C CA . ASN A 1 429 ? 8.406 32.906 5.656 1 97.56 429 ASN A CA 1
ATOM 3461 C C . ASN A 1 429 ? 7.082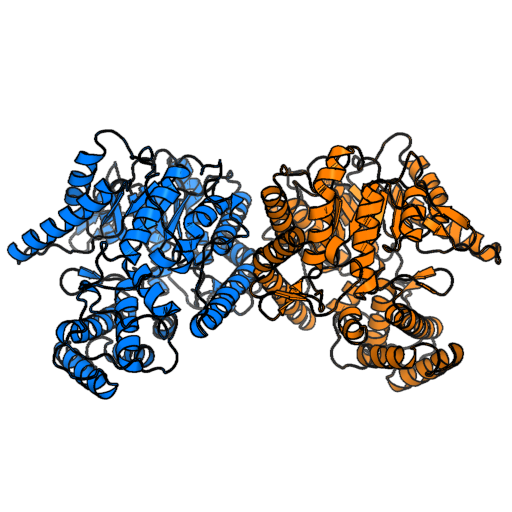 32.125 5.629 1 97.56 429 ASN A C 1
ATOM 3463 O O . ASN A 1 429 ? 6.066 32.656 5.176 1 97.56 429 ASN A O 1
ATOM 3467 N N . GLY A 1 430 ? 7.086 30.969 6.27 1 97.06 430 GLY A N 1
ATOM 3468 C CA . GLY A 1 430 ? 5.887 30.141 6.238 1 97.06 430 GLY A CA 1
ATOM 3469 C C . GLY A 1 430 ? 4.895 30.484 7.328 1 97.06 430 GLY A C 1
ATOM 3470 O O . GLY A 1 430 ? 3.734 30.062 7.277 1 97.06 430 GLY A O 1
ATOM 3471 N N . ALA A 1 431 ? 5.309 31.188 8.328 1 96.19 431 ALA A N 1
ATOM 3472 C CA . ALA A 1 431 ? 4.469 31.75 9.383 1 96.19 431 ALA A CA 1
ATOM 3473 C C . ALA A 1 431 ? 4.633 33.25 9.461 1 96.19 431 ALA A C 1
ATOM 3475 O O . ALA A 1 431 ? 5.742 33.75 9.664 1 96.19 431 ALA A O 1
ATOM 3476 N N . ALA A 1 432 ? 3.488 33.969 9.32 1 95.38 432 ALA A N 1
ATOM 3477 C CA . ALA A 1 432 ? 3.586 35.438 9.234 1 95.38 432 ALA A CA 1
ATOM 3478 C C . ALA A 1 432 ? 2.498 36.094 10.07 1 95.38 432 ALA A C 1
ATOM 3480 O O . ALA A 1 432 ? 1.36 35.625 10.109 1 95.38 432 ALA A O 1
ATOM 3481 N N . ALA A 1 433 ? 2.883 37.188 10.695 1 93.88 433 ALA A N 1
ATOM 3482 C CA . ALA A 1 433 ? 1.905 38 11.414 1 93.88 433 ALA A CA 1
ATOM 3483 C C . ALA A 1 433 ? 1.105 38.875 10.453 1 93.88 433 ALA A C 1
ATOM 3485 O O . ALA A 1 433 ? 1.668 39.719 9.781 1 93.88 433 ALA A O 1
ATOM 3486 N N . ILE A 1 434 ? -0.142 38.625 10.312 1 94.88 434 ILE A N 1
ATOM 3487 C CA . ILE A 1 434 ? -1.053 39.375 9.484 1 94.88 434 ILE A CA 1
ATOM 3488 C C . ILE A 1 434 ? -2.295 39.75 10.289 1 94.88 434 ILE A C 1
ATOM 3490 O O . ILE A 1 434 ? -3.012 38.875 10.781 1 94.88 434 ILE A O 1
ATOM 3494 N N . PHE A 1 435 ? -2.568 41.062 10.523 1 92.19 435 PHE A N 1
ATOM 3495 C CA . PHE A 1 435 ? -3.721 41.562 11.25 1 92.19 435 PHE A CA 1
ATOM 3496 C C . PHE A 1 435 ? -3.779 41 12.656 1 92.19 435 PHE A C 1
ATOM 3498 O O . PHE A 1 435 ? -4.828 40.531 13.102 1 92.19 435 PHE A O 1
ATOM 3505 N N . ASN A 1 436 ? -2.664 40.906 13.352 1 90.69 436 ASN A N 1
ATOM 3506 C CA . ASN A 1 436 ? -2.49 40.469 14.734 1 90.69 436 ASN A CA 1
ATOM 3507 C C . ASN A 1 436 ? -2.75 39 14.914 1 90.69 436 ASN A C 1
ATOM 3509 O O . ASN A 1 436 ? -3.061 38.531 16.016 1 90.69 436 ASN A O 1
ATOM 3513 N N . LEU A 1 437 ? -2.693 38.281 13.805 1 93.06 437 LEU A N 1
ATOM 3514 C CA . LEU A 1 437 ? -2.828 36.844 13.836 1 93.06 437 LEU A CA 1
ATOM 3515 C C . LEU A 1 437 ? -1.602 36.156 13.227 1 93.06 437 LEU A C 1
ATOM 3517 O O . LEU A 1 437 ? -1.033 36.656 12.25 1 93.06 437 LEU A O 1
ATOM 3521 N N . MET A 1 438 ? -1.128 35.094 13.891 1 92.31 438 MET A N 1
ATOM 3522 C CA . MET A 1 438 ? -0.121 34.25 13.273 1 92.31 438 MET A CA 1
ATOM 3523 C C . MET A 1 438 ? -0.73 33.406 12.148 1 92.31 438 MET A C 1
ATOM 3525 O O . MET A 1 438 ? -1.462 32.469 12.398 1 92.31 438 MET A O 1
ATOM 3529 N N . GLU A 1 439 ? -0.399 33.781 10.914 1 93.69 439 GLU A N 1
ATOM 3530 C CA . GLU A 1 439 ? -0.986 33.125 9.75 1 93.69 439 GLU A CA 1
ATOM 3531 C C . GLU A 1 439 ? -0.004 32.125 9.117 1 93.69 439 GLU A C 1
ATOM 3533 O O . GLU A 1 439 ? 1.201 32.406 9.086 1 93.69 439 GLU A O 1
ATOM 3538 N N . ASP A 1 440 ? -0.563 30.969 8.75 1 95.44 440 ASP A N 1
ATOM 3539 C CA . ASP A 1 440 ? 0.202 29.969 8.016 1 95.44 440 ASP A CA 1
ATOM 3540 C C . ASP A 1 440 ? -0.531 29.531 6.75 1 95.44 440 ASP A C 1
ATOM 3542 O O . ASP A 1 440 ? -1.436 30.219 6.281 1 95.44 440 ASP A O 1
ATOM 3546 N N . ALA A 1 441 ? -0.082 28.5 6.102 1 97.12 441 ALA A N 1
ATOM 3547 C CA . ALA A 1 441 ? -0.613 28.109 4.797 1 97.12 441 ALA A CA 1
ATOM 3548 C C . ALA A 1 441 ? -2.098 27.766 4.891 1 97.12 441 ALA A C 1
ATOM 3550 O O . ALA A 1 441 ? -2.854 28 3.943 1 97.12 441 ALA A O 1
ATOM 3551 N N . ALA A 1 442 ? -2.537 27.281 6.023 1 96.19 442 ALA A N 1
ATOM 3552 C CA . ALA A 1 442 ? -3.939 26.906 6.199 1 96.19 442 ALA A CA 1
ATOM 3553 C C . ALA A 1 442 ? -4.855 28.109 6.012 1 96.19 442 ALA A C 1
ATOM 3555 O O . ALA A 1 442 ? -5.934 28 5.43 1 96.19 442 ALA A O 1
ATOM 3556 N N . THR A 1 443 ? -4.461 29.25 6.496 1 94.62 443 THR A N 1
ATOM 3557 C CA . THR A 1 443 ? -5.27 30.453 6.395 1 94.62 443 THR A CA 1
ATOM 3558 C C . THR A 1 443 ? -5.371 30.922 4.945 1 94.62 443 THR A C 1
ATOM 3560 O O . THR A 1 443 ? -6.441 31.328 4.492 1 94.62 443 THR A O 1
ATOM 3563 N N . ALA A 1 444 ? -4.25 30.891 4.289 1 97.5 444 ALA A N 1
ATOM 3564 C CA . ALA A 1 444 ? -4.262 31.266 2.879 1 97.5 444 ALA A CA 1
ATOM 3565 C C . ALA A 1 444 ? -5.094 30.281 2.057 1 97.5 444 ALA A C 1
ATOM 3567 O O . ALA A 1 444 ? -5.75 30.672 1.088 1 97.5 444 ALA A O 1
ATOM 3568 N N . GLU A 1 445 ? -5.055 29.047 2.424 1 98.25 445 GLU A N 1
ATOM 3569 C CA . GLU A 1 445 ? -5.809 28.016 1.709 1 98.25 445 GLU A CA 1
ATOM 3570 C C . GLU A 1 445 ? -7.312 28.266 1.824 1 98.25 445 GLU A C 1
ATOM 3572 O O . GLU A 1 445 ? -8.031 28.203 0.828 1 98.25 445 GLU A O 1
ATOM 3577 N N . ILE A 1 446 ? -7.824 28.5 2.99 1 97.44 446 ILE A N 1
ATOM 3578 C CA . ILE A 1 446 ? -9.258 28.719 3.143 1 97.44 446 ILE A CA 1
ATOM 3579 C C . ILE A 1 446 ? -9.664 30.031 2.469 1 97.44 446 ILE A C 1
ATOM 3581 O O . ILE A 1 446 ? -10.742 30.125 1.892 1 97.44 446 ILE A O 1
ATOM 3585 N N . ALA A 1 447 ? -8.773 31.047 2.551 1 98 447 ALA A N 1
ATOM 3586 C CA . ALA A 1 447 ? -9.055 32.344 1.901 1 98 447 ALA A CA 1
ATOM 3587 C C . ALA A 1 447 ? -9.25 32.156 0.398 1 98 447 ALA A C 1
ATOM 3589 O O . ALA A 1 447 ? -10.281 32.531 -0.15 1 98 447 ALA A O 1
ATOM 3590 N N . ARG A 1 448 ? -8.289 31.562 -0.221 1 98.56 448 ARG A N 1
ATOM 3591 C CA . ARG A 1 448 ? -8.367 31.391 -1.67 1 98.56 448 ARG A CA 1
ATOM 3592 C C . ARG A 1 448 ? -9.5 30.438 -2.053 1 98.56 448 ARG A C 1
ATOM 3594 O O . ARG A 1 448 ? -10.125 30.609 -3.1 1 98.56 448 ARG A O 1
ATOM 3601 N N . ALA A 1 449 ? -9.766 29.438 -1.248 1 98.31 449 ALA A N 1
ATOM 3602 C CA . ALA A 1 449 ? -10.836 28.484 -1.542 1 98.31 449 ALA A CA 1
ATOM 3603 C C . ALA A 1 449 ? -12.195 29.188 -1.529 1 98.31 449 ALA A C 1
ATOM 3605 O O . ALA A 1 449 ? -13.039 28.938 -2.396 1 98.31 449 ALA A O 1
ATOM 3606 N N . GLN A 1 450 ? -12.414 30.047 -0.546 1 98.19 450 GLN A N 1
ATOM 3607 C CA . GLN A 1 450 ? -13.656 30.797 -0.487 1 98.19 450 GLN A CA 1
ATOM 3608 C C . GLN A 1 450 ? -13.781 31.75 -1.675 1 98.19 450 GLN A C 1
ATOM 3610 O O . GLN A 1 450 ? -14.859 31.875 -2.264 1 98.19 450 GLN A O 1
ATOM 3615 N N . LEU A 1 451 ? -12.672 32.406 -1.951 1 98.75 451 LEU A N 1
ATOM 3616 C CA . LEU A 1 451 ? -12.695 33.312 -3.1 1 98.75 451 LEU A CA 1
ATOM 3617 C C . LEU A 1 451 ? -13.086 32.562 -4.367 1 98.75 451 LEU A C 1
ATOM 3619 O O . LEU A 1 451 ? -13.898 33.062 -5.156 1 98.75 451 LEU A O 1
ATOM 3623 N N . TRP A 1 452 ? -12.484 31.391 -4.59 1 98.75 452 TRP A N 1
ATOM 3624 C CA . TRP A 1 452 ? -12.836 30.578 -5.754 1 98.75 452 TRP A CA 1
ATOM 3625 C C . TRP A 1 452 ? -14.32 30.25 -5.762 1 98.75 452 TRP A C 1
ATOM 3627 O O . TRP A 1 452 ? -15 30.422 -6.777 1 98.75 452 TR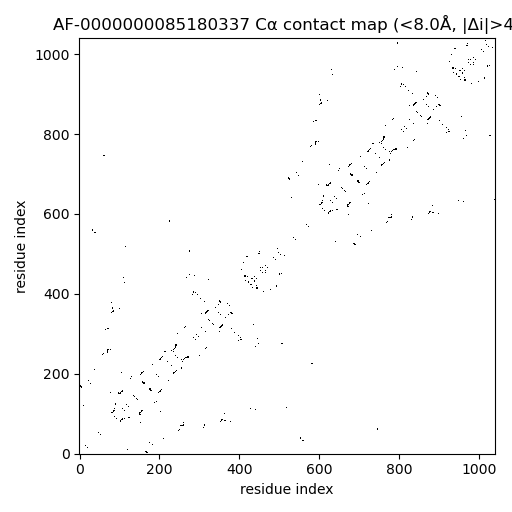P A O 1
ATOM 3637 N N . GLN A 1 453 ? -14.797 29.75 -4.621 1 98.25 453 GLN A N 1
ATOM 3638 C CA . GLN A 1 453 ? -16.203 29.344 -4.535 1 98.25 453 GLN A CA 1
ATOM 3639 C C . GLN A 1 453 ? -17.125 30.531 -4.805 1 98.25 453 GLN A C 1
ATOM 3641 O O . GLN A 1 453 ? -18.125 30.406 -5.52 1 98.25 453 GLN A O 1
ATOM 3646 N N . TRP A 1 454 ? -16.812 31.703 -4.18 1 98.56 454 TRP A N 1
ATOM 3647 C CA . TRP A 1 454 ? -17.656 32.906 -4.316 1 98.56 454 TRP A CA 1
ATOM 3648 C C . TRP A 1 454 ? -17.703 33.344 -5.766 1 98.56 454 TRP A C 1
ATOM 3650 O O . TRP A 1 454 ? -18.781 33.719 -6.266 1 98.56 454 TRP A O 1
ATOM 3660 N N . VAL A 1 455 ? -16.609 33.344 -6.426 1 98.5 455 VAL A N 1
ATOM 3661 C CA . VAL A 1 455 ? -16.516 33.812 -7.805 1 98.5 455 VAL A CA 1
ATOM 3662 C C . VAL A 1 455 ? -17.266 32.844 -8.719 1 98.5 455 VAL A C 1
ATOM 3664 O O . VAL A 1 455 ? -18.078 33.25 -9.547 1 98.5 455 VAL A O 1
ATOM 3667 N N . HIS A 1 456 ? -17.047 31.562 -8.586 1 97.88 456 HIS A N 1
ATOM 3668 C CA . HIS A 1 456 ? -17.516 30.578 -9.555 1 97.88 456 HIS A CA 1
ATOM 3669 C C . HIS A 1 456 ? -18.969 30.188 -9.281 1 97.88 456 HIS A C 1
ATOM 3671 O O . HIS A 1 456 ? -19.688 29.75 -10.188 1 97.88 456 HIS A O 1
ATOM 3677 N N . ARG A 1 457 ? -19.391 30.375 -8.023 1 96.62 457 ARG A N 1
ATOM 3678 C CA . ARG A 1 457 ? -20.766 30.016 -7.684 1 96.62 457 ARG A CA 1
ATOM 3679 C C . ARG A 1 457 ? -21.656 31.266 -7.602 1 96.62 457 ARG A C 1
ATOM 3681 O O . ARG A 1 457 ? -22.844 31.156 -7.293 1 96.62 457 ARG A O 1
ATOM 3688 N N . GLY A 1 458 ? -21.078 32.375 -7.863 1 94.94 458 GLY A N 1
ATOM 3689 C CA . GLY A 1 458 ? -21.828 33.594 -7.918 1 94.94 458 GLY A CA 1
ATOM 3690 C C . GLY A 1 458 ? -22.375 34.031 -6.566 1 94.94 458 GLY A C 1
ATOM 3691 O O . GLY A 1 458 ? -23.578 34.312 -6.438 1 94.94 458 GLY A O 1
ATOM 3692 N N . ALA A 1 459 ? -21.547 34.062 -5.566 1 97.5 459 ALA A N 1
ATOM 3693 C CA . ALA A 1 459 ? -21.953 34.531 -4.246 1 97.5 459 ALA A CA 1
ATOM 3694 C C . ALA A 1 459 ? -22.406 36 -4.289 1 97.5 459 ALA A C 1
ATOM 3696 O O . ALA A 1 459 ? -21.906 36.781 -5.098 1 97.5 459 ALA A O 1
ATOM 3697 N N . THR A 1 460 ? -23.375 36.344 -3.451 1 97.69 460 THR A N 1
ATOM 3698 C CA . THR A 1 460 ? -23.875 37.688 -3.367 1 97.69 460 THR A CA 1
ATOM 3699 C C . THR A 1 460 ? -23.422 38.375 -2.07 1 97.69 460 THR A C 1
ATOM 3701 O O . THR A 1 460 ? -23.609 37.812 -0.985 1 97.69 460 THR A O 1
ATOM 3704 N N . LEU A 1 461 ? -22.797 39.5 -2.189 1 98.06 461 LEU A N 1
ATOM 3705 C CA . LEU A 1 461 ? -22.422 40.281 -1.01 1 98.06 461 LEU A CA 1
ATOM 3706 C C . LEU A 1 461 ? -23.656 40.781 -0.272 1 98.06 461 LEU A C 1
ATOM 3708 O O . LEU A 1 461 ? -24.75 40.812 -0.843 1 98.06 461 LEU A O 1
ATOM 3712 N N . GLU A 1 462 ? -23.453 41.125 0.957 1 95.62 462 GLU A N 1
ATOM 3713 C CA . GLU A 1 462 ? -24.562 41.594 1.789 1 95.62 462 GLU A CA 1
ATOM 3714 C C . GLU A 1 462 ? -25.266 42.75 1.15 1 95.62 462 GLU A C 1
ATOM 3716 O O . GLU A 1 462 ? -26.469 42.938 1.348 1 95.62 462 GLU A O 1
ATOM 3721 N N . ASP A 1 463 ? -24.609 43.531 0.37 1 95.12 463 ASP A N 1
ATOM 3722 C CA . ASP A 1 463 ? -25.188 44.719 -0.244 1 95.12 463 ASP A CA 1
ATOM 3723 C C . ASP A 1 463 ? -25.844 44.375 -1.583 1 95.12 463 ASP A C 1
ATOM 3725 O O . ASP A 1 463 ? -26.281 45.25 -2.309 1 95.12 463 ASP A O 1
ATOM 3729 N N . GLY A 1 464 ? -25.766 43.156 -1.974 1 96.25 464 GLY A N 1
ATOM 3730 C CA . GLY A 1 464 ? -26.5 42.719 -3.145 1 96.25 464 GLY A CA 1
ATOM 3731 C C . GLY A 1 464 ? -25.625 42.5 -4.363 1 96.25 464 GLY A C 1
ATOM 3732 O O . GLY A 1 464 ? -26.031 41.844 -5.332 1 96.25 464 GLY A O 1
ATOM 3733 N N . ARG A 1 465 ? -24.406 42.906 -4.387 1 96.88 465 ARG A N 1
ATOM 3734 C CA . ARG A 1 465 ? -23.516 42.75 -5.531 1 96.88 465 ARG A CA 1
ATOM 3735 C C . ARG A 1 465 ? -23.047 41.312 -5.66 1 96.88 465 ARG A C 1
ATOM 3737 O O . ARG A 1 465 ? -22.625 40.719 -4.672 1 96.88 465 ARG A O 1
ATOM 3744 N N . PRO A 1 466 ? -23.094 40.812 -6.879 1 97.69 466 PRO A N 1
ATOM 3745 C CA . PRO A 1 466 ? -22.531 39.5 -7.082 1 97.69 466 PRO A CA 1
ATOM 3746 C C . PRO A 1 466 ? -21 39.5 -7.113 1 97.69 466 PRO A C 1
ATOM 3748 O O . PRO A 1 466 ? -20.391 40.406 -7.641 1 97.69 466 PRO A O 1
ATOM 3751 N N . VAL A 1 467 ? -20.453 38.5 -6.559 1 98.44 467 VAL A N 1
ATOM 3752 C CA . VAL A 1 467 ? -19 38.344 -6.66 1 98.44 467 VAL A CA 1
ATOM 3753 C C . VAL A 1 467 ? -18.641 37.781 -8.031 1 98.44 467 VAL A C 1
ATOM 3755 O O . VAL A 1 467 ? -18.812 36.594 -8.281 1 98.44 467 VAL A O 1
ATOM 3758 N N . THR A 1 468 ? -18.125 38.625 -8.906 1 98.25 468 THR A N 1
ATOM 3759 C CA . THR A 1 468 ? -17.719 38.25 -10.258 1 98.25 468 THR A CA 1
ATOM 3760 C C . THR A 1 468 ? -16.203 38.312 -10.406 1 98.25 468 THR A C 1
ATOM 3762 O O . THR A 1 468 ? -15.508 38.875 -9.547 1 98.25 468 THR A O 1
ATOM 3765 N N . PRO A 1 469 ? -15.727 37.688 -11.453 1 98.38 469 PRO A N 1
ATOM 3766 C CA . PRO A 1 469 ? -14.297 37.844 -11.727 1 98.38 469 PRO A CA 1
ATOM 3767 C C . PRO A 1 469 ? -13.875 39.312 -11.789 1 98.38 469 PRO A C 1
ATOM 3769 O O . PRO A 1 469 ? -12.781 39.656 -11.344 1 98.38 469 PRO A O 1
ATOM 3772 N N . GLU A 1 470 ? -14.75 40.125 -12.328 1 98.19 470 GLU A N 1
ATOM 3773 C CA . GLU A 1 470 ? -14.445 41.562 -12.461 1 98.19 470 GLU A CA 1
ATOM 3774 C C . GLU A 1 470 ? -14.375 42.219 -11.094 1 98.19 470 GLU A C 1
ATOM 3776 O O . GLU A 1 470 ? -13.469 43.031 -10.836 1 98.19 470 GLU A O 1
ATOM 3781 N N . LEU A 1 471 ? -15.344 41.938 -10.281 1 98.44 471 LEU A N 1
ATOM 3782 C CA . LEU A 1 471 ? -15.32 42.5 -8.938 1 98.44 471 LEU A CA 1
ATOM 3783 C C . LEU A 1 471 ? -14.086 42.031 -8.18 1 98.44 471 LEU A C 1
ATOM 3785 O O . LEU A 1 471 ? -13.469 42.812 -7.445 1 98.44 471 LEU A O 1
ATOM 3789 N N . TYR A 1 472 ? -13.758 40.75 -8.289 1 98.69 472 TYR A N 1
ATOM 3790 C CA . TYR A 1 472 ? -12.555 40.219 -7.676 1 98.69 472 TYR A CA 1
ATOM 3791 C C . TYR A 1 472 ? -11.312 40.969 -8.125 1 98.69 472 TYR A C 1
ATOM 3793 O O . TYR A 1 472 ? -10.492 41.375 -7.297 1 98.69 472 TYR A O 1
ATOM 3801 N N . GLN A 1 473 ? -11.195 41.219 -9.406 1 98.5 473 GLN A N 1
ATOM 3802 C CA . GLN A 1 473 ? -10.039 41.938 -9.945 1 98.5 473 GLN A CA 1
ATOM 3803 C C . GLN A 1 473 ? -9.969 43.344 -9.391 1 98.5 473 GLN A C 1
ATOM 3805 O O . GLN A 1 473 ? -8.883 43.844 -9.055 1 98.5 473 GLN A O 1
ATOM 3810 N N . LYS A 1 474 ? -11.062 43.969 -9.336 1 98.44 474 LYS A N 1
ATOM 3811 C CA . LYS A 1 474 ? -11.125 45.312 -8.82 1 98.44 474 LYS A CA 1
ATOM 3812 C C . LYS A 1 474 ? -10.664 45.375 -7.363 1 98.44 474 LYS A C 1
ATOM 3814 O O . LYS A 1 474 ? -9.82 46.188 -7 1 98.44 474 LYS A O 1
ATOM 3819 N N . VAL A 1 475 ? -11.242 44.531 -6.543 1 98.56 475 VAL A N 1
ATOM 3820 C CA . VAL A 1 475 ? -10.922 44.5 -5.121 1 98.56 475 VAL A CA 1
ATOM 3821 C C . VAL A 1 475 ? -9.453 44.125 -4.934 1 98.56 475 VAL A C 1
ATOM 3823 O O . VAL A 1 475 ? -8.766 44.688 -4.082 1 98.56 475 VAL A O 1
ATOM 3826 N N . LYS A 1 476 ? -8.984 43.125 -5.699 1 98.62 476 LYS A N 1
ATOM 3827 C CA . LYS A 1 476 ? -7.578 42.75 -5.633 1 98.62 476 LYS A CA 1
ATOM 3828 C C . LYS A 1 476 ? -6.656 43.906 -5.902 1 98.62 476 LYS A C 1
ATOM 3830 O O . LYS A 1 476 ? -5.668 44.125 -5.199 1 98.62 476 LYS A O 1
ATOM 3835 N N . GLU A 1 477 ? -7.02 44.75 -6.945 1 98.25 477 GLU A N 1
ATOM 3836 C CA . GLU A 1 477 ? -6.223 45.906 -7.285 1 98.25 477 GLU A CA 1
ATOM 3837 C C . GLU A 1 477 ? -6.207 46.906 -6.141 1 98.25 477 GLU A C 1
ATOM 3839 O O . GLU A 1 477 ? -5.16 47.5 -5.82 1 98.25 477 GLU A O 1
ATOM 3844 N N . GLU A 1 478 ? -7.27 47.125 -5.574 1 98.5 478 GLU A N 1
ATOM 3845 C CA . GLU A 1 478 ? -7.383 48.062 -4.461 1 98.5 478 GLU A CA 1
ATOM 3846 C C . GLU A 1 478 ? -6.574 47.562 -3.254 1 98.5 478 GLU A C 1
ATOM 3848 O O . GLU A 1 478 ? -5.879 48.375 -2.617 1 98.5 478 GLU A O 1
ATOM 3853 N N . GLU A 1 479 ? -6.695 46.312 -2.934 1 98.38 479 GLU A N 1
ATOM 3854 C CA . GLU A 1 479 ? -5.941 45.75 -1.811 1 98.38 479 GLU A CA 1
ATOM 3855 C C . GLU A 1 479 ? -4.441 45.781 -2.088 1 98.38 479 GLU A C 1
ATOM 3857 O O . GLU A 1 479 ? -3.643 46.062 -1.187 1 98.38 479 GLU A O 1
ATOM 3862 N N . LEU A 1 480 ? -4.059 45.5 -3.301 1 97.94 480 LEU A N 1
ATOM 3863 C CA . LEU A 1 480 ? -2.654 45.562 -3.697 1 97.94 480 LEU A CA 1
ATOM 3864 C C . LEU A 1 480 ? -2.074 46.938 -3.521 1 97.94 480 LEU A C 1
ATOM 3866 O O . LEU A 1 480 ? -0.93 47.094 -3.09 1 97.94 480 LEU A O 1
ATOM 3870 N N . GLN A 1 481 ? -2.844 47.906 -3.854 1 97.62 481 GLN A N 1
ATOM 3871 C CA . GLN A 1 481 ? -2.391 49.281 -3.709 1 97.62 481 GLN A CA 1
ATOM 3872 C C . GLN A 1 481 ? -2.156 49.625 -2.242 1 97.62 481 GLN A C 1
ATOM 3874 O O . GLN A 1 481 ? -1.185 50.312 -1.909 1 97.62 481 GLN A O 1
ATOM 3879 N N . LYS A 1 482 ? -2.99 49.156 -1.395 1 97.69 482 LYS A N 1
ATOM 3880 C CA . LYS A 1 482 ? -2.826 49.375 0.039 1 97.69 482 LYS A CA 1
ATOM 3881 C C . LYS A 1 482 ? -1.543 48.75 0.554 1 97.69 482 LYS A C 1
ATOM 3883 O O . LYS A 1 482 ? -0.977 49.188 1.555 1 97.69 482 LYS A O 1
ATOM 3888 N N . LEU A 1 483 ? -1.104 47.688 -0.15 1 97.62 483 LEU A N 1
ATOM 3889 C CA . LEU A 1 483 ? 0.036 46.906 0.304 1 97.62 483 LEU A CA 1
ATOM 3890 C C . LEU A 1 483 ? 1.328 47.406 -0.341 1 97.62 483 LEU A C 1
ATOM 3892 O O . LEU A 1 483 ? 2.383 46.781 -0.177 1 97.62 483 LEU A O 1
ATOM 3896 N N . GLY A 1 484 ? 1.322 48.469 -1.104 1 96.75 484 GLY A N 1
ATOM 3897 C CA . GLY A 1 484 ? 2.518 49.062 -1.689 1 96.75 484 GLY A CA 1
ATOM 3898 C C . GLY A 1 484 ? 2.658 48.781 -3.172 1 96.75 484 GLY A C 1
ATOM 3899 O O . GLY A 1 484 ? 3.652 49.156 -3.793 1 96.75 484 GLY A O 1
ATOM 3900 N N . GLY A 1 485 ? 1.72 48.094 -3.727 1 95.5 485 GLY A N 1
ATOM 3901 C CA . GLY A 1 485 ? 1.715 47.844 -5.164 1 95.5 485 GLY A CA 1
ATOM 3902 C C . GLY A 1 485 ? 2.451 46.594 -5.566 1 95.5 485 GLY A C 1
ATOM 3903 O O . GLY A 1 485 ? 3.088 45.938 -4.734 1 95.5 485 GLY A O 1
ATOM 3904 N N . ARG A 1 486 ? 2.393 46.281 -6.852 1 94.31 486 ARG A N 1
ATOM 3905 C CA . ARG A 1 486 ? 2.92 45.062 -7.426 1 94.31 486 ARG A CA 1
ATOM 3906 C C . ARG A 1 486 ? 4.438 45 -7.285 1 94.31 486 ARG A C 1
ATOM 3908 O O . ARG A 1 486 ? 5.016 43.906 -7.246 1 94.31 486 ARG A O 1
ATOM 3915 N N . GLU A 1 487 ? 5.031 46.094 -7.207 1 93.62 487 GLU A N 1
ATOM 3916 C CA . GLU A 1 487 ? 6.492 46.125 -7.223 1 93.62 487 GLU A CA 1
ATOM 3917 C C . GLU A 1 487 ? 7.062 45.969 -5.812 1 93.62 487 GLU A C 1
ATOM 3919 O O . GLU A 1 487 ? 8.258 45.719 -5.648 1 93.62 487 GLU A O 1
ATOM 3924 N N . ALA A 1 488 ? 6.176 46.031 -4.906 1 96.69 488 ALA A N 1
ATOM 3925 C CA . ALA A 1 488 ? 6.613 45.812 -3.527 1 96.69 488 ALA A CA 1
ATOM 3926 C C . ALA A 1 488 ? 6.738 44.344 -3.207 1 96.69 488 ALA A C 1
ATOM 3928 O O . ALA A 1 488 ? 5.871 43.531 -3.572 1 96.69 488 ALA A O 1
ATOM 3929 N N . GLY A 1 489 ? 7.965 44 -2.553 1 97 489 GLY A N 1
ATOM 3930 C CA . GLY A 1 489 ? 8.18 42.625 -2.217 1 97 489 GLY A CA 1
ATOM 3931 C C . GLY A 1 489 ? 8.031 41.688 -3.406 1 97 489 GLY A C 1
ATOM 3932 O O . GLY A 1 489 ? 8.664 41.906 -4.445 1 97 489 GLY A O 1
ATOM 3933 N N . ARG A 1 490 ? 7.277 40.656 -3.182 1 98.25 490 ARG A N 1
ATOM 3934 C CA . ARG A 1 490 ? 7.004 39.719 -4.254 1 98.25 490 ARG A CA 1
ATOM 3935 C C . ARG A 1 490 ? 5.512 39.625 -4.555 1 98.25 490 ARG A C 1
ATOM 3937 O O . ARG A 1 490 ? 4.977 38.562 -4.82 1 98.25 490 ARG A O 1
ATOM 3944 N N . TYR A 1 491 ? 4.836 40.781 -4.441 1 98.31 491 TYR A N 1
ATOM 3945 C CA . TYR A 1 491 ? 3.389 40.844 -4.613 1 98.31 491 TYR A CA 1
ATOM 3946 C C . TYR A 1 491 ? 2.996 40.562 -6.062 1 98.31 491 TYR A C 1
ATOM 3948 O O . TYR A 1 491 ? 1.882 40.125 -6.34 1 98.31 491 TYR A O 1
ATOM 3956 N N . ARG A 1 492 ? 3.896 40.844 -7.035 1 98.19 492 ARG A N 1
ATOM 3957 C CA . ARG A 1 492 ? 3.598 40.531 -8.43 1 98.19 492 ARG A CA 1
ATOM 3958 C C . ARG A 1 492 ? 3.35 39.031 -8.602 1 98.19 492 ARG A C 1
ATOM 3960 O O . ARG A 1 492 ? 2.363 38.625 -9.227 1 98.19 492 ARG A O 1
ATOM 3967 N N . GLU A 1 493 ? 4.285 38.219 -8.062 1 98.5 493 GLU A N 1
ATOM 3968 C CA . GLU A 1 493 ? 4.125 36.75 -8.125 1 98.5 493 GLU A CA 1
ATOM 3969 C C . GLU A 1 493 ? 2.953 36.281 -7.266 1 98.5 493 GLU A C 1
ATOM 3971 O O . GLU A 1 493 ? 2.23 35.375 -7.641 1 98.5 493 GLU A O 1
ATOM 3976 N N . ALA A 1 494 ? 2.775 36.938 -6.117 1 98.62 494 ALA A N 1
ATOM 3977 C CA . ALA A 1 494 ? 1.66 36.594 -5.238 1 98.62 494 ALA A CA 1
ATOM 3978 C C . ALA A 1 494 ? 0.324 36.781 -5.957 1 98.62 494 ALA A C 1
ATOM 3980 O O . ALA A 1 494 ? -0.559 35.906 -5.84 1 98.62 494 ALA A O 1
ATOM 3981 N N . GLU A 1 495 ? 0.192 37.906 -6.629 1 98.12 495 GLU A N 1
ATOM 3982 C CA . GLU A 1 495 ? -1.04 38.156 -7.371 1 98.12 495 GLU A CA 1
ATOM 3983 C C . GLU A 1 495 ? -1.227 37.156 -8.492 1 98.12 495 GLU A C 1
ATOM 3985 O O . GLU A 1 495 ? -2.34 36.688 -8.727 1 98.12 495 GLU A O 1
ATOM 3990 N N . GLU A 1 496 ? -0.151 36.812 -9.203 1 98.44 496 GLU A N 1
ATOM 3991 C CA . GLU A 1 496 ? -0.21 35.812 -10.266 1 98.44 496 GLU A CA 1
ATOM 3992 C C . GLU A 1 496 ? -0.722 34.5 -9.742 1 98.44 496 GLU A C 1
ATOM 3994 O O . GLU A 1 496 ? -1.578 33.844 -10.367 1 98.44 496 GLU A O 1
ATOM 3999 N N . ILE A 1 497 ? -0.19 34.031 -8.648 1 98.75 497 ILE A N 1
ATOM 4000 C CA . ILE A 1 497 ? -0.583 32.75 -8.039 1 98.75 497 ILE A CA 1
ATOM 4001 C C . ILE A 1 497 ? -2.045 32.844 -7.602 1 98.75 497 ILE A C 1
ATOM 4003 O O . ILE A 1 497 ? -2.824 31.922 -7.867 1 98.75 497 ILE A O 1
ATOM 4007 N N . LEU A 1 498 ? -2.404 33.938 -6.91 1 98.81 498 LEU A N 1
ATOM 4008 C CA . LEU A 1 498 ? -3.771 34.062 -6.418 1 98.81 498 LEU A CA 1
ATOM 4009 C C . LEU A 1 498 ? -4.77 34.062 -7.57 1 98.81 498 LEU A C 1
ATOM 4011 O O . LEU A 1 498 ? -5.832 33.438 -7.477 1 98.81 498 LEU A O 1
ATOM 4015 N N . ASP A 1 499 ? -4.445 34.812 -8.656 1 98.81 499 ASP A N 1
ATOM 4016 C CA . ASP A 1 499 ? -5.305 34.812 -9.844 1 98.81 499 ASP A CA 1
ATOM 4017 C C . ASP A 1 499 ? -5.516 33.406 -10.391 1 98.81 499 ASP A C 1
ATOM 4019 O O . ASP A 1 499 ? -6.637 33.031 -10.742 1 98.81 499 ASP A O 1
ATOM 4023 N N . LYS A 1 500 ? -4.43 32.688 -10.469 1 98.69 500 LYS A N 1
ATOM 4024 C CA . LYS A 1 500 ? -4.527 31.328 -10.953 1 98.69 500 LYS A CA 1
ATOM 4025 C C . LYS A 1 500 ? -5.449 30.5 -10.062 1 98.69 500 LYS A C 1
ATOM 4027 O O . LYS A 1 500 ? -6.281 29.734 -10.562 1 98.69 500 LYS A O 1
ATOM 4032 N N . LEU A 1 501 ? -5.336 30.594 -8.797 1 98.69 501 LEU A N 1
ATOM 4033 C CA . LEU A 1 501 ? -6.082 29.797 -7.824 1 98.69 501 LEU A CA 1
ATOM 4034 C C . LEU A 1 501 ? -7.559 30.188 -7.824 1 98.69 501 LEU A C 1
ATOM 4036 O O . LEU A 1 501 ? -8.43 29.328 -7.668 1 98.69 501 LEU A O 1
ATOM 4040 N N . VAL A 1 502 ? -7.871 31.469 -8.016 1 98.69 502 VAL A N 1
ATOM 4041 C CA . VAL A 1 502 ? -9.227 31.984 -7.836 1 98.69 502 VAL A CA 1
ATOM 4042 C C . VAL A 1 502 ? -9.984 31.906 -9.156 1 98.69 502 VAL A C 1
ATOM 4044 O O . VAL A 1 502 ? -11.188 31.625 -9.18 1 98.69 502 VAL A O 1
ATOM 4047 N N . LEU A 1 503 ? -9.258 32.125 -10.266 1 98.56 503 LEU A N 1
ATOM 4048 C CA . LEU A 1 503 ? -9.961 32.344 -11.523 1 98.56 503 LEU A CA 1
ATOM 4049 C C . LEU A 1 503 ? -9.945 31.078 -12.383 1 98.56 503 LEU A C 1
ATOM 4051 O O . LEU A 1 503 ? -10.703 30.969 -13.352 1 98.56 503 LEU A O 1
ATOM 4055 N N . SER A 1 504 ? -9.125 30.094 -12 1 98 504 SER A N 1
ATOM 4056 C CA . SER A 1 504 ? -9.125 28.844 -12.758 1 98 504 SER A CA 1
ATOM 4057 C C . SER A 1 504 ? -10.492 28.172 -12.719 1 98 504 SER A C 1
ATOM 4059 O O . SER A 1 504 ? -11.172 28.188 -11.688 1 98 504 SER A O 1
ATOM 4061 N N . GLU A 1 505 ? -10.859 27.578 -13.852 1 96.69 505 GLU A N 1
ATOM 4062 C CA . GLU A 1 505 ? -12.148 26.906 -13.93 1 96.69 505 GLU A CA 1
ATOM 4063 C C . GLU A 1 505 ? -12.211 25.719 -12.969 1 96.69 505 GLU A C 1
ATOM 4065 O O . GLU A 1 505 ? -13.203 25.547 -12.258 1 96.69 505 GLU A O 1
ATOM 4070 N N . GLU A 1 506 ? -11.125 24.984 -12.977 1 95.81 506 GLU A N 1
ATOM 4071 C CA . GLU A 1 506 ? -11.047 23.859 -12.055 1 95.81 506 GLU A CA 1
ATOM 4072 C C . GLU A 1 506 ? -10.406 24.266 -10.734 1 95.81 506 GLU A C 1
ATOM 4074 O O . GLU A 1 506 ? -9.438 25.031 -10.719 1 95.81 506 GLU A O 1
ATOM 4079 N N . PHE A 1 507 ? -10.984 23.781 -9.68 1 97.5 507 PHE A N 1
ATOM 4080 C CA . PHE A 1 507 ? -10.43 24.062 -8.367 1 97.5 507 PHE A CA 1
ATOM 4081 C C . PHE A 1 507 ? -9.055 23.406 -8.203 1 97.5 507 PHE A C 1
ATOM 4083 O O . PHE A 1 507 ? -8.938 22.188 -8.266 1 97.5 507 PHE A O 1
ATOM 4090 N N . ILE A 1 508 ? -8.062 24.141 -8.008 1 97.62 508 ILE A N 1
ATOM 4091 C CA . ILE A 1 508 ? -6.711 23.625 -7.785 1 97.62 508 ILE A CA 1
ATOM 4092 C C . ILE A 1 508 ? -6.57 23.156 -6.344 1 97.62 508 ILE A C 1
ATOM 4094 O O . ILE A 1 508 ? -6.891 23.891 -5.406 1 97.62 508 ILE A O 1
ATOM 4098 N N . GLU A 1 509 ? -6.062 22.047 -6.121 1 97.12 509 GLU A N 1
ATOM 4099 C CA . GLU A 1 509 ? -6.148 21.312 -4.867 1 97.12 509 GLU A CA 1
ATOM 4100 C C . GLU A 1 509 ? -5.453 22.062 -3.732 1 97.12 509 GLU A C 1
ATOM 4102 O O . GLU A 1 509 ? -5.977 22.125 -2.617 1 97.12 509 GLU A O 1
ATOM 4107 N N . PHE A 1 510 ? -4.191 22.547 -3.959 1 98 510 PHE A N 1
ATOM 4108 C CA . PHE A 1 510 ? -3.436 23.219 -2.908 1 98 510 PHE A CA 1
ATOM 4109 C C . PHE A 1 510 ? -2.674 24.406 -3.469 1 98 510 PHE A C 1
ATOM 4111 O O . PHE A 1 510 ? -2.096 24.328 -4.555 1 98 510 PHE A O 1
ATOM 4118 N N . LEU A 1 511 ? -2.703 25.469 -2.713 1 97.94 511 LEU A N 1
ATOM 4119 C CA . LEU A 1 511 ? -1.973 26.672 -3.072 1 97.94 511 LEU A CA 1
ATOM 4120 C C . LEU A 1 511 ? -0.467 26.422 -3.037 1 97.94 511 LEU A C 1
ATOM 4122 O O . LEU A 1 511 ? 0.274 26.984 -3.854 1 97.94 511 LEU A O 1
ATOM 4126 N N . THR A 1 512 ? -0.046 25.531 -2.133 1 96.69 512 THR A N 1
ATOM 4127 C CA . THR A 1 512 ? 1.382 25.312 -1.92 1 96.69 512 THR A CA 1
ATOM 4128 C C . THR A 1 512 ? 1.997 24.562 -3.092 1 96.69 512 THR A C 1
ATOM 4130 O O . THR A 1 512 ? 3.188 24.703 -3.377 1 96.69 512 THR A O 1
ATOM 4133 N N . LEU A 1 513 ? 1.205 23.75 -3.77 1 96.56 513 LEU A N 1
ATOM 4134 C CA . LEU A 1 513 ? 1.704 23.062 -4.953 1 96.56 513 LEU A CA 1
ATOM 4135 C C . LEU A 1 513 ? 2.037 24.047 -6.062 1 96.56 513 LEU A C 1
ATOM 4137 O O . LEU A 1 513 ? 3.07 23.922 -6.723 1 96.56 513 LEU A O 1
ATOM 4141 N N . VAL A 1 514 ? 1.18 25.031 -6.234 1 97.69 514 VAL A N 1
ATOM 4142 C CA . VAL A 1 514 ? 1.372 26.062 -7.254 1 97.69 514 VAL A CA 1
ATOM 4143 C C . VAL A 1 514 ? 2.533 26.969 -6.855 1 97.69 514 VAL A C 1
ATOM 4145 O O . VAL A 1 514 ? 3.436 27.219 -7.656 1 97.69 514 VAL A O 1
ATOM 4148 N N . ALA A 1 515 ? 2.518 27.391 -5.641 1 98.38 515 ALA A N 1
ATOM 4149 C CA . ALA A 1 515 ? 3.484 28.375 -5.156 1 98.38 515 ALA A CA 1
ATOM 4150 C C . ALA A 1 515 ? 4.891 27.781 -5.109 1 98.38 515 ALA A C 1
ATOM 4152 O O . ALA A 1 515 ? 5.879 28.5 -5.25 1 98.38 515 ALA A O 1
ATOM 4153 N N . TYR A 1 516 ? 4.988 26.453 -4.91 1 98.19 516 TYR A N 1
ATOM 4154 C CA . TYR A 1 516 ? 6.27 25.781 -4.758 1 98.19 516 TYR A CA 1
ATOM 4155 C C . TYR A 1 516 ? 7.141 25.969 -5.988 1 98.19 516 TYR A C 1
ATOM 4157 O O . TYR A 1 516 ? 8.367 26 -5.891 1 98.19 516 TYR A O 1
ATOM 4165 N N . GLU A 1 517 ? 6.566 26.25 -7.121 1 97.25 517 GLU A N 1
ATOM 4166 C CA . GLU A 1 517 ? 7.293 26.422 -8.375 1 97.25 517 GLU A CA 1
ATOM 4167 C C . GLU A 1 517 ? 7.977 27.781 -8.438 1 97.25 517 GLU A C 1
ATOM 4169 O O . GLU A 1 517 ? 8.859 28.016 -9.273 1 97.25 517 GLU A O 1
ATOM 4174 N N . TYR A 1 518 ? 7.637 28.641 -7.555 1 97.94 518 TYR A N 1
ATOM 4175 C CA . TYR A 1 518 ? 8.109 30.031 -7.621 1 97.94 518 TYR A CA 1
ATOM 4176 C C . TYR A 1 518 ? 9.289 30.234 -6.676 1 97.94 518 TYR A C 1
ATOM 4178 O O . TYR A 1 518 ? 9.891 31.312 -6.656 1 97.94 518 TYR A O 1
ATOM 4186 N N . ILE A 1 519 ? 9.578 29.234 -5.891 1 97.56 519 ILE A N 1
ATOM 4187 C CA . ILE A 1 519 ? 10.688 29.406 -4.961 1 97.56 519 ILE A CA 1
ATOM 4188 C C . ILE A 1 519 ? 11.867 28.531 -5.387 1 97.56 519 ILE A C 1
ATOM 4190 O O . ILE A 1 519 ? 11.68 27.469 -5.98 1 97.56 519 ILE A O 1
ATOM 4194 N N . ASP A 1 520 ? 13.109 29.016 -5.035 1 93.62 520 ASP A N 1
ATOM 4195 C CA . ASP A 1 520 ? 14.367 28.328 -5.336 1 93.62 520 ASP A CA 1
ATOM 4196 C C . ASP A 1 520 ? 14.508 28.078 -6.836 1 93.62 520 ASP A C 1
ATOM 4198 O O . ASP A 1 520 ? 15.383 27.328 -7.266 1 93.62 520 ASP A O 1
ATOM 4202 N N . MET B 1 1 ? -26.25 -3.504 -3.658 1 88.38 1 MET B N 1
ATOM 4203 C CA . MET B 1 1 ? -25.156 -2.82 -2.98 1 88.38 1 MET B CA 1
ATOM 4204 C C . MET B 1 1 ? -24.656 -1.642 -3.809 1 88.38 1 MET B C 1
ATOM 4206 O O . MET B 1 1 ? -24.438 -1.771 -5.016 1 88.38 1 MET B O 1
ATOM 4210 N N . LYS B 1 2 ? -24.422 -0.595 -3.158 1 87.19 2 LYS B N 1
ATOM 4211 C CA . LYS B 1 2 ? -24.031 0.627 -3.852 1 87.19 2 LYS B CA 1
ATOM 4212 C C . LYS B 1 2 ? -22.688 0.444 -4.57 1 87.19 2 LYS B C 1
ATOM 4214 O O . LYS B 1 2 ? -21.734 -0.085 -3.996 1 87.19 2 LYS B O 1
ATOM 4219 N N . GLY B 1 3 ? -22.641 0.759 -5.91 1 92 3 GLY B N 1
ATOM 4220 C CA . GLY B 1 3 ? -21.422 0.787 -6.699 1 92 3 GLY B CA 1
ATOM 4221 C C . GLY B 1 3 ? -20.984 -0.586 -7.184 1 92 3 GLY B C 1
ATOM 4222 O O . GLY B 1 3 ? -19.875 -0.751 -7.691 1 92 3 GLY B O 1
ATOM 4223 N N . VAL B 1 4 ? -21.812 -1.635 -7.004 1 97.12 4 VAL B N 1
ATOM 4224 C CA . VAL B 1 4 ? -21.438 -2.992 -7.379 1 97.12 4 VAL B CA 1
ATOM 4225 C C . VAL B 1 4 ? -22.312 -3.484 -8.523 1 97.12 4 VAL B C 1
ATOM 4227 O O . VAL B 1 4 ? -23.531 -3.25 -8.523 1 97.12 4 VAL B O 1
ATOM 4230 N N . GLU B 1 5 ? -21.703 -4.039 -9.531 1 97.81 5 GLU B N 1
ATOM 4231 C CA . GLU B 1 5 ? -22.422 -4.598 -10.672 1 97.81 5 GLU B CA 1
ATOM 4232 C C . GLU B 1 5 ? -21.953 -6.016 -10.977 1 97.81 5 GLU B C 1
ATOM 4234 O O . GLU B 1 5 ? -20.766 -6.246 -11.203 1 97.81 5 GLU B O 1
ATOM 4239 N N . ILE B 1 6 ? -22.828 -6.945 -10.945 1 97.94 6 ILE B N 1
ATOM 4240 C CA . ILE B 1 6 ? -22.578 -8.305 -11.422 1 97.94 6 ILE B CA 1
ATOM 4241 C C . ILE B 1 6 ? -23.016 -8.43 -12.875 1 97.94 6 ILE B C 1
ATOM 4243 O O . ILE B 1 6 ? -24.203 -8.273 -13.188 1 97.94 6 ILE B O 1
ATOM 4247 N N . ARG B 1 7 ? -22.156 -8.789 -13.773 1 97.5 7 ARG B N 1
ATOM 4248 C CA . ARG B 1 7 ? -22.391 -8.625 -15.203 1 97.5 7 ARG B CA 1
ATOM 4249 C C . ARG B 1 7 ? -22.844 -9.945 -15.836 1 97.5 7 ARG B C 1
ATOM 4251 O O . ARG B 1 7 ? -23.234 -9.977 -17 1 97.5 7 ARG B O 1
ATOM 4258 N N . LYS B 1 8 ? -22.734 -10.992 -15.086 1 97.38 8 LYS B N 1
ATOM 4259 C CA . LYS B 1 8 ? -23.141 -12.297 -15.609 1 97.38 8 LYS B CA 1
ATOM 4260 C C . LYS B 1 8 ? -23.766 -13.148 -14.516 1 97.38 8 LYS B C 1
ATOM 4262 O O . LYS B 1 8 ? -23.203 -13.289 -13.43 1 97.38 8 LYS B O 1
ATOM 4267 N N . ASP B 1 9 ? -24.953 -13.719 -14.797 1 96.94 9 ASP B N 1
ATOM 4268 C CA . ASP B 1 9 ? -25.656 -14.555 -13.836 1 96.94 9 ASP B CA 1
ATOM 4269 C C . ASP B 1 9 ? -25.094 -15.977 -13.828 1 96.94 9 ASP B C 1
ATOM 4271 O O . ASP B 1 9 ? -24.328 -16.344 -14.719 1 96.94 9 ASP B O 1
ATOM 4275 N N . HIS B 1 10 ? -25.375 -16.703 -12.812 1 97.5 10 HIS B N 1
ATOM 4276 C CA . HIS B 1 10 ? -24.984 -18.094 -12.633 1 97.5 10 HIS B CA 1
ATOM 4277 C C . HIS B 1 10 ? -25.938 -18.812 -11.68 1 97.5 10 HIS B C 1
ATOM 4279 O O . HIS B 1 10 ? -26.391 -18.25 -10.688 1 97.5 10 HIS B O 1
ATOM 4285 N N . PRO B 1 11 ? -26.312 -20.047 -11.953 1 97.31 11 PRO B N 1
ATOM 4286 C CA . PRO B 1 11 ? -27.25 -20.781 -11.102 1 97.31 11 PRO B CA 1
ATOM 4287 C C . PRO B 1 11 ? -26.781 -20.891 -9.656 1 97.31 11 PRO B C 1
ATOM 4289 O O . PRO B 1 11 ? -27.594 -20.969 -8.734 1 97.31 11 PRO B O 1
ATOM 4292 N N . LEU B 1 12 ? -25.5 -20.859 -9.469 1 97.5 12 LEU B N 1
ATOM 4293 C CA . LEU B 1 12 ? -24.938 -21.047 -8.125 1 97.5 12 LEU B CA 1
ATOM 4294 C C . LEU B 1 12 ? -24.594 -19.703 -7.492 1 97.5 12 LEU B C 1
ATOM 4296 O O . LEU B 1 12 ? -24 -19.672 -6.414 1 97.5 12 LEU B O 1
ATOM 4300 N N . LEU B 1 13 ? -24.906 -18.672 -8.094 1 96.75 13 LEU B N 1
ATOM 4301 C CA . LEU B 1 13 ? -24.469 -17.344 -7.676 1 96.75 13 LEU B CA 1
ATOM 4302 C C . LEU B 1 13 ? -24.953 -17.047 -6.258 1 96.75 13 LEU B C 1
ATOM 4304 O O . LEU B 1 13 ? -24.188 -16.484 -5.449 1 96.75 13 LEU B O 1
ATOM 4308 N N . GLY B 1 14 ? -26.172 -17.344 -5.934 1 96.25 14 GLY B N 1
ATOM 4309 C CA . GLY B 1 14 ? -26.75 -17.062 -4.625 1 96.25 14 GLY B CA 1
ATOM 4310 C C . GLY B 1 14 ? -26.031 -17.781 -3.498 1 96.25 14 GLY B C 1
ATOM 4311 O O . GLY B 1 14 ? -26 -17.297 -2.365 1 96.25 14 GLY B O 1
ATOM 4312 N N . GLU B 1 15 ? -25.422 -18.922 -3.793 1 97.06 15 GLU B N 1
ATOM 4313 C CA . GLU B 1 15 ? -24.703 -19.703 -2.793 1 97.06 15 GLU B CA 1
ATOM 4314 C C . GLU B 1 15 ? -23.266 -19.219 -2.637 1 97.06 15 GLU B C 1
ATOM 4316 O O . GLU B 1 15 ? -22.734 -19.203 -1.526 1 97.06 15 GLU B O 1
ATOM 4321 N N . VAL B 1 16 ? -22.688 -18.859 -3.693 1 98.38 16 VAL B N 1
ATOM 4322 C CA . VAL B 1 16 ? -21.266 -18.516 -3.699 1 98.38 16 VAL B CA 1
ATOM 4323 C C . VAL B 1 16 ? -21.094 -17.031 -3.416 1 98.38 16 VAL B C 1
ATOM 4325 O O . VAL B 1 16 ? -20.172 -16.641 -2.68 1 98.38 16 VAL B O 1
ATOM 4328 N N . LEU B 1 17 ? -21.875 -16.234 -4.012 1 98.06 17 LEU B N 1
ATOM 4329 C CA . LEU B 1 17 ? -21.828 -14.781 -3.84 1 98.06 17 LEU B CA 1
ATOM 4330 C C . LEU B 1 17 ? -23.031 -14.289 -3.053 1 98.06 17 LEU B C 1
ATOM 4332 O O . LEU B 1 17 ? -23.781 -13.438 -3.539 1 98.06 17 LEU B O 1
ATOM 4336 N N . THR B 1 18 ? -23.188 -14.844 -1.785 1 98 18 THR B N 1
ATOM 4337 C CA . THR B 1 18 ? -24.219 -14.328 -0.885 1 98 18 THR B CA 1
ATOM 4338 C C . THR B 1 18 ? -24.031 -12.836 -0.647 1 98 18 THR B C 1
ATOM 4340 O O . THR B 1 18 ? -22.984 -12.273 -0.967 1 98 18 THR B O 1
ATOM 4343 N N . GLU B 1 19 ? -25.016 -12.273 -0.115 1 96.81 19 GLU B N 1
ATOM 4344 C CA . GLU B 1 19 ? -24.922 -10.844 0.175 1 96.81 19 GLU B CA 1
ATOM 4345 C C . GLU B 1 19 ? -23.734 -10.547 1.095 1 96.81 19 GLU B C 1
ATOM 4347 O O . GLU B 1 19 ? -23.016 -9.57 0.886 1 96.81 19 GLU B O 1
ATOM 4352 N N . GLU B 1 20 ? -23.562 -11.359 2.1 1 97.69 20 GLU B N 1
ATOM 4353 C CA . GLU B 1 20 ? -22.484 -11.164 3.062 1 97.69 20 GLU B CA 1
ATOM 4354 C C . GLU B 1 20 ? -21.125 -11.398 2.418 1 97.69 20 GLU B C 1
ATOM 4356 O O . GLU B 1 20 ? -20.172 -10.664 2.689 1 97.69 20 GLU B O 1
ATOM 4361 N N . ALA B 1 21 ? -21.031 -12.43 1.604 1 98.5 21 ALA B N 1
ATOM 4362 C CA . ALA B 1 21 ? -19.781 -12.703 0.908 1 98.5 21 ALA B CA 1
ATOM 4363 C C . ALA B 1 21 ? -19.422 -11.578 -0.054 1 98.5 21 ALA B C 1
ATOM 4365 O O . ALA B 1 21 ? -18.25 -11.188 -0.162 1 98.5 21 ALA B O 1
ATOM 4366 N N . LEU B 1 22 ? -20.438 -11.117 -0.766 1 98.19 22 LEU B N 1
ATOM 4367 C CA . LEU B 1 22 ? -20.234 -10.008 -1.687 1 98.19 22 LEU B CA 1
ATOM 4368 C C . LEU B 1 22 ? -19.75 -8.766 -0.942 1 98.19 22 LEU B C 1
ATOM 4370 O O . LEU B 1 22 ? -18.828 -8.086 -1.395 1 98.19 22 LEU B O 1
ATOM 4374 N N . ARG B 1 23 ? -20.406 -8.477 0.218 1 97.88 23 ARG B N 1
ATOM 4375 C CA . ARG B 1 23 ? -19.984 -7.34 1.034 1 97.88 23 ARG B CA 1
ATOM 4376 C C . ARG B 1 23 ? -18.516 -7.477 1.439 1 97.88 23 ARG B C 1
ATOM 4378 O O . ARG B 1 23 ? -17.766 -6.496 1.432 1 97.88 23 ARG B O 1
ATOM 4385 N N . PHE B 1 24 ? -18.141 -8.648 1.748 1 98.44 24 PHE B N 1
ATOM 4386 C CA . PHE B 1 24 ? -16.781 -8.914 2.203 1 98.44 24 PHE B CA 1
ATOM 4387 C C . PHE B 1 24 ? -15.789 -8.703 1.068 1 98.44 24 PHE B C 1
ATOM 4389 O O . PHE B 1 24 ? -14.781 -8.023 1.241 1 98.44 24 PHE B O 1
ATOM 4396 N N . VAL B 1 25 ? -16.016 -9.281 -0.14 1 98.69 25 VAL B N 1
ATOM 4397 C CA . VAL B 1 25 ? -15.055 -9.18 -1.231 1 98.69 25 VAL B CA 1
ATOM 4398 C C . VAL B 1 25 ? -15 -7.734 -1.737 1 98.69 25 VAL B C 1
ATOM 4400 O O . VAL B 1 25 ? -13.945 -7.254 -2.158 1 98.69 25 VAL B O 1
ATOM 4403 N N . VAL B 1 26 ? -16.125 -7.027 -1.682 1 98.31 26 VAL B N 1
ATOM 4404 C CA . VAL B 1 26 ? -16.156 -5.613 -2.039 1 98.31 26 VAL B CA 1
ATOM 4405 C C . VAL B 1 26 ? -15.32 -4.812 -1.039 1 98.31 26 VAL B C 1
ATOM 4407 O O . VAL B 1 26 ? -14.57 -3.912 -1.425 1 98.31 26 VAL B O 1
ATOM 4410 N N . ALA B 1 27 ? -15.484 -5.164 0.245 1 98.25 27 ALA B N 1
ATOM 4411 C CA . ALA B 1 27 ? -14.672 -4.52 1.275 1 98.25 27 ALA B CA 1
ATOM 4412 C C . ALA B 1 27 ? -13.188 -4.719 1.006 1 98.25 27 ALA B C 1
ATOM 4414 O O . ALA B 1 27 ? -12.398 -3.773 1.108 1 98.25 27 ALA B O 1
ATOM 4415 N N . LEU B 1 28 ? -12.773 -5.934 0.661 1 98.75 28 LEU B N 1
ATOM 4416 C CA . LEU B 1 28 ? -11.383 -6.227 0.335 1 98.75 28 LEU B CA 1
ATOM 4417 C C . LEU B 1 28 ? -10.906 -5.367 -0.832 1 98.75 28 LEU B C 1
ATOM 4419 O O . LEU B 1 28 ? -9.828 -4.77 -0.769 1 98.75 28 LEU B O 1
ATOM 4423 N N . HIS B 1 29 ? -11.695 -5.352 -1.862 1 98.62 29 HIS B N 1
ATOM 4424 C CA . HIS B 1 29 ? -11.312 -4.625 -3.066 1 98.62 29 HIS B CA 1
ATOM 4425 C C . HIS B 1 29 ? -11.148 -3.135 -2.781 1 98.62 29 HIS B C 1
ATOM 4427 O O . HIS B 1 29 ? -10.141 -2.531 -3.16 1 98.62 29 HIS B O 1
ATOM 4433 N N . ARG B 1 30 ? -12.094 -2.57 -2.125 1 97.38 30 ARG B N 1
ATOM 4434 C CA . ARG B 1 30 ? -12.055 -1.14 -1.834 1 97.38 30 ARG B CA 1
ATOM 4435 C C . ARG B 1 30 ? -10.891 -0.802 -0.909 1 97.38 30 ARG B C 1
ATOM 4437 O O . ARG B 1 30 ? -10.289 0.267 -1.025 1 97.38 30 ARG B O 1
ATOM 4444 N N . GLU B 1 31 ? -10.594 -1.727 -0.025 1 97.69 31 GLU B N 1
ATOM 4445 C CA . GLU B 1 31 ? -9.539 -1.529 0.965 1 97.69 31 GLU B CA 1
ATOM 4446 C C . GLU B 1 31 ? -8.156 -1.625 0.327 1 97.69 31 GLU B C 1
ATOM 4448 O O . GLU B 1 31 ? -7.242 -0.895 0.707 1 97.69 31 GLU B O 1
ATOM 4453 N N . PHE B 1 32 ? -7.949 -2.471 -0.675 1 98.69 32 PHE B N 1
ATOM 4454 C CA . PHE B 1 32 ? -6.57 -2.828 -0.998 1 98.69 32 PHE B CA 1
ATOM 4455 C C . PHE B 1 32 ? -6.27 -2.551 -2.465 1 98.69 32 PHE B C 1
ATOM 4457 O O . PHE B 1 32 ? -5.105 -2.529 -2.873 1 98.69 32 PHE B O 1
ATOM 4464 N N . ASN B 1 33 ? -7.316 -2.295 -3.299 1 98.56 33 ASN B N 1
ATOM 4465 C CA . ASN B 1 33 ? -7.113 -2.121 -4.734 1 98.56 33 ASN B CA 1
ATOM 4466 C C . ASN B 1 33 ? -6.227 -0.916 -5.031 1 98.56 33 ASN B C 1
ATOM 4468 O O . ASN B 1 33 ? -5.422 -0.95 -5.961 1 98.56 33 ASN B O 1
ATOM 4472 N N . PRO B 1 34 ? -6.352 0.203 -4.281 1 98.12 34 PRO B N 1
ATOM 4473 C CA . PRO B 1 34 ? -5.477 1.334 -4.59 1 98.12 34 PRO B CA 1
ATOM 4474 C C . PRO B 1 34 ? -3.996 0.993 -4.434 1 98.12 34 PRO B C 1
ATOM 4476 O O . PRO B 1 34 ? -3.18 1.366 -5.281 1 98.12 34 PRO B O 1
ATOM 4479 N N . VAL B 1 35 ? -3.654 0.306 -3.357 1 98.69 35 VAL B N 1
ATOM 4480 C CA . VAL B 1 35 ? -2.275 -0.11 -3.129 1 98.69 35 VAL B CA 1
ATOM 4481 C C . VAL B 1 35 ? -1.847 -1.096 -4.215 1 98.69 35 VAL B C 1
ATOM 4483 O O . VAL B 1 35 ? -0.742 -0.994 -4.754 1 98.69 35 VAL B O 1
ATOM 4486 N N . ARG B 1 36 ? -2.756 -2.061 -4.543 1 98.81 36 ARG B N 1
ATOM 4487 C CA . ARG B 1 36 ? -2.496 -3.025 -5.602 1 98.81 36 ARG B CA 1
ATOM 4488 C C . ARG B 1 36 ? -2.133 -2.322 -6.906 1 98.81 36 ARG B C 1
ATOM 4490 O O . ARG B 1 36 ? -1.137 -2.666 -7.547 1 98.81 36 ARG B O 1
ATOM 4497 N N . LYS B 1 37 ? -2.883 -1.343 -7.277 1 98.31 37 LYS B N 1
ATOM 4498 C CA . LYS B 1 37 ? -2.658 -0.612 -8.523 1 98.31 37 LYS B CA 1
ATOM 4499 C C . LYS B 1 37 ? -1.312 0.107 -8.5 1 98.31 37 LYS B C 1
ATOM 4501 O O . LYS B 1 37 ? -0.601 0.133 -9.508 1 98.31 37 LYS B O 1
ATOM 4506 N N . GLY B 1 38 ? -0.963 0.684 -7.352 1 98.5 38 GLY B N 1
ATOM 4507 C CA . GLY B 1 38 ? 0.332 1.331 -7.215 1 98.5 38 GLY B CA 1
ATOM 4508 C C . GLY B 1 38 ? 1.498 0.38 -7.41 1 98.5 38 GLY B C 1
ATOM 4509 O O . GLY B 1 38 ? 2.488 0.728 -8.055 1 98.5 38 GLY B O 1
ATOM 4510 N N . LEU B 1 39 ? 1.378 -0.805 -6.855 1 98.81 39 LEU B N 1
ATOM 4511 C CA . LEU B 1 39 ? 2.451 -1.789 -6.934 1 98.81 39 LEU B CA 1
ATOM 4512 C C . LEU B 1 39 ? 2.557 -2.367 -8.336 1 98.81 39 LEU B C 1
ATOM 4514 O O . LEU B 1 39 ? 3.654 -2.691 -8.797 1 98.81 39 LEU B O 1
ATOM 4518 N N . LEU B 1 40 ? 1.398 -2.527 -9.023 1 98.56 40 LEU B N 1
ATOM 4519 C CA . LEU B 1 40 ? 1.425 -2.986 -10.406 1 98.56 40 LEU B CA 1
ATOM 4520 C C . LEU B 1 40 ? 2.068 -1.943 -11.312 1 98.56 40 LEU B C 1
ATOM 4522 O O . LEU B 1 40 ? 2.779 -2.291 -12.258 1 98.56 40 LEU B O 1
ATOM 4526 N N . ALA B 1 41 ? 1.831 -0.662 -11.039 1 98.19 41 ALA B N 1
ATOM 4527 C CA . ALA B 1 41 ? 2.506 0.401 -11.781 1 98.19 41 ALA B CA 1
ATOM 4528 C C . ALA B 1 41 ? 4.016 0.346 -11.562 1 98.19 41 ALA B C 1
ATOM 4530 O O . ALA B 1 41 ? 4.789 0.594 -12.492 1 98.19 41 ALA B O 1
ATOM 4531 N N . ARG B 1 42 ? 4.402 0.058 -10.414 1 98.06 42 ARG B N 1
ATOM 4532 C CA . ARG B 1 42 ? 5.82 -0.08 -10.102 1 98.06 42 ARG B CA 1
ATOM 4533 C C . ARG B 1 42 ? 6.465 -1.167 -10.953 1 98.06 42 ARG B C 1
ATOM 4535 O O . ARG B 1 42 ? 7.609 -1.021 -11.398 1 98.06 42 ARG B O 1
ATOM 4542 N N . ARG B 1 43 ? 5.754 -2.318 -11.18 1 98.38 43 ARG B N 1
ATOM 4543 C CA . ARG B 1 43 ? 6.27 -3.377 -12.047 1 98.38 43 ARG B CA 1
ATOM 4544 C C . ARG B 1 43 ? 6.68 -2.82 -13.406 1 98.38 43 ARG B C 1
ATOM 4546 O O . ARG B 1 43 ? 7.75 -3.154 -13.922 1 98.38 43 ARG B O 1
ATOM 4553 N N . GLN B 1 44 ? 5.777 -1.992 -13.938 1 97.81 44 GLN B N 1
ATOM 4554 C CA . GLN B 1 44 ? 5.996 -1.446 -15.266 1 97.81 44 GLN B CA 1
ATOM 4555 C C . GLN B 1 44 ? 7.184 -0.489 -15.281 1 97.81 44 GLN B C 1
ATOM 4557 O O . GLN B 1 44 ? 7.965 -0.475 -16.234 1 97.81 44 GLN B O 1
ATOM 4562 N N . GLU B 1 45 ? 7.309 0.29 -14.227 1 96.69 45 GLU B N 1
ATOM 4563 C CA . GLU B 1 45 ? 8.43 1.216 -14.117 1 96.69 45 GLU B CA 1
ATOM 4564 C C . GLU B 1 45 ? 9.766 0.468 -14.078 1 96.69 45 GLU B C 1
ATOM 4566 O O . GLU B 1 45 ? 10.719 0.852 -14.758 1 96.69 45 GLU B O 1
ATOM 4571 N N . LEU B 1 46 ? 9.844 -0.557 -13.305 1 96.94 46 LEU B N 1
ATOM 4572 C CA . LEU B 1 46 ? 11.062 -1.352 -13.195 1 96.94 46 LEU B CA 1
ATOM 4573 C C . LEU B 1 46 ? 11.375 -2.047 -14.516 1 96.94 46 LEU B C 1
ATOM 4575 O O . LEU B 1 46 ? 12.539 -2.088 -14.938 1 96.94 46 LEU B O 1
ATOM 4579 N N . TRP B 1 47 ? 10.336 -2.57 -15.148 1 97.25 47 TRP B N 1
ATOM 4580 C CA . TRP B 1 47 ? 10.523 -3.27 -16.422 1 97.25 47 TRP B CA 1
ATOM 4581 C C . TRP B 1 47 ? 11.102 -2.334 -17.469 1 97.25 47 TRP B C 1
ATOM 4583 O O . TRP B 1 47 ? 11.977 -2.725 -18.25 1 97.25 47 TRP B O 1
ATOM 4593 N N . ALA B 1 48 ? 10.609 -1.103 -17.5 1 96.44 48 ALA B N 1
ATOM 4594 C CA . ALA B 1 48 ? 11.133 -0.103 -18.422 1 96.44 48 ALA B CA 1
ATOM 4595 C C . ALA B 1 48 ? 12.625 0.137 -18.188 1 96.44 48 ALA B C 1
ATOM 4597 O O . ALA B 1 48 ? 13.391 0.302 -19.141 1 96.44 48 ALA B O 1
ATOM 4598 N N . ARG B 1 49 ? 13.031 0.142 -16.953 1 95.19 49 ARG B N 1
ATOM 4599 C CA . ARG B 1 49 ? 14.43 0.337 -16.609 1 95.19 49 ARG B CA 1
ATOM 4600 C C . ARG B 1 49 ? 15.281 -0.845 -17.078 1 95.19 49 ARG B C 1
ATOM 4602 O O . ARG B 1 49 ? 16.391 -0.663 -17.547 1 95.19 49 ARG B O 1
ATOM 4609 N N . TYR B 1 50 ? 14.742 -2.061 -16.891 1 96.12 50 TYR B N 1
ATOM 4610 C CA . TYR B 1 50 ? 15.469 -3.252 -17.297 1 96.12 50 TYR B CA 1
ATOM 4611 C C . TYR B 1 50 ? 15.594 -3.311 -18.812 1 96.12 50 TYR B C 1
ATOM 4613 O O . TYR B 1 50 ? 16.625 -3.738 -19.344 1 96.12 50 TYR B O 1
ATOM 4621 N N . LYS B 1 51 ? 14.602 -2.85 -19.531 1 94.75 51 LYS B N 1
ATOM 4622 C CA . LYS B 1 51 ? 14.672 -2.746 -20.984 1 94.75 51 LYS B CA 1
ATOM 4623 C C . LYS B 1 51 ? 15.75 -1.756 -21.422 1 94.75 51 LYS B C 1
ATOM 4625 O O . LYS B 1 51 ? 16.359 -1.923 -22.484 1 94.75 51 LYS B O 1
ATOM 4630 N N . ALA B 1 52 ? 15.977 -0.796 -20.562 1 94.69 52 ALA B N 1
ATOM 4631 C CA . ALA B 1 52 ? 16.953 0.241 -20.859 1 94.69 52 ALA B CA 1
ATOM 4632 C C . ALA B 1 52 ? 18.359 -0.201 -20.469 1 94.69 52 ALA B C 1
ATOM 4634 O O . ALA B 1 52 ? 19.328 0.527 -20.688 1 94.69 52 ALA B O 1
ATOM 4635 N N . GLY B 1 53 ? 18.516 -1.329 -19.812 1 94.06 53 GLY B N 1
ATOM 4636 C CA . GLY B 1 53 ? 19.844 -1.88 -19.594 1 94.06 53 GLY B CA 1
ATOM 4637 C C . GLY B 1 53 ? 20.188 -2.062 -18.125 1 94.06 53 GLY B C 1
ATOM 4638 O O . GLY B 1 53 ? 21.188 -2.689 -17.797 1 94.06 53 GLY B O 1
ATOM 4639 N N . GLU B 1 54 ? 19.312 -1.536 -17.25 1 94.31 54 GLU B N 1
ATOM 4640 C CA . GLU B 1 54 ? 19.562 -1.74 -15.828 1 94.31 54 GLU B CA 1
ATOM 4641 C C . GLU B 1 54 ? 19.391 -3.205 -15.438 1 94.31 54 GLU B C 1
ATOM 4643 O O . GLU B 1 54 ? 18.641 -3.939 -16.094 1 94.31 54 GLU B O 1
ATOM 4648 N N . ARG B 1 55 ? 20.109 -3.678 -14.43 1 95.56 55 ARG B N 1
ATOM 4649 C CA . ARG B 1 55 ? 20 -5.039 -13.906 1 95.56 55 ARG B CA 1
ATOM 4650 C C . ARG B 1 55 ? 19.562 -5.039 -12.445 1 95.56 55 ARG B C 1
ATOM 4652 O O . ARG B 1 55 ? 19.984 -4.176 -11.672 1 95.56 55 ARG B O 1
ATOM 4659 N N . PRO B 1 56 ? 18.719 -5.953 -12.125 1 96.81 56 PRO B N 1
ATOM 4660 C CA . PRO B 1 56 ? 18.328 -6.043 -10.719 1 96.81 56 PRO B CA 1
ATOM 4661 C C . PRO B 1 56 ? 19.453 -6.531 -9.82 1 96.81 56 PRO B C 1
ATOM 4663 O O . PRO B 1 56 ? 20.422 -7.125 -10.305 1 96.81 56 PRO B O 1
ATOM 4666 N N . ASP B 1 57 ? 19.375 -6.223 -8.547 1 96.88 57 ASP B N 1
ATOM 4667 C CA . ASP B 1 57 ? 20.312 -6.648 -7.512 1 96.88 57 ASP B CA 1
ATOM 4668 C C . ASP B 1 57 ? 19.609 -6.859 -6.176 1 96.88 57 ASP B C 1
ATOM 4670 O O . ASP B 1 57 ? 18.422 -6.527 -6.035 1 96.88 57 ASP B O 1
ATOM 4674 N N . PHE B 1 58 ? 20.344 -7.535 -5.277 1 97.81 58 PHE B N 1
ATOM 4675 C CA . PHE B 1 58 ? 19.828 -7.617 -3.918 1 97.81 58 PHE B CA 1
ATOM 4676 C C . PHE B 1 58 ? 19.703 -6.23 -3.299 1 97.81 58 PHE B C 1
ATOM 4678 O O . PHE B 1 58 ? 20.562 -5.375 -3.502 1 97.81 58 PHE B O 1
ATOM 4685 N N . LEU B 1 59 ? 18.656 -5.992 -2.58 1 95.94 59 LEU B N 1
ATOM 4686 C CA . LEU B 1 59 ? 18.344 -4.66 -2.068 1 95.94 59 LEU B CA 1
ATOM 4687 C C . LEU B 1 59 ? 19.281 -4.289 -0.92 1 95.94 59 LEU B C 1
ATOM 4689 O O . LEU B 1 59 ? 19.375 -5.02 0.069 1 95.94 59 LEU B O 1
ATOM 4693 N N . GLU B 1 60 ? 19.859 -3.152 -1.014 1 93.56 60 GLU B N 1
ATOM 4694 C CA . GLU B 1 60 ? 20.688 -2.646 0.078 1 93.56 60 GLU B CA 1
ATOM 4695 C C . GLU B 1 60 ? 19.828 -2.209 1.263 1 93.56 60 GLU B C 1
ATOM 4697 O O . GLU B 1 60 ? 20.219 -2.391 2.418 1 93.56 60 GLU B O 1
ATOM 4702 N N . SER B 1 61 ? 18.672 -1.68 0.954 1 92.69 61 SER B N 1
ATOM 4703 C CA . SER B 1 61 ? 17.797 -1.072 1.953 1 92.69 61 SER B CA 1
ATOM 4704 C C . SER B 1 61 ? 17.266 -2.119 2.92 1 92.69 61 SER B C 1
ATOM 4706 O O . SER B 1 61 ? 16.828 -1.785 4.027 1 92.69 61 SER B O 1
ATOM 4708 N N . THR B 1 62 ? 17.25 -3.387 2.541 1 95.94 62 THR B N 1
ATOM 4709 C CA . THR B 1 62 ? 16.703 -4.438 3.391 1 95.94 62 THR B CA 1
ATOM 4710 C C . THR B 1 62 ? 17.781 -5.449 3.764 1 95.94 62 THR B C 1
ATOM 4712 O O . THR B 1 62 ? 17.484 -6.609 4.055 1 95.94 62 THR B O 1
ATOM 4715 N N . ARG B 1 63 ? 19 -5.043 3.721 1 94.44 63 ARG B N 1
ATOM 4716 C CA . ARG B 1 63 ? 20.125 -5.914 4.062 1 94.44 63 ARG B CA 1
ATOM 4717 C C . ARG B 1 63 ? 19.969 -6.5 5.461 1 94.44 63 ARG B C 1
ATOM 4719 O O . ARG B 1 63 ? 20.375 -7.633 5.715 1 94.44 63 ARG B O 1
ATOM 4726 N N . PHE B 1 64 ? 19.281 -5.781 6.316 1 91.19 64 PHE B N 1
ATOM 4727 C CA . PHE B 1 64 ? 19.109 -6.207 7.703 1 91.19 64 PHE B CA 1
ATOM 4728 C C . PHE B 1 64 ? 18.172 -7.41 7.789 1 91.19 64 PHE B C 1
ATOM 4730 O O . PHE B 1 64 ? 18.188 -8.133 8.789 1 91.19 64 PHE B O 1
ATOM 4737 N N . VAL B 1 65 ? 17.391 -7.641 6.777 1 95.5 65 VAL B N 1
ATOM 4738 C CA . VAL B 1 65 ? 16.469 -8.773 6.73 1 95.5 65 VAL B CA 1
ATOM 4739 C C . VAL B 1 65 ? 17.219 -10.047 6.359 1 95.5 65 VAL B C 1
ATOM 4741 O O . VAL B 1 65 ? 17 -11.102 6.945 1 95.5 65 VAL B O 1
ATOM 4744 N N . ARG B 1 66 ? 18.094 -9.852 5.402 1 93.06 66 ARG B N 1
ATOM 4745 C CA . ARG B 1 66 ? 18.812 -11.008 4.883 1 93.06 66 ARG B CA 1
ATOM 4746 C C . ARG B 1 66 ? 19.844 -11.516 5.898 1 93.06 66 ARG B C 1
ATOM 4748 O O . ARG B 1 66 ? 20.719 -10.766 6.32 1 93.06 66 ARG B O 1
ATOM 4755 N N . GLY B 1 67 ? 19.672 -12.688 6.355 1 83.38 67 GLY B N 1
ATOM 4756 C CA . GLY B 1 67 ? 20.578 -13.305 7.324 1 83.38 67 GLY B CA 1
ATOM 4757 C C . GLY B 1 67 ? 20.312 -12.852 8.75 1 83.38 67 GLY B C 1
ATOM 4758 O O . GLY B 1 67 ? 21.094 -13.164 9.656 1 83.38 67 GLY B O 1
ATOM 4759 N N . GLY B 1 68 ? 19.234 -12.016 8.883 1 87.69 68 GLY B N 1
ATOM 4760 C CA . GLY B 1 68 ? 18.906 -11.547 10.219 1 87.69 68 GLY B CA 1
ATOM 4761 C C . GLY B 1 68 ? 18.344 -12.633 11.117 1 87.69 68 GLY B C 1
ATOM 4762 O O . GLY B 1 68 ? 18.031 -13.727 10.648 1 87.69 68 GLY B O 1
ATOM 4763 N N . SER B 1 69 ? 18.234 -12.289 12.406 1 92.31 69 SER B N 1
ATOM 4764 C CA . SER B 1 69 ? 17.75 -13.258 13.383 1 92.31 69 SER B CA 1
ATOM 4765 C C . SER B 1 69 ? 16.234 -13.172 13.531 1 92.31 69 SER B C 1
ATOM 4767 O O . SER B 1 69 ? 15.734 -12.516 14.453 1 92.31 69 SER B O 1
ATOM 4769 N N . TRP B 1 70 ? 15.539 -13.719 12.672 1 96.06 70 TRP B N 1
ATOM 4770 C CA . TRP B 1 70 ? 14.086 -13.828 12.688 1 96.06 70 TRP B CA 1
ATOM 4771 C C . TRP B 1 70 ? 13.633 -15.141 12.062 1 96.06 70 TRP B C 1
ATOM 4773 O O . TRP B 1 70 ? 14.414 -15.82 11.398 1 96.06 70 TRP B O 1
ATOM 4783 N N . ARG B 1 71 ? 12.453 -15.648 12.328 1 97.56 71 ARG B N 1
ATOM 4784 C CA . ARG B 1 71 ? 11.891 -16.859 11.742 1 97.56 71 ARG B CA 1
ATOM 4785 C C . ARG B 1 71 ? 10.406 -16.672 11.43 1 97.56 71 ARG B C 1
ATOM 4787 O O . ARG B 1 71 ? 9.758 -15.789 11.992 1 97.56 71 ARG B O 1
ATOM 4794 N N . VAL B 1 72 ? 9.922 -17.453 10.539 1 98.12 72 VAL B N 1
ATOM 4795 C CA . VAL B 1 72 ? 8.484 -17.453 10.266 1 98.12 72 VAL B CA 1
ATOM 4796 C C . VAL B 1 72 ? 7.75 -18.234 11.344 1 98.12 72 VAL B C 1
ATOM 4798 O O . VAL B 1 72 ? 8.359 -19.031 12.062 1 98.12 72 VAL B O 1
ATOM 4801 N N . ALA B 1 73 ? 6.41 -17.969 11.461 1 97.88 73 ALA B N 1
ATOM 4802 C CA . ALA B 1 73 ? 5.59 -18.734 12.406 1 97.88 73 ALA B CA 1
ATOM 4803 C C . ALA B 1 73 ? 5.652 -20.234 12.102 1 97.88 73 ALA B C 1
ATOM 4805 O O . ALA B 1 73 ? 5.684 -20.641 10.938 1 97.88 73 ALA B O 1
ATOM 4806 N N . GLU B 1 74 ? 5.602 -21.016 13.125 1 97.62 74 GLU B N 1
ATOM 4807 C CA . GLU B 1 74 ? 5.629 -22.469 12.945 1 97.62 74 GLU B CA 1
ATOM 4808 C C . GLU B 1 74 ? 4.422 -22.953 12.141 1 97.62 74 GLU B C 1
ATOM 4810 O O . GLU B 1 74 ? 3.299 -22.5 12.367 1 97.62 74 GLU B O 1
ATOM 4815 N N . ALA B 1 75 ? 4.66 -23.812 11.195 1 97.06 75 ALA B N 1
ATOM 4816 C CA . ALA B 1 75 ? 3.568 -24.359 10.391 1 97.06 75 ALA B CA 1
ATOM 4817 C C . ALA B 1 75 ? 2.59 -25.141 11.258 1 97.06 75 ALA B C 1
ATOM 4819 O O . ALA B 1 75 ? 3 -25.828 12.195 1 97.06 75 ALA B O 1
ATOM 4820 N N . PRO B 1 76 ? 1.277 -25.031 10.945 1 97.56 76 PRO B N 1
ATOM 4821 C CA . PRO B 1 76 ? 0.311 -25.875 11.664 1 97.56 76 PRO B CA 1
ATOM 4822 C C . PRO B 1 76 ? 0.525 -27.359 11.422 1 97.56 76 PRO B C 1
ATOM 4824 O O . PRO B 1 76 ? 1.239 -27.75 10.492 1 97.56 76 PRO B O 1
ATOM 4827 N N . GLU B 1 77 ? -0.09 -28.188 12.219 1 97.31 77 GLU B N 1
ATOM 4828 C CA . GLU B 1 77 ? 0.14 -29.625 12.227 1 97.31 77 GLU B CA 1
ATOM 4829 C C . GLU B 1 77 ? -0.116 -30.234 10.852 1 97.31 77 GLU B C 1
ATOM 4831 O O . GLU B 1 77 ? 0.674 -31.047 10.367 1 97.31 77 GLU B O 1
ATOM 4836 N N . ASP B 1 78 ? -1.177 -29.828 10.203 1 97.88 78 ASP B N 1
ATOM 4837 C CA . ASP B 1 78 ? -1.571 -30.453 8.945 1 97.88 78 ASP B CA 1
ATOM 4838 C C . ASP B 1 78 ? -0.77 -29.906 7.773 1 97.88 78 ASP B C 1
ATOM 4840 O O . ASP B 1 78 ? -1.006 -30.281 6.621 1 97.88 78 ASP B O 1
ATOM 4844 N N . LEU B 1 79 ? 0.244 -28.984 8.047 1 98.12 79 LEU B N 1
ATOM 4845 C CA . LEU B 1 79 ? 1.158 -28.516 7.016 1 98.12 79 LEU B CA 1
ATOM 4846 C C . LEU B 1 79 ? 2.602 -28.859 7.367 1 98.12 79 LEU B C 1
ATOM 4848 O O . LEU B 1 79 ? 3.535 -28.375 6.727 1 98.12 79 LEU B O 1
ATOM 4852 N N . GLN B 1 80 ? 2.75 -29.641 8.375 1 98.38 80 GLN B N 1
ATOM 4853 C CA . GLN B 1 80 ? 4.109 -29.969 8.797 1 98.38 80 GLN B CA 1
ATOM 4854 C C . GLN B 1 80 ? 4.793 -30.891 7.797 1 98.38 80 GLN B C 1
ATOM 4856 O O . GLN B 1 80 ? 5.973 -30.719 7.484 1 98.38 80 GLN B O 1
ATOM 4861 N N . ASP B 1 81 ? 4.09 -31.938 7.371 1 98.62 81 ASP B N 1
ATOM 4862 C CA . ASP B 1 81 ? 4.617 -32.844 6.371 1 98.62 81 ASP B CA 1
ATOM 4863 C C . ASP B 1 81 ? 4.059 -32.562 4.984 1 98.62 81 ASP B C 1
ATOM 4865 O O . ASP B 1 81 ? 2.906 -32.875 4.688 1 98.62 81 ASP B O 1
ATOM 4869 N N . ARG B 1 82 ? 4.883 -31.938 4.184 1 98.75 82 ARG B N 1
ATOM 4870 C CA . ARG B 1 82 ? 4.488 -31.5 2.852 1 98.75 82 ARG B CA 1
ATOM 4871 C C . ARG B 1 82 ? 5.316 -32.188 1.774 1 98.75 82 ARG B C 1
ATOM 4873 O O . ARG B 1 82 ? 5.543 -31.625 0.702 1 98.75 82 ARG B O 1
ATOM 4880 N N . ARG B 1 83 ? 5.734 -33.406 2.039 1 98.81 83 ARG B N 1
ATOM 4881 C CA . ARG B 1 83 ? 6.773 -34.062 1.246 1 98.81 83 ARG B CA 1
ATOM 4882 C C . ARG B 1 83 ? 6.312 -34.281 -0.19 1 98.81 83 ARG B C 1
ATOM 4884 O O . ARG B 1 83 ? 7.125 -34.312 -1.115 1 98.81 83 ARG B O 1
ATOM 4891 N N . VAL B 1 84 ? 4.988 -34.5 -0.356 1 98.75 84 VAL B N 1
ATOM 4892 C CA . VAL B 1 84 ? 4.426 -34.594 -1.699 1 98.75 84 VAL B CA 1
ATOM 4893 C C . VAL B 1 84 ? 3.115 -33.812 -1.762 1 98.75 84 VAL B C 1
ATOM 4895 O O . VAL B 1 84 ? 2.199 -34.062 -0.974 1 98.75 84 VAL B O 1
ATOM 4898 N N . GLU B 1 85 ? 3.078 -32.844 -2.65 1 98.75 85 GLU B N 1
ATOM 4899 C CA . GLU B 1 85 ? 1.872 -32.062 -2.908 1 98.75 85 GLU B CA 1
ATOM 4900 C C . GLU B 1 85 ? 1.372 -32.281 -4.332 1 98.75 85 GLU B C 1
ATOM 4902 O O . GLU B 1 85 ? 2.166 -32.312 -5.277 1 98.75 85 GLU B O 1
ATOM 4907 N N . ILE B 1 86 ? 0.101 -32.5 -4.469 1 98.56 86 ILE B N 1
ATOM 4908 C CA . ILE B 1 86 ? -0.495 -32.594 -5.793 1 98.56 86 ILE B CA 1
ATOM 4909 C C . ILE B 1 86 ? -1.216 -31.297 -6.152 1 98.56 86 ILE B C 1
ATOM 4911 O O . ILE B 1 86 ? -1.728 -30.609 -5.27 1 98.56 86 ILE B O 1
ATOM 4915 N N . THR B 1 87 ? -1.153 -30.875 -7.379 1 97.31 87 THR B N 1
ATOM 4916 C CA . THR B 1 87 ? -1.816 -29.672 -7.867 1 97.31 87 THR B CA 1
ATOM 4917 C C . THR B 1 87 ? -2.883 -30.031 -8.898 1 97.31 87 THR B C 1
ATOM 4919 O O . THR B 1 87 ? -2.783 -31.062 -9.578 1 97.31 87 THR B O 1
ATOM 4922 N N . GLY B 1 88 ? -3.852 -29.234 -9.039 1 96.19 88 GLY B N 1
ATOM 4923 C CA . GLY B 1 88 ? -4.883 -29.484 -10.031 1 96.19 88 GLY B CA 1
ATOM 4924 C C . GLY B 1 88 ? -5.961 -28.422 -1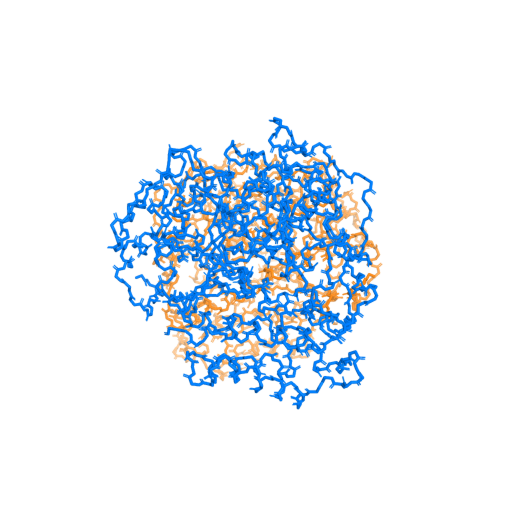0.055 1 96.19 88 GLY B C 1
ATOM 4925 O O . GLY B 1 88 ? -5.996 -27.547 -9.195 1 96.19 88 GLY B O 1
ATOM 4926 N N . PRO B 1 89 ? -6.785 -28.5 -11.07 1 96.81 89 PRO B N 1
ATOM 4927 C CA . PRO B 1 89 ? -7.867 -27.516 -11.195 1 96.81 89 PRO B CA 1
ATOM 4928 C C . PRO B 1 89 ? -8.984 -27.734 -10.18 1 96.81 89 PRO B C 1
ATOM 4930 O O . PRO B 1 89 ? -8.859 -28.594 -9.297 1 96.81 89 PRO B O 1
ATOM 4933 N N . VAL B 1 90 ? -10.016 -26.906 -10.227 1 97.62 90 VAL B N 1
ATOM 4934 C CA . VAL B 1 90 ? -11.023 -26.891 -9.172 1 97.62 90 VAL B CA 1
ATOM 4935 C C . VAL B 1 90 ? -12.305 -27.547 -9.672 1 97.62 90 VAL B C 1
ATOM 4937 O O . VAL B 1 90 ? -13.406 -27.234 -9.195 1 97.62 90 VAL B O 1
ATOM 4940 N N . GLU B 1 91 ? -12.148 -28.422 -10.656 1 94.44 91 GLU B N 1
ATOM 4941 C CA . GLU B 1 91 ? -13.281 -29.25 -11.062 1 94.44 91 GLU B CA 1
ATOM 4942 C C . GLU B 1 91 ? -13.594 -30.312 -10.008 1 94.44 91 GLU B C 1
ATOM 4944 O O . GLU B 1 91 ? -12.688 -30.859 -9.383 1 94.44 91 GLU B O 1
ATOM 4949 N N . ARG B 1 92 ? -14.852 -30.625 -9.898 1 93.5 92 ARG B N 1
ATOM 4950 C CA . ARG B 1 92 ? -15.352 -31.453 -8.805 1 93.5 92 ARG B CA 1
ATOM 4951 C C . ARG B 1 92 ? -14.641 -32.781 -8.766 1 93.5 92 ARG B C 1
ATOM 4953 O O . ARG B 1 92 ? -14.133 -33.219 -7.723 1 93.5 92 ARG B O 1
ATOM 4960 N N . LYS B 1 93 ? -14.609 -33.5 -9.891 1 91.69 93 LYS B N 1
ATOM 4961 C CA . LYS B 1 93 ? -13.977 -34.812 -9.977 1 91.69 93 LYS B CA 1
ATOM 4962 C C . LYS B 1 93 ? -12.492 -34.75 -9.648 1 91.69 93 LYS B C 1
ATOM 4964 O O . LYS B 1 93 ? -11.945 -35.594 -8.961 1 91.69 93 LYS B O 1
ATOM 4969 N N . MET B 1 94 ? -11.867 -33.719 -10.141 1 93.25 94 MET B N 1
ATOM 4970 C CA . MET B 1 94 ? -10.43 -33.531 -9.93 1 93.25 94 MET B CA 1
ATOM 4971 C C . MET B 1 94 ? -10.125 -33.281 -8.461 1 93.25 94 MET B C 1
ATOM 4973 O O . MET B 1 94 ? -9.117 -33.75 -7.938 1 93.25 94 MET B O 1
ATOM 4977 N N . ILE B 1 95 ? -10.992 -32.531 -7.777 1 96.19 95 ILE B N 1
ATOM 4978 C CA . ILE B 1 95 ? -10.812 -32.25 -6.359 1 96.19 95 ILE B CA 1
ATOM 4979 C C . ILE B 1 95 ? -10.891 -33.531 -5.547 1 96.19 95 ILE B C 1
ATOM 4981 O O . ILE B 1 95 ? -10.039 -33.781 -4.691 1 96.19 95 ILE B O 1
ATOM 4985 N N . VAL B 1 96 ? -11.891 -34.375 -5.816 1 95.12 96 VAL B N 1
ATOM 4986 C CA . VAL B 1 96 ? -12.062 -35.625 -5.09 1 95.12 96 VAL B CA 1
ATOM 4987 C C . VAL B 1 96 ? -10.836 -36.5 -5.293 1 95.12 96 VAL B C 1
ATOM 4989 O O . VAL B 1 96 ? -10.289 -37.062 -4.332 1 95.12 96 VAL B O 1
ATOM 4992 N N . ASN B 1 97 ? -10.422 -36.625 -6.555 1 94.06 97 ASN B N 1
ATOM 4993 C CA . ASN B 1 97 ? -9.273 -37.469 -6.879 1 94.06 97 ASN B CA 1
ATOM 4994 C C . ASN B 1 97 ? -7.996 -36.938 -6.207 1 94.06 97 ASN B C 1
ATOM 4996 O O . ASN B 1 97 ? -7.207 -37.75 -5.695 1 94.06 97 ASN B O 1
ATOM 5000 N N . ALA B 1 98 ? -7.812 -35.688 -6.277 1 96.81 98 ALA B N 1
ATOM 5001 C CA . ALA B 1 98 ? -6.605 -35.094 -5.699 1 96.81 98 ALA B CA 1
ATOM 5002 C C . ALA B 1 98 ? -6.586 -35.25 -4.184 1 96.81 98 ALA B C 1
ATOM 5004 O O . ALA B 1 98 ? -5.562 -35.625 -3.604 1 96.81 98 ALA B O 1
ATOM 5005 N N . LEU B 1 99 ? -7.688 -34.969 -3.535 1 97.56 99 LEU B N 1
ATOM 5006 C CA . LEU B 1 99 ? -7.789 -35.094 -2.088 1 97.56 99 LEU B CA 1
ATOM 5007 C C . LEU B 1 99 ? -7.562 -36.531 -1.66 1 97.56 99 LEU B C 1
ATOM 5009 O O . LEU B 1 99 ? -6.992 -36.781 -0.598 1 97.56 99 LEU B O 1
ATOM 5013 N N . ASN B 1 100 ? -7.977 -37.5 -2.488 1 96.31 100 ASN B N 1
ATOM 5014 C CA . ASN B 1 100 ? -7.887 -38.938 -2.18 1 96.31 100 ASN B CA 1
ATOM 5015 C C . ASN B 1 100 ? -6.574 -39.531 -2.68 1 96.31 100 ASN B C 1
ATOM 5017 O O . ASN B 1 100 ? -6.348 -40.719 -2.553 1 96.31 100 ASN B O 1
ATOM 5021 N N . SER B 1 101 ? -5.672 -38.781 -3.258 1 97.25 101 SER B N 1
ATOM 5022 C CA . SER B 1 101 ? -4.555 -39.25 -4.07 1 97.25 101 SER B CA 1
ATOM 5023 C C . SER B 1 101 ? -3.475 -39.906 -3.207 1 97.25 101 SER B C 1
ATOM 5025 O O . SER B 1 101 ? -2.59 -40.594 -3.721 1 97.25 101 SER B O 1
ATOM 5027 N N . GLY B 1 102 ? -3.473 -39.656 -1.913 1 97.62 102 GLY B N 1
ATOM 5028 C CA . GLY B 1 102 ? -2.404 -40.094 -1.031 1 97.62 102 GLY B CA 1
ATOM 5029 C C . GLY B 1 102 ? -1.352 -39.031 -0.789 1 97.62 102 GLY B C 1
ATOM 5030 O O . GLY B 1 102 ? -0.503 -39.156 0.094 1 97.62 102 GLY B O 1
ATOM 5031 N N . ALA B 1 103 ? -1.378 -37.906 -1.532 1 98.56 103 ALA B N 1
ATOM 5032 C CA . ALA B 1 103 ? -0.483 -36.781 -1.278 1 98.56 103 ALA B CA 1
ATOM 5033 C C . ALA B 1 103 ? -0.765 -36.156 0.084 1 98.56 103 ALA B C 1
ATOM 5035 O O . ALA B 1 103 ? -1.833 -36.375 0.664 1 98.56 103 ALA B O 1
ATOM 5036 N N . LYS B 1 104 ? 0.233 -35.438 0.618 1 98.62 104 LYS B N 1
ATOM 5037 C CA . LYS B 1 104 ? 0.071 -34.781 1.905 1 98.62 104 LYS B CA 1
ATOM 5038 C C . LYS B 1 104 ? -0.748 -33.5 1.76 1 98.62 104 LYS B C 1
ATOM 5040 O O . LYS B 1 104 ? -1.509 -33.125 2.66 1 98.62 104 LYS B O 1
ATOM 5045 N N . VAL B 1 105 ? -0.562 -32.812 0.709 1 98.81 105 VAL B N 1
ATOM 5046 C CA . VAL B 1 105 ? -1.215 -31.516 0.458 1 98.81 105 VAL B CA 1
ATOM 5047 C C . VAL B 1 105 ? -1.791 -31.5 -0.956 1 98.81 105 VAL B C 1
ATOM 5049 O O . VAL B 1 105 ? -1.21 -32.094 -1.877 1 98.81 105 VAL B O 1
ATOM 5052 N N . PHE B 1 106 ? -2.916 -30.969 -1.148 1 98.69 106 PHE B N 1
ATOM 5053 C CA . PHE B 1 106 ? -3.52 -30.688 -2.445 1 98.69 106 PHE B CA 1
ATOM 5054 C C . PHE B 1 106 ? -3.666 -29.188 -2.664 1 98.69 106 PHE B C 1
ATOM 5056 O O . PHE B 1 106 ? -4.312 -28.5 -1.87 1 98.69 106 PHE B O 1
ATOM 5063 N N . MET B 1 107 ? -3.047 -28.656 -3.705 1 98.56 107 MET B N 1
ATOM 5064 C CA . MET B 1 107 ? -3.225 -27.25 -4.078 1 98.56 107 MET B CA 1
ATOM 5065 C C . MET B 1 107 ? -4.289 -27.109 -5.16 1 98.56 107 MET B C 1
ATOM 5067 O O . MET B 1 107 ? -4.094 -27.562 -6.293 1 98.56 107 MET B O 1
ATOM 5071 N N . ALA B 1 108 ? -5.438 -26.562 -4.836 1 98.75 108 ALA B N 1
ATOM 5072 C CA . ALA B 1 108 ? -6.5 -26.219 -5.781 1 98.75 108 ALA B CA 1
ATOM 5073 C C . ALA B 1 108 ? -6.195 -24.906 -6.504 1 98.75 108 ALA B C 1
ATOM 5075 O O . ALA B 1 108 ? -6.066 -23.859 -5.871 1 98.75 108 ALA B O 1
ATOM 5076 N N . ASP B 1 109 ? -6.184 -24.969 -7.801 1 98.56 109 ASP B N 1
ATOM 5077 C CA . ASP B 1 109 ? -5.531 -23.906 -8.562 1 98.56 109 ASP B CA 1
ATOM 5078 C C . ASP B 1 109 ? -6.559 -23.047 -9.297 1 98.56 109 ASP B C 1
ATOM 5080 O O . ASP B 1 109 ? -7.191 -23.5 -10.258 1 98.56 109 ASP B O 1
ATOM 5084 N N . PHE B 1 110 ? -6.688 -21.719 -8.891 1 98.75 110 PHE B N 1
ATOM 5085 C CA . PHE B 1 110 ? -7.512 -20.766 -9.617 1 98.75 110 PHE B CA 1
ATOM 5086 C C . PHE B 1 110 ? -6.66 -19.938 -10.578 1 98.75 110 PHE B C 1
ATOM 5088 O O . PHE B 1 110 ? -7.16 -19.016 -11.219 1 98.75 110 PHE B O 1
ATOM 5095 N N . GLU B 1 111 ? -5.438 -20.234 -10.773 1 97.88 111 GLU B N 1
ATOM 5096 C CA . GLU B 1 111 ? -4.496 -19.453 -11.57 1 97.88 111 GLU B CA 1
ATOM 5097 C C . GLU B 1 111 ? -4.121 -20.188 -12.852 1 97.88 111 GLU B C 1
ATOM 5099 O O . GLU B 1 111 ? -4.922 -20.281 -13.789 1 97.88 111 GLU B O 1
ATOM 5104 N N . ASP B 1 112 ? -3 -20.906 -12.945 1 97.5 112 ASP B N 1
ATOM 5105 C CA . ASP B 1 112 ? -2.463 -21.438 -14.195 1 97.5 112 ASP B CA 1
ATOM 5106 C C . ASP B 1 112 ? -3.318 -22.594 -14.711 1 97.5 112 ASP B C 1
ATOM 5108 O O . ASP B 1 112 ? -3.387 -22.828 -15.922 1 97.5 112 ASP B O 1
ATOM 5112 N N . ALA B 1 113 ? -3.969 -23.328 -13.82 1 97.5 113 ALA B N 1
ATOM 5113 C CA . ALA B 1 113 ? -4.711 -24.516 -14.234 1 97.5 113 ALA B CA 1
ATOM 5114 C C . ALA B 1 113 ? -6.191 -24.203 -14.43 1 97.5 113 ALA B C 1
ATOM 5116 O O . ALA B 1 113 ? -7.012 -25.109 -14.57 1 97.5 113 ALA B O 1
ATOM 5117 N N . LEU B 1 114 ? -6.531 -22.906 -14.438 1 97.44 114 LEU B N 1
ATOM 5118 C CA . LEU B 1 114 ? -7.93 -22.516 -14.57 1 97.44 114 LEU B CA 1
ATOM 5119 C C . LEU B 1 114 ? -8.133 -21.578 -15.758 1 97.44 114 LEU B C 1
ATOM 5121 O O . LEU B 1 114 ? -7.406 -20.594 -15.914 1 97.44 114 LEU B O 1
ATOM 5125 N N . SER B 1 115 ? -9.023 -21.969 -16.688 1 98.12 115 SER B N 1
ATOM 5126 C CA . SER B 1 115 ? -9.648 -20.969 -17.547 1 98.12 115 SER B CA 1
ATOM 5127 C C . SER B 1 115 ? -10.766 -20.234 -16.828 1 98.12 115 SER B C 1
ATOM 5129 O O . SER B 1 115 ? -11.781 -20.828 -16.469 1 98.12 115 SER B O 1
ATOM 5131 N N . PRO B 1 116 ? -10.57 -18.969 -16.531 1 98.31 116 PRO B N 1
ATOM 5132 C CA . PRO B 1 116 ? -11.492 -18.281 -15.625 1 98.31 116 PRO B CA 1
ATOM 5133 C C . PRO B 1 116 ? -12.789 -17.859 -16.312 1 98.31 116 PRO B C 1
ATOM 5135 O O . PRO B 1 116 ? -13.188 -16.688 -16.234 1 98.31 116 PRO B O 1
ATOM 5138 N N . THR B 1 117 ? -13.445 -18.844 -17 1 98.38 117 THR B N 1
ATOM 5139 C CA . THR B 1 117 ? -14.844 -18.609 -17.328 1 98.38 117 THR B CA 1
ATOM 5140 C C . THR B 1 117 ? -15.656 -18.359 -16.047 1 98.38 117 THR B C 1
ATOM 5142 O O . THR B 1 117 ? -15.297 -18.844 -14.977 1 98.38 117 THR B O 1
ATOM 5145 N N . TRP B 1 118 ? -16.719 -17.609 -16.219 1 98.44 118 TRP B N 1
ATOM 5146 C CA . TRP B 1 118 ? -17.562 -17.328 -15.062 1 98.44 118 TRP B CA 1
ATOM 5147 C C . TRP B 1 118 ? -18.016 -18.625 -14.406 1 98.44 118 TRP B C 1
ATOM 5149 O O . TRP B 1 118 ? -18.031 -18.734 -13.18 1 98.44 118 TRP B O 1
ATOM 5159 N N . ASP B 1 119 ? -18.328 -19.578 -15.164 1 98.31 119 ASP B N 1
ATOM 5160 C CA . ASP B 1 119 ? -18.781 -20.875 -14.656 1 98.31 119 ASP B CA 1
ATOM 5161 C C . ASP B 1 119 ? -17.688 -21.562 -13.852 1 98.31 119 ASP B C 1
ATOM 5163 O O . ASP B 1 119 ? -17.938 -22.062 -12.75 1 98.31 119 ASP B O 1
ATOM 5167 N N . ASN B 1 120 ? -16.453 -21.656 -14.375 1 98.56 120 ASN B N 1
ATOM 5168 C CA . ASN B 1 120 ? -15.336 -22.297 -13.68 1 98.56 120 ASN B CA 1
ATOM 5169 C C . ASN B 1 120 ? -15.031 -21.609 -12.359 1 98.56 120 ASN B C 1
ATOM 5171 O O . ASN B 1 120 ? -14.695 -22.266 -11.375 1 98.56 120 ASN B O 1
ATOM 5175 N N . VAL B 1 121 ? -15.117 -20.266 -12.305 1 98.69 121 VAL B N 1
ATOM 5176 C CA . VAL B 1 121 ? -14.805 -19.5 -11.102 1 98.69 121 VAL B CA 1
ATOM 5177 C C . VAL B 1 121 ? -15.844 -19.781 -10.023 1 98.69 121 VAL B C 1
ATOM 5179 O O . VAL B 1 121 ? -15.5 -20.125 -8.891 1 98.69 121 VAL B O 1
ATOM 5182 N N . ILE B 1 122 ? -17.156 -19.703 -10.391 1 98.69 122 ILE B N 1
ATOM 5183 C CA . ILE B 1 122 ? -18.234 -19.859 -9.43 1 98.69 122 ILE B CA 1
ATOM 5184 C C . ILE B 1 122 ? -18.312 -21.328 -8.992 1 98.69 122 ILE B C 1
ATOM 5186 O O . ILE B 1 122 ? -18.375 -21.625 -7.797 1 98.69 122 ILE B O 1
ATOM 5190 N N . ARG B 1 123 ? -18.266 -22.234 -9.938 1 97.94 123 ARG B N 1
ATOM 5191 C CA . ARG B 1 123 ? -18.344 -23.641 -9.609 1 97.94 123 ARG B CA 1
ATOM 5192 C C . ARG B 1 123 ? -17.125 -24.094 -8.797 1 97.94 123 ARG B C 1
ATOM 5194 O O . ARG B 1 123 ? -17.25 -24.953 -7.918 1 97.94 123 ARG B O 1
ATOM 5201 N N . GLY B 1 124 ? -15.961 -23.562 -9.227 1 98.44 124 GLY B N 1
ATOM 5202 C CA . GLY B 1 124 ? -14.773 -23.875 -8.453 1 98.44 124 GLY B CA 1
ATOM 5203 C C . GLY B 1 124 ? -14.906 -23.531 -6.98 1 98.44 124 GLY B C 1
ATOM 5204 O O . GLY B 1 124 ? -14.539 -24.344 -6.117 1 98.44 124 GLY B O 1
ATOM 5205 N N . GLN B 1 125 ? -15.43 -22.344 -6.664 1 98.81 125 GLN B N 1
ATOM 5206 C CA . GLN B 1 125 ? -15.656 -21.938 -5.281 1 98.81 125 GLN B CA 1
ATOM 5207 C C . GLN B 1 125 ? -16.656 -22.859 -4.59 1 98.81 125 GLN B C 1
ATOM 5209 O O . GLN B 1 125 ? -16.453 -23.266 -3.445 1 98.81 125 GLN B O 1
ATOM 5214 N N . LYS B 1 126 ? -17.734 -23.141 -5.293 1 98.31 126 LYS B N 1
ATOM 5215 C CA . LYS B 1 126 ? -18.75 -24.031 -4.734 1 98.31 126 LYS B CA 1
ATOM 5216 C C . LYS B 1 126 ? -18.172 -25.422 -4.438 1 98.31 126 LYS B C 1
ATOM 5218 O O . LYS B 1 126 ? -18.453 -26 -3.395 1 98.31 126 LYS B O 1
ATOM 5223 N N . ASN B 1 127 ? -17.375 -25.938 -5.371 1 97.56 127 ASN B N 1
ATOM 5224 C CA . ASN B 1 127 ? -16.75 -27.25 -5.18 1 97.56 127 ASN B CA 1
ATOM 5225 C C . ASN B 1 127 ? -15.859 -27.266 -3.939 1 97.56 127 ASN B C 1
ATOM 5227 O O . ASN B 1 127 ? -15.844 -28.234 -3.193 1 97.56 127 ASN B O 1
ATOM 5231 N N . LEU B 1 128 ? -15.109 -26.188 -3.68 1 98.5 128 LEU B N 1
ATOM 5232 C CA . LEU B 1 128 ? -14.242 -26.109 -2.508 1 98.5 128 LEU B CA 1
ATOM 5233 C C . LEU B 1 128 ? -15.07 -26.031 -1.229 1 98.5 128 LEU B C 1
ATOM 5235 O O . LEU B 1 128 ? -14.688 -26.594 -0.2 1 98.5 128 LEU B O 1
ATOM 5239 N N . MET B 1 129 ? -16.219 -25.25 -1.279 1 98.31 129 MET B N 1
ATOM 5240 C CA . MET B 1 129 ? -17.125 -25.219 -0.137 1 98.31 129 MET B CA 1
ATOM 5241 C C . MET B 1 129 ? -17.609 -26.625 0.227 1 98.31 129 MET B C 1
ATOM 5243 O O . MET B 1 129 ? -17.594 -27 1.399 1 98.31 129 MET B O 1
ATOM 5247 N N . ASP B 1 130 ? -17.969 -27.344 -0.806 1 96.88 130 ASP B N 1
ATOM 5248 C CA . ASP B 1 130 ? -18.438 -28.703 -0.601 1 96.88 130 ASP B CA 1
ATOM 5249 C C . ASP B 1 130 ? -17.312 -29.609 -0.098 1 96.88 130 ASP B C 1
ATOM 5251 O O . ASP B 1 130 ? -17.547 -30.469 0.757 1 96.88 130 ASP B O 1
ATOM 5255 N N . ALA B 1 131 ? -16.141 -29.469 -0.656 1 97.19 131 ALA B N 1
ATOM 5256 C CA . ALA B 1 131 ? -14.992 -30.281 -0.252 1 97.19 131 ALA B CA 1
ATOM 5257 C C . ALA B 1 131 ? -14.656 -30.078 1.222 1 97.19 131 ALA B C 1
ATOM 5259 O O . ALA B 1 131 ? -14.422 -31.031 1.955 1 97.19 131 ALA B O 1
ATOM 5260 N N . VAL B 1 132 ? -14.633 -28.797 1.673 1 97.56 132 VAL B N 1
ATOM 5261 C CA . VAL B 1 132 ? -14.312 -28.453 3.053 1 97.56 132 VAL B CA 1
ATOM 5262 C C . VAL B 1 132 ? -15.328 -29.094 3.998 1 97.56 132 VAL B C 1
ATOM 5264 O O . VAL B 1 132 ? -14.969 -29.531 5.094 1 97.56 132 VAL B O 1
ATOM 5267 N N . ARG B 1 133 ? -16.562 -29.219 3.566 1 95.94 133 ARG B N 1
ATOM 5268 C CA . ARG B 1 133 ? -17.656 -29.766 4.375 1 95.94 133 ARG B CA 1
ATOM 5269 C C . ARG B 1 133 ? -17.797 -31.266 4.145 1 95.94 133 ARG B C 1
ATOM 5271 O O . ARG B 1 133 ? -18.719 -31.891 4.668 1 95.94 133 ARG B O 1
ATOM 5278 N N . ARG B 1 134 ? -16.938 -31.875 3.322 1 93.25 134 ARG B N 1
ATOM 5279 C CA . ARG B 1 134 ? -16.922 -33.312 2.986 1 93.25 134 ARG B CA 1
ATOM 5280 C C . ARG B 1 134 ? -18.234 -33.719 2.336 1 93.25 134 ARG B C 1
ATOM 5282 O O . ARG B 1 134 ? -18.75 -34.812 2.621 1 93.25 134 ARG B O 1
ATOM 5289 N N . GLN B 1 135 ? -18.781 -32.844 1.556 1 89.5 135 GLN B N 1
ATOM 5290 C CA . GLN B 1 135 ? -20.047 -33.062 0.862 1 89.5 135 GLN B CA 1
ATOM 5291 C C . GLN B 1 135 ? -19.844 -33.125 -0.649 1 89.5 135 GLN B C 1
ATOM 5293 O O . GLN B 1 135 ? -20.812 -33.125 -1.413 1 89.5 135 GLN B O 1
ATOM 5298 N N . ILE B 1 136 ? -18.641 -33.156 -1.066 1 84 136 ILE B N 1
ATOM 5299 C CA . ILE B 1 136 ? -18.344 -33.125 -2.494 1 84 136 ILE B CA 1
ATOM 5300 C C . ILE B 1 136 ? -18.609 -34.5 -3.107 1 84 136 ILE B C 1
ATOM 5302 O O . ILE B 1 136 ? -17.875 -34.969 -3.98 1 84 136 ILE B O 1
ATOM 5306 N N . ASP B 1 137 ? -19.781 -35.062 -2.893 1 75.06 137 ASP B N 1
ATOM 5307 C CA . ASP B 1 137 ? -20.109 -36.375 -3.404 1 75.06 137 ASP B CA 1
ATOM 5308 C C . ASP B 1 137 ? -20.672 -36.312 -4.824 1 75.06 137 ASP B C 1
ATOM 5310 O O . ASP B 1 137 ? -21.328 -35.344 -5.18 1 75.06 137 ASP B O 1
ATOM 5314 N N . PHE B 1 138 ? -19.891 -36.938 -5.758 1 66.19 138 PHE B N 1
ATOM 5315 C CA . PHE B 1 138 ? -20.453 -36.969 -7.105 1 66.19 138 PHE B CA 1
ATOM 5316 C C . PHE B 1 138 ? -20.609 -38.406 -7.602 1 66.19 138 PHE B C 1
ATOM 5318 O O . PHE B 1 138 ? -19.875 -39.281 -7.18 1 66.19 138 PHE B O 1
ATOM 5325 N N . VAL B 1 139 ? -21.766 -38.625 -8.047 1 67.69 139 VAL B N 1
ATOM 5326 C CA . VAL B 1 139 ? -21.953 -39.875 -8.781 1 67.69 139 VAL B CA 1
ATOM 5327 C C . VAL B 1 139 ? -21.766 -39.625 -10.281 1 67.69 139 VAL B C 1
ATOM 5329 O O . VAL B 1 139 ? -22.406 -38.719 -10.844 1 67.69 139 VAL B O 1
ATOM 5332 N N . SER B 1 140 ? -20.797 -40.25 -10.852 1 62.34 140 SER B N 1
ATOM 5333 C CA . SER B 1 140 ? -20.578 -40.156 -12.289 1 62.34 140 SER B CA 1
ATOM 5334 C C . SER B 1 140 ? -21.781 -40.656 -13.078 1 62.34 140 SER B C 1
ATOM 5336 O O . SER B 1 140 ? -22.609 -41.375 -12.531 1 62.34 140 SER B O 1
ATOM 5338 N N . PRO B 1 141 ? -21.922 -40.156 -14.312 1 65.31 141 PRO B N 1
ATOM 5339 C CA . PRO B 1 141 ? -22.984 -40.688 -15.148 1 65.31 141 PRO B CA 1
ATOM 5340 C C . PRO B 1 141 ? -22.984 -42.219 -15.195 1 65.31 141 PRO B C 1
ATOM 5342 O O . PRO B 1 141 ? -24.031 -42.844 -15.32 1 65.31 141 PRO B O 1
ATOM 5345 N N . GLU B 1 142 ? -21.875 -42.812 -15.086 1 71.62 142 GLU B N 1
ATOM 5346 C CA . GLU B 1 142 ? -21.719 -44.25 -15.141 1 71.62 142 GLU B CA 1
ATOM 5347 C C . GLU B 1 142 ? -22.031 -44.906 -13.789 1 71.62 142 GLU B C 1
ATOM 5349 O O . GLU B 1 142 ? -22 -46.125 -13.656 1 71.62 142 GLU B O 1
ATOM 5354 N N . GLY B 1 143 ? -22.359 -44.094 -12.82 1 65.44 143 GLY B N 1
ATOM 5355 C CA . GLY B 1 143 ? -22.828 -44.594 -11.547 1 65.44 143 GLY B CA 1
ATOM 5356 C C . GLY B 1 143 ? -21.719 -44.688 -10.5 1 65.44 143 GLY B C 1
ATOM 5357 O O . GLY B 1 143 ? -21.953 -45.156 -9.383 1 65.44 143 GLY B O 1
ATOM 5358 N N . LYS B 1 144 ? -20.625 -44.281 -10.883 1 65.56 144 LYS B N 1
ATOM 5359 C CA . LYS B 1 144 ? -19.531 -44.344 -9.922 1 65.56 144 LYS B CA 1
ATOM 5360 C C . LYS B 1 144 ? -19.641 -43.25 -8.883 1 65.56 144 LYS B C 1
ATOM 5362 O O . LYS B 1 144 ? -19.781 -42.062 -9.234 1 65.56 144 LYS B O 1
ATOM 5367 N N . GLU B 1 145 ? -19.562 -43.688 -7.699 1 74.5 145 GLU B N 1
ATOM 5368 C CA . GLU B 1 145 ? -19.672 -42.75 -6.586 1 74.5 145 GLU B CA 1
ATOM 5369 C C . GLU B 1 145 ? -18.297 -42.219 -6.172 1 74.5 145 GLU B C 1
ATOM 5371 O O . GLU B 1 145 ? -17.344 -43 -6.039 1 74.5 145 GLU B O 1
ATOM 5376 N N . TYR B 1 146 ? -18.156 -40.906 -6.254 1 77.5 146 TYR B N 1
ATOM 5377 C CA . TYR B 1 146 ? -16.953 -40.25 -5.777 1 77.5 146 TYR B CA 1
ATOM 5378 C C . TYR B 1 146 ? -17.156 -39.656 -4.387 1 77.5 146 TYR B C 1
ATOM 5380 O O . TYR B 1 146 ? -18.062 -38.844 -4.184 1 77.5 146 TYR B O 1
ATOM 5388 N N . ARG B 1 147 ? -16.406 -40.25 -3.5 1 86.62 147 ARG B N 1
ATOM 5389 C CA . ARG B 1 147 ? -16.484 -39.781 -2.113 1 86.62 147 ARG B CA 1
ATOM 5390 C C . ARG B 1 147 ? -15.094 -39.594 -1.523 1 86.62 147 ARG B C 1
ATOM 5392 O O . ARG B 1 147 ? -14.125 -40.219 -1.977 1 86.62 147 ARG B O 1
ATOM 5399 N N . LEU B 1 148 ? -15.039 -38.75 -0.57 1 93.06 148 LEU B N 1
ATOM 5400 C CA . LEU B 1 148 ? -13.773 -38.531 0.118 1 93.06 148 LEU B CA 1
ATOM 5401 C C . LEU B 1 148 ? -13.453 -39.688 1.063 1 93.06 148 LEU B C 1
ATOM 5403 O O . LEU B 1 148 ? -14.344 -40.188 1.74 1 93.06 148 LEU B O 1
ATOM 5407 N N . LYS B 1 149 ? -12.258 -40 0.999 1 92.69 149 LYS B N 1
ATOM 5408 C CA . LYS B 1 149 ? -11.766 -40.969 1.979 1 92.69 149 LYS B CA 1
ATOM 5409 C C . LYS B 1 149 ? -11.688 -40.344 3.371 1 92.69 149 LYS B C 1
ATOM 5411 O O . LYS B 1 149 ? -11.922 -39.156 3.535 1 92.69 149 LYS B O 1
ATOM 5416 N N . GLU B 1 150 ? -11.438 -41.219 4.375 1 91.62 150 GLU B N 1
ATOM 5417 C CA . GLU B 1 150 ? -11.305 -40.719 5.746 1 91.62 150 GLU B CA 1
ATOM 5418 C C . GLU B 1 150 ? -10.117 -39.781 5.891 1 91.62 150 GLU B C 1
ATOM 5420 O O . GLU B 1 150 ? -10.258 -38.688 6.449 1 91.62 150 GLU B O 1
ATOM 5425 N N . LYS B 1 151 ? -9.031 -40.25 5.371 1 94.06 151 LYS B N 1
ATOM 5426 C CA . LYS B 1 151 ? -7.836 -39.406 5.359 1 94.06 151 LYS B CA 1
ATOM 5427 C C . LYS B 1 151 ? -7.602 -38.812 3.977 1 94.06 151 LYS B C 1
ATOM 5429 O O . LYS B 1 151 ? -7.523 -39.531 2.982 1 94.06 151 LYS B O 1
ATOM 5434 N N . VAL B 1 152 ? -7.555 -37.5 3.914 1 96.69 152 VAL B N 1
ATOM 5435 C CA . VAL B 1 152 ? -7.375 -36.781 2.645 1 96.69 152 VAL B CA 1
ATOM 5436 C C . VAL B 1 152 ? -6.219 -35.812 2.758 1 96.69 152 VAL B C 1
ATOM 5438 O O . VAL B 1 152 ? -5.754 -35.5 3.859 1 96.69 152 VAL B O 1
ATOM 5441 N N . ALA B 1 153 ? -5.711 -35.312 1.663 1 98.5 153 ALA B N 1
ATOM 5442 C CA . ALA B 1 153 ? -4.676 -34.281 1.614 1 98.5 153 ALA B CA 1
ATOM 5443 C C . ALA B 1 153 ? -5.168 -33 2.234 1 98.5 153 ALA B C 1
ATOM 5445 O O . ALA B 1 153 ? -6.363 -32.688 2.195 1 98.5 153 ALA B O 1
ATOM 5446 N N . THR B 1 154 ? -4.227 -32.25 2.863 1 98.69 154 THR B N 1
ATOM 5447 C CA . THR B 1 154 ? -4.547 -30.906 3.338 1 98.69 154 THR B CA 1
ATOM 5448 C C . THR B 1 154 ? -4.801 -29.969 2.166 1 98.69 154 THR B C 1
ATOM 5450 O O . THR B 1 154 ? -4 -29.906 1.229 1 98.69 154 THR B O 1
ATOM 5453 N N . LEU B 1 155 ? -5.898 -29.234 2.178 1 98.69 155 LEU B N 1
ATOM 5454 C CA . LEU B 1 155 ? -6.312 -28.375 1.076 1 98.69 155 LEU B CA 1
ATOM 5455 C C . LEU B 1 155 ? -5.625 -27.016 1.163 1 98.69 155 LEU B C 1
ATOM 5457 O O . LEU B 1 155 ? -5.664 -26.359 2.209 1 98.69 155 LEU B O 1
ATOM 5461 N N . VAL B 1 156 ? -4.941 -26.609 0.145 1 98.81 156 VAL B N 1
ATOM 5462 C CA . VAL B 1 156 ? -4.375 -25.281 -0.057 1 98.81 156 VAL B CA 1
ATOM 5463 C C . VAL B 1 156 ? -4.91 -24.672 -1.356 1 98.81 156 VAL B C 1
ATOM 5465 O O . VAL B 1 156 ? -5.051 -25.391 -2.359 1 98.81 156 VAL B O 1
ATOM 5468 N N . VAL B 1 157 ? -5.242 -23.375 -1.382 1 98.88 157 VAL B N 1
ATOM 5469 C CA . VAL B 1 157 ? -5.867 -22.766 -2.547 1 98.88 157 VAL B CA 1
ATOM 5470 C C . VAL B 1 157 ? -4.934 -21.703 -3.135 1 98.88 157 VAL B C 1
ATOM 5472 O O . VAL B 1 157 ? -4.289 -20.953 -2.398 1 98.88 157 VAL B O 1
ATOM 5475 N N . ARG B 1 158 ? -4.816 -21.688 -4.414 1 98.88 158 ARG B N 1
ATOM 5476 C CA . ARG B 1 158 ? -4.043 -20.688 -5.145 1 98.88 158 ARG B CA 1
ATOM 5477 C C . ARG B 1 158 ? -4.957 -19.688 -5.836 1 98.88 158 ARG B C 1
ATOM 5479 O O . ARG B 1 158 ? -5.504 -19.984 -6.906 1 98.88 158 ARG B O 1
ATOM 5486 N N . PRO B 1 159 ? -5.18 -18.469 -5.152 1 98.88 159 PRO B N 1
ATOM 5487 C CA . PRO B 1 159 ? -5.938 -17.438 -5.859 1 98.88 159 PRO B CA 1
ATOM 5488 C C . PRO B 1 159 ? -5.199 -16.891 -7.082 1 98.88 159 PRO B C 1
ATOM 5490 O O . PRO B 1 159 ? -3.988 -17.078 -7.211 1 98.88 159 PRO B O 1
ATOM 5493 N N . ARG B 1 160 ? -5.895 -16.328 -8 1 98.69 160 ARG B N 1
ATOM 5494 C CA . ARG B 1 160 ? -5.27 -15.664 -9.133 1 98.69 160 ARG B CA 1
ATOM 5495 C C . ARG B 1 160 ? -4.328 -14.562 -8.672 1 98.69 160 ARG B C 1
ATOM 5497 O O . ARG B 1 160 ? -4.523 -13.984 -7.602 1 98.69 160 ARG B O 1
ATOM 5504 N N . GLY B 1 161 ? -3.293 -14.203 -9.484 1 98.75 161 GLY B N 1
ATOM 5505 C CA . GLY B 1 161 ? -2.256 -13.25 -9.109 1 98.75 161 GLY B CA 1
ATOM 5506 C C . GLY B 1 161 ? -2.727 -11.805 -9.148 1 98.75 161 GLY B C 1
ATOM 5507 O O . GLY B 1 161 ? -3.777 -11.508 -9.719 1 98.75 161 GLY B O 1
ATOM 5508 N N . TRP B 1 162 ? -1.919 -10.891 -8.594 1 98.81 162 TRP B N 1
ATOM 5509 C CA . TRP B 1 162 ? -2.271 -9.484 -8.414 1 98.81 162 TRP B CA 1
ATOM 5510 C C . TRP B 1 162 ? -2.588 -8.828 -9.75 1 98.81 162 TRP B C 1
ATOM 5512 O O . TRP B 1 162 ? -3.381 -7.883 -9.812 1 98.81 162 TRP B O 1
ATOM 5522 N N . HIS B 1 163 ? -1.99 -9.297 -10.852 1 98.38 163 HIS B N 1
ATOM 5523 C CA . HIS B 1 163 ? -2.084 -8.641 -12.156 1 98.38 163 HIS B CA 1
ATOM 5524 C C . HIS B 1 163 ? -3.4 -8.977 -12.844 1 98.38 163 HIS B C 1
ATOM 5526 O O . HIS B 1 163 ? -3.701 -8.438 -13.914 1 98.38 163 HIS B O 1
ATOM 5532 N N . LEU B 1 164 ? -4.195 -9.844 -12.25 1 98.56 164 LEU B N 1
ATOM 5533 C CA . LEU B 1 164 ? -5.406 -10.312 -12.922 1 98.56 164 LEU B CA 1
ATOM 5534 C C . LEU B 1 164 ? -6.648 -9.672 -12.305 1 98.56 164 LEU B C 1
ATOM 5536 O O . LEU B 1 164 ? -6.633 -9.273 -11.141 1 98.56 164 LEU B O 1
ATOM 5540 N N . HIS B 1 165 ? -7.758 -9.539 -13.086 1 98.25 165 HIS B N 1
ATOM 5541 C CA . HIS B 1 165 ? -9.047 -9.016 -12.641 1 98.25 165 HIS B CA 1
ATOM 5542 C C . HIS B 1 165 ? -10.18 -9.984 -12.961 1 98.25 165 HIS B C 1
ATOM 5544 O O . HIS B 1 165 ? -10 -10.906 -13.766 1 98.25 165 HIS B O 1
ATOM 5550 N N . GLU B 1 166 ? -11.211 -9.898 -12.289 1 98.62 166 GLU B N 1
ATOM 5551 C CA . GLU B 1 166 ? -12.453 -10.609 -12.555 1 98.62 166 GLU B CA 1
ATOM 5552 C C . GLU B 1 166 ? -13.469 -9.703 -13.258 1 98.62 166 GLU B C 1
ATOM 5554 O O . GLU B 1 166 ? -14.07 -8.836 -12.617 1 98.62 166 GLU B O 1
ATOM 5559 N N . LYS B 1 167 ? -13.688 -9.914 -14.531 1 98.12 167 LYS B N 1
ATOM 5560 C CA . LYS B 1 167 ? -14.406 -8.953 -15.367 1 98.12 167 LYS B CA 1
ATOM 5561 C C . LYS B 1 167 ? -15.914 -9.078 -15.188 1 98.12 167 LYS B C 1
ATOM 5563 O O . LYS B 1 167 ? -16.672 -8.242 -15.68 1 98.12 167 LYS B O 1
ATOM 5568 N N . HIS B 1 168 ? -16.406 -10.078 -14.445 1 98.56 168 HIS B N 1
ATOM 5569 C CA . HIS B 1 168 ? -17.844 -10.305 -14.305 1 98.56 168 HIS B CA 1
ATOM 5570 C C . HIS B 1 168 ? -18.406 -9.531 -13.117 1 98.56 168 HIS B C 1
ATOM 5572 O O . HIS B 1 168 ? -19.625 -9.469 -12.938 1 98.56 168 HIS B O 1
ATOM 5578 N N . VAL B 1 169 ? -17.531 -8.992 -12.258 1 98.62 169 VAL B N 1
ATOM 5579 C CA . VAL B 1 169 ? -17.953 -8.195 -11.117 1 98.62 169 VAL B CA 1
ATOM 5580 C C . VAL B 1 169 ? -17.234 -6.852 -11.125 1 98.62 169 VAL B C 1
ATOM 5582 O O . VAL B 1 169 ? -16 -6.805 -11.133 1 98.62 169 VAL B O 1
ATOM 5585 N N . TYR B 1 170 ? -18 -5.797 -11.109 1 98.44 170 TYR B N 1
ATOM 5586 C CA . TYR B 1 170 ? -17.453 -4.445 -11.102 1 98.44 170 TYR B CA 1
ATOM 5587 C C . TYR B 1 170 ? -17.703 -3.76 -9.773 1 98.44 170 TYR B C 1
ATOM 5589 O O . TYR B 1 170 ? -18.781 -3.902 -9.188 1 98.44 170 TYR B O 1
ATOM 5597 N N . VAL B 1 171 ? -16.781 -3.141 -9.242 1 97.69 171 VAL B N 1
ATOM 5598 C CA . VAL B 1 171 ? -16.859 -2.318 -8.039 1 97.69 171 VAL B CA 1
ATOM 5599 C C . VAL B 1 171 ? -16.438 -0.888 -8.359 1 97.69 171 VAL B C 1
ATOM 5601 O O . VAL B 1 171 ? -15.297 -0.65 -8.766 1 97.69 171 VAL B O 1
ATOM 5604 N N . ASP B 1 172 ? -17.344 0.015 -8.18 1 94.44 172 ASP B N 1
ATOM 5605 C CA . ASP B 1 172 ? -17.094 1.437 -8.398 1 94.44 172 ASP B CA 1
ATOM 5606 C C . ASP B 1 172 ? -16.562 1.688 -9.805 1 94.44 172 ASP B C 1
ATOM 5608 O O . ASP B 1 172 ? -15.594 2.426 -9.984 1 94.44 172 ASP B O 1
ATOM 5612 N N . GLY B 1 173 ? -17.031 0.998 -10.75 1 94.56 173 GLY B N 1
ATOM 5613 C CA . GLY B 1 173 ? -16.797 1.274 -12.164 1 94.56 173 GLY B CA 1
ATOM 5614 C C . GLY B 1 173 ? -15.641 0.485 -12.742 1 94.56 173 GLY B C 1
ATOM 5615 O O . GLY B 1 173 ? -15.344 0.591 -13.938 1 94.56 173 GLY B O 1
ATOM 5616 N N . GLU B 1 174 ? -14.984 -0.307 -11.969 1 97 174 GLU B N 1
ATOM 5617 C CA . GLU B 1 174 ? -13.867 -1.092 -12.5 1 97 174 GLU B CA 1
ATOM 5618 C C . GLU B 1 174 ? -14 -2.564 -12.117 1 97 174 GLU B C 1
ATOM 5620 O O . GLU B 1 174 ? -14.672 -2.898 -11.133 1 97 174 GLU B O 1
ATOM 5625 N N . PRO B 1 175 ? -13.398 -3.449 -12.938 1 98.44 175 PRO B N 1
ATOM 5626 C CA . PRO B 1 175 ? -13.445 -4.863 -12.555 1 98.44 175 PRO B CA 1
ATOM 5627 C C . PRO B 1 175 ? -12.734 -5.145 -11.234 1 98.44 175 PRO B C 1
ATOM 5629 O O . PRO B 1 175 ? -11.68 -4.562 -10.961 1 98.44 175 PRO B O 1
ATOM 5632 N N . ILE B 1 176 ? -13.266 -6.027 -10.469 1 98.75 176 ILE B N 1
ATOM 5633 C CA . ILE B 1 176 ? -12.711 -6.355 -9.164 1 98.75 176 ILE B CA 1
ATOM 5634 C C . ILE B 1 176 ? -11.414 -7.141 -9.328 1 98.75 176 ILE B C 1
ATOM 5636 O O . ILE B 1 176 ? -11.227 -7.828 -10.336 1 98.75 176 ILE B O 1
ATOM 5640 N N . SER B 1 177 ? -10.469 -6.984 -8.414 1 98.88 177 SER B N 1
ATOM 5641 C CA . SER B 1 177 ? -9.258 -7.797 -8.391 1 98.88 177 SER B CA 1
ATOM 5642 C C . SER B 1 177 ? -9.594 -9.281 -8.328 1 98.88 177 SER B C 1
ATOM 5644 O O . SER B 1 177 ? -10.32 -9.719 -7.438 1 98.88 177 SER B O 1
ATOM 5646 N N . ALA B 1 178 ? -9.039 -10.047 -9.25 1 98.88 178 ALA B N 1
ATOM 5647 C CA . ALA B 1 178 ? -9.281 -11.492 -9.227 1 98.88 178 ALA B CA 1
ATOM 5648 C C . ALA B 1 178 ? -8.664 -12.133 -7.988 1 98.88 178 ALA B C 1
ATOM 5650 O O . ALA B 1 178 ? -9.219 -13.086 -7.434 1 98.88 178 ALA B O 1
ATOM 5651 N N . SER B 1 179 ? -7.473 -11.641 -7.586 1 98.88 179 SER B N 1
ATOM 5652 C CA . SER B 1 179 ? -6.781 -12.148 -6.406 1 98.88 179 SER B CA 1
ATOM 5653 C C . SER B 1 179 ? -7.648 -12.023 -5.156 1 98.88 179 SER B C 1
ATOM 5655 O O . SER B 1 179 ? -7.832 -12.992 -4.418 1 98.88 179 SER B O 1
ATOM 5657 N N . LEU B 1 180 ? -8.203 -10.836 -4.957 1 98.94 180 LEU B N 1
ATOM 5658 C CA . LEU B 1 180 ? -9.008 -10.547 -3.775 1 98.94 180 LEU B CA 1
ATOM 5659 C C . LEU B 1 180 ? -10.352 -11.273 -3.84 1 98.94 180 LEU B C 1
ATOM 5661 O O . LEU B 1 180 ? -10.891 -11.688 -2.811 1 98.94 180 LEU B O 1
ATOM 5665 N N . PHE B 1 181 ? -10.852 -11.398 -5.059 1 98.94 181 PHE B N 1
ATOM 5666 C CA . PHE B 1 181 ? -12.102 -12.109 -5.273 1 98.94 181 PHE B CA 1
ATOM 5667 C C . PHE B 1 181 ? -11.961 -13.586 -4.906 1 98.94 181 PHE B C 1
ATOM 5669 O O . PHE B 1 181 ? -12.758 -14.117 -4.129 1 98.94 181 PHE B O 1
ATOM 5676 N N . ASP B 1 182 ? -10.914 -14.258 -5.457 1 98.94 182 ASP B N 1
ATOM 5677 C CA . ASP B 1 182 ? -10.68 -15.68 -5.195 1 98.94 182 ASP B CA 1
ATOM 5678 C C . ASP B 1 182 ? -10.367 -15.922 -3.721 1 98.94 182 ASP B C 1
ATOM 5680 O O . ASP B 1 182 ? -10.977 -16.781 -3.088 1 98.94 182 ASP B O 1
ATOM 5684 N N . PHE B 1 183 ? -9.461 -15.219 -3.168 1 98.94 183 PHE B N 1
ATOM 5685 C CA . PHE B 1 183 ? -9.094 -15.328 -1.761 1 98.94 183 PHE B CA 1
ATOM 5686 C C . PHE B 1 183 ? -10.312 -15.102 -0.869 1 98.94 183 PHE B C 1
ATOM 5688 O O . PHE B 1 183 ? -10.578 -15.891 0.034 1 98.94 183 PHE B O 1
ATOM 5695 N N . GLY B 1 184 ? -10.945 -13.953 -1.146 1 98.94 184 GLY B N 1
ATOM 5696 C CA . GLY B 1 184 ? -12.039 -13.516 -0.291 1 98.94 184 GLY B CA 1
ATOM 5697 C C . GLY B 1 184 ? -13.172 -14.531 -0.202 1 98.94 184 GLY B C 1
ATOM 5698 O O . GLY B 1 184 ? -13.656 -14.828 0.89 1 98.94 184 GLY B O 1
ATOM 5699 N N . LEU B 1 185 ? -13.594 -15.039 -1.356 1 98.94 185 LEU B N 1
ATOM 5700 C CA . LEU B 1 185 ? -14.703 -15.992 -1.368 1 98.94 185 LEU B CA 1
ATOM 5701 C C . LEU B 1 185 ? -14.328 -17.266 -0.63 1 98.94 185 LEU B C 1
ATOM 5703 O O . LEU B 1 185 ? -15.094 -17.766 0.197 1 98.94 185 LEU B O 1
ATOM 5707 N N . TYR B 1 186 ? -13.172 -17.781 -0.929 1 98.94 186 TYR B N 1
ATOM 5708 C CA . TYR B 1 186 ? -12.75 -19 -0.267 1 98.94 186 TYR B CA 1
ATOM 5709 C C . TYR B 1 186 ? -12.633 -18.797 1.239 1 98.94 186 TYR B C 1
ATOM 5711 O O . TYR B 1 186 ? -13.133 -19.625 2.021 1 98.94 186 TYR B O 1
ATOM 5719 N N . PHE B 1 187 ? -11.938 -17.734 1.617 1 98.94 187 PHE B N 1
ATOM 5720 C CA . PHE B 1 187 ? -11.703 -17.438 3.027 1 98.94 187 PHE B CA 1
ATOM 5721 C C . PHE B 1 187 ? -13.031 -17.234 3.76 1 98.94 187 PHE B C 1
ATOM 5723 O O . PHE B 1 187 ? -13.25 -17.844 4.812 1 98.94 187 PHE B O 1
ATOM 5730 N N . PHE B 1 188 ? -13.93 -16.406 3.221 1 98.88 188 PHE B N 1
ATOM 5731 C CA . PHE B 1 188 ? -15.195 -16.062 3.857 1 98.88 188 PHE B CA 1
ATOM 5732 C C . PHE B 1 188 ? -16.031 -17.297 4.125 1 98.88 188 PHE B C 1
ATOM 5734 O O . PHE B 1 188 ? -16.578 -17.469 5.219 1 98.88 188 PHE B O 1
ATOM 5741 N N . HIS B 1 189 ? -16.109 -18.188 3.139 1 98.81 189 HIS B N 1
ATOM 5742 C CA . HIS B 1 189 ? -17.031 -19.312 3.23 1 98.81 189 HIS B CA 1
ATOM 5743 C C . HIS B 1 189 ? -16.438 -20.453 4.066 1 98.81 189 HIS B C 1
ATOM 5745 O O . HIS B 1 189 ? -17.172 -21.266 4.633 1 98.81 189 HIS B O 1
ATOM 5751 N N . ASN B 1 190 ? -15.102 -20.516 4.168 1 98.81 190 ASN B N 1
ATOM 5752 C CA . ASN B 1 190 ? -14.547 -21.781 4.605 1 98.81 190 ASN B CA 1
ATOM 5753 C C . ASN B 1 190 ? -13.703 -21.625 5.867 1 98.81 190 ASN B C 1
ATOM 5755 O O . ASN B 1 190 ? -13.406 -22.609 6.547 1 98.81 190 ASN B O 1
ATOM 5759 N N . ALA B 1 191 ? -13.234 -20.438 6.246 1 98.75 191 ALA B N 1
ATOM 5760 C CA . ALA B 1 191 ? -12.234 -20.25 7.297 1 98.75 191 ALA B CA 1
ATOM 5761 C C . ALA B 1 191 ? -12.719 -20.859 8.617 1 98.75 191 ALA B C 1
ATOM 5763 O O . ALA B 1 191 ? -12 -21.656 9.242 1 98.75 191 ALA B O 1
ATOM 5764 N N . HIS B 1 192 ? -13.93 -20.484 9.07 1 98.56 192 HIS B N 1
ATOM 5765 C CA . HIS B 1 192 ? -14.453 -20.984 10.336 1 98.56 192 HIS B CA 1
ATOM 5766 C C . HIS B 1 192 ? -14.648 -22.5 10.297 1 98.56 192 HIS B C 1
ATOM 5768 O O . HIS B 1 192 ? -14.352 -23.188 11.273 1 98.56 192 HIS B O 1
ATOM 5774 N N . GLU B 1 193 ? -15.203 -23 9.156 1 98.25 193 GLU B N 1
ATOM 5775 C CA . GLU B 1 193 ? -15.43 -24.438 9.023 1 98.25 193 GLU B CA 1
ATOM 5776 C C . GLU B 1 193 ? -14.117 -25.203 9.07 1 98.25 193 GLU B C 1
ATOM 5778 O O . GLU B 1 193 ? -14.039 -26.266 9.688 1 98.25 193 GLU B O 1
ATOM 5783 N N . LEU B 1 194 ? -13.086 -24.703 8.406 1 98.56 194 LEU B N 1
ATOM 5784 C CA . LEU B 1 194 ? -11.773 -25.328 8.406 1 98.56 194 LEU B CA 1
ATOM 5785 C C . LEU B 1 194 ? -11.219 -25.438 9.828 1 98.56 194 LEU B C 1
ATOM 5787 O O . LEU B 1 194 ? -10.727 -26.484 10.234 1 98.56 194 LEU B O 1
ATOM 5791 N N . LEU B 1 195 ? -11.305 -24.391 10.562 1 98.12 195 LEU B N 1
ATOM 5792 C CA . LEU B 1 195 ? -10.797 -24.375 11.93 1 98.12 195 LEU B CA 1
ATOM 5793 C C . LEU B 1 195 ? -11.547 -25.375 12.797 1 98.12 195 LEU B C 1
ATOM 5795 O O . LEU B 1 195 ? -10.945 -26.078 13.609 1 98.12 195 LEU B O 1
ATOM 5799 N N . LYS B 1 196 ? -12.875 -25.391 12.594 1 97.44 196 LYS B N 1
ATOM 5800 C CA . LYS B 1 196 ? -13.703 -26.344 13.336 1 97.44 196 LYS B CA 1
ATOM 5801 C C . LYS B 1 196 ? -13.25 -27.766 13.07 1 97.44 196 LYS B C 1
ATOM 5803 O O . LYS B 1 196 ? -13.336 -28.625 13.953 1 97.44 196 LYS B O 1
ATOM 5808 N N . ARG B 1 197 ? -12.719 -28 11.938 1 95.88 197 ARG B N 1
ATOM 5809 C CA . ARG B 1 197 ? -12.336 -29.344 11.523 1 95.88 197 ARG B CA 1
ATOM 5810 C C . ARG B 1 197 ? -10.859 -29.609 11.773 1 95.88 197 ARG B C 1
ATOM 5812 O O . ARG B 1 197 ? -10.312 -30.609 11.328 1 95.88 197 ARG B O 1
ATOM 5819 N N . GLY B 1 198 ? -10.195 -28.703 12.406 1 95.62 198 GLY B N 1
ATOM 5820 C CA . GLY B 1 198 ? -8.812 -28.906 12.812 1 95.62 198 GLY B CA 1
ATOM 5821 C C . GLY B 1 198 ? -7.812 -28.562 11.719 1 95.62 198 GLY B C 1
ATOM 5822 O O . GLY B 1 198 ? -6.672 -29.016 11.742 1 95.62 198 GLY B O 1
ATOM 5823 N N . SER B 1 199 ? -8.219 -27.812 10.734 1 97.94 199 SER B N 1
ATOM 5824 C CA . SER B 1 199 ? -7.371 -27.312 9.664 1 97.94 199 SER B CA 1
ATOM 5825 C C . SER B 1 199 ? -7.402 -25.781 9.602 1 97.94 199 SER B C 1
ATOM 5827 O O . SER B 1 199 ? -7.633 -25.125 10.609 1 97.94 199 SER B O 1
ATOM 5829 N N . GLY B 1 200 ? -7.031 -25.172 8.461 1 98.31 200 GLY B N 1
ATOM 5830 C CA . GLY B 1 200 ? -7.043 -23.719 8.328 1 98.31 200 GLY B CA 1
ATOM 5831 C C . GLY B 1 200 ? -7.086 -23.25 6.887 1 98.31 200 GLY B C 1
ATOM 5832 O O . GLY B 1 200 ? -6.965 -24.062 5.961 1 98.31 200 GLY B O 1
ATOM 5833 N N . PRO B 1 201 ? -7.367 -21.984 6.715 1 98.81 201 PRO B N 1
ATOM 5834 C CA . PRO B 1 201 ? -7.309 -21.375 5.379 1 98.81 201 PRO B CA 1
ATOM 5835 C C . PRO B 1 201 ? -5.879 -21.188 4.875 1 98.81 201 PRO B C 1
ATOM 5837 O O . PRO B 1 201 ? -5.199 -20.25 5.277 1 98.81 201 PRO B O 1
ATOM 5840 N N . TYR B 1 202 ? -5.422 -22.094 4.027 1 98.88 202 TYR B N 1
ATOM 5841 C CA . TYR B 1 202 ? -4.059 -22.109 3.508 1 98.88 202 TYR B CA 1
ATOM 5842 C C . TYR B 1 202 ? -4.035 -21.719 2.037 1 98.88 202 TYR B C 1
ATOM 5844 O O . TYR B 1 202 ? -4.945 -22.062 1.279 1 98.88 202 TYR B O 1
ATOM 5852 N N . PHE B 1 203 ? -2.963 -20.953 1.674 1 98.94 203 PHE B N 1
ATOM 5853 C CA . PHE B 1 203 ? -2.947 -20.406 0.322 1 98.94 203 PHE B CA 1
ATOM 5854 C C . PHE B 1 203 ? -1.571 -20.562 -0.312 1 98.94 203 PHE B C 1
ATOM 5856 O O . PHE B 1 203 ? -0.562 -20.641 0.392 1 98.94 203 PHE B O 1
ATOM 5863 N N . TYR B 1 204 ? -1.508 -20.734 -1.593 1 98.81 204 TYR B N 1
ATOM 5864 C CA . TYR B 1 204 ? -0.349 -20.469 -2.438 1 98.81 204 TYR B CA 1
ATOM 5865 C C . TYR B 1 204 ? -0.475 -19.109 -3.131 1 98.81 204 TYR B C 1
ATOM 5867 O O . TYR B 1 204 ? -1.488 -18.828 -3.775 1 98.81 204 TYR B O 1
ATOM 5875 N N . LEU B 1 205 ? 0.497 -18.234 -2.98 1 98.88 205 LEU B N 1
ATOM 5876 C CA . LEU B 1 205 ? 0.48 -16.906 -3.6 1 98.88 205 LEU B CA 1
ATOM 5877 C C . LEU B 1 205 ? 1.337 -16.891 -4.859 1 98.88 205 LEU B C 1
ATOM 5879 O O . LEU B 1 205 ? 2.551 -17.094 -4.797 1 98.88 205 LEU B O 1
ATOM 5883 N N . PRO B 1 206 ? 0.695 -16.625 -5.996 1 98.69 206 PRO B N 1
ATOM 5884 C CA . PRO B 1 206 ? 1.431 -16.766 -7.254 1 98.69 206 PRO B CA 1
ATOM 5885 C C . PRO B 1 206 ? 2.029 -15.445 -7.742 1 98.69 206 PRO B C 1
ATOM 5887 O O . PRO B 1 206 ? 1.484 -14.375 -7.461 1 98.69 206 PRO B O 1
ATOM 5890 N N . LYS B 1 207 ? 3.133 -15.461 -8.352 1 98.69 207 LYS B N 1
ATOM 5891 C CA . LYS B 1 207 ? 3.707 -14.516 -9.305 1 98.69 207 LYS B CA 1
ATOM 5892 C C . LYS B 1 207 ? 3.961 -13.156 -8.648 1 98.69 207 LYS B C 1
ATOM 5894 O O . LYS B 1 207 ? 3.727 -12.117 -9.258 1 98.69 207 LYS B O 1
ATOM 5899 N N . LEU B 1 208 ? 4.316 -13.156 -7.391 1 98.81 208 LEU B N 1
ATOM 5900 C CA . LEU B 1 208 ? 4.812 -11.922 -6.785 1 98.81 208 LEU B CA 1
ATOM 5901 C C . LEU B 1 208 ? 6.141 -11.508 -7.41 1 98.81 208 LEU B C 1
ATOM 5903 O O . LEU B 1 208 ? 6.926 -12.359 -7.832 1 98.81 208 LEU B O 1
ATOM 5907 N N . GLU B 1 209 ? 6.34 -10.18 -7.457 1 98.62 209 GLU B N 1
ATOM 5908 C CA . GLU B 1 209 ? 7.605 -9.703 -8.008 1 98.62 209 GLU B CA 1
ATOM 5909 C C . GLU B 1 209 ? 8.422 -8.961 -6.949 1 98.62 209 GLU B C 1
ATOM 5911 O O . GLU B 1 209 ? 9.555 -8.539 -7.215 1 98.62 209 GLU B O 1
ATOM 5916 N N . SER B 1 210 ? 7.848 -8.758 -5.734 1 98.56 210 SER B N 1
ATOM 5917 C CA . SER B 1 210 ? 8.586 -8.039 -4.707 1 98.56 210 SER B CA 1
ATOM 5918 C C . SER B 1 210 ? 8.039 -8.344 -3.316 1 98.56 210 SER B C 1
ATOM 5920 O O . SER B 1 210 ? 6.934 -8.875 -3.18 1 98.56 210 SER B O 1
ATOM 5922 N N . HIS B 1 211 ? 8.875 -8.016 -2.301 1 98.75 211 HIS B N 1
ATOM 5923 C CA . HIS B 1 211 ? 8.422 -8.141 -0.918 1 98.75 211 HIS B CA 1
ATOM 5924 C C . HIS B 1 211 ? 7.301 -7.156 -0.615 1 98.75 211 HIS B C 1
ATOM 5926 O O . HIS B 1 211 ? 6.496 -7.387 0.29 1 98.75 211 HIS B O 1
ATOM 5932 N N . LEU B 1 212 ? 7.176 -6.016 -1.357 1 98.75 212 LEU B N 1
ATOM 5933 C CA . LEU B 1 212 ? 6.078 -5.066 -1.184 1 98.75 212 LEU B CA 1
ATOM 5934 C C . LEU B 1 212 ? 4.738 -5.719 -1.504 1 98.75 212 LEU B C 1
ATOM 5936 O O . LEU B 1 212 ? 3.734 -5.438 -0.847 1 98.75 212 LEU B O 1
ATOM 5940 N N . GLU B 1 213 ? 4.742 -6.559 -2.52 1 98.94 213 GLU B N 1
ATOM 5941 C CA . GLU B 1 213 ? 3.525 -7.281 -2.889 1 98.94 213 GLU B CA 1
ATOM 5942 C C . GLU B 1 213 ? 3.174 -8.336 -1.845 1 98.94 213 GLU B C 1
ATOM 5944 O O . GLU B 1 213 ? 1.998 -8.617 -1.612 1 98.94 213 GLU B O 1
ATOM 5949 N N . ALA B 1 214 ? 4.215 -8.93 -1.214 1 98.94 214 ALA B N 1
ATOM 5950 C CA . ALA B 1 214 ? 3.98 -9.828 -0.086 1 98.94 214 ALA B CA 1
ATOM 5951 C C . ALA B 1 214 ? 3.408 -9.07 1.109 1 98.94 214 ALA B C 1
ATOM 5953 O O . ALA B 1 214 ? 2.533 -9.578 1.813 1 98.94 214 ALA B O 1
ATOM 5954 N N . ARG B 1 215 ? 3.914 -7.902 1.354 1 98.75 215 ARG B N 1
ATOM 5955 C CA . ARG B 1 215 ? 3.381 -7.051 2.414 1 98.75 215 ARG B CA 1
ATOM 5956 C C . ARG B 1 215 ? 1.898 -6.766 2.193 1 98.75 215 ARG B C 1
ATOM 5958 O O . ARG B 1 215 ? 1.113 -6.762 3.145 1 98.75 215 ARG B O 1
ATOM 5965 N N . LEU B 1 216 ? 1.506 -6.477 0.96 1 98.81 216 LEU B N 1
ATOM 5966 C CA . LEU B 1 216 ? 0.102 -6.262 0.626 1 98.81 216 LEU B CA 1
ATOM 5967 C C . LEU B 1 216 ? -0.739 -7.473 1.018 1 98.81 216 LEU B C 1
ATOM 5969 O O . LEU B 1 216 ? -1.812 -7.324 1.609 1 98.81 216 LEU B O 1
ATOM 5973 N N . TRP B 1 217 ? -0.251 -8.672 0.683 1 98.94 217 TRP B N 1
ATOM 5974 C CA . TRP B 1 217 ? -0.965 -9.875 1.084 1 98.94 217 TRP B CA 1
ATOM 5975 C C . TRP B 1 217 ? -1.089 -9.953 2.602 1 98.94 217 TRP B C 1
ATOM 5977 O O . TRP B 1 217 ? -2.146 -10.312 3.127 1 98.94 217 TRP B O 1
ATOM 5987 N N . ASN B 1 218 ? -0.01 -9.672 3.279 1 98.75 218 ASN B N 1
ATOM 5988 C CA . ASN B 1 218 ? -0.07 -9.711 4.738 1 98.75 218 ASN B CA 1
ATOM 5989 C C . ASN B 1 218 ? -1.152 -8.781 5.277 1 98.75 218 ASN B C 1
ATOM 5991 O O . ASN B 1 218 ? -1.857 -9.133 6.227 1 98.75 218 ASN B O 1
ATOM 5995 N N . GLU B 1 219 ? -1.287 -7.605 4.684 1 98.38 219 GLU B N 1
ATOM 5996 C CA . GLU B 1 219 ? -2.326 -6.66 5.09 1 98.38 219 GLU B CA 1
ATOM 5997 C C . GLU B 1 219 ? -3.717 -7.215 4.797 1 98.38 219 GLU B C 1
ATOM 5999 O O . GLU B 1 219 ? -4.645 -7.027 5.586 1 98.38 219 GLU B O 1
ATOM 6004 N N . VAL B 1 220 ? -3.854 -7.836 3.672 1 98.88 220 VAL B N 1
ATOM 6005 C CA . VAL B 1 220 ? -5.121 -8.469 3.309 1 98.88 220 VAL B CA 1
ATOM 6006 C C . VAL B 1 220 ? -5.488 -9.523 4.348 1 98.88 220 VAL B C 1
ATOM 6008 O O . VAL B 1 220 ? -6.633 -9.594 4.793 1 98.88 220 VAL B O 1
ATOM 6011 N N . PHE B 1 221 ? -4.484 -10.336 4.746 1 98.88 221 PHE B N 1
ATOM 6012 C CA . PHE B 1 221 ? -4.711 -11.391 5.727 1 98.88 221 PHE B CA 1
ATOM 6013 C C . PHE B 1 221 ? -5.148 -10.805 7.062 1 98.88 221 PHE B C 1
ATOM 6015 O O . PHE B 1 221 ? -6.113 -11.273 7.668 1 98.88 221 PHE B O 1
ATOM 6022 N N . ASN B 1 222 ? -4.441 -9.789 7.5 1 97.88 222 ASN B N 1
ATOM 6023 C CA . ASN B 1 222 ? -4.777 -9.141 8.766 1 97.88 222 ASN B CA 1
ATOM 6024 C C . ASN B 1 222 ? -6.199 -8.578 8.742 1 97.88 222 ASN B C 1
ATOM 6026 O O . ASN B 1 222 ? -6.969 -8.805 9.68 1 97.88 222 ASN B O 1
ATOM 6030 N N . PHE B 1 223 ? -6.547 -7.887 7.707 1 98 223 PHE B N 1
ATOM 6031 C CA . PHE B 1 223 ? -7.875 -7.293 7.574 1 98 223 PHE B CA 1
ATOM 6032 C C . PHE B 1 223 ? -8.953 -8.375 7.574 1 98 223 PHE B C 1
ATOM 6034 O O . PHE B 1 223 ? -9.969 -8.242 8.258 1 98 223 PHE B O 1
ATOM 6041 N N . ALA B 1 224 ? -8.711 -9.406 6.762 1 98.75 224 ALA B N 1
ATOM 6042 C CA . ALA B 1 224 ? -9.68 -10.484 6.641 1 98.75 224 ALA B CA 1
ATOM 6043 C C . ALA B 1 224 ? -9.906 -11.172 7.984 1 98.75 224 ALA B C 1
ATOM 6045 O O . ALA B 1 224 ? -11.047 -11.484 8.352 1 98.75 224 ALA B O 1
ATOM 6046 N N . GLN B 1 225 ? -8.844 -11.445 8.703 1 98.38 225 GLN B N 1
ATOM 6047 C CA . GLN B 1 225 ? -8.945 -12.062 10.016 1 98.38 225 GLN B CA 1
ATOM 6048 C C . GLN B 1 225 ? -9.711 -11.172 10.984 1 98.38 225 GLN B C 1
ATOM 6050 O O . GLN B 1 225 ? -10.562 -11.656 11.742 1 98.38 225 GLN B O 1
ATOM 6055 N N . ASP B 1 226 ? -9.445 -9.883 10.977 1 96.31 226 ASP B N 1
ATOM 6056 C CA . ASP B 1 226 ? -10.188 -8.945 11.812 1 96.31 226 ASP B CA 1
ATOM 6057 C C . ASP B 1 226 ? -11.672 -8.938 11.445 1 96.31 226 ASP B C 1
ATOM 6059 O O . ASP B 1 226 ? -12.539 -8.922 12.32 1 96.31 226 ASP B O 1
ATOM 6063 N N . TYR B 1 227 ? -11.914 -8.906 10.148 1 96.75 227 TYR B N 1
ATOM 6064 C CA . TYR B 1 227 ? -13.281 -8.828 9.633 1 96.75 227 TYR B CA 1
ATOM 6065 C C . TYR B 1 227 ? -14.109 -10.016 10.109 1 96.75 227 TYR B C 1
ATOM 6067 O O . TYR B 1 227 ? -15.273 -9.859 10.469 1 96.75 227 TYR B O 1
ATOM 6075 N N . LEU B 1 228 ? -13.445 -11.203 10.125 1 97.5 228 LEU B N 1
ATOM 6076 C CA . LEU B 1 228 ? -14.188 -12.414 10.484 1 97.5 228 LEU B CA 1
ATOM 6077 C C . LEU B 1 228 ? -13.906 -12.805 11.93 1 97.5 228 LEU B C 1
ATOM 6079 O O . LEU B 1 228 ? -14.398 -13.836 12.406 1 97.5 228 LEU B O 1
ATOM 6083 N N . GLY B 1 229 ? -13.141 -12.031 12.672 1 95.75 229 GLY B N 1
ATOM 6084 C CA . GLY B 1 229 ? -12.859 -12.281 14.078 1 95.75 229 GLY B CA 1
ATOM 6085 C C . GLY B 1 229 ? -11.969 -13.484 14.297 1 95.75 229 GLY B C 1
ATOM 6086 O O . GLY B 1 229 ? -12.219 -14.297 15.188 1 95.75 229 GLY B O 1
ATOM 6087 N N . LEU B 1 230 ? -10.938 -13.641 13.469 1 97.75 230 LEU B N 1
ATOM 6088 C CA . LEU B 1 230 ? -10.008 -14.758 13.586 1 97.75 230 LEU B CA 1
ATOM 6089 C C . LEU B 1 230 ? -8.641 -14.273 14.07 1 97.75 230 LEU B C 1
ATOM 6091 O O . LEU B 1 230 ? -8.219 -13.164 13.75 1 97.75 230 LEU B O 1
ATOM 6095 N N . PRO B 1 231 ? -7.926 -15.016 14.773 1 96 231 PRO B N 1
ATOM 6096 C CA . PRO B 1 231 ? -6.617 -14.602 15.297 1 96 231 PRO B CA 1
ATOM 6097 C C . PRO B 1 231 ? -5.562 -14.469 14.203 1 96 231 PRO B C 1
ATOM 6099 O O . PRO B 1 231 ? -5.652 -15.133 13.164 1 96 231 PRO B O 1
ATOM 6102 N N . ARG B 1 232 ? -4.574 -13.625 14.539 1 95.25 232 ARG B N 1
ATOM 6103 C CA . ARG B 1 232 ? -3.408 -13.508 13.664 1 95.25 232 ARG B CA 1
ATOM 6104 C C . ARG B 1 232 ? -2.721 -14.859 13.484 1 95.25 232 ARG B C 1
ATOM 6106 O O . ARG B 1 232 ? -2.627 -15.648 14.43 1 95.25 232 ARG B O 1
ATOM 6113 N N . GLY B 1 233 ? -2.293 -15.141 12.281 1 94.12 233 GLY B N 1
ATOM 6114 C CA . GLY B 1 233 ? -1.554 -16.375 12.023 1 94.12 233 GLY B CA 1
ATOM 6115 C C . GLY B 1 233 ? -2.443 -17.531 11.617 1 94.12 233 GLY B C 1
ATOM 6116 O O . GLY B 1 233 ? -1.951 -18.609 11.281 1 94.12 233 GLY B O 1
ATOM 6117 N N . THR B 1 234 ? -3.812 -17.328 11.617 1 97.38 234 THR B N 1
ATOM 6118 C CA . THR B 1 234 ? -4.746 -18.359 11.172 1 97.38 234 THR B CA 1
ATOM 6119 C C . THR B 1 234 ? -4.512 -18.688 9.703 1 97.38 234 THR B C 1
ATOM 6121 O O . THR B 1 234 ? -4.555 -19.859 9.312 1 97.38 234 THR B O 1
ATOM 6124 N N . ILE B 1 235 ? -4.273 -17.734 8.891 1 98.81 235 ILE B N 1
ATOM 6125 C CA . ILE B 1 235 ? -3.969 -17.906 7.477 1 98.81 235 ILE B CA 1
ATOM 6126 C C . ILE B 1 235 ? -2.506 -18.297 7.305 1 98.81 235 ILE B C 1
ATOM 6128 O O . ILE B 1 235 ? -1.623 -17.75 7.965 1 98.81 235 ILE B O 1
ATOM 6132 N N . ARG B 1 236 ? -2.236 -19.297 6.473 1 98.81 236 ARG B N 1
ATOM 6133 C CA . ARG B 1 236 ? -0.866 -19.641 6.102 1 98.81 236 ARG B CA 1
ATOM 6134 C C . ARG B 1 236 ? -0.683 -19.594 4.586 1 98.81 236 ARG B C 1
ATOM 6136 O O . ARG B 1 236 ? -1.562 -20.016 3.836 1 98.81 236 ARG B O 1
ATOM 6143 N N . ALA B 1 237 ? 0.444 -19.062 4.207 1 98.81 237 ALA B N 1
ATOM 6144 C CA . ALA B 1 237 ? 0.676 -18.875 2.777 1 98.81 237 ALA B CA 1
ATOM 6145 C C . ALA B 1 237 ? 2.053 -19.391 2.375 1 98.81 237 ALA B C 1
ATOM 6147 O O . ALA B 1 237 ? 3.027 -19.234 3.113 1 98.81 237 ALA B O 1
ATOM 6148 N N . THR B 1 238 ? 2.121 -20.078 1.328 1 98.88 238 THR B N 1
ATOM 6149 C CA . THR B 1 238 ? 3.346 -20.391 0.603 1 98.88 238 THR B CA 1
ATOM 6150 C C . THR B 1 238 ? 3.453 -19.562 -0.671 1 98.88 238 THR B C 1
ATOM 6152 O O . THR B 1 238 ? 2.48 -19.422 -1.418 1 98.88 238 THR B O 1
ATOM 6155 N N . VAL B 1 239 ? 4.605 -18.953 -0.883 1 98.88 239 VAL B N 1
ATOM 6156 C CA . VAL B 1 239 ? 4.762 -18.094 -2.045 1 98.88 239 VAL B CA 1
ATOM 6157 C C . VAL B 1 239 ? 5.496 -18.844 -3.154 1 98.88 239 VAL B C 1
ATOM 6159 O O . VAL B 1 239 ? 6.531 -19.469 -2.912 1 98.88 239 VAL B O 1
ATOM 6162 N N . LEU B 1 240 ? 4.875 -18.844 -4.324 1 98.69 240 LEU B N 1
ATOM 6163 C CA . LEU B 1 240 ? 5.586 -19.344 -5.496 1 98.69 240 LEU B CA 1
ATOM 6164 C C . LEU B 1 240 ? 6.641 -18.359 -5.961 1 98.69 240 LEU B C 1
ATOM 6166 O O . LEU B 1 240 ? 6.312 -17.25 -6.395 1 98.69 240 LEU B O 1
ATOM 6170 N N . ILE B 1 241 ? 7.906 -18.703 -5.773 1 98.75 241 ILE B N 1
ATOM 6171 C CA . ILE B 1 241 ? 8.961 -17.922 -6.398 1 98.75 241 ILE B CA 1
ATOM 6172 C C . ILE B 1 241 ? 9.102 -18.312 -7.867 1 98.75 241 ILE B C 1
ATOM 6174 O O . ILE B 1 241 ? 9.898 -19.188 -8.203 1 98.75 241 ILE B O 1
ATOM 6178 N N . GLU B 1 242 ? 8.344 -17.609 -8.672 1 98.38 242 GLU B N 1
ATOM 6179 C CA . GLU B 1 242 ? 8.281 -17.984 -10.078 1 98.38 242 GLU B CA 1
ATOM 6180 C C . GLU B 1 242 ? 8.438 -16.766 -10.977 1 98.38 242 GLU B C 1
ATOM 6182 O O . GLU B 1 242 ? 7.965 -16.766 -12.117 1 98.38 242 GLU B O 1
ATOM 6187 N N . THR B 1 243 ? 9.008 -15.664 -10.414 1 98.56 243 THR B N 1
ATOM 6188 C CA . THR B 1 243 ? 9.469 -14.484 -11.141 1 98.56 243 THR B CA 1
ATOM 6189 C C . THR B 1 243 ? 10.93 -14.18 -10.797 1 98.56 243 THR B C 1
ATOM 6191 O O . THR B 1 243 ? 11.352 -14.344 -9.656 1 98.56 243 THR B O 1
ATOM 6194 N N . ILE B 1 244 ? 11.648 -13.719 -11.766 1 98.62 244 ILE B N 1
ATOM 6195 C CA . ILE B 1 244 ? 13.078 -13.461 -11.594 1 98.62 244 ILE B CA 1
ATOM 6196 C C . ILE B 1 244 ? 13.281 -12.391 -10.523 1 98.62 244 ILE B C 1
ATOM 6198 O O . ILE B 1 244 ? 14.227 -12.469 -9.734 1 98.62 244 ILE B O 1
ATOM 6202 N N . LEU B 1 245 ? 12.398 -11.453 -10.438 1 98.56 245 LEU B N 1
ATOM 6203 C CA . LEU B 1 245 ? 12.586 -10.359 -9.484 1 98.56 245 LEU B CA 1
ATOM 6204 C C . LEU B 1 245 ? 12.336 -10.836 -8.062 1 98.56 245 LEU B C 1
ATOM 6206 O O . LEU B 1 245 ? 13.008 -10.383 -7.129 1 98.56 245 LEU B O 1
ATOM 6210 N N . ALA B 1 246 ? 11.375 -11.711 -7.855 1 98.69 246 ALA B N 1
ATOM 6211 C CA . ALA B 1 246 ? 11.109 -12.266 -6.531 1 98.69 246 ALA B CA 1
ATOM 6212 C C . ALA B 1 246 ? 12.297 -13.062 -6.016 1 98.69 246 ALA B C 1
ATOM 6214 O O . ALA B 1 246 ? 12.516 -13.156 -4.805 1 98.69 246 ALA B O 1
ATOM 6215 N N . ALA B 1 247 ? 13.078 -13.594 -6.902 1 98.69 247 ALA B N 1
ATOM 6216 C CA . ALA B 1 247 ? 14.234 -14.398 -6.512 1 98.69 247 ALA B CA 1
ATOM 6217 C C . ALA B 1 247 ? 15.25 -13.562 -5.742 1 98.69 247 ALA B C 1
ATOM 6219 O O . ALA B 1 247 ? 16 -14.086 -4.918 1 98.69 247 ALA B O 1
ATOM 6220 N N . PHE B 1 248 ? 15.25 -12.258 -5.984 1 98.56 248 PHE B N 1
ATOM 6221 C CA . PHE B 1 248 ? 16.188 -11.352 -5.32 1 98.56 248 PHE B CA 1
ATOM 6222 C C . PHE B 1 248 ? 15.68 -10.977 -3.932 1 98.56 248 PHE B C 1
ATOM 6224 O O . PHE B 1 248 ? 16.422 -10.391 -3.139 1 98.56 248 PHE B O 1
ATOM 6231 N N . GLU B 1 249 ? 14.414 -11.367 -3.662 1 98.62 249 GLU B N 1
ATOM 6232 C CA . GLU B 1 249 ? 13.789 -10.836 -2.455 1 98.62 249 GLU B CA 1
ATOM 6233 C C . GLU B 1 249 ? 13.109 -11.938 -1.65 1 98.62 249 GLU B C 1
ATOM 6235 O O . GLU B 1 249 ? 12.047 -11.727 -1.064 1 98.62 249 GLU B O 1
ATOM 6240 N N . MET B 1 250 ? 13.648 -13.156 -1.67 1 98.75 250 MET B N 1
ATOM 6241 C CA . MET B 1 250 ? 13.016 -14.32 -1.053 1 98.75 250 MET B CA 1
ATOM 6242 C C . MET B 1 250 ? 12.922 -14.148 0.459 1 98.75 250 MET B C 1
ATOM 6244 O O . MET B 1 250 ? 11.867 -14.375 1.05 1 98.75 250 MET B O 1
ATOM 6248 N N . GLU B 1 251 ? 14.039 -13.711 1.104 1 98.44 251 GLU B N 1
ATOM 6249 C CA . GLU B 1 251 ? 14.023 -13.516 2.551 1 98.44 251 GLU B CA 1
ATOM 6250 C C . GLU B 1 251 ? 13.086 -12.375 2.941 1 98.44 251 GLU B C 1
ATOM 6252 O O . G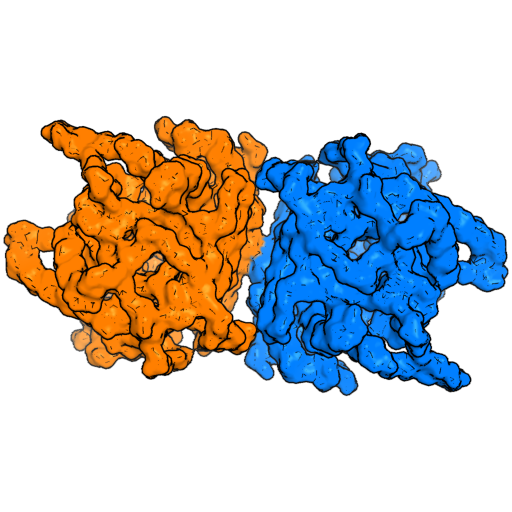LU B 1 251 ? 12.352 -12.477 3.928 1 98.44 251 GLU B O 1
ATOM 6257 N N . GLU B 1 252 ? 13.133 -11.273 2.143 1 98.56 252 GLU B N 1
ATOM 6258 C CA . GLU B 1 252 ? 12.25 -10.133 2.398 1 98.56 252 GLU B CA 1
ATOM 6259 C C . GLU B 1 252 ? 10.781 -10.531 2.287 1 98.56 252 GLU B C 1
ATOM 6261 O O . GLU B 1 252 ? 9.945 -10.07 3.064 1 98.56 252 GLU B O 1
ATOM 6266 N N . ILE B 1 253 ? 10.453 -11.414 1.296 1 98.88 253 ILE B N 1
ATOM 6267 C CA . ILE B 1 253 ? 9.086 -11.906 1.105 1 98.88 253 ILE B CA 1
ATOM 6268 C C . ILE B 1 253 ? 8.648 -12.695 2.334 1 98.88 253 ILE B C 1
ATOM 6270 O O . ILE B 1 253 ? 7.555 -12.477 2.861 1 98.88 253 ILE B O 1
ATOM 6274 N N . LEU B 1 254 ? 9.508 -13.57 2.824 1 98.81 254 LEU B N 1
ATOM 6275 C CA . LEU B 1 254 ? 9.203 -14.336 4.027 1 98.81 254 LEU B CA 1
ATOM 6276 C C . LEU B 1 254 ? 9.055 -13.422 5.234 1 98.81 254 LEU B C 1
ATOM 6278 O O . LEU B 1 254 ? 8.172 -13.625 6.07 1 98.81 254 LEU B O 1
ATOM 6282 N N . TYR B 1 255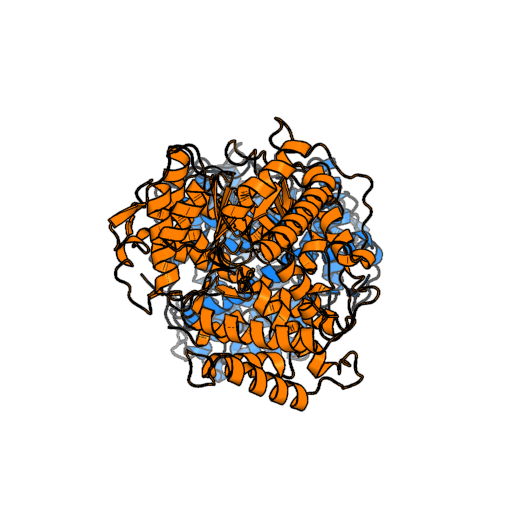 ? 9.914 -12.422 5.281 1 98.5 255 TYR B N 1
ATOM 6283 C CA . TYR B 1 255 ? 9.898 -11.492 6.406 1 98.5 255 TYR B CA 1
ATOM 6284 C C . TYR B 1 255 ? 8.57 -10.75 6.488 1 98.5 255 TYR B C 1
ATOM 6286 O O . TYR B 1 255 ? 7.996 -10.609 7.574 1 98.5 255 TYR B O 1
ATOM 6294 N N . GLU B 1 256 ? 8.078 -10.258 5.352 1 98.25 256 GLU B N 1
ATOM 6295 C CA . GLU B 1 256 ? 6.809 -9.539 5.312 1 98.25 256 GLU B CA 1
ATOM 6296 C C . GLU B 1 256 ? 5.652 -10.43 5.762 1 98.25 256 GLU B C 1
ATOM 6298 O O . GLU B 1 256 ? 4.672 -9.938 6.332 1 98.25 256 GLU B O 1
ATOM 6303 N N . LEU B 1 257 ? 5.766 -11.727 5.539 1 98.62 257 LEU B N 1
ATOM 6304 C CA . LEU B 1 257 ? 4.695 -12.68 5.828 1 98.62 257 LEU B CA 1
ATOM 6305 C C . LEU B 1 257 ? 5.016 -13.484 7.078 1 98.62 257 LEU B C 1
ATOM 6307 O O . LEU B 1 257 ? 4.406 -14.531 7.32 1 98.62 257 LEU B O 1
ATOM 6311 N N . LYS B 1 258 ? 5.895 -13.156 7.883 1 97.44 258 LYS B N 1
ATOM 6312 C CA . LYS B 1 258 ? 6.535 -13.992 8.891 1 97.44 258 LYS B CA 1
ATOM 6313 C C . LYS B 1 258 ? 5.5 -14.586 9.844 1 97.44 258 LYS B C 1
ATOM 6315 O O . LYS B 1 258 ? 5.695 -15.688 10.375 1 97.44 258 LYS B O 1
ATOM 6320 N N . GLU B 1 259 ? 4.359 -13.938 10.016 1 97.62 259 GLU B N 1
ATOM 6321 C CA . GLU B 1 259 ? 3.309 -14.477 10.875 1 97.62 259 GLU B CA 1
ATOM 6322 C C . GLU B 1 259 ? 2.389 -15.414 10.094 1 97.62 259 GLU B C 1
ATOM 6324 O O . GLU B 1 259 ? 1.617 -16.172 10.688 1 97.62 259 GLU B O 1
ATOM 6329 N N . HIS B 1 260 ? 2.48 -15.32 8.766 1 98.75 260 HIS B N 1
ATOM 6330 C CA . HIS B 1 260 ? 1.521 -16.031 7.93 1 98.75 260 HIS B CA 1
ATOM 6331 C C . HIS B 1 260 ? 2.229 -16.953 6.938 1 98.75 260 HIS B C 1
ATOM 6333 O O . HIS B 1 260 ? 1.578 -17.719 6.215 1 98.75 260 HIS B O 1
ATOM 6339 N N . ALA B 1 261 ? 3.539 -17 6.883 1 98.31 261 ALA B N 1
ATOM 6340 C CA . ALA B 1 261 ? 4.273 -17.75 5.871 1 98.31 261 ALA B CA 1
ATOM 6341 C C . ALA B 1 261 ? 4.398 -19.219 6.273 1 98.31 261 ALA B C 1
ATOM 6343 O O . ALA B 1 261 ? 4.637 -19.531 7.445 1 98.31 261 ALA B O 1
ATOM 6344 N N . ALA B 1 262 ? 4.184 -20.062 5.27 1 98.06 262 ALA B N 1
ATOM 6345 C CA . ALA B 1 262 ? 4.477 -21.484 5.457 1 98.06 262 ALA B CA 1
ATOM 6346 C C . ALA B 1 262 ? 5.715 -21.906 4.672 1 98.06 262 ALA B C 1
ATOM 6348 O O . ALA B 1 262 ? 6.344 -22.922 4.98 1 98.06 262 ALA B O 1
ATOM 6349 N N . GLY B 1 263 ? 6.004 -21.188 3.672 1 98.62 263 GLY B N 1
ATOM 6350 C CA . GLY B 1 263 ? 7.172 -21.562 2.893 1 98.62 263 GLY B CA 1
ATOM 6351 C C . GLY B 1 263 ? 7.215 -20.906 1.527 1 98.62 263 GLY B C 1
ATOM 6352 O O . GLY B 1 263 ? 6.461 -19.953 1.265 1 98.62 263 GLY B O 1
ATOM 6353 N N . LEU B 1 264 ? 8.227 -21.281 0.71 1 98.88 264 LEU B N 1
ATOM 6354 C CA . LEU B 1 264 ? 8.367 -20.906 -0.692 1 98.88 264 LEU B CA 1
ATOM 6355 C C . LEU B 1 264 ? 8.352 -22.141 -1.59 1 98.88 264 LEU B C 1
ATOM 6357 O O . LEU B 1 264 ? 8.648 -23.25 -1.138 1 98.88 264 LEU B O 1
ATOM 6361 N N . ASN B 1 265 ? 7.898 -21.938 -2.768 1 98.75 265 ASN B N 1
ATOM 6362 C CA . ASN B 1 265 ? 7.875 -22.984 -3.787 1 98.75 265 ASN B CA 1
ATOM 6363 C C . ASN B 1 265 ? 8.664 -22.562 -5.023 1 98.75 265 ASN B C 1
ATOM 6365 O O . ASN B 1 265 ? 8.625 -21.406 -5.438 1 98.75 265 ASN B O 1
ATOM 6369 N N . ALA B 1 266 ? 9.391 -23.5 -5.578 1 97.44 266 ALA B N 1
ATOM 6370 C CA . ALA B 1 266 ? 10.195 -23.25 -6.77 1 97.44 266 ALA B CA 1
ATOM 6371 C C . ALA B 1 266 ? 9.406 -23.531 -8.039 1 97.44 266 ALA B C 1
ATOM 6373 O O . ALA B 1 266 ? 9.43 -24.641 -8.562 1 97.44 266 ALA B O 1
ATOM 6374 N N . GLY B 1 267 ? 8.773 -22.516 -8.586 1 93.38 267 GLY B N 1
ATOM 6375 C CA . GLY B 1 267 ? 8.062 -22.656 -9.844 1 93.38 267 GLY B CA 1
ATOM 6376 C C . GLY B 1 267 ? 8.961 -22.516 -11.062 1 93.38 267 GLY B C 1
ATOM 6377 O O . GLY B 1 267 ? 9.43 -21.406 -11.359 1 93.38 267 GLY B O 1
ATOM 6378 N N . ARG B 1 268 ? 9.117 -23.562 -11.898 1 91.31 268 ARG B N 1
ATOM 6379 C CA . ARG B 1 268 ? 10.125 -23.625 -12.945 1 91.31 268 ARG B CA 1
ATOM 6380 C C . ARG B 1 268 ? 9.672 -22.844 -14.18 1 91.31 268 ARG B C 1
ATOM 6382 O O . ARG B 1 268 ? 10.32 -21.875 -14.578 1 91.31 268 ARG B O 1
ATOM 6389 N N . TRP B 1 269 ? 8.578 -23.234 -14.812 1 93.12 269 TRP B N 1
ATOM 6390 C CA . TRP B 1 269 ? 8.195 -22.719 -16.125 1 93.12 269 TRP B CA 1
ATOM 6391 C C . TRP B 1 269 ? 7.898 -21.219 -16.047 1 93.12 269 TRP B C 1
ATOM 6393 O O . TRP B 1 269 ? 8.352 -20.453 -16.891 1 93.12 269 TRP B O 1
ATOM 6403 N N . ASP B 1 270 ? 7.172 -20.844 -15.055 1 97.19 270 ASP B N 1
ATOM 6404 C CA . ASP B 1 270 ? 6.863 -19.422 -14.891 1 97.19 270 ASP B CA 1
ATOM 6405 C C . ASP B 1 270 ? 8.125 -18.625 -14.594 1 97.19 270 ASP B C 1
ATOM 6407 O O . ASP B 1 270 ? 8.242 -17.469 -15.008 1 97.19 270 ASP B O 1
ATOM 6411 N N . TYR B 1 271 ? 9.07 -19.234 -13.883 1 97.88 271 TYR B N 1
ATOM 6412 C CA . TYR B 1 271 ? 10.328 -18.562 -13.586 1 97.88 271 TYR B CA 1
ATOM 6413 C C . TYR B 1 271 ? 11.109 -18.266 -14.859 1 97.88 271 TYR B C 1
ATOM 6415 O O . TYR B 1 271 ? 11.547 -17.141 -15.078 1 97.88 271 TYR B O 1
ATOM 6423 N N . ILE B 1 272 ? 11.258 -19.281 -15.727 1 97.5 272 ILE B N 1
ATOM 6424 C CA . ILE B 1 272 ? 11.969 -19.109 -16.984 1 97.5 272 ILE B CA 1
ATOM 6425 C C . ILE B 1 272 ? 11.227 -18.109 -17.875 1 97.5 272 ILE B C 1
ATOM 6427 O O . ILE B 1 272 ? 11.852 -17.25 -18.516 1 97.5 272 ILE B O 1
ATOM 6431 N N . PHE B 1 273 ? 9.938 -18.25 -17.891 1 97.94 273 PHE B N 1
ATOM 6432 C CA . PHE B 1 273 ? 9.117 -17.281 -18.609 1 97.94 273 PHE B CA 1
ATOM 6433 C C . PHE B 1 273 ? 9.406 -15.859 -18.141 1 97.94 273 PHE B C 1
ATOM 6435 O O . PHE B 1 273 ? 9.586 -14.953 -18.953 1 97.94 273 PHE B O 1
ATOM 6442 N N . SER B 1 274 ? 9.422 -15.672 -16.812 1 98.31 274 SER B N 1
ATOM 6443 C CA . SER B 1 274 ? 9.695 -14.367 -16.234 1 98.31 274 SER B CA 1
ATOM 6444 C C . SER B 1 274 ? 11.062 -13.844 -16.656 1 98.31 274 SER B C 1
ATOM 6446 O O . SER B 1 274 ? 11.227 -12.648 -16.906 1 98.31 274 SER B O 1
ATOM 6448 N N . CYS B 1 275 ? 12.047 -14.703 -16.719 1 98 275 CYS B N 1
ATOM 6449 C CA . CYS B 1 275 ? 13.391 -14.32 -17.172 1 98 275 CYS B CA 1
ATOM 6450 C C . CYS B 1 275 ? 13.359 -13.82 -18.609 1 98 275 CYS B C 1
ATOM 6452 O O . CYS B 1 275 ? 13.938 -12.773 -18.906 1 98 275 CYS B O 1
ATOM 6454 N N . ILE B 1 276 ? 12.672 -14.578 -19.438 1 97.5 276 ILE B N 1
ATOM 6455 C CA . ILE B 1 276 ? 12.594 -14.195 -20.844 1 97.5 276 ILE B CA 1
ATOM 6456 C C . ILE B 1 276 ? 11.82 -12.883 -20.969 1 97.5 276 ILE B C 1
ATOM 6458 O O . ILE B 1 276 ? 12.258 -11.969 -21.672 1 97.5 276 ILE B O 1
ATOM 6462 N N . LYS B 1 277 ? 10.695 -12.758 -20.281 1 97.44 277 LYS B N 1
ATOM 6463 C CA . LYS B 1 277 ? 9.82 -11.594 -20.344 1 97.44 277 LYS B CA 1
ATOM 6464 C C . LYS B 1 277 ? 10.562 -10.328 -19.922 1 97.44 277 LYS B C 1
ATOM 6466 O O . LYS B 1 277 ? 10.602 -9.344 -20.672 1 97.44 277 LYS B O 1
ATOM 6471 N N . LYS B 1 278 ? 11.211 -10.352 -18.75 1 97.62 278 LYS B N 1
ATOM 6472 C CA . LYS B 1 278 ? 11.812 -9.156 -18.172 1 97.62 278 LYS B CA 1
ATOM 6473 C C . LYS B 1 278 ? 13.055 -8.734 -18.953 1 97.62 278 LYS B C 1
ATOM 6475 O O . LYS B 1 278 ? 13.398 -7.555 -18.984 1 97.62 278 LYS B O 1
ATOM 6480 N N . PHE B 1 279 ? 13.656 -9.711 -19.641 1 96.88 279 PHE B N 1
ATOM 6481 C CA . PHE B 1 279 ? 14.906 -9.414 -20.328 1 96.88 279 PHE B CA 1
ATOM 6482 C C . PHE B 1 279 ? 14.836 -9.844 -21.797 1 96.88 279 PHE B C 1
ATOM 6484 O O . PHE B 1 279 ? 15.844 -10.25 -22.375 1 96.88 279 PHE B O 1
ATOM 6491 N N . ALA B 1 280 ? 13.695 -9.805 -22.375 1 92.75 280 ALA B N 1
ATOM 6492 C CA . ALA B 1 280 ? 13.398 -10.281 -23.719 1 92.75 280 ALA B CA 1
ATOM 6493 C C . ALA B 1 280 ? 14.359 -9.695 -24.734 1 92.75 280 ALA B C 1
ATOM 6495 O O . ALA B 1 280 ? 14.75 -10.367 -25.703 1 92.75 280 ALA B O 1
ATOM 6496 N N . THR B 1 281 ? 14.773 -8.461 -24.5 1 93.25 281 THR B N 1
ATOM 6497 C CA . THR B 1 281 ? 15.586 -7.77 -25.5 1 93.25 281 THR B CA 1
ATOM 6498 C C . THR B 1 281 ? 17.047 -7.711 -25.047 1 93.25 281 THR B C 1
ATOM 6500 O O . THR B 1 281 ? 17.922 -7.402 -25.859 1 93.25 281 THR B O 1
ATOM 6503 N N . THR B 1 282 ? 17.297 -8.016 -23.812 1 93.25 282 THR B N 1
ATOM 6504 C CA . THR B 1 282 ? 18.641 -7.773 -23.312 1 93.25 282 THR B CA 1
ATOM 6505 C C . THR B 1 282 ? 19.328 -9.086 -22.953 1 93.25 282 THR B C 1
ATOM 6507 O O . THR B 1 282 ? 20.562 -9.156 -22.906 1 93.25 282 THR B O 1
ATOM 6510 N N . ALA B 1 283 ? 18.609 -10.133 -22.672 1 93.62 283 ALA B N 1
ATOM 6511 C CA . ALA B 1 283 ? 19.172 -11.438 -22.344 1 93.62 283 ALA B CA 1
ATOM 6512 C C . ALA B 1 283 ? 19.625 -12.18 -23.609 1 93.62 283 ALA B C 1
ATOM 6514 O O . ALA B 1 283 ? 19.203 -11.844 -24.719 1 93.62 283 ALA B O 1
ATOM 6515 N N . PRO B 1 284 ? 20.547 -13.18 -23.406 1 95.19 284 PRO B N 1
ATOM 6516 C CA . PRO B 1 284 ? 20.797 -14.07 -24.547 1 95.19 284 PRO B CA 1
ATOM 6517 C C . PRO B 1 284 ? 19.531 -14.781 -25.031 1 95.19 284 PRO B C 1
ATOM 6519 O O . PRO B 1 284 ? 18.578 -14.93 -24.266 1 95.19 284 PRO B O 1
ATOM 6522 N N . ILE B 1 285 ? 19.578 -15.109 -26.328 1 97.25 285 ILE B N 1
ATOM 6523 C CA . ILE B 1 285 ? 18.469 -15.891 -26.859 1 97.25 285 ILE B CA 1
ATOM 6524 C C . ILE B 1 285 ? 18.406 -17.234 -26.141 1 97.25 285 ILE B C 1
ATOM 6526 O O . ILE B 1 285 ? 19.391 -17.984 -26.109 1 97.25 285 ILE B O 1
ATOM 6530 N N . PHE B 1 286 ? 17.328 -17.516 -25.5 1 97.69 286 PHE B N 1
ATOM 6531 C CA . PHE B 1 286 ? 17.141 -18.781 -24.828 1 97.69 286 PHE B CA 1
ATOM 6532 C C . PHE B 1 286 ? 17 -19.922 -25.828 1 97.69 286 PHE B C 1
ATOM 6534 O O . PHE B 1 286 ? 16.328 -19.766 -26.859 1 97.69 286 PHE B O 1
ATOM 6541 N N . PRO B 1 287 ? 17.703 -21.047 -25.594 1 97.81 287 PRO B N 1
ATOM 6542 C CA . PRO B 1 287 ? 17.5 -22.219 -26.453 1 97.81 287 PRO B CA 1
ATOM 6543 C C . PRO B 1 287 ? 16.172 -22.922 -26.188 1 97.81 287 PRO B C 1
ATOM 6545 O O . PRO B 1 287 ? 15.32 -22.391 -25.484 1 97.81 287 PRO B O 1
ATOM 6548 N N . ASP B 1 288 ? 16.031 -24.141 -26.797 1 97.25 288 ASP B N 1
ATOM 6549 C CA . ASP B 1 288 ? 14.82 -24.922 -26.547 1 97.25 288 ASP B CA 1
ATOM 6550 C C . ASP B 1 288 ? 14.539 -25.031 -25.047 1 97.25 288 ASP B C 1
ATOM 6552 O O . ASP B 1 288 ? 15.453 -25.297 -24.266 1 97.25 288 ASP B O 1
ATOM 6556 N N . ARG B 1 289 ? 13.289 -24.812 -24.688 1 94.25 289 ARG B N 1
ATOM 6557 C CA . ARG B 1 289 ? 12.945 -24.781 -23.266 1 94.25 289 ARG B CA 1
ATOM 6558 C C . ARG B 1 289 ? 13.312 -26.094 -22.578 1 94.25 289 ARG B C 1
ATOM 6560 O O . ARG B 1 289 ? 13.648 -26.094 -21.391 1 94.25 289 ARG B O 1
ATOM 6567 N N . ALA B 1 290 ? 13.352 -27.234 -23.328 1 91.38 290 ALA B N 1
ATOM 6568 C CA . ALA B 1 290 ? 13.711 -28.531 -22.766 1 91.38 290 ALA B CA 1
ATOM 6569 C C . ALA B 1 290 ? 15.18 -28.562 -22.344 1 91.38 290 ALA B C 1
ATOM 6571 O O . ALA B 1 290 ? 15.578 -29.375 -21.516 1 91.38 290 ALA B O 1
ATOM 6572 N N . GLN B 1 291 ? 15.977 -27.656 -22.891 1 95.56 291 GLN B N 1
ATOM 6573 C CA . GLN B 1 291 ? 17.406 -27.609 -22.609 1 95.56 291 GLN B CA 1
ATOM 6574 C C . GLN B 1 291 ? 17.703 -26.75 -21.391 1 95.56 291 GLN B C 1
ATOM 6576 O O . GLN B 1 291 ? 18.812 -26.766 -20.859 1 95.56 291 GLN B O 1
ATOM 6581 N N . VAL B 1 292 ? 16.766 -26 -20.969 1 95.75 292 VAL B N 1
ATOM 6582 C CA . VAL B 1 292 ? 16.922 -25.188 -19.766 1 95.75 292 VAL B CA 1
ATOM 6583 C C . VAL B 1 292 ? 16.562 -26.031 -18.531 1 95.75 292 VAL B C 1
ATOM 6585 O O . VAL B 1 292 ? 15.477 -25.875 -17.969 1 95.75 292 VAL B O 1
ATOM 6588 N N . THR B 1 293 ? 17.469 -26.859 -18.094 1 92.31 293 THR B N 1
ATOM 6589 C CA . THR B 1 293 ? 17.25 -27.781 -16.984 1 92.31 293 THR B CA 1
ATOM 6590 C C . THR B 1 293 ? 17.484 -27.078 -15.641 1 92.31 293 THR B C 1
ATOM 6592 O O . THR B 1 293 ? 17.922 -25.922 -15.609 1 92.31 293 THR B O 1
ATOM 6595 N N . MET B 1 294 ? 17.234 -27.797 -14.578 1 92.44 294 MET B N 1
ATOM 6596 C CA . MET B 1 294 ? 17.391 -27.25 -13.242 1 92.44 294 MET B CA 1
ATOM 6597 C C . MET B 1 294 ? 18.859 -27.109 -12.867 1 92.44 294 MET B C 1
ATOM 6599 O O . MET B 1 294 ? 19.203 -26.469 -11.883 1 92.44 294 MET B O 1
ATOM 6603 N N . THR B 1 295 ? 19.75 -27.562 -13.758 1 92.81 295 THR B N 1
ATOM 6604 C CA . THR B 1 295 ? 21.172 -27.594 -13.43 1 92.81 295 THR B CA 1
ATOM 6605 C C . THR B 1 295 ? 21.922 -26.453 -14.133 1 92.81 295 THR B C 1
ATOM 6607 O O . THR B 1 295 ? 23.078 -26.203 -13.844 1 92.81 295 THR B O 1
ATOM 6610 N N . VAL B 1 296 ? 21.266 -25.781 -15.117 1 96.06 296 VAL B N 1
ATOM 6611 C CA . VAL B 1 296 ? 21.938 -24.641 -15.742 1 96.06 296 VAL B CA 1
ATOM 6612 C C . VAL B 1 296 ? 22.188 -23.562 -14.703 1 96.06 296 VAL B C 1
ATOM 6614 O O . VAL B 1 296 ? 21.531 -23.531 -13.656 1 96.06 296 VAL B O 1
ATOM 6617 N N . PRO B 1 297 ? 23.078 -22.656 -14.875 1 96.81 297 PRO B N 1
ATOM 6618 C CA . PRO B 1 297 ? 23.641 -21.797 -13.828 1 96.81 297 PRO B CA 1
ATOM 6619 C C . PRO B 1 297 ? 22.562 -21 -13.094 1 96.81 297 PRO B C 1
ATOM 6621 O O . PRO B 1 297 ? 22.453 -21.078 -11.867 1 96.81 297 PRO B O 1
ATOM 6624 N N . PHE B 1 298 ? 21.688 -20.234 -13.797 1 97.75 298 PHE B N 1
ATOM 6625 C CA . PHE B 1 298 ? 20.734 -19.359 -13.102 1 97.75 298 PHE B CA 1
ATOM 6626 C C . PHE B 1 298 ? 19.656 -20.188 -12.406 1 97.75 298 PHE B C 1
ATOM 6628 O O . PHE B 1 298 ? 19.125 -19.766 -11.375 1 97.75 298 PHE B O 1
ATOM 6635 N N . MET B 1 299 ? 19.344 -21.359 -12.93 1 97.5 299 MET B N 1
ATOM 6636 C CA . MET B 1 299 ? 18.344 -22.219 -12.289 1 97.5 299 MET B CA 1
ATOM 6637 C C . MET B 1 299 ? 18.906 -22.844 -11.016 1 97.5 299 MET B C 1
ATOM 6639 O O . MET B 1 299 ? 18.219 -22.938 -10.008 1 97.5 299 MET B O 1
ATOM 6643 N N . LYS B 1 300 ? 20.156 -23.297 -11.133 1 97.12 300 LYS B N 1
ATOM 6644 C CA . LYS B 1 300 ? 20.828 -23.859 -9.961 1 97.12 300 LYS B CA 1
ATOM 6645 C C . LYS B 1 300 ? 20.953 -22.812 -8.852 1 97.12 300 LYS B C 1
ATOM 6647 O O . LYS B 1 300 ? 20.656 -23.109 -7.688 1 97.12 300 LYS B O 1
ATOM 6652 N N . ALA B 1 301 ? 21.375 -21.641 -9.234 1 98.31 301 ALA B N 1
ATOM 6653 C CA . ALA B 1 301 ? 21.5 -20.547 -8.273 1 98.31 301 ALA B CA 1
ATOM 6654 C C . ALA B 1 301 ? 20.141 -20.25 -7.609 1 98.31 301 ALA B C 1
ATOM 6656 O O . ALA B 1 301 ? 20.062 -20.094 -6.391 1 98.31 301 ALA B O 1
ATOM 6657 N N . TYR B 1 302 ? 19.172 -20.266 -8.391 1 97.88 302 TYR B N 1
ATOM 6658 C CA . TYR B 1 302 ? 17.797 -19.984 -7.98 1 97.88 302 TYR B CA 1
ATOM 6659 C C . TYR B 1 302 ? 17.312 -21 -6.949 1 97.88 302 TYR B C 1
ATOM 6661 O O . TYR B 1 302 ? 16.875 -20.625 -5.859 1 97.88 302 TYR B O 1
ATOM 6669 N N . THR B 1 303 ? 17.406 -22.25 -7.125 1 97.88 303 THR B N 1
ATOM 6670 C CA . THR B 1 303 ? 16.844 -23.266 -6.258 1 97.88 303 THR B CA 1
ATOM 6671 C C . THR B 1 303 ? 17.672 -23.422 -4.988 1 97.88 303 THR B C 1
ATOM 6673 O O . THR B 1 303 ? 17.125 -23.656 -3.906 1 97.88 303 THR B O 1
ATOM 6676 N N . GLU B 1 304 ? 19.031 -23.297 -5.129 1 98.19 304 GLU B N 1
ATOM 6677 C CA . GLU B 1 304 ? 19.875 -23.344 -3.939 1 98.19 304 GLU B CA 1
ATOM 6678 C C . GLU B 1 304 ? 19.578 -22.188 -2.996 1 98.19 304 GLU B C 1
ATOM 6680 O O . GLU B 1 304 ? 19.5 -22.375 -1.78 1 98.19 304 GLU B O 1
ATOM 6685 N N . LEU B 1 305 ? 19.391 -21.062 -3.609 1 98.44 305 LEU B N 1
ATOM 6686 C CA . LEU B 1 305 ? 19.078 -19.891 -2.809 1 98.44 305 LEU B CA 1
ATOM 6687 C C . LEU B 1 305 ? 17.719 -20.031 -2.123 1 98.44 305 LEU B C 1
ATOM 6689 O O . LEU B 1 305 ? 17.547 -19.609 -0.984 1 98.44 305 LEU B O 1
ATOM 6693 N N . LEU B 1 306 ? 16.766 -20.625 -2.807 1 98.75 306 LEU B N 1
ATOM 6694 C CA . LEU B 1 306 ? 15.43 -20.812 -2.26 1 98.75 306 LEU B CA 1
ATOM 6695 C C . LEU B 1 306 ? 15.469 -21.672 -1 1 98.75 306 LEU B C 1
ATOM 6697 O O . LEU B 1 306 ? 14.898 -21.297 0.027 1 98.75 306 LEU B O 1
ATOM 6701 N N . VAL B 1 307 ? 16.172 -22.781 -1.048 1 98.81 307 VAL B N 1
ATOM 6702 C CA . VAL B 1 307 ? 16.25 -23.688 0.098 1 98.81 307 VAL B CA 1
ATOM 6703 C C . VAL B 1 307 ? 16.938 -22.969 1.263 1 98.81 307 VAL B C 1
ATOM 6705 O O . VAL B 1 307 ? 16.453 -23.016 2.395 1 98.81 307 VAL B O 1
ATOM 6708 N N . LYS B 1 308 ? 18.031 -22.312 0.965 1 98.44 308 LYS B N 1
ATOM 6709 C CA . LYS B 1 308 ? 18.766 -21.594 2.006 1 98.44 308 LYS B CA 1
ATOM 6710 C C . LYS B 1 308 ? 17.875 -20.531 2.66 1 98.44 308 LYS B C 1
ATOM 6712 O O . LYS B 1 308 ? 17.781 -20.469 3.889 1 98.44 308 LYS B O 1
ATOM 6717 N N . SER B 1 309 ? 17.234 -19.719 1.801 1 98.38 309 SER B N 1
ATOM 6718 C CA . SER B 1 309 ? 16.391 -18.625 2.291 1 98.38 309 SER B CA 1
ATOM 6719 C C . SER B 1 309 ? 15.281 -19.141 3.195 1 98.38 309 SER B C 1
ATOM 6721 O O . SER B 1 309 ? 14.938 -18.516 4.195 1 98.38 309 SER B O 1
ATOM 6723 N N . CYS B 1 310 ? 14.727 -20.266 2.826 1 98.62 310 CYS B N 1
ATOM 6724 C CA . CYS B 1 310 ? 13.648 -20.859 3.615 1 98.62 310 CYS B CA 1
ATOM 6725 C C . CYS B 1 310 ? 14.172 -21.406 4.938 1 98.62 310 CYS B C 1
ATOM 6727 O O . CYS B 1 310 ? 13.695 -21.016 6.008 1 98.62 310 CYS B O 1
ATOM 6729 N N . HIS B 1 311 ? 15.148 -22.234 4.855 1 98.44 311 HIS B N 1
ATOM 6730 C CA . HIS B 1 311 ? 15.57 -23.016 6.016 1 98.44 311 HIS B CA 1
ATOM 6731 C C . HIS B 1 311 ? 16.25 -22.125 7.051 1 98.44 311 HIS B C 1
ATOM 6733 O O . HIS B 1 311 ? 16.141 -22.359 8.258 1 98.44 311 HIS B O 1
ATOM 6739 N N . LEU B 1 312 ? 16.922 -21.062 6.613 1 97.69 312 LEU B N 1
ATOM 6740 C CA . LEU B 1 312 ? 17.5 -20.109 7.551 1 97.69 312 LEU B CA 1
ATOM 6741 C C . LEU B 1 312 ? 16.438 -19.516 8.469 1 97.69 312 LEU B C 1
ATOM 6743 O O . LEU B 1 312 ? 16.734 -19.141 9.602 1 97.69 312 LEU B O 1
ATOM 6747 N N . HIS B 1 313 ? 15.258 -19.438 7.977 1 98.06 313 HIS B N 1
ATOM 6748 C CA . HIS B 1 313 ? 14.188 -18.781 8.711 1 98.06 313 HIS B CA 1
ATOM 6749 C C . HIS B 1 313 ? 13.055 -19.75 9.047 1 98.06 313 HIS B C 1
ATOM 6751 O O . HIS B 1 313 ? 11.922 -19.328 9.281 1 98.06 313 HIS B O 1
ATOM 6757 N N . GLU B 1 314 ? 13.305 -21.031 8.945 1 98.25 314 GLU B N 1
ATOM 6758 C CA . GLU B 1 314 ? 12.445 -22.125 9.406 1 98.25 314 GLU B CA 1
ATOM 6759 C C . GLU B 1 314 ? 11.188 -22.25 8.555 1 98.25 314 GLU B C 1
ATOM 6761 O O . GLU B 1 314 ? 10.125 -22.625 9.047 1 98.25 314 GLU B O 1
ATOM 6766 N N . ALA B 1 315 ? 11.25 -21.828 7.324 1 98.62 315 ALA B N 1
ATOM 6767 C CA . ALA B 1 315 ? 10.164 -22 6.363 1 98.62 315 ALA B CA 1
ATOM 6768 C C . ALA B 1 315 ? 10.367 -23.266 5.52 1 98.62 315 ALA B C 1
ATOM 6770 O O . ALA B 1 315 ? 11.492 -23.766 5.398 1 98.62 315 ALA B O 1
ATOM 6771 N N . HIS B 1 316 ? 9.242 -23.797 4.98 1 98.88 316 HIS B N 1
ATOM 6772 C CA . HIS B 1 316 ? 9.336 -24.938 4.09 1 98.88 316 HIS B CA 1
ATOM 6773 C C . HIS B 1 316 ? 9.828 -24.531 2.707 1 98.88 316 HIS B C 1
ATOM 6775 O O . HIS B 1 316 ? 9.469 -23.469 2.207 1 98.88 316 HIS B O 1
ATOM 6781 N N . ALA B 1 317 ? 10.672 -25.312 2.137 1 98.88 317 ALA B N 1
ATOM 6782 C CA . ALA B 1 317 ? 11.055 -25.203 0.731 1 98.88 317 ALA B CA 1
ATOM 6783 C C . ALA B 1 317 ? 10.43 -26.328 -0.093 1 98.88 317 ALA B C 1
ATOM 6785 O O . ALA B 1 317 ? 10.703 -27.5 0.145 1 98.88 317 ALA B O 1
ATOM 6786 N N . ILE B 1 318 ? 9.586 -25.984 -1.049 1 98.88 318 ILE B N 1
ATOM 6787 C CA . ILE B 1 318 ? 8.859 -26.969 -1.838 1 98.88 318 ILE B CA 1
ATOM 6788 C C . ILE B 1 318 ? 9.336 -26.922 -3.289 1 98.88 318 ILE B C 1
ATOM 6790 O O . ILE B 1 318 ? 9.445 -25.844 -3.875 1 98.88 318 ILE B O 1
ATOM 6794 N N . GLY B 1 319 ? 9.625 -28.047 -3.828 1 97.88 319 GLY B N 1
ATOM 6795 C CA . GLY B 1 319 ? 10.109 -28.156 -5.195 1 97.88 319 GLY B CA 1
ATOM 6796 C C . GLY B 1 319 ? 9 -28.031 -6.23 1 97.88 319 GLY B C 1
ATOM 6797 O O . GLY B 1 319 ? 7.824 -27.922 -5.875 1 97.88 319 GLY B O 1
ATOM 6798 N N . GLY B 1 320 ? 9.391 -28.016 -7.496 1 93.81 320 GLY B N 1
ATOM 6799 C CA . GLY B 1 320 ? 8.484 -27.734 -8.602 1 93.81 320 GLY B CA 1
ATOM 6800 C C . GLY B 1 320 ? 7.723 -28.969 -9.062 1 93.81 320 GLY B C 1
ATOM 6801 O O . GLY B 1 320 ? 7.852 -30.047 -8.477 1 93.81 320 GLY B O 1
ATOM 6802 N N . MET B 1 321 ? 7.016 -28.812 -10.117 1 91.88 321 MET B N 1
ATOM 6803 C CA . MET B 1 321 ? 6.008 -29.781 -10.523 1 91.88 321 MET B CA 1
ATOM 6804 C C . MET B 1 321 ? 6.582 -30.781 -11.523 1 91.88 321 MET B C 1
ATOM 6806 O O . MET B 1 321 ? 7.316 -30.391 -12.438 1 91.88 321 MET B O 1
ATOM 6810 N N . ALA B 1 322 ? 6.414 -32.031 -11.273 1 91.81 322 ALA B N 1
ATOM 6811 C CA . ALA B 1 322 ? 6.488 -33.062 -12.328 1 91.81 322 ALA B CA 1
ATOM 6812 C C . ALA B 1 322 ? 5.152 -33.188 -13.055 1 91.81 322 ALA B C 1
ATOM 6814 O O . ALA B 1 322 ? 4.133 -33.5 -12.445 1 91.81 322 ALA B O 1
ATOM 6815 N N . ALA B 1 323 ? 5.18 -33.031 -14.352 1 91 323 ALA B N 1
ATOM 6816 C CA . ALA B 1 323 ? 3.93 -32.875 -15.094 1 91 323 ALA B CA 1
ATOM 6817 C C . ALA B 1 323 ? 3.648 -34.094 -15.961 1 91 323 ALA B C 1
ATOM 6819 O O . ALA B 1 323 ? 2.648 -34.125 -16.688 1 91 323 ALA B O 1
ATOM 6820 N N . PHE B 1 324 ? 4.43 -35.125 -15.859 1 92 324 PHE B N 1
ATOM 6821 C CA . PHE B 1 324 ? 4.285 -36.281 -16.734 1 92 324 PHE B CA 1
ATOM 6822 C C . PHE B 1 324 ? 2.977 -37 -16.453 1 92 324 PHE B C 1
ATOM 6824 O O . PHE B 1 324 ? 2.59 -37.188 -15.305 1 92 324 PHE B O 1
ATOM 6831 N N . ILE B 1 325 ? 2.312 -37.406 -17.531 1 92.81 325 ILE B N 1
ATOM 6832 C CA . ILE B 1 325 ? 1.105 -38.219 -17.453 1 92.81 325 ILE B CA 1
ATOM 6833 C C . ILE B 1 325 ? 1.41 -39.625 -17.922 1 92.81 325 ILE B C 1
ATOM 6835 O O . ILE B 1 325 ? 1.574 -39.875 -19.125 1 92.81 325 ILE B O 1
ATOM 6839 N N . PRO B 1 326 ? 1.385 -40.594 -17.047 1 90.94 326 PRO B N 1
ATOM 6840 C CA . PRO B 1 326 ? 1.646 -41.969 -17.469 1 90.94 326 PRO B CA 1
ATOM 6841 C C . PRO B 1 326 ? 0.59 -42.5 -18.438 1 90.94 326 PRO B C 1
ATOM 6843 O O . PRO B 1 326 ? -0.599 -42.219 -18.266 1 90.94 326 PRO B O 1
ATOM 6846 N N . SER B 1 327 ? 1.064 -43.219 -19.453 1 87.44 327 SER B N 1
ATOM 6847 C CA . SER B 1 327 ? 0.19 -43.812 -20.469 1 87.44 327 SER B CA 1
ATOM 6848 C C . SER B 1 327 ? 0.076 -45.312 -20.297 1 87.44 327 SER B C 1
ATOM 6850 O O . SER B 1 327 ? 1.083 -46 -20.109 1 87.44 327 SER B O 1
ATOM 6852 N N . ARG B 1 328 ? -1.167 -45.875 -20.266 1 81.19 328 ARG B N 1
ATOM 6853 C CA . ARG B 1 328 ? -1.358 -47.312 -20.203 1 81.19 328 ARG B CA 1
ATOM 6854 C C . ARG B 1 328 ? -0.968 -47.969 -21.516 1 81.19 328 ARG B C 1
ATOM 6856 O O . ARG B 1 328 ? -0.675 -49.156 -21.562 1 81.19 328 ARG B O 1
ATOM 6863 N N . LYS B 1 329 ? -0.87 -47.25 -22.594 1 88.06 329 LYS B N 1
ATOM 6864 C CA . LYS B 1 329 ? -0.686 -47.781 -23.953 1 88.06 329 LYS B CA 1
ATOM 6865 C C . LYS B 1 329 ? 0.796 -47.875 -24.297 1 88.06 329 LYS B C 1
ATOM 6867 O O . LYS B 1 329 ? 1.169 -48.625 -25.219 1 88.06 329 LYS B O 1
ATOM 6872 N N . ASP B 1 330 ? 1.639 -47.188 -23.578 1 90.56 330 ASP B N 1
ATOM 6873 C CA . ASP B 1 330 ? 3.049 -47.125 -23.953 1 90.56 330 ASP B CA 1
ATOM 6874 C C . ASP B 1 330 ? 3.945 -47.344 -22.734 1 90.56 330 ASP B C 1
ATOM 6876 O O . ASP B 1 330 ? 4.527 -46.406 -22.203 1 90.56 330 ASP B O 1
ATOM 6880 N N . PRO B 1 331 ? 4.223 -48.531 -22.438 1 90.38 331 PRO B N 1
ATOM 6881 C CA . PRO B 1 331 ? 4.992 -48.844 -21.219 1 90.38 331 PRO B CA 1
ATOM 6882 C C . PRO B 1 331 ? 6.43 -48.344 -21.297 1 90.38 331 PRO B C 1
ATOM 6884 O O . PRO B 1 331 ? 7.016 -47.969 -20.266 1 90.38 331 PRO B O 1
ATOM 6887 N N . GLU B 1 332 ? 6.965 -48.281 -22.375 1 90.75 332 GLU B N 1
ATOM 6888 C CA . GLU B 1 332 ? 8.344 -47.844 -22.516 1 90.75 332 GLU B CA 1
ATOM 6889 C C . GLU B 1 332 ? 8.461 -46.344 -22.219 1 90.75 332 GLU B C 1
ATOM 6891 O O . GLU B 1 332 ? 9.391 -45.906 -21.531 1 90.75 332 GLU B O 1
ATOM 6896 N N . VAL B 1 333 ? 7.543 -45.594 -22.75 1 88.81 333 VAL B N 1
ATOM 6897 C CA . VAL B 1 333 ? 7.512 -44.156 -22.484 1 88.81 333 VAL B CA 1
ATOM 6898 C C . VAL B 1 333 ? 7.289 -43.938 -21 1 88.81 333 VAL B C 1
ATOM 6900 O O . VAL B 1 333 ? 7.914 -43.031 -20.406 1 88.81 333 VAL B O 1
ATOM 6903 N N . ASN B 1 334 ? 6.543 -44.719 -20.391 1 92.56 334 ASN B N 1
ATOM 6904 C CA . ASN B 1 334 ? 6.281 -44.562 -18.969 1 92.56 334 ASN B CA 1
ATOM 6905 C C . ASN B 1 334 ? 7.539 -44.812 -18.141 1 92.56 334 ASN B C 1
ATOM 6907 O O . ASN B 1 334 ? 7.844 -44.062 -17.219 1 92.56 334 ASN B O 1
ATOM 6911 N N . GLU B 1 335 ? 8.133 -45.906 -18.516 1 92.56 335 GLU B N 1
ATOM 6912 C CA . GLU B 1 335 ? 9.328 -46.25 -17.766 1 92.56 335 GLU B CA 1
ATOM 6913 C C . GLU B 1 335 ? 10.383 -45.156 -17.844 1 92.56 335 GLU B C 1
ATOM 6915 O O . GLU B 1 335 ? 10.984 -44.812 -16.828 1 92.56 335 GLU B O 1
ATOM 6920 N N . ARG B 1 336 ? 10.602 -44.656 -18.938 1 91.5 336 ARG B N 1
ATOM 6921 C CA . ARG B 1 336 ? 11.586 -43.594 -19.141 1 91.5 336 ARG B CA 1
ATOM 6922 C C . ARG B 1 336 ? 11.18 -42.344 -18.391 1 91.5 336 ARG B C 1
ATOM 6924 O O . ARG B 1 336 ? 12.016 -41.688 -17.75 1 91.5 336 ARG B O 1
ATOM 6931 N N . ALA B 1 337 ? 9.977 -42.031 -18.547 1 91.94 337 ALA B N 1
ATOM 6932 C CA . ALA B 1 337 ? 9.477 -40.812 -17.906 1 91.94 337 ALA B CA 1
ATOM 6933 C C . ALA B 1 337 ? 9.531 -40.938 -16.391 1 91.94 337 ALA B C 1
ATOM 6935 O O . ALA B 1 337 ? 9.914 -39.969 -15.703 1 91.94 337 ALA B O 1
ATOM 6936 N N . LEU B 1 338 ? 9.164 -42.062 -15.867 1 94.56 338 LEU B N 1
ATOM 6937 C CA . LEU B 1 338 ? 9.164 -42.25 -14.422 1 94.56 338 LEU B CA 1
ATOM 6938 C C . LEU B 1 338 ? 10.586 -42.219 -13.867 1 94.56 338 LEU B C 1
ATOM 6940 O O . LEU B 1 338 ? 10.812 -41.75 -12.758 1 94.56 338 LEU B O 1
ATOM 6944 N N . LYS B 1 339 ? 11.469 -42.75 -14.648 1 94.62 339 LYS B N 1
ATOM 6945 C CA . LYS B 1 339 ? 12.875 -42.688 -14.258 1 94.62 339 LYS B CA 1
ATOM 6946 C C . LYS B 1 339 ? 13.352 -41.219 -14.172 1 94.62 339 LYS B C 1
ATOM 6948 O O . LYS B 1 339 ? 14.078 -40.875 -13.242 1 94.62 339 LYS B O 1
ATOM 6953 N N . GLN B 1 340 ? 12.945 -40.5 -15.094 1 92.19 340 GLN B N 1
ATOM 6954 C CA . GLN B 1 340 ? 13.312 -39.094 -15.109 1 92.19 340 GLN B CA 1
ATOM 6955 C C . GLN B 1 340 ? 12.68 -38.344 -13.93 1 92.19 340 GLN B C 1
ATOM 6957 O O . GLN B 1 340 ? 13.328 -37.5 -13.305 1 92.19 340 GLN B O 1
ATOM 6962 N N . VAL B 1 341 ? 11.445 -38.625 -13.664 1 95.06 341 VAL B N 1
ATOM 6963 C CA . VAL B 1 341 ? 10.75 -38 -12.531 1 95.06 341 VAL B CA 1
ATOM 6964 C C . VAL B 1 341 ? 11.477 -38.344 -11.234 1 95.06 341 VAL B C 1
ATOM 6966 O O . VAL B 1 341 ? 11.719 -37.469 -10.398 1 95.06 341 VAL B O 1
ATOM 6969 N N . ARG B 1 342 ? 11.82 -39.594 -11.109 1 96.69 342 ARG B N 1
ATOM 6970 C CA . ARG B 1 342 ? 12.539 -40.031 -9.922 1 96.69 342 ARG B CA 1
ATOM 6971 C C . ARG B 1 342 ? 13.859 -39.281 -9.758 1 96.69 342 ARG B C 1
ATOM 6973 O O . ARG B 1 342 ? 14.195 -38.844 -8.664 1 96.69 342 ARG B O 1
ATOM 6980 N N . ALA B 1 343 ? 14.523 -39.156 -10.82 1 95.06 343 ALA B N 1
ATOM 6981 C CA . ALA B 1 343 ? 15.812 -38.469 -10.789 1 95.06 343 ALA B CA 1
ATOM 6982 C C . ALA B 1 343 ? 15.648 -37 -10.383 1 95.06 343 ALA B C 1
ATOM 6984 O O . ALA B 1 343 ? 16.453 -36.469 -9.609 1 95.06 343 ALA B O 1
ATOM 6985 N N . ASP B 1 344 ? 14.695 -36.406 -10.938 1 94.31 344 ASP B N 1
ATOM 6986 C CA . ASP B 1 344 ? 14.422 -35 -10.625 1 94.31 344 ASP B CA 1
ATOM 6987 C C . ASP B 1 344 ? 14.078 -34.844 -9.148 1 94.31 344 ASP B C 1
ATOM 6989 O O . ASP B 1 344 ? 14.539 -33.906 -8.5 1 94.31 344 ASP B O 1
ATOM 6993 N N . LYS B 1 345 ? 13.227 -35.688 -8.609 1 97.81 345 LYS B N 1
ATOM 6994 C CA . LYS B 1 345 ? 12.812 -35.625 -7.215 1 97.81 345 LYS B CA 1
ATOM 6995 C C . LYS B 1 345 ? 13.961 -35.969 -6.277 1 97.81 345 LYS B C 1
ATOM 6997 O O . LYS B 1 345 ? 14.07 -35.406 -5.184 1 97.81 345 LYS B O 1
ATOM 7002 N N . GLU B 1 346 ? 14.82 -36.906 -6.719 1 97.56 346 GLU B N 1
ATOM 7003 C CA . GLU B 1 346 ? 16.016 -37.219 -5.941 1 97.56 346 GLU B CA 1
ATOM 7004 C C . GLU B 1 346 ? 16.938 -36 -5.832 1 97.56 346 GLU B C 1
ATOM 7006 O O . GLU B 1 346 ? 17.5 -35.75 -4.77 1 97.56 346 GLU B O 1
ATOM 7011 N N . ARG B 1 347 ? 17.047 -35.344 -6.887 1 95.62 347 ARG B N 1
ATOM 7012 C CA . ARG B 1 347 ? 17.844 -34.125 -6.883 1 95.62 347 ARG B CA 1
ATOM 7013 C C . ARG B 1 347 ? 17.266 -33.062 -5.922 1 95.62 347 ARG B C 1
ATOM 7015 O O . ARG B 1 347 ? 18 -32.469 -5.141 1 95.62 347 ARG B O 1
ATOM 7022 N N . GLU B 1 348 ? 15.984 -32.875 -5.965 1 97.06 348 GLU B N 1
ATOM 7023 C CA . GLU B 1 348 ? 15.305 -31.922 -5.082 1 97.06 348 GLU B CA 1
ATOM 7024 C C . GLU B 1 348 ? 15.516 -32.281 -3.617 1 97.06 348 GLU B C 1
ATOM 7026 O O . GLU B 1 348 ? 15.922 -31.438 -2.814 1 97.06 348 GLU B O 1
ATOM 7031 N N . ALA B 1 349 ? 15.234 -33.5 -3.33 1 98.06 349 ALA B N 1
ATOM 7032 C CA . ALA B 1 349 ? 15.383 -33.969 -1.953 1 98.06 349 ALA B CA 1
ATOM 7033 C C . ALA B 1 349 ? 16.828 -33.812 -1.48 1 98.06 349 ALA B C 1
ATOM 7035 O O . ALA B 1 349 ? 17.078 -33.406 -0.343 1 98.06 349 ALA B O 1
ATOM 7036 N N . GLY B 1 350 ? 17.719 -34.125 -2.357 1 97.25 350 GLY B N 1
ATOM 7037 C CA . GLY B 1 350 ? 19.141 -34.031 -2.039 1 97.25 350 GLY B CA 1
ATOM 7038 C C . GLY B 1 350 ? 19.609 -32.594 -1.832 1 97.25 350 GLY B C 1
ATOM 7039 O O . GLY B 1 350 ? 20.562 -32.344 -1.104 1 97.25 350 GLY B O 1
ATOM 7040 N N . GLN B 1 351 ? 18.922 -31.641 -2.469 1 96.56 351 GLN B N 1
ATOM 7041 C CA . GLN B 1 351 ? 19.266 -30.234 -2.355 1 96.56 351 GLN B CA 1
ATOM 7042 C C . GLN B 1 351 ? 18.703 -29.625 -1.075 1 96.56 351 GLN B C 1
ATOM 7044 O O . GLN B 1 351 ? 19.047 -28.5 -0.711 1 96.56 351 GLN B O 1
ATOM 7049 N N . GLY B 1 352 ? 17.828 -30.344 -0.44 1 98.12 352 GLY B N 1
ATOM 7050 C CA . GLY B 1 352 ? 17.328 -29.875 0.844 1 98.12 352 GLY B CA 1
ATOM 7051 C C . GLY B 1 352 ? 15.844 -29.547 0.825 1 98.12 352 GLY B C 1
ATOM 7052 O O . GLY B 1 352 ? 15.266 -29.188 1.855 1 98.12 352 GLY B O 1
ATOM 7053 N N . PHE B 1 353 ? 15.133 -29.688 -0.265 1 98.75 353 PHE B N 1
ATOM 7054 C CA . PHE B 1 353 ? 13.703 -29.406 -0.332 1 98.75 353 PHE B CA 1
ATOM 7055 C C . PHE B 1 353 ? 12.93 -30.281 0.64 1 98.75 353 PHE B C 1
ATOM 7057 O O . PHE B 1 353 ? 13.266 -31.453 0.839 1 98.75 353 PHE B O 1
ATOM 7064 N N . ASP B 1 354 ? 11.883 -29.703 1.217 1 98.81 354 ASP B N 1
ATOM 7065 C CA . ASP B 1 354 ? 11.047 -30.406 2.188 1 98.81 354 ASP B CA 1
ATOM 7066 C C . ASP B 1 354 ? 9.977 -31.25 1.491 1 98.81 354 ASP B C 1
ATOM 7068 O O . ASP B 1 354 ? 9.398 -32.156 2.096 1 98.81 354 ASP B O 1
ATOM 7072 N N . GLY B 1 355 ? 9.711 -30.906 0.321 1 98.62 355 GLY B N 1
ATOM 7073 C CA . GLY B 1 355 ? 8.711 -31.578 -0.477 1 98.62 355 GLY B CA 1
ATOM 7074 C C . GLY B 1 355 ? 8.727 -31.172 -1.937 1 98.62 355 GLY B C 1
ATOM 7075 O O . GLY B 1 355 ? 9.633 -30.469 -2.377 1 98.62 355 GLY B O 1
ATOM 7076 N N . THR B 1 356 ? 7.727 -31.703 -2.691 1 98.56 356 THR B N 1
ATOM 7077 C CA . THR B 1 356 ? 7.711 -31.5 -4.133 1 98.56 356 THR B CA 1
ATOM 7078 C C . THR B 1 356 ? 6.285 -31.547 -4.672 1 98.56 356 THR B C 1
ATOM 7080 O O . THR B 1 356 ? 5.371 -32.031 -3.99 1 98.56 356 THR B O 1
ATOM 7083 N N . TRP B 1 357 ? 6.129 -31 -5.914 1 98.06 357 TRP B N 1
ATOM 7084 C CA . TRP B 1 357 ? 4.828 -31 -6.582 1 98.06 357 TRP B CA 1
ATOM 7085 C C . TRP B 1 357 ? 4.742 -32.125 -7.613 1 98.06 357 TRP B C 1
ATOM 7087 O O . TRP B 1 357 ? 5.727 -32.438 -8.289 1 98.06 357 TRP B O 1
ATOM 7097 N N . VAL B 1 358 ? 3.57 -32.719 -7.727 1 97.75 358 VAL B N 1
ATOM 7098 C CA . VAL B 1 358 ? 3.229 -33.594 -8.852 1 97.75 358 VAL B CA 1
ATOM 7099 C C . VAL B 1 358 ? 1.882 -33.156 -9.438 1 97.75 358 VAL B C 1
ATOM 7101 O O . VAL B 1 358 ? 1.031 -32.625 -8.727 1 97.75 358 VAL B O 1
ATOM 7104 N N . ALA B 1 359 ? 1.659 -33.438 -10.758 1 95.06 359 ALA B N 1
ATOM 7105 C CA . ALA B 1 359 ? 0.438 -33 -11.422 1 95.06 359 ALA B CA 1
ATOM 7106 C C . ALA B 1 359 ? -0.517 -34.156 -11.656 1 95.06 359 ALA B C 1
ATOM 7108 O O . ALA B 1 359 ? -1.65 -33.969 -12.094 1 95.06 359 ALA B O 1
ATOM 7109 N N . HIS B 1 360 ? -0.063 -35.375 -11.391 1 95.19 360 HIS B N 1
ATOM 7110 C CA . HIS B 1 360 ? -0.879 -36.562 -11.625 1 95.19 360 HIS B CA 1
ATOM 7111 C C . HIS B 1 360 ? -0.827 -37.531 -10.438 1 95.19 360 HIS B C 1
ATOM 7113 O O . HIS B 1 360 ? 0.241 -37.75 -9.859 1 95.19 360 HIS B O 1
ATOM 7119 N N . PRO B 1 361 ? -1.979 -38.094 -10.078 1 95.38 361 PRO B N 1
ATOM 7120 C CA . PRO B 1 361 ? -2.031 -38.969 -8.906 1 95.38 361 PRO B CA 1
ATOM 7121 C C . PRO B 1 361 ? -1.063 -40.156 -9.008 1 95.38 361 PRO B C 1
ATOM 7123 O O . PRO B 1 361 ? -0.508 -40.594 -7.992 1 95.38 361 PRO B O 1
ATOM 7126 N N . ASP B 1 362 ? -0.773 -40.562 -10.18 1 94.56 362 ASP B N 1
ATOM 7127 C CA . ASP B 1 362 ? 0.08 -41.75 -10.375 1 94.56 362 ASP B CA 1
ATOM 7128 C C . ASP B 1 362 ? 1.541 -41.406 -10.078 1 94.56 362 ASP B C 1
ATOM 7130 O O . ASP B 1 362 ? 2.369 -42.312 -9.938 1 94.56 362 ASP B O 1
ATOM 7134 N N . LEU B 1 363 ? 1.812 -40.188 -9.977 1 97.38 363 LEU B N 1
ATOM 7135 C CA . LEU B 1 363 ? 3.182 -39.781 -9.664 1 97.38 363 LEU B CA 1
ATOM 7136 C C . LEU B 1 363 ? 3.387 -39.625 -8.164 1 97.38 363 LEU B C 1
ATOM 7138 O O . LEU B 1 363 ? 4.523 -39.531 -7.691 1 97.38 363 LEU B O 1
ATOM 7142 N N . VAL B 1 364 ? 2.303 -39.688 -7.367 1 98 364 VAL B N 1
ATOM 7143 C CA . VAL B 1 364 ? 2.381 -39.469 -5.926 1 98 364 VAL B CA 1
ATOM 7144 C C . VAL B 1 364 ? 3.246 -40.562 -5.297 1 98 364 VAL B C 1
ATOM 7146 O O . VAL B 1 364 ? 4.195 -40.281 -4.566 1 98 364 VAL B O 1
ATOM 7149 N N . PRO B 1 365 ? 2.994 -41.844 -5.609 1 97.38 365 PRO B N 1
ATOM 7150 C CA . PRO B 1 365 ? 3.832 -42.875 -5 1 97.38 365 PRO B CA 1
ATOM 7151 C C . PRO B 1 365 ? 5.301 -42.781 -5.41 1 97.38 365 PRO B C 1
ATOM 7153 O O . PRO B 1 365 ? 6.191 -43.094 -4.621 1 97.38 365 PRO B O 1
ATOM 7156 N N . VAL B 1 366 ? 5.543 -42.312 -6.613 1 97.12 366 VAL B N 1
ATOM 7157 C CA . VAL B 1 366 ? 6.906 -42.156 -7.109 1 97.12 366 VAL B CA 1
ATOM 7158 C C . VAL B 1 366 ? 7.648 -41.125 -6.297 1 97.12 366 VAL B C 1
ATOM 7160 O O . VAL B 1 366 ? 8.766 -41.344 -5.824 1 97.12 366 VAL B O 1
ATOM 7163 N N . ALA B 1 367 ? 7.039 -40 -6.137 1 98.31 367 ALA B N 1
ATOM 7164 C CA . ALA B 1 367 ? 7.641 -38.906 -5.371 1 98.31 367 ALA B CA 1
ATOM 7165 C C . ALA B 1 367 ? 7.746 -39.25 -3.893 1 98.31 367 ALA B C 1
ATOM 7167 O O . ALA B 1 367 ? 8.742 -38.938 -3.24 1 98.31 367 ALA B O 1
ATOM 7168 N N . MET B 1 368 ? 6.715 -39.938 -3.334 1 98.38 368 MET B N 1
ATOM 7169 C CA . MET B 1 368 ? 6.695 -40.344 -1.933 1 98.38 368 MET B CA 1
ATOM 7170 C C . MET B 1 368 ? 7.867 -41.281 -1.62 1 98.38 368 MET B C 1
ATOM 7172 O O . MET B 1 368 ? 8.508 -41.156 -0.577 1 98.38 368 MET B O 1
ATOM 7176 N N . GLU B 1 369 ? 8.078 -42.156 -2.506 1 98.12 369 GLU B N 1
ATOM 7177 C CA . GLU B 1 369 ? 9.18 -43.094 -2.318 1 98.12 369 GLU B CA 1
ATOM 7178 C C . GLU B 1 369 ? 10.508 -42.344 -2.162 1 98.12 369 GLU B C 1
ATOM 7180 O O . GLU B 1 369 ? 11.305 -42.688 -1.273 1 98.12 369 GLU B O 1
ATOM 7185 N N . VAL B 1 370 ? 10.75 -41.438 -3.039 1 98.25 370 VAL B N 1
ATOM 7186 C CA . VAL B 1 370 ? 11.992 -40.688 -3.012 1 98.25 370 VAL B CA 1
ATOM 7187 C C . VAL B 1 370 ? 12.102 -39.906 -1.697 1 98.25 370 VAL B C 1
ATOM 7189 O O . VAL B 1 370 ? 13.102 -40.031 -0.984 1 98.25 370 VAL B O 1
ATOM 7192 N N . PHE B 1 371 ? 11.109 -39.188 -1.32 1 98.5 371 PHE B N 1
ATOM 7193 C CA . PHE B 1 371 ? 11.18 -38.312 -0.151 1 98.5 371 PHE B CA 1
ATOM 7194 C C . PHE B 1 371 ? 11.133 -39.125 1.134 1 98.5 371 PHE B C 1
ATOM 7196 O O . PHE B 1 371 ? 11.68 -38.719 2.16 1 98.5 371 PHE B O 1
ATOM 7203 N N . ASP B 1 372 ? 10.492 -40.312 1.108 1 98 372 ASP B N 1
ATOM 7204 C CA . ASP B 1 372 ? 10.539 -41.219 2.26 1 98 372 ASP B CA 1
ATOM 7205 C C . ASP B 1 372 ? 11.969 -41.656 2.551 1 98 372 ASP B C 1
ATOM 7207 O O . ASP B 1 372 ? 12.359 -41.781 3.713 1 98 372 ASP B O 1
ATOM 7211 N N . ARG B 1 373 ? 12.641 -41.906 1.511 1 97.31 373 ARG B N 1
ATOM 7212 C CA . ARG B 1 373 ? 14.023 -42.312 1.68 1 97.31 373 ARG B CA 1
ATOM 7213 C C . ARG B 1 373 ? 14.867 -41.219 2.293 1 97.31 373 ARG B C 1
ATOM 7215 O O . ARG B 1 373 ? 15.75 -41.469 3.113 1 97.31 373 ARG B O 1
ATOM 7222 N N . PHE B 1 374 ? 14.648 -40.031 1.97 1 96.44 374 PHE B N 1
ATOM 7223 C CA . PHE B 1 374 ? 15.453 -38.906 2.414 1 96.44 374 PHE B CA 1
ATOM 7224 C C . PHE B 1 374 ? 14.992 -38.406 3.781 1 96.44 374 PHE B C 1
ATOM 7226 O O . PHE B 1 374 ? 15.812 -38.031 4.621 1 96.44 374 PHE B O 1
ATOM 7233 N N . LEU B 1 375 ? 13.703 -38.406 4.059 1 97.56 375 LEU B N 1
ATOM 7234 C CA . LEU B 1 375 ? 13.156 -37.781 5.262 1 97.56 375 LEU B CA 1
ATOM 7235 C C . LEU B 1 375 ? 12.945 -38.812 6.355 1 97.56 375 LEU B C 1
ATOM 7237 O O . LEU B 1 375 ? 12.992 -38.5 7.543 1 97.56 375 LEU B O 1
ATOM 7241 N N . GLY B 1 376 ? 12.695 -40.094 5.973 1 96.06 376 GLY B N 1
ATOM 7242 C CA . GLY B 1 376 ? 12.297 -41.094 6.945 1 96.06 376 GLY B CA 1
ATOM 7243 C C . GLY B 1 376 ? 11.016 -40.75 7.672 1 96.06 376 GLY B C 1
ATOM 7244 O O . GLY B 1 376 ? 10 -40.438 7.039 1 96.06 376 GLY B O 1
ATOM 7245 N N . ASP B 1 377 ? 11.164 -40.688 9.008 1 95.81 377 ASP B N 1
ATOM 7246 C CA . ASP B 1 377 ? 9.992 -40.438 9.828 1 95.81 377 ASP B CA 1
ATOM 7247 C C . ASP B 1 377 ? 9.836 -38.938 10.102 1 95.81 377 ASP B C 1
ATOM 7249 O O . ASP B 1 377 ? 8.82 -38.5 10.648 1 95.81 377 ASP B O 1
ATOM 7253 N N . LYS B 1 378 ? 10.781 -38.125 9.672 1 97.75 378 LYS B N 1
ATOM 7254 C CA . LYS B 1 378 ? 10.711 -36.688 9.883 1 97.75 378 LYS B CA 1
ATOM 7255 C C . LYS B 1 378 ? 9.75 -36.031 8.891 1 97.75 378 LYS B C 1
ATOM 7257 O O . LYS B 1 378 ? 9.688 -36.438 7.723 1 97.75 378 LYS B O 1
ATOM 7262 N N . PRO B 1 379 ? 9.07 -35.062 9.336 1 98 379 PRO B N 1
ATOM 7263 C CA . PRO B 1 379 ? 8.102 -34.406 8.453 1 98 379 PRO B CA 1
ATOM 7264 C C . PRO B 1 379 ? 8.766 -33.469 7.441 1 98 379 PRO B C 1
ATOM 7266 O O . PRO B 1 379 ? 8.148 -33.094 6.441 1 98 379 PRO B O 1
ATOM 7269 N N . HIS B 1 380 ? 9.992 -33 7.738 1 98.38 380 HIS B N 1
ATOM 7270 C CA . HIS B 1 380 ? 10.742 -32.125 6.867 1 98.38 380 HIS B CA 1
ATOM 7271 C C . HIS B 1 380 ? 12.234 -32.156 7.18 1 98.38 380 HIS B C 1
ATOM 7273 O O . HIS B 1 380 ? 12.672 -32.969 8 1 98.38 380 HIS B O 1
ATOM 7279 N N . GLN B 1 381 ? 13.078 -31.375 6.496 1 98.44 381 GLN B N 1
ATOM 7280 C CA . GLN B 1 381 ? 14.516 -31.359 6.723 1 98.44 381 GLN B CA 1
ATOM 7281 C C . GLN B 1 381 ? 15.047 -29.938 6.793 1 98.44 381 GLN B C 1
ATOM 7283 O O . GLN B 1 381 ? 16.047 -29.594 6.16 1 98.44 381 GLN B O 1
ATOM 7288 N N . LYS B 1 382 ? 14.344 -29.109 7.543 1 98.19 382 LYS B N 1
ATOM 7289 C CA . LYS B 1 382 ? 14.703 -27.703 7.688 1 98.19 382 LYS B CA 1
ATOM 7290 C C . LYS B 1 382 ? 16.078 -27.547 8.328 1 98.19 382 LYS B C 1
ATOM 7292 O O . LYS B 1 382 ? 16.703 -26.484 8.25 1 98.19 382 LYS B O 1
ATOM 7297 N N . HIS B 1 383 ? 16.594 -28.562 8.984 1 97.38 383 HIS B N 1
ATOM 7298 C CA . HIS B 1 383 ? 17.922 -28.516 9.602 1 97.38 383 HIS B CA 1
ATOM 7299 C C . HIS B 1 383 ? 19.016 -28.391 8.547 1 97.38 383 HIS B C 1
ATOM 7301 O O . HIS B 1 383 ? 20.141 -28.016 8.875 1 97.38 383 HIS B O 1
ATOM 7307 N N . VAL B 1 384 ? 18.688 -28.781 7.305 1 98.06 384 VAL B N 1
ATOM 7308 C CA . VAL B 1 384 ? 19.625 -28.578 6.199 1 98.06 384 VAL B CA 1
ATOM 7309 C C . VAL B 1 384 ? 19.609 -27.109 5.781 1 98.06 384 VAL B C 1
ATOM 7311 O O . VAL B 1 384 ? 18.906 -26.734 4.836 1 98.06 384 VAL B O 1
ATOM 7314 N N . LYS B 1 385 ? 20.438 -26.328 6.355 1 97 385 LYS B N 1
ATOM 7315 C CA . LYS B 1 385 ? 20.375 -24.875 6.223 1 97 385 LYS B CA 1
ATOM 7316 C C . LYS B 1 385 ? 21.078 -24.406 4.949 1 97 385 LYS B C 1
ATOM 7318 O O . LYS B 1 385 ? 20.875 -23.281 4.5 1 97 385 LYS B O 1
ATOM 7323 N N . ARG B 1 386 ? 21.922 -25.219 4.355 1 96.69 386 ARG B N 1
ATOM 7324 C CA . ARG B 1 386 ? 22.688 -24.938 3.141 1 96.69 386 ARG B CA 1
ATOM 7325 C C . ARG B 1 386 ? 23.547 -23.688 3.318 1 96.69 386 ARG B C 1
ATOM 7327 O O . ARG B 1 386 ? 23.578 -22.812 2.455 1 96.69 386 ARG B O 1
ATOM 7334 N N . GLU B 1 387 ? 24.234 -23.547 4.328 1 94.88 387 GLU B N 1
ATOM 7335 C CA . GLU B 1 387 ? 25.094 -22.406 4.645 1 94.88 387 GLU B CA 1
ATOM 7336 C C . GLU B 1 387 ? 26.25 -22.281 3.648 1 94.88 387 GLU B C 1
ATOM 7338 O O . GLU B 1 387 ? 26.906 -21.25 3.568 1 94.88 387 GLU B O 1
ATOM 7343 N N . ASP B 1 388 ? 26.453 -23.297 2.898 1 96.06 388 ASP B N 1
ATOM 7344 C CA . ASP B 1 388 ? 27.5 -23.344 1.89 1 96.06 388 ASP B CA 1
ATOM 7345 C C . ASP B 1 388 ? 27.125 -22.531 0.653 1 96.06 388 ASP B C 1
ATOM 7347 O O . ASP B 1 388 ? 27.969 -22.172 -0.155 1 96.06 388 ASP B O 1
ATOM 7351 N N . VAL B 1 389 ? 25.891 -22.281 0.465 1 96.94 389 VAL B N 1
ATOM 7352 C CA . VAL B 1 389 ? 25.375 -21.641 -0.74 1 96.94 389 VAL B CA 1
ATOM 7353 C C . VAL B 1 389 ? 25.719 -20.141 -0.72 1 96.94 389 VAL B C 1
ATOM 7355 O O . VAL B 1 389 ? 25.438 -19.453 0.261 1 96.94 389 VAL B O 1
ATOM 7358 N N . ARG B 1 390 ? 26.375 -19.688 -1.736 1 96.25 390 ARG B N 1
ATOM 7359 C CA . ARG B 1 390 ? 26.656 -18.266 -1.991 1 96.25 390 ARG B CA 1
ATOM 7360 C C . ARG B 1 390 ? 26.156 -17.859 -3.371 1 96.25 390 ARG B C 1
ATOM 7362 O O . ARG B 1 390 ? 26.75 -18.234 -4.387 1 96.25 390 ARG B O 1
ATOM 7369 N N . VAL B 1 391 ? 25.078 -17.141 -3.385 1 97.75 391 VAL B N 1
ATOM 7370 C CA . VAL B 1 391 ? 24.469 -16.719 -4.637 1 97.75 391 VAL B CA 1
ATOM 7371 C C . VAL B 1 391 ? 24.438 -15.195 -4.707 1 97.75 391 VAL B C 1
ATOM 7373 O O . VAL B 1 391 ? 23.922 -14.539 -3.805 1 97.75 391 VAL B O 1
ATOM 7376 N N . GLY B 1 392 ? 25.141 -14.625 -5.691 1 97.69 392 GLY B N 1
ATOM 7377 C CA . GLY B 1 392 ? 25.062 -13.203 -5.977 1 97.69 392 GLY B CA 1
ATOM 7378 C C . GLY B 1 392 ? 24.125 -12.875 -7.133 1 97.69 392 GLY B C 1
ATOM 7379 O O . GLY B 1 392 ? 23.531 -13.773 -7.719 1 97.69 392 GLY B O 1
ATOM 7380 N N . ALA B 1 393 ? 24 -11.586 -7.398 1 98.12 393 ALA B N 1
ATOM 7381 C CA . ALA B 1 393 ? 23.109 -11.125 -8.461 1 98.12 393 ALA B CA 1
ATOM 7382 C C . ALA B 1 393 ? 23.516 -11.719 -9.812 1 98.12 393 ALA B C 1
ATOM 7384 O O . ALA B 1 393 ? 22.656 -12.109 -10.602 1 98.12 393 ALA B O 1
ATOM 7385 N N . GLU B 1 394 ? 24.766 -11.812 -10.055 1 97.94 394 GLU B N 1
ATOM 7386 C CA . GLU B 1 394 ? 25.281 -12.305 -11.328 1 97.94 394 GLU B CA 1
ATOM 7387 C C . GLU B 1 394 ? 24.922 -13.781 -11.531 1 97.94 394 GLU B C 1
ATOM 7389 O O . GLU B 1 394 ? 24.719 -14.227 -12.664 1 97.94 394 GLU B O 1
ATOM 7394 N N . ASP B 1 395 ? 24.859 -14.484 -10.461 1 98.56 395 ASP B N 1
ATOM 7395 C CA . ASP B 1 395 ? 24.516 -15.898 -10.539 1 98.56 395 ASP B CA 1
ATOM 7396 C C . ASP B 1 395 ? 23.062 -16.094 -10.977 1 98.56 395 ASP B C 1
ATOM 7398 O O . ASP B 1 395 ? 22.766 -16.938 -11.812 1 98.56 395 ASP B O 1
ATOM 7402 N N . LEU B 1 396 ? 22.141 -15.305 -10.398 1 98.62 396 LEU B N 1
ATOM 7403 C CA . LEU B 1 396 ? 20.719 -15.391 -10.734 1 98.62 396 LEU B CA 1
ATOM 7404 C C . LEU B 1 396 ? 20.484 -14.945 -12.172 1 98.62 396 LEU B C 1
ATOM 7406 O O . LEU B 1 396 ? 19.5 -15.367 -12.805 1 98.62 396 LEU B O 1
ATOM 7410 N N . LEU B 1 397 ? 21.422 -14.094 -12.695 1 98.38 397 LEU B N 1
ATOM 7411 C CA . LEU B 1 397 ? 21.219 -13.508 -14.016 1 98.38 397 LEU B CA 1
ATOM 7412 C C . LEU B 1 397 ? 22.094 -14.203 -15.055 1 98.38 397 LEU B C 1
ATOM 7414 O O . LEU B 1 397 ? 22.203 -13.727 -16.188 1 98.38 397 LEU B O 1
ATOM 7418 N N . ASP B 1 398 ? 22.781 -15.25 -14.695 1 98.06 398 ASP B N 1
ATOM 7419 C CA . ASP B 1 398 ? 23.594 -16.016 -15.648 1 98.06 398 ASP B CA 1
ATOM 7420 C C . ASP B 1 398 ? 22.719 -16.922 -16.5 1 98.06 398 ASP B C 1
ATOM 7422 O O . ASP B 1 398 ? 22.688 -18.141 -16.297 1 98.06 398 ASP B O 1
ATOM 7426 N N . PHE B 1 399 ? 22.109 -16.391 -17.594 1 97.25 399 PHE B N 1
ATOM 7427 C CA . PHE B 1 399 ? 21.109 -17.078 -18.406 1 97.25 399 PHE B CA 1
ATOM 7428 C C . PHE B 1 399 ? 21.781 -17.969 -19.438 1 97.25 399 PHE B C 1
ATOM 7430 O O . PHE B 1 399 ? 21.141 -18.422 -20.391 1 97.25 399 PHE B O 1
ATOM 7437 N N . GLN B 1 400 ? 23.016 -18.219 -19.188 1 95.31 400 GLN B N 1
ATOM 7438 C CA . GLN B 1 400 ? 23.719 -19.094 -20.109 1 95.31 400 GLN B CA 1
ATOM 7439 C C . GLN B 1 400 ? 23.234 -20.531 -20 1 95.31 400 GLN B C 1
ATOM 7441 O O . GLN B 1 400 ? 22.984 -21.016 -18.906 1 95.31 400 GLN B O 1
ATOM 7446 N N . VAL B 1 401 ? 23.016 -21.141 -21.156 1 96.94 401 VAL B N 1
ATOM 7447 C CA . VAL B 1 401 ? 22.703 -22.562 -21.266 1 96.94 401 VAL B CA 1
ATOM 7448 C C . VAL B 1 401 ? 23.766 -23.266 -22.109 1 96.94 401 VAL B C 1
ATOM 7450 O O . VAL B 1 401 ? 23.641 -23.344 -23.328 1 96.94 401 VAL B O 1
ATOM 7453 N N . PRO B 1 402 ? 24.781 -23.797 -21.391 1 95.25 402 PRO B N 1
ATOM 7454 C CA . PRO B 1 402 ? 25.875 -24.422 -22.141 1 95.25 402 PRO B CA 1
ATOM 7455 C C . PRO B 1 402 ? 25.391 -25.438 -23.172 1 95.25 402 PRO B C 1
ATOM 7457 O O . PRO B 1 402 ? 24.641 -26.359 -22.828 1 95.25 402 PRO B O 1
ATOM 7460 N N . GLY B 1 403 ? 25.797 -25.188 -24.406 1 95.06 403 GLY B N 1
ATOM 7461 C CA . GLY B 1 403 ? 25.453 -26.094 -25.484 1 95.06 403 GLY B CA 1
ATOM 7462 C C . GLY B 1 403 ? 24.031 -25.906 -25.984 1 95.06 403 GLY B C 1
ATOM 7463 O O . GLY B 1 403 ? 23.562 -26.656 -26.844 1 95.06 403 GLY B O 1
ATOM 7464 N N . GLY B 1 404 ? 23.312 -24.969 -25.469 1 96.38 404 GLY B N 1
ATOM 7465 C CA . GLY B 1 404 ? 21.922 -24.75 -25.844 1 96.38 404 GLY B CA 1
ATOM 7466 C C . GLY B 1 404 ? 21.75 -24.375 -27.297 1 96.38 404 GLY B C 1
ATOM 7467 O O . GLY B 1 404 ? 22.578 -23.641 -27.859 1 96.38 404 GLY B O 1
ATOM 7468 N N . LYS B 1 405 ? 20.719 -24.922 -27.938 1 97.12 405 LYS B N 1
ATOM 7469 C CA . LYS B 1 405 ? 20.438 -24.656 -29.344 1 97.12 405 LYS B CA 1
ATOM 7470 C C . LYS B 1 405 ? 18.953 -24.391 -29.562 1 97.12 405 LYS B C 1
ATOM 7472 O O . LYS B 1 405 ? 18.109 -24.875 -28.797 1 97.12 405 LYS B O 1
ATOM 7477 N N . VAL B 1 406 ? 18.719 -23.547 -30.562 1 98.31 406 VAL B N 1
ATOM 7478 C CA . VAL B 1 406 ? 17.359 -23.422 -31.094 1 98.31 406 VAL B CA 1
ATOM 7479 C C . VAL B 1 406 ? 17.172 -24.391 -32.25 1 98.31 406 VAL B C 1
ATOM 7481 O O . VAL B 1 406 ? 17.859 -24.297 -33.281 1 98.31 406 VAL B O 1
ATOM 7484 N N . THR B 1 407 ? 16.25 -25.359 -32.094 1 98.38 407 THR B N 1
ATOM 7485 C CA . THR B 1 407 ? 16.062 -26.375 -33.125 1 98.38 407 THR B CA 1
ATOM 7486 C C . THR B 1 407 ? 14.711 -26.203 -33.812 1 98.38 407 THR B C 1
ATOM 7488 O O . THR B 1 407 ? 13.82 -25.547 -33.281 1 98.38 407 THR B O 1
ATOM 7491 N N . GLU B 1 408 ? 14.602 -26.797 -34.969 1 98.12 408 GLU B N 1
ATOM 7492 C CA . GLU B 1 408 ? 13.297 -26.797 -35.625 1 98.12 408 GLU B CA 1
ATOM 7493 C C . GLU B 1 408 ? 12.266 -27.562 -34.812 1 98.12 408 GLU B C 1
ATOM 7495 O O . GLU B 1 408 ? 11.102 -27.156 -34.75 1 98.12 408 GLU B O 1
ATOM 7500 N N . ALA B 1 409 ? 12.703 -28.641 -34.25 1 97.75 409 ALA B N 1
ATOM 7501 C CA . ALA B 1 409 ? 11.805 -29.438 -33.406 1 97.75 409 ALA B CA 1
ATOM 7502 C C . ALA B 1 409 ? 11.281 -28.609 -32.219 1 97.75 409 ALA B C 1
ATOM 7504 O O . ALA B 1 409 ? 10.094 -28.672 -31.906 1 97.75 409 ALA B O 1
ATOM 7505 N N . GLY B 1 410 ? 12.219 -27.922 -31.594 1 97.75 410 GLY B N 1
ATOM 7506 C CA . GLY B 1 410 ? 11.812 -27.062 -30.5 1 97.75 410 GLY B CA 1
ATOM 7507 C C . GLY B 1 410 ? 10.883 -25.938 -30.922 1 97.75 410 GLY B C 1
ATOM 7508 O O . GLY B 1 410 ? 9.93 -25.609 -30.219 1 97.75 410 GLY B O 1
ATOM 7509 N N . PHE B 1 411 ? 11.188 -25.375 -32.062 1 98.44 411 PHE B N 1
ATOM 7510 C CA . PHE B 1 411 ? 10.391 -24.297 -32.625 1 98.44 411 PHE B CA 1
ATOM 7511 C C . PHE B 1 411 ? 8.969 -24.781 -32.938 1 98.44 411 PHE B C 1
ATOM 7513 O O . PHE B 1 411 ? 7.996 -24.156 -32.5 1 98.44 411 PHE B O 1
ATOM 7520 N N . ARG B 1 412 ? 8.844 -25.891 -33.562 1 98.25 412 ARG B N 1
ATOM 7521 C CA . ARG B 1 412 ? 7.555 -26.469 -33.906 1 98.25 412 ARG B CA 1
ATOM 7522 C C . ARG B 1 412 ? 6.789 -26.891 -32.656 1 98.25 412 ARG B C 1
ATOM 7524 O O . ARG B 1 412 ? 5.566 -26.766 -32.594 1 98.25 412 ARG B O 1
ATOM 7531 N N . ASN B 1 413 ? 7.52 -27.391 -31.734 1 97.94 413 ASN B N 1
ATOM 7532 C CA . ASN B 1 413 ? 6.895 -27.797 -30.469 1 97.94 413 ASN B CA 1
ATOM 7533 C C . ASN B 1 413 ? 6.258 -26.594 -29.766 1 97.94 413 ASN B C 1
ATOM 7535 O O . ASN B 1 413 ? 5.141 -26.703 -29.25 1 97.94 413 ASN B O 1
ATOM 7539 N N . ASN B 1 414 ? 6.988 -25.484 -29.719 1 98.38 414 ASN B N 1
ATOM 7540 C CA . ASN B 1 414 ? 6.457 -24.281 -29.062 1 98.38 414 ASN B CA 1
ATOM 7541 C C . ASN B 1 414 ? 5.184 -23.797 -29.75 1 98.38 414 ASN B C 1
ATOM 7543 O O . ASN B 1 414 ? 4.215 -23.438 -29.094 1 98.38 414 ASN B O 1
ATOM 7547 N N . VAL B 1 415 ? 5.188 -23.812 -31.062 1 98.75 415 VAL B N 1
ATOM 7548 C CA . VAL B 1 415 ? 4.02 -23.375 -31.812 1 98.75 415 VAL B CA 1
ATOM 7549 C C . VAL B 1 415 ? 2.846 -24.312 -31.531 1 98.75 415 VAL B C 1
ATOM 7551 O O . VAL B 1 415 ? 1.741 -23.859 -31.219 1 98.75 415 VAL B O 1
ATOM 7554 N N . SER B 1 416 ? 3.1 -25.578 -31.578 1 98.56 416 SER B N 1
ATOM 7555 C CA . SER B 1 416 ? 2.057 -26.578 -31.422 1 98.56 416 SER B CA 1
ATOM 7556 C C . SER B 1 416 ? 1.464 -26.547 -30.016 1 98.56 416 SER B C 1
ATOM 7558 O O . SER B 1 416 ? 0.243 -26.562 -29.844 1 98.56 416 SER B O 1
ATOM 7560 N N . VAL B 1 417 ? 2.312 -26.531 -29.031 1 98 417 VAL B N 1
ATOM 7561 C CA . VAL B 1 417 ? 1.872 -26.516 -27.625 1 98 417 VAL B CA 1
ATOM 7562 C C . VAL B 1 417 ? 1.053 -25.25 -27.359 1 98 417 VAL B C 1
ATOM 7564 O O . VAL B 1 417 ? 0.003 -25.312 -26.719 1 98 417 VAL B O 1
ATOM 7567 N N . ALA B 1 418 ? 1.538 -24.109 -27.859 1 98.56 418 ALA B N 1
ATOM 7568 C CA . ALA B 1 418 ? 0.82 -22.859 -27.656 1 98.56 418 ALA B CA 1
ATOM 7569 C C . ALA B 1 418 ? -0.573 -22.906 -28.281 1 98.56 418 ALA B C 1
ATOM 7571 O O . ALA B 1 418 ? -1.558 -22.516 -27.641 1 98.56 418 ALA B O 1
ATOM 7572 N N . LEU B 1 419 ? -0.66 -23.422 -29.484 1 98.62 419 LEU B N 1
ATOM 7573 C CA . LEU B 1 419 ? -1.938 -23.531 -30.188 1 98.62 419 LEU B CA 1
ATOM 7574 C C . LEU B 1 419 ? -2.883 -24.484 -29.453 1 98.62 419 LEU B C 1
ATOM 7576 O O . LEU B 1 419 ? -4.047 -24.156 -29.219 1 98.62 419 LEU B O 1
ATOM 7580 N N . GLN B 1 420 ? -2.387 -25.625 -29.109 1 98.62 420 GLN B N 1
ATOM 7581 C CA . GLN B 1 420 ? -3.209 -26.641 -28.453 1 98.62 420 GLN B CA 1
ATOM 7582 C C . GLN B 1 420 ? -3.719 -26.156 -27.109 1 98.62 420 GLN B C 1
ATOM 7584 O O . GLN B 1 420 ? -4.895 -26.344 -26.781 1 98.62 420 GLN B O 1
ATOM 7589 N N . TYR B 1 421 ? -2.869 -25.562 -26.359 1 98.44 421 TYR B N 1
ATOM 7590 C CA . TYR B 1 421 ? -3.279 -25.094 -25.047 1 98.44 421 TYR B CA 1
ATOM 7591 C C . TYR B 1 421 ? -4.289 -23.969 -25.156 1 98.44 421 TYR B C 1
ATOM 7593 O O . TYR B 1 421 ? -5.289 -23.938 -24.438 1 98.44 421 TYR B O 1
ATOM 7601 N N . LEU B 1 422 ? -3.967 -22.984 -26.016 1 98.62 422 LEU B N 1
ATOM 7602 C CA . LEU B 1 422 ? -4.906 -21.875 -26.203 1 98.62 422 LEU B CA 1
ATOM 7603 C C . LEU B 1 422 ? -6.281 -22.391 -26.594 1 98.62 422 LEU B C 1
ATOM 7605 O O . LEU B 1 422 ? -7.301 -21.891 -26.125 1 98.62 422 LEU B O 1
ATOM 7609 N N . ASN B 1 423 ? -6.289 -23.375 -27.516 1 98.5 423 ASN B N 1
ATOM 7610 C CA . ASN B 1 423 ? -7.559 -24 -27.875 1 98.5 423 ASN B CA 1
ATOM 7611 C C . ASN B 1 423 ? -8.281 -24.562 -26.656 1 98.5 423 ASN B C 1
ATOM 7613 O O . ASN B 1 423 ? -9.477 -24.312 -26.469 1 98.5 423 ASN B O 1
ATOM 7617 N N . GLN B 1 424 ? -7.57 -25.297 -25.828 1 98.31 424 GLN B N 1
ATOM 7618 C CA . GLN B 1 424 ? -8.148 -25.891 -24.625 1 98.31 424 GLN B CA 1
ATOM 7619 C C . GLN B 1 424 ? -8.617 -24.812 -23.656 1 98.31 424 GLN B C 1
ATOM 7621 O O . GLN B 1 424 ? -9.719 -24.891 -23.109 1 98.31 424 GLN B O 1
ATOM 7626 N N . TRP B 1 425 ? -7.789 -23.781 -23.422 1 98.5 425 TRP B N 1
ATOM 7627 C CA . TRP B 1 425 ? -8.102 -22.688 -22.516 1 98.5 425 TRP B CA 1
ATOM 7628 C C . TRP B 1 425 ? -9.375 -21.969 -22.938 1 98.5 425 TRP B C 1
ATOM 7630 O O . TRP B 1 425 ? -10.227 -21.656 -22.094 1 98.5 425 TRP B O 1
ATOM 7640 N N . LEU B 1 426 ? -9.523 -21.781 -24.234 1 98.5 426 LEU B N 1
ATOM 7641 C CA . LEU B 1 426 ? -10.688 -21.094 -24.781 1 98.5 426 LEU B CA 1
ATOM 7642 C C . LEU B 1 426 ? -11.938 -21.953 -24.641 1 98.5 426 LEU B C 1
ATOM 7644 O O . LEU B 1 426 ? -13.055 -21.422 -24.578 1 98.5 426 LEU B O 1
ATOM 7648 N N . LEU B 1 427 ? -11.734 -23.266 -24.531 1 98.06 427 LEU B N 1
ATOM 7649 C CA . LEU B 1 427 ? -12.852 -24.188 -24.359 1 98.06 427 LEU B CA 1
ATOM 7650 C C . LEU B 1 427 ? -13.18 -24.359 -22.875 1 98.06 427 LEU B C 1
ATOM 7652 O O . LEU B 1 427 ? -14.102 -25.109 -22.531 1 98.06 427 LEU B O 1
ATOM 7656 N N . GLY B 1 428 ? -12.445 -23.719 -22 1 97.88 428 GLY B N 1
ATOM 7657 C CA . GLY B 1 428 ? -12.742 -23.734 -20.578 1 97.88 428 GLY B CA 1
ATOM 7658 C C . GLY B 1 428 ? -11.859 -24.688 -19.797 1 97.88 428 GLY B C 1
ATOM 7659 O O . GLY B 1 428 ? -12.086 -24.922 -18.609 1 97.88 428 GLY B O 1
ATOM 7660 N N . ASN B 1 429 ? -10.82 -25.203 -20.469 1 97.56 429 ASN B N 1
ATOM 7661 C CA . ASN B 1 429 ? -9.914 -26.141 -19.812 1 97.56 429 ASN B CA 1
ATOM 7662 C C . ASN B 1 429 ? -8.555 -25.5 -19.531 1 97.56 429 ASN B C 1
ATOM 7664 O O . ASN B 1 429 ? -7.715 -25.406 -20.422 1 97.56 429 ASN B O 1
ATOM 7668 N N . GLY B 1 430 ? -8.312 -25.25 -18.25 1 97.06 430 GLY B N 1
ATOM 7669 C CA . GLY B 1 430 ? -7.07 -24.562 -17.891 1 97.06 430 GLY B CA 1
ATOM 7670 C C . GLY B 1 430 ? -5.906 -25.516 -17.703 1 97.06 430 GLY B C 1
ATOM 7671 O O . GLY B 1 430 ? -4.75 -25.094 -17.656 1 97.06 430 GLY B O 1
ATOM 7672 N N . ALA B 1 431 ? -6.164 -26.781 -17.531 1 96.25 431 ALA B N 1
ATOM 7673 C CA . ALA B 1 431 ? -5.18 -27.859 -17.5 1 96.25 431 ALA B CA 1
ATOM 7674 C C . ALA B 1 431 ? -5.469 -28.891 -18.562 1 96.25 431 ALA B C 1
ATOM 7676 O O . ALA B 1 431 ? -6.555 -29.484 -18.594 1 96.25 431 ALA B O 1
ATOM 7677 N N . ALA B 1 432 ? -4.461 -29.125 -19.438 1 95.44 432 ALA B N 1
ATOM 7678 C CA . ALA B 1 432 ? -4.719 -29.984 -20.578 1 95.44 432 ALA B CA 1
ATOM 7679 C C . ALA B 1 432 ? -3.557 -30.953 -20.812 1 95.44 432 ALA B C 1
ATOM 7681 O O . ALA B 1 432 ? -2.393 -30.578 -20.656 1 95.44 432 ALA B O 1
ATOM 7682 N N . ALA B 1 433 ? -3.908 -32.156 -2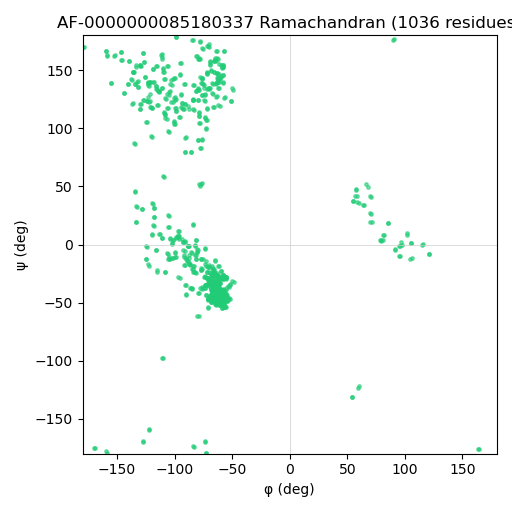1.172 1 93.94 433 ALA B N 1
ATOM 7683 C CA . ALA B 1 433 ? -2.889 -33.125 -21.562 1 93.94 433 ALA B CA 1
ATOM 7684 C C . ALA B 1 433 ? -2.402 -32.875 -22.984 1 93.94 433 ALA B C 1
ATOM 7686 O O . ALA B 1 433 ? -3.18 -32.969 -23.938 1 93.94 433 ALA B O 1
ATOM 7687 N N . ILE B 1 434 ? -1.19 -32.5 -23.141 1 94.88 434 ILE B N 1
ATOM 7688 C CA . ILE B 1 434 ? -0.562 -32.25 -24.438 1 94.88 434 ILE B CA 1
ATOM 7689 C C . ILE B 1 434 ? 0.776 -33 -24.5 1 94.88 434 ILE B C 1
ATOM 7691 O O . ILE B 1 434 ? 1.668 -32.75 -23.688 1 94.88 434 ILE B O 1
ATOM 7695 N N . PHE B 1 435 ? 0.964 -33.969 -25.391 1 92.25 435 PHE B N 1
ATOM 7696 C CA . PHE B 1 435 ? 2.182 -34.75 -25.594 1 92.25 435 PHE B CA 1
ATOM 7697 C C . PHE B 1 435 ? 2.594 -35.438 -24.312 1 92.25 435 PHE B C 1
ATOM 7699 O O . PHE B 1 435 ? 3.756 -35.375 -23.906 1 92.25 435 PHE B O 1
ATOM 7706 N N . ASN B 1 436 ? 1.664 -36 -23.562 1 90.69 436 ASN B N 1
ATOM 7707 C CA . ASN B 1 436 ? 1.828 -36.812 -22.359 1 90.69 436 ASN B CA 1
ATOM 7708 C C . ASN B 1 436 ? 2.27 -35.969 -21.172 1 90.69 436 ASN B C 1
ATOM 7710 O O . ASN B 1 436 ? 2.85 -36.5 -20.219 1 90.69 436 ASN B O 1
ATOM 7714 N N . LEU B 1 437 ? 2.047 -34.688 -21.312 1 93.12 437 LEU B N 1
ATOM 7715 C CA . LEU B 1 437 ? 2.334 -33.781 -20.203 1 93.12 437 LEU B CA 1
ATOM 7716 C C . LEU B 1 437 ? 1.083 -33 -19.812 1 93.12 437 LEU B C 1
ATOM 7718 O O . LEU B 1 437 ? 0.277 -32.625 -20.656 1 93.12 437 LEU B O 1
ATOM 7722 N N . MET B 1 438 ? 0.873 -32.875 -18.5 1 92.38 438 MET B N 1
ATOM 7723 C CA . MET B 1 438 ? -0.147 -31.953 -18 1 92.38 438 MET B CA 1
ATOM 7724 C C . MET B 1 438 ? 0.297 -30.516 -18.188 1 92.38 438 MET B C 1
ATOM 7726 O O . MET B 1 438 ? 1.159 -30.031 -17.453 1 92.38 438 MET B O 1
ATOM 7730 N N . GLU B 1 439 ? -0.322 -29.828 -19.141 1 93.62 439 GLU B N 1
ATOM 7731 C CA . GLU B 1 439 ? 0.072 -28.453 -19.469 1 93.62 439 GLU B CA 1
ATOM 7732 C C . GLU B 1 439 ? -0.918 -27.438 -18.906 1 93.62 439 GLU B C 1
ATOM 7734 O O . GLU B 1 439 ? -2.123 -27.703 -18.859 1 93.62 439 GLU B O 1
ATOM 7739 N N . ASP B 1 440 ? -0.338 -26.359 -18.359 1 95.31 440 ASP B N 1
ATOM 7740 C CA . ASP B 1 440 ? -1.137 -25.234 -17.891 1 95.31 440 ASP B CA 1
ATOM 7741 C C . ASP B 1 440 ? -0.65 -23.922 -18.484 1 95.31 440 ASP B C 1
ATOM 7743 O O . ASP B 1 440 ? 0.06 -23.922 -19.5 1 95.31 440 ASP B O 1
ATOM 7747 N N . ALA B 1 441 ? -1.122 -22.812 -18.016 1 97.12 441 ALA B N 1
ATOM 7748 C CA . ALA B 1 441 ? -0.842 -21.516 -18.625 1 97.12 441 ALA B CA 1
ATOM 7749 C C . ALA B 1 441 ? 0.656 -21.219 -18.625 1 97.12 441 ALA B C 1
ATOM 7751 O O . ALA B 1 441 ? 1.166 -20.562 -19.547 1 97.12 441 ALA B O 1
ATOM 7752 N N . ALA B 1 442 ? 1.374 -21.734 -17.656 1 96.25 442 ALA B N 1
ATOM 7753 C CA . ALA B 1 442 ? 2.812 -21.484 -17.562 1 96.25 442 ALA B CA 1
ATOM 7754 C C . ALA B 1 442 ? 3.541 -22.031 -18.781 1 96.25 442 ALA B C 1
ATOM 7756 O O . ALA B 1 442 ? 4.477 -21.406 -19.281 1 96.25 442 ALA B O 1
ATOM 7757 N N . THR B 1 443 ? 3.148 -23.156 -19.281 1 94.62 443 THR B N 1
ATOM 7758 C CA . THR B 1 443 ? 3.791 -23.766 -20.422 1 94.62 443 THR B CA 1
ATOM 7759 C C . THR B 1 443 ? 3.533 -22.953 -21.688 1 94.62 443 THR B C 1
ATOM 7761 O O . THR B 1 443 ? 4.434 -22.781 -22.516 1 94.62 443 THR B O 1
ATOM 7764 N N . ALA B 1 444 ? 2.309 -22.547 -21.828 1 97.5 444 ALA B N 1
ATOM 7765 C CA . ALA B 1 444 ? 1.979 -21.719 -22.969 1 97.5 444 ALA B CA 1
ATOM 7766 C C . ALA B 1 444 ? 2.711 -20.375 -22.906 1 97.5 444 ALA B C 1
ATOM 7768 O O . ALA B 1 444 ? 3.104 -19.828 -23.938 1 97.5 444 ALA B O 1
ATOM 7769 N N . GLU B 1 445 ? 2.871 -19.859 -21.734 1 98.25 445 GLU B N 1
ATOM 7770 C CA . GLU B 1 445 ? 3.559 -18.578 -21.547 1 98.25 445 GLU B CA 1
ATOM 7771 C C . GLU B 1 445 ? 5.02 -18.672 -21.984 1 98.25 445 GLU B C 1
ATOM 7773 O O . GLU B 1 445 ? 5.516 -17.812 -22.703 1 98.25 445 GLU B O 1
ATOM 7778 N N . ILE B 1 446 ? 5.738 -19.672 -21.562 1 97.44 446 ILE B N 1
ATOM 7779 C CA . ILE B 1 446 ? 7.145 -19.781 -21.938 1 97.44 446 ILE B CA 1
ATOM 7780 C C . ILE B 1 446 ? 7.258 -20.062 -23.438 1 97.44 446 ILE B C 1
ATOM 7782 O O . ILE B 1 446 ? 8.18 -19.594 -24.094 1 97.44 446 ILE B O 1
ATOM 7786 N N . ALA B 1 447 ? 6.309 -20.875 -23.984 1 98 447 ALA B N 1
ATOM 7787 C CA . ALA B 1 447 ? 6.316 -21.172 -25.406 1 98 447 ALA B CA 1
ATOM 7788 C C . ALA B 1 447 ? 6.207 -19.891 -26.234 1 98 447 ALA B C 1
ATOM 7790 O O . ALA B 1 447 ? 7.059 -19.625 -27.078 1 98 447 ALA B O 1
ATOM 7791 N N . ARG B 1 448 ? 5.207 -19.141 -25.969 1 98.56 448 ARG B N 1
ATOM 7792 C CA . ARG B 1 448 ? 4.992 -17.922 -26.75 1 98.56 448 ARG B CA 1
ATOM 7793 C C . ARG B 1 448 ? 6.102 -16.906 -26.484 1 98.56 448 ARG B C 1
ATOM 7795 O O . ARG B 1 448 ? 6.477 -16.156 -27.391 1 98.56 448 ARG B O 1
ATOM 7802 N N . ALA B 1 449 ? 6.629 -16.844 -25.281 1 98.31 449 ALA B N 1
ATOM 7803 C CA . ALA B 1 449 ? 7.707 -15.914 -24.969 1 98.31 449 ALA B CA 1
ATOM 7804 C C . ALA B 1 449 ? 8.961 -16.234 -25.781 1 98.31 449 ALA B C 1
ATOM 7806 O O . ALA B 1 449 ? 9.617 -15.328 -26.297 1 98.31 449 ALA B O 1
ATOM 7807 N N . GLN B 1 450 ? 9.297 -17.516 -25.875 1 98.19 450 GLN B N 1
ATOM 7808 C CA . GLN B 1 450 ? 10.445 -17.906 -26.688 1 98.19 450 GLN B CA 1
ATOM 7809 C C . GLN B 1 450 ? 10.219 -17.609 -28.156 1 98.19 450 GLN B C 1
ATOM 7811 O O . GLN B 1 450 ? 11.125 -17.125 -28.844 1 98.19 450 GLN B O 1
ATOM 7816 N N . LEU B 1 451 ? 9.016 -17.922 -28.609 1 98.75 451 LEU B N 1
ATOM 7817 C CA . LEU B 1 451 ? 8.695 -17.625 -30 1 98.75 451 LEU B CA 1
ATOM 7818 C C . LEU B 1 451 ? 8.891 -16.141 -30.281 1 98.75 451 LEU B C 1
ATOM 7820 O O . LEU B 1 451 ? 9.461 -15.773 -31.312 1 98.75 451 LEU B O 1
ATOM 7824 N N . TRP B 1 452 ? 8.375 -15.289 -29.406 1 98.69 452 TRP B N 1
ATOM 7825 C CA . TRP B 1 452 ? 8.547 -13.844 -29.562 1 98.69 452 TRP B CA 1
ATOM 7826 C C . TRP B 1 452 ? 10.031 -13.477 -29.625 1 98.69 452 TRP B C 1
ATOM 7828 O O . TRP B 1 452 ? 10.453 -12.75 -30.531 1 98.69 452 TRP B O 1
ATOM 7838 N N . GLN B 1 453 ? 10.789 -13.977 -28.656 1 98.19 453 GLN B N 1
ATOM 7839 C CA . GLN B 1 453 ? 12.211 -13.648 -28.594 1 98.19 453 GLN B CA 1
ATOM 7840 C C . GLN B 1 453 ? 12.93 -14.109 -29.859 1 98.19 453 GLN B C 1
ATOM 7842 O O . GLN B 1 453 ? 13.766 -13.383 -30.406 1 98.19 453 GLN B O 1
ATOM 7847 N N . TRP B 1 454 ? 12.641 -15.359 -30.312 1 98.5 454 TRP B N 1
ATOM 7848 C CA . TRP B 1 454 ? 13.305 -15.93 -31.469 1 98.5 454 TRP B CA 1
ATOM 7849 C C . TRP B 1 454 ? 13.008 -15.117 -32.719 1 98.5 454 TRP B C 1
ATOM 7851 O O . TRP B 1 454 ? 13.906 -14.859 -33.531 1 98.5 454 TRP B O 1
ATOM 7861 N N . VAL B 1 455 ? 11.797 -14.711 -32.875 1 98.5 455 VAL B N 1
ATOM 7862 C CA . VAL B 1 455 ? 11.383 -13.961 -34.062 1 98.5 455 VAL B CA 1
ATOM 7863 C C . VAL B 1 455 ? 12.008 -12.57 -34.031 1 98.5 455 VAL B C 1
ATOM 7865 O O . VAL B 1 455 ? 12.586 -12.125 -35.031 1 98.5 455 VAL B O 1
ATOM 7868 N N . HIS B 1 456 ? 11.945 -11.883 -32.938 1 97.88 456 HIS B N 1
ATOM 7869 C CA . HIS B 1 456 ? 12.305 -10.469 -32.875 1 97.88 456 HIS B CA 1
ATOM 7870 C C . HIS B 1 456 ? 13.805 -10.289 -32.719 1 97.88 456 HIS B C 1
ATOM 7872 O O . HIS B 1 456 ? 14.352 -9.242 -33.094 1 97.88 456 HIS B O 1
ATOM 7878 N N . ARG B 1 457 ? 14.477 -11.328 -32.188 1 96.56 457 ARG B N 1
ATOM 7879 C CA . ARG B 1 457 ? 15.914 -11.234 -32 1 96.56 457 ARG B CA 1
ATOM 7880 C C . ARG B 1 457 ? 16.672 -11.992 -33.094 1 96.56 457 ARG B C 1
ATOM 7882 O O . ARG B 1 457 ? 17.906 -12.047 -33.062 1 96.56 457 ARG B O 1
ATOM 7889 N N . GLY B 1 458 ? 15.945 -12.547 -33.969 1 95 458 GLY B N 1
ATOM 7890 C CA . GLY B 1 458 ? 16.531 -13.227 -35.094 1 95 458 GLY B CA 1
ATOM 7891 C C . GLY B 1 458 ? 17.312 -14.469 -34.719 1 95 458 GLY B C 1
ATOM 7892 O O . GLY B 1 458 ? 18.469 -14.625 -35.094 1 95 458 GLY B O 1
ATOM 7893 N N . ALA B 1 459 ? 16.703 -15.344 -33.969 1 97.44 459 ALA B N 1
ATOM 7894 C CA . ALA B 1 459 ? 17.344 -16.609 -33.594 1 97.44 459 ALA B CA 1
ATOM 7895 C C . ALA B 1 459 ? 17.625 -17.453 -34.812 1 97.44 459 ALA B C 1
ATOM 7897 O O . ALA B 1 459 ? 16.891 -17.391 -35.812 1 97.44 459 ALA B O 1
ATOM 7898 N N . THR B 1 460 ? 18.703 -18.219 -34.781 1 97.62 460 THR B N 1
ATOM 7899 C CA . THR B 1 460 ? 19.078 -19.109 -35.875 1 97.62 460 THR B CA 1
ATOM 7900 C C . THR B 1 460 ? 18.844 -20.562 -35.469 1 97.62 460 THR B C 1
ATOM 7902 O O . THR B 1 460 ? 19.312 -21.031 -34.438 1 97.62 460 THR B O 1
ATOM 7905 N N . LEU B 1 461 ? 18.094 -21.281 -36.281 1 98.06 461 LEU B N 1
ATOM 7906 C CA . LEU B 1 461 ? 17.906 -22.703 -36.094 1 98.06 461 LEU B CA 1
ATOM 7907 C C . LEU B 1 461 ? 19.219 -23.453 -36.281 1 98.06 461 LEU B C 1
ATOM 7909 O O . LEU B 1 461 ? 20.156 -22.938 -36.875 1 98.06 461 LEU B O 1
ATOM 7913 N N . GLU B 1 462 ? 19.234 -24.641 -35.719 1 95.62 462 GLU B N 1
ATOM 7914 C CA . GLU B 1 462 ? 20.438 -25.453 -35.812 1 95.62 462 GLU B CA 1
ATOM 7915 C C . GLU B 1 462 ? 20.875 -25.656 -37.25 1 95.62 462 GLU B C 1
ATOM 7917 O O . GLU B 1 462 ? 22.078 -25.812 -37.531 1 95.62 462 GLU B O 1
ATOM 7922 N N . ASP B 1 463 ? 20 -25.625 -38.156 1 95 463 ASP B N 1
ATOM 7923 C CA . ASP B 1 463 ? 20.312 -25.859 -39.562 1 95 463 ASP B CA 1
ATOM 7924 C C . ASP B 1 463 ? 20.703 -24.547 -40.281 1 95 463 ASP B C 1
ATOM 7926 O O . ASP B 1 463 ? 20.891 -24.531 -41.5 1 95 463 ASP B O 1
ATOM 7930 N N . GLY B 1 464 ? 20.672 -23.484 -39.562 1 96.25 464 GLY B N 1
ATOM 7931 C CA . GLY B 1 464 ? 21.172 -22.234 -40.094 1 96.25 464 GLY B CA 1
ATOM 7932 C C . GLY B 1 464 ? 20.078 -21.266 -40.5 1 96.25 464 GLY B C 1
ATOM 7933 O O . GLY B 1 464 ? 20.344 -20.062 -40.688 1 96.25 464 GLY B O 1
ATOM 7934 N N . ARG B 1 465 ? 18.859 -21.625 -40.594 1 96.94 465 ARG B N 1
ATOM 7935 C CA . ARG B 1 465 ? 17.766 -20.75 -40.969 1 96.94 465 ARG B CA 1
ATOM 7936 C C . ARG B 1 465 ? 17.422 -19.766 -39.875 1 96.94 465 ARG B C 1
ATOM 7938 O O . ARG B 1 465 ? 17.297 -20.172 -38.688 1 96.94 465 ARG B O 1
ATOM 7945 N N . PRO B 1 466 ? 17.25 -18.516 -40.25 1 97.69 466 PRO B N 1
ATOM 7946 C CA . PRO B 1 466 ? 16.797 -17.562 -39.219 1 97.69 466 PRO B CA 1
ATOM 7947 C C . PRO B 1 466 ? 15.312 -17.703 -38.906 1 97.69 466 PRO B C 1
ATOM 7949 O O . PRO B 1 466 ? 14.508 -17.953 -39.812 1 97.69 466 PRO B O 1
ATOM 7952 N N . VAL B 1 467 ? 14.992 -17.547 -37.719 1 98.44 467 VAL B N 1
ATOM 7953 C CA . VAL B 1 467 ? 13.586 -17.516 -37.344 1 98.44 467 VAL B CA 1
ATOM 7954 C C . VAL B 1 467 ? 13 -16.141 -37.688 1 98.44 467 VAL B C 1
ATOM 7956 O O . VAL B 1 467 ? 13.25 -15.164 -36.969 1 98.44 467 VAL B O 1
ATOM 7959 N N . THR B 1 468 ? 12.219 -16.062 -38.75 1 98.25 468 THR B N 1
ATOM 7960 C CA . THR B 1 468 ? 11.57 -14.836 -39.219 1 98.25 468 THR B CA 1
ATOM 7961 C C . THR B 1 468 ? 10.055 -14.914 -39.031 1 98.25 468 THR B C 1
ATOM 7963 O O . THR B 1 468 ? 9.516 -15.992 -38.781 1 98.25 468 THR B O 1
ATOM 7966 N N . PRO B 1 469 ? 9.438 -13.758 -39.094 1 98.38 469 PRO B N 1
ATOM 7967 C CA . PRO B 1 469 ? 7.969 -13.805 -39.062 1 98.38 469 PRO B CA 1
ATOM 7968 C C . PRO B 1 469 ? 7.398 -14.734 -40.125 1 98.38 469 PRO B C 1
ATOM 7970 O O . PRO B 1 469 ? 6.391 -15.406 -39.906 1 98.38 469 PRO B O 1
ATOM 7973 N N . GLU B 1 470 ? 8.07 -14.758 -41.281 1 98.19 470 GLU B N 1
ATOM 7974 C CA . GLU B 1 470 ? 7.602 -15.602 -42.375 1 98.19 470 GLU B CA 1
ATOM 7975 C C . GLU B 1 470 ? 7.754 -17.078 -42.031 1 98.19 470 GLU B C 1
ATOM 7977 O O . GLU B 1 470 ? 6.852 -17.875 -42.312 1 98.19 470 GLU B O 1
ATOM 7982 N N . LEU B 1 471 ? 8.898 -17.406 -41.531 1 98.44 471 LEU B N 1
ATOM 7983 C CA . LEU B 1 471 ? 9.102 -18.797 -41.125 1 98.44 471 LEU B CA 1
ATOM 7984 C C . LEU B 1 471 ? 8.109 -19.203 -40.031 1 98.44 471 LEU B C 1
ATOM 7986 O O . LEU B 1 471 ? 7.582 -20.312 -40.062 1 98.44 471 LEU B O 1
ATOM 7990 N N . TYR B 1 472 ? 7.883 -18.328 -39.062 1 98.69 472 TYR B N 1
ATOM 7991 C CA . TYR B 1 472 ? 6.898 -18.578 -38.031 1 98.69 472 TYR B CA 1
ATOM 7992 C C . TYR B 1 472 ? 5.523 -18.844 -38.625 1 98.69 472 TYR B C 1
ATOM 7994 O O . TYR B 1 472 ? 4.859 -19.812 -38.25 1 98.69 472 TYR B O 1
ATOM 8002 N N . GLN B 1 473 ? 5.109 -18.047 -39.562 1 98.5 473 GLN B N 1
ATOM 8003 C CA . GLN B 1 473 ? 3.801 -18.203 -40.188 1 98.5 473 GLN B CA 1
ATOM 8004 C C . GLN B 1 473 ? 3.703 -19.531 -40.938 1 98.5 473 GLN B C 1
ATOM 8006 O O . GLN B 1 473 ? 2.676 -20.219 -40.844 1 98.5 473 GLN B O 1
ATOM 8011 N N . LYS B 1 474 ? 4.723 -19.844 -41.594 1 98.44 474 LYS B N 1
ATOM 8012 C CA . LYS B 1 474 ? 4.754 -21.109 -42.312 1 98.44 474 LYS B CA 1
ATOM 8013 C C . LYS B 1 474 ? 4.613 -22.297 -41.375 1 98.44 474 LYS B C 1
ATOM 8015 O O . LYS B 1 474 ? 3.783 -23.188 -41.594 1 98.44 474 LYS B O 1
ATOM 8020 N N . VAL B 1 475 ? 5.438 -22.328 -40.344 1 98.56 475 VAL B N 1
ATOM 8021 C CA . VAL B 1 475 ? 5.426 -23.422 -39.375 1 98.56 475 VAL B CA 1
ATOM 8022 C C . VAL B 1 475 ? 4.078 -23.484 -38.656 1 98.56 475 VAL B C 1
ATOM 8024 O O . VAL B 1 475 ? 3.531 -24.562 -38.438 1 98.56 475 VAL B O 1
ATOM 8027 N N . LYS B 1 476 ? 3.553 -22.312 -38.281 1 98.62 476 LYS B N 1
ATOM 8028 C CA . LYS B 1 476 ? 2.242 -22.25 -37.625 1 98.62 476 LYS B CA 1
ATOM 8029 C C . LYS B 1 476 ? 1.169 -22.891 -38.5 1 98.62 476 LYS B C 1
ATOM 8031 O O . LYS B 1 476 ? 0.334 -23.656 -38.031 1 98.62 476 LYS B O 1
ATOM 8036 N N . GLU B 1 477 ? 1.222 -22.578 -39.844 1 98.25 477 GLU B N 1
ATOM 8037 C CA . GLU B 1 477 ? 0.254 -23.141 -40.781 1 98.25 477 GLU B CA 1
ATOM 8038 C C . GLU B 1 477 ? 0.379 -24.672 -40.844 1 98.25 477 GLU B C 1
ATOM 8040 O O . GLU B 1 477 ? -0.628 -25.375 -40.844 1 98.25 477 GLU B O 1
ATOM 8045 N N . GLU B 1 478 ? 1.519 -25.109 -40.875 1 98.5 478 GLU B N 1
ATOM 8046 C CA . GLU B 1 478 ? 1.77 -26.547 -40.938 1 98.5 478 GLU B CA 1
ATOM 8047 C C . GLU B 1 478 ? 1.288 -27.25 -39.656 1 98.5 478 GLU B C 1
ATOM 8049 O O . GLU B 1 478 ? 0.667 -28.312 -39.719 1 98.5 478 GLU B O 1
ATOM 8054 N N . GLU B 1 479 ? 1.597 -26.672 -38.531 1 98.38 479 GLU B N 1
ATOM 8055 C CA . GLU B 1 479 ? 1.153 -27.25 -37.25 1 98.38 479 GLU B CA 1
ATOM 8056 C C . GLU B 1 479 ? -0.367 -27.203 -37.125 1 98.38 479 GLU B C 1
ATOM 8058 O O . GLU B 1 479 ? -0.978 -28.141 -36.625 1 98.38 479 GLU B O 1
ATOM 8063 N N . LEU B 1 480 ? -0.965 -26.141 -37.562 1 97.94 480 LEU B N 1
ATOM 8064 C CA . LEU B 1 480 ? -2.418 -26 -37.531 1 97.94 480 LEU B CA 1
ATOM 8065 C C . LEU B 1 480 ? -3.086 -27.094 -38.375 1 97.94 480 LEU B C 1
ATOM 8067 O O . LEU B 1 480 ? -4.125 -27.625 -38 1 97.94 480 LEU B O 1
ATOM 8071 N N . GLN B 1 481 ? -2.5 -27.375 -39.469 1 97.62 481 GLN B N 1
ATOM 8072 C CA . GLN B 1 481 ? -3.051 -28.422 -40.344 1 97.62 481 GLN B CA 1
ATOM 8073 C C . GLN B 1 481 ? -3.006 -29.781 -39.656 1 97.62 481 GLN B C 1
ATOM 8075 O O . GLN B 1 481 ? -3.949 -30.562 -39.781 1 97.62 481 GLN B O 1
ATOM 8080 N N . LYS B 1 482 ? -1.967 -30.031 -38.969 1 97.69 482 LYS B N 1
ATOM 8081 C CA . LYS B 1 482 ? -1.847 -31.281 -38.219 1 97.69 482 LYS B CA 1
ATOM 8082 C C . LYS B 1 482 ? -2.92 -31.391 -37.125 1 97.69 482 LYS B C 1
ATOM 8084 O O . LYS B 1 482 ? -3.303 -32.5 -36.75 1 97.69 482 LYS B O 1
ATOM 8089 N N . LEU B 1 483 ? -3.402 -30.234 -36.688 1 97.62 483 LEU B N 1
ATOM 8090 C CA . LEU B 1 483 ? -4.332 -30.188 -35.562 1 97.62 483 LEU B CA 1
ATOM 8091 C C . LEU B 1 483 ? -5.773 -30.141 -36.062 1 97.62 483 LEU B C 1
ATOM 8093 O O . LEU B 1 483 ? -6.699 -29.969 -35.25 1 97.62 483 LEU B O 1
ATOM 8097 N N . GLY B 1 484 ? -6.039 -30.234 -37.344 1 96.69 484 GLY B N 1
ATOM 8098 C CA . GLY B 1 484 ? -7.383 -30.281 -37.906 1 96.69 484 GLY B CA 1
ATOM 8099 C C . GLY B 1 484 ? -7.805 -28.984 -38.562 1 96.69 484 GLY B C 1
ATOM 8100 O O . GLY B 1 484 ? -8.938 -28.859 -39.031 1 96.69 484 GLY B O 1
ATOM 8101 N N . GLY B 1 485 ? -6.934 -28.031 -38.562 1 95.5 485 GLY B N 1
ATOM 8102 C CA . GLY B 1 485 ? -7.211 -26.781 -39.281 1 95.5 485 GLY B CA 1
ATOM 8103 C C . GLY B 1 485 ? -7.891 -25.734 -38.406 1 95.5 485 GLY B C 1
ATOM 8104 O O . GLY B 1 485 ? -8.266 -26.031 -37.25 1 95.5 485 GLY B O 1
ATOM 8105 N N . ARG B 1 486 ? -8.102 -24.578 -38.969 1 94.56 486 ARG B N 1
ATOM 8106 C CA . ARG B 1 486 ? -8.617 -23.406 -38.281 1 94.56 486 ARG B CA 1
ATOM 8107 C C . ARG B 1 486 ? -10.055 -23.625 -37.812 1 94.56 486 ARG B C 1
ATOM 8109 O O . ARG B 1 486 ? -10.5 -23.031 -36.844 1 94.56 486 ARG B O 1
ATOM 8116 N N . GLU B 1 487 ? -10.719 -24.453 -38.469 1 93.62 487 GLU B N 1
ATOM 8117 C CA . GLU B 1 487 ? -12.141 -24.625 -38.219 1 93.62 487 GLU B CA 1
ATOM 8118 C C . GLU B 1 487 ? -12.375 -25.656 -37.094 1 93.62 487 GLU B C 1
ATOM 8120 O O . GLU B 1 487 ? -13.477 -25.75 -36.562 1 93.62 487 GLU B O 1
ATOM 8125 N N . ALA B 1 488 ? -11.328 -26.297 -36.781 1 96.69 488 ALA B N 1
ATOM 8126 C CA . ALA B 1 488 ? -11.438 -27.25 -35.688 1 96.69 488 ALA B CA 1
ATOM 8127 C C . ALA B 1 488 ? -11.336 -26.562 -34.344 1 96.69 488 ALA B C 1
ATOM 8129 O O . ALA B 1 488 ? -10.492 -25.688 -34.156 1 96.69 488 ALA B O 1
ATOM 8130 N N . GLY B 1 489 ? -12.352 -26.969 -33.438 1 97 489 GLY B N 1
ATOM 8131 C CA . GLY B 1 489 ? -12.352 -26.359 -32.094 1 97 489 GLY B CA 1
ATOM 8132 C C . GLY B 1 489 ? -12.367 -24.828 -32.156 1 97 489 GLY B C 1
ATOM 8133 O O . GLY B 1 489 ? -13.219 -24.234 -32.812 1 97 489 GLY B O 1
ATOM 8134 N N . ARG B 1 490 ? -11.477 -24.281 -31.391 1 98.25 490 ARG B N 1
ATOM 8135 C CA . ARG B 1 490 ? -11.344 -22.828 -31.375 1 98.25 490 ARG B CA 1
ATOM 8136 C C . ARG B 1 490 ? -9.945 -22.391 -31.828 1 98.25 490 ARG B C 1
ATOM 8138 O O . ARG B 1 490 ? -9.375 -21.453 -31.297 1 98.25 490 ARG B O 1
ATOM 8145 N N . TYR B 1 491 ? -9.375 -23.141 -32.781 1 98.31 491 TYR B N 1
ATOM 8146 C CA . TYR B 1 491 ? -8.008 -22.906 -33.25 1 98.31 491 TYR B CA 1
ATOM 8147 C C . TYR B 1 491 ? -7.914 -21.594 -34 1 98.31 491 TYR B C 1
ATOM 8149 O O . TYR B 1 491 ? -6.844 -20.984 -34.062 1 98.31 491 TYR B O 1
ATOM 8157 N N . ARG B 1 492 ? -9.023 -21.109 -34.625 1 98.19 492 ARG B N 1
ATOM 8158 C CA . ARG B 1 492 ? -9 -19.812 -35.281 1 98.19 492 ARG B CA 1
ATOM 8159 C C . ARG B 1 492 ? -8.641 -18.703 -34.312 1 98.19 492 ARG B C 1
ATOM 8161 O O . ARG B 1 492 ? -7.773 -17.875 -34.594 1 98.19 492 ARG B O 1
ATOM 8168 N N . GLU B 1 493 ? -9.352 -18.688 -33.156 1 98.5 493 GLU B N 1
ATOM 8169 C CA . GLU B 1 493 ? -9.062 -17.688 -32.125 1 98.5 493 GLU B CA 1
ATOM 8170 C C . GLU B 1 493 ? -7.699 -17.938 -31.5 1 98.5 493 GLU B C 1
ATOM 8172 O O . GLU B 1 493 ? -6.98 -16.984 -31.172 1 98.5 493 GLU B O 1
ATOM 8177 N N . ALA B 1 494 ? -7.352 -19.203 -31.328 1 98.62 494 ALA B N 1
ATOM 8178 C CA . ALA B 1 494 ? -6.047 -19.547 -30.766 1 98.62 494 ALA B CA 1
ATOM 8179 C C . ALA B 1 494 ? -4.914 -18.969 -31.609 1 98.62 494 ALA B C 1
ATOM 8181 O O . ALA B 1 494 ? -3.947 -18.422 -31.078 1 98.62 494 ALA B O 1
ATOM 8182 N N . GLU B 1 495 ? -5.043 -19.172 -32.906 1 98.19 495 GLU B N 1
ATOM 8183 C CA . GLU B 1 495 ? -4.027 -18.641 -33.812 1 98.19 495 GLU B CA 1
ATOM 8184 C C . GLU B 1 495 ? -3.979 -17.125 -33.781 1 98.19 495 GLU B C 1
ATOM 8186 O O . GLU B 1 495 ? -2.898 -16.531 -33.781 1 98.19 495 GLU B O 1
ATOM 8191 N N . GLU B 1 496 ? -5.145 -16.484 -33.719 1 98.44 496 GLU B N 1
ATOM 8192 C CA . GLU B 1 496 ? -5.211 -15.031 -33.625 1 98.44 496 GLU B CA 1
ATOM 8193 C C . GLU B 1 496 ? -4.469 -14.523 -32.406 1 98.44 496 GLU B C 1
ATOM 8195 O O . GLU B 1 496 ? -3.703 -13.555 -32.5 1 98.44 496 GLU B O 1
ATOM 8200 N N . ILE B 1 497 ? -4.707 -15.109 -31.281 1 98.75 497 ILE B N 1
ATOM 8201 C CA . ILE B 1 497 ? -4.07 -14.734 -30.016 1 98.75 497 ILE B CA 1
ATOM 8202 C C . ILE B 1 497 ? -2.562 -14.961 -30.109 1 98.75 497 ILE B C 1
ATOM 8204 O O . ILE B 1 497 ? -1.77 -14.094 -29.75 1 98.75 497 ILE B O 1
ATOM 8208 N N . LEU B 1 498 ? -2.174 -16.156 -30.609 1 98.81 498 LEU B N 1
ATOM 8209 C CA . LEU B 1 498 ? -0.753 -16.469 -30.688 1 98.81 498 LEU B CA 1
ATOM 8210 C C . LEU B 1 498 ? -0.029 -15.492 -31.609 1 98.81 498 LEU B C 1
ATOM 8212 O O . LEU B 1 498 ? 1.086 -15.062 -31.297 1 98.81 498 LEU B O 1
ATOM 8216 N N . ASP B 1 499 ? -0.647 -15.172 -32.781 1 98.81 499 ASP B N 1
ATOM 8217 C CA . ASP B 1 499 ? -0.066 -14.203 -33.688 1 98.81 499 ASP B CA 1
ATOM 8218 C C . ASP B 1 499 ? 0.166 -12.859 -33 1 98.81 499 ASP B C 1
ATOM 8220 O O . ASP B 1 499 ? 1.221 -12.242 -33.188 1 98.81 499 ASP B O 1
ATOM 8224 N N . LYS B 1 500 ? -0.838 -12.461 -32.281 1 98.69 500 LYS B N 1
ATOM 8225 C CA . LYS B 1 500 ? -0.71 -11.203 -31.547 1 98.69 500 LYS B CA 1
ATOM 8226 C C . LYS B 1 500 ? 0.457 -11.25 -30.562 1 98.69 500 LYS B C 1
ATOM 8228 O O . LYS B 1 500 ? 1.241 -10.305 -30.484 1 98.69 500 LYS B O 1
ATOM 8233 N N . LEU B 1 501 ? 0.611 -12.289 -29.844 1 98.69 501 LEU B N 1
ATOM 8234 C CA . LEU B 1 501 ? 1.621 -12.445 -28.797 1 98.69 501 LEU B CA 1
ATOM 8235 C C . LEU B 1 501 ? 3.018 -12.539 -29.406 1 98.69 501 LEU B C 1
ATOM 8237 O O . LEU B 1 501 ? 3.982 -12.023 -28.844 1 98.69 501 LEU B O 1
ATOM 8241 N N . VAL B 1 502 ? 3.148 -13.188 -30.562 1 98.69 502 VAL B N 1
ATOM 8242 C CA . VAL B 1 502 ? 4.457 -13.508 -31.125 1 98.69 502 VAL B CA 1
ATOM 8243 C C . VAL B 1 502 ? 4.918 -12.375 -32.031 1 98.69 502 VAL B C 1
ATOM 8245 O O . VAL B 1 502 ? 6.109 -12.062 -32.094 1 98.69 502 VAL B O 1
ATOM 8248 N N . LEU B 1 503 ? 3.953 -11.742 -32.719 1 98.56 503 LEU B N 1
ATOM 8249 C CA . LEU B 1 503 ? 4.348 -10.852 -33.812 1 98.56 503 LEU B CA 1
ATOM 8250 C C . LEU B 1 503 ? 4.27 -9.391 -33.375 1 98.56 503 LEU B C 1
ATOM 8252 O O . LEU B 1 503 ? 4.805 -8.508 -34.062 1 98.56 503 LEU B O 1
ATOM 8256 N N . SER B 1 504 ? 3.652 -9.133 -32.219 1 98 504 SER B N 1
ATOM 8257 C CA . SER B 1 504 ? 3.617 -7.758 -31.734 1 98 504 SER B CA 1
ATOM 8258 C C . SER B 1 504 ? 5.023 -7.219 -31.5 1 98 504 SER B C 1
ATOM 8260 O O . SER B 1 504 ? 5.902 -7.945 -31.016 1 98 504 SER B O 1
ATOM 8262 N N . GLU B 1 505 ? 5.207 -5.945 -31.812 1 96.62 505 GLU B N 1
ATOM 8263 C CA . GLU B 1 505 ? 6.508 -5.316 -31.625 1 96.62 505 GLU B CA 1
ATOM 8264 C C . GLU B 1 505 ? 6.898 -5.293 -30.141 1 96.62 505 GLU B C 1
ATOM 8266 O O . GLU B 1 505 ? 8.031 -5.617 -29.797 1 96.62 505 GLU B O 1
ATOM 8271 N N . GLU B 1 506 ? 5.91 -4.914 -29.359 1 95.75 506 GLU B N 1
ATOM 8272 C CA . GLU B 1 506 ? 6.148 -4.91 -27.922 1 95.75 506 GLU B CA 1
ATOM 8273 C C . GLU B 1 506 ? 5.762 -6.246 -27.281 1 95.75 506 GLU B C 1
ATOM 8275 O O . GLU B 1 506 ? 4.746 -6.84 -27.656 1 95.75 506 GLU B O 1
ATOM 8280 N N . PHE B 1 507 ? 6.598 -6.68 -26.391 1 97.44 507 PHE B N 1
ATOM 8281 C CA . PHE B 1 507 ? 6.309 -7.918 -25.688 1 97.44 507 PHE B CA 1
ATOM 8282 C C . PHE B 1 507 ? 5.078 -7.758 -24.797 1 97.44 507 PHE B C 1
ATOM 8284 O O . PHE B 1 507 ? 5.074 -6.941 -23.875 1 97.44 507 PHE B O 1
ATOM 8291 N N . ILE B 1 508 ? 4.07 -8.477 -25.031 1 97.62 508 ILE B N 1
ATOM 8292 C CA . ILE B 1 508 ? 2.855 -8.453 -24.219 1 97.62 508 ILE B CA 1
ATOM 8293 C C . ILE B 1 508 ? 3.07 -9.266 -22.938 1 97.62 508 ILE B C 1
ATOM 8295 O O . ILE B 1 508 ? 3.506 -10.414 -23 1 97.62 508 ILE B O 1
ATOM 8299 N N . GLU B 1 509 ? 2.734 -8.781 -21.859 1 97.12 509 GLU B N 1
ATOM 8300 C CA . GLU B 1 509 ? 3.16 -9.25 -20.547 1 97.12 509 GLU B CA 1
ATOM 8301 C C . GLU B 1 509 ? 2.65 -10.664 -20.266 1 97.12 509 GLU B C 1
ATOM 8303 O O . GLU B 1 509 ? 3.387 -11.508 -19.75 1 97.12 509 GLU B O 1
ATOM 8308 N N . PHE B 1 510 ? 1.325 -10.938 -20.516 1 98.06 510 PHE B N 1
ATOM 8309 C CA . PHE B 1 510 ? 0.749 -12.25 -20.219 1 98.06 510 PHE B CA 1
ATOM 8310 C C . PHE B 1 510 ? -0.231 -12.664 -21.312 1 98.06 510 PHE B C 1
ATOM 8312 O O . PHE B 1 510 ? -1.012 -11.844 -21.797 1 98.06 510 PHE B O 1
ATOM 8319 N N . LEU B 1 511 ? -0.147 -13.906 -21.656 1 97.94 511 LEU B N 1
ATOM 8320 C CA . LEU B 1 511 ? -1.054 -14.477 -22.641 1 97.94 511 LEU B CA 1
ATOM 8321 C C . LEU B 1 511 ? -2.486 -14.5 -22.109 1 97.94 511 LEU B C 1
ATOM 8323 O O . LEU B 1 511 ? -3.436 -14.312 -22.875 1 97.94 511 LEU B O 1
ATOM 8327 N N . THR B 1 512 ? -2.609 -14.648 -20.781 1 96.69 512 THR B N 1
ATOM 8328 C CA . THR B 1 512 ? -3.93 -14.82 -20.188 1 96.69 512 THR B CA 1
ATOM 8329 C C . THR B 1 512 ? -4.699 -13.5 -20.188 1 96.69 512 THR B C 1
ATOM 8331 O O . THR B 1 512 ? -5.934 -13.5 -20.219 1 96.69 512 THR B O 1
ATOM 8334 N N . LEU B 1 513 ? -3.992 -12.383 -20.156 1 96.56 513 LEU B N 1
ATOM 8335 C CA . LEU B 1 513 ? -4.66 -11.086 -20.25 1 96.56 513 LEU B CA 1
ATOM 8336 C C . LEU B 1 513 ? -5.316 -10.914 -21.609 1 96.56 513 LEU B C 1
ATOM 8338 O O . LEU B 1 513 ? -6.453 -10.438 -21.703 1 96.56 513 LEU B O 1
ATOM 8342 N N . VAL B 1 514 ? -4.621 -11.328 -22.656 1 97.69 514 VAL B N 1
ATOM 8343 C CA . VAL B 1 514 ? -5.129 -11.227 -24.016 1 97.69 514 VAL B CA 1
ATOM 8344 C C . VAL B 1 514 ? -6.266 -12.227 -24.219 1 97.69 514 VAL B C 1
ATOM 8346 O O . VAL B 1 514 ? -7.336 -11.867 -24.719 1 97.69 514 VAL B O 1
ATOM 8349 N N . ALA B 1 515 ? -6.035 -13.414 -23.797 1 98.38 515 ALA B N 1
ATOM 8350 C CA . ALA B 1 515 ? -6.969 -14.508 -24.047 1 98.38 515 ALA B CA 1
ATOM 8351 C C . ALA B 1 515 ? -8.266 -14.312 -23.266 1 98.38 515 ALA B C 1
ATOM 8353 O O . ALA B 1 515 ? -9.328 -14.766 -23.688 1 98.38 515 ALA B O 1
ATOM 8354 N N . TYR B 1 516 ? -8.188 -13.625 -22.109 1 98.19 516 TYR B N 1
ATOM 8355 C CA . TYR B 1 516 ? -9.336 -13.438 -21.234 1 98.19 516 TYR B CA 1
ATOM 8356 C C . TYR B 1 516 ? -10.469 -12.711 -21.953 1 98.19 516 TYR B C 1
ATOM 8358 O O . TYR B 1 516 ? -11.641 -12.93 -21.656 1 98.19 516 TYR B O 1
ATOM 8366 N N . GLU B 1 517 ? -10.172 -11.969 -22.984 1 97.25 517 GLU B N 1
ATOM 8367 C CA . GLU B 1 517 ? -11.164 -11.195 -23.734 1 97.25 517 GLU B CA 1
ATOM 8368 C C . GLU B 1 517 ? -11.977 -12.094 -24.656 1 97.25 517 GLU B C 1
ATOM 8370 O O . GLU B 1 517 ? -13.031 -11.695 -25.156 1 97.25 517 GLU B O 1
ATOM 8375 N N . TYR B 1 518 ? -11.547 -13.297 -24.844 1 97.94 518 TYR B N 1
ATOM 8376 C CA . TYR B 1 518 ? -12.156 -14.18 -25.828 1 97.94 518 TYR B CA 1
ATOM 8377 C C . TYR B 1 518 ? -13.117 -15.156 -25.172 1 97.94 518 TYR B C 1
ATOM 8379 O O . TYR B 1 518 ? -13.797 -15.93 -25.844 1 97.94 518 TYR B O 1
ATOM 8387 N N . ILE B 1 519 ? -13.141 -15.133 -23.859 1 97.56 519 ILE B N 1
ATOM 8388 C CA . ILE B 1 519 ? -14.031 -16.062 -23.188 1 97.56 519 ILE B CA 1
ATOM 8389 C C . ILE B 1 519 ? -15.188 -15.305 -22.531 1 97.56 519 ILE B C 1
ATOM 8391 O O . ILE B 1 519 ? -15.023 -14.148 -22.125 1 97.56 519 ILE B O 1
ATOM 8395 N N . ASP B 1 520 ? -16.359 -16.016 -22.406 1 93.56 520 ASP B N 1
ATOM 8396 C CA . ASP B 1 520 ? -17.578 -15.477 -21.812 1 93.56 520 ASP B CA 1
ATOM 8397 C C . ASP B 1 520 ? -18.031 -14.203 -22.531 1 93.56 520 ASP B C 1
ATOM 8399 O O . ASP B 1 520 ? -18.906 -13.484 -22.031 1 93.56 520 ASP B O 1
#

InterPro domains:
  IPR001465 Malate synthase, TIM barrel domain [PF01274] (154-398)
  IPR006252 Malate synthase A [PIRSF001363] (11-519)
  IPR006252 Malate synthase A [PTHR42902] (12-519)
  IPR006252 Malate synthase A [TIGR01344] (16-519)
  IPR006252 Malate synthase A [cd00727] (16-520)
  IPR011076 Malate synthase superfamily [SSF51645] (15-519)
  IPR019830 Malate synthase, conserved site [PS00510] (258-273)
  IPR044856 Malate synthase, C-terminal superfamily [G3DSA:1.20.1220.12] (405-520)
  IPR046363 Malate synthase, N-terminal and TIM-barrel domains [G3DSA:3.20.20.360] (5-402)
  IPR048355 Malate synthase, C-terminal domain [PF20659] (406-518)
  IPR048356 Malate synthase, N-terminal domain [PF20656] (15-63)

Organism: NCBI:txid751945

Foldseek 3Di:
DPQKAQQDDDPCCCVLVPVVLVVQLLVLQVVQVVVLVVVVVVVVVVLVVVQVPDADFQDPVVVCLVLHPAFFDDDAPLLLFQAEEEEAELDLVVVLCRFQLPGSAYEHECEFFWLVFVCSLSVSLVSLLCVLVQNSWDQDPVGDIRGHDPHTHHYAYEFYASPDFDQRMGGNHHTGGSRSSSLSSNCVSRAVSQVVVVHGHEYEHEDDQALSSLLSVLVSQVVSCVVVVHDFLRYAYEYEPLALNVLSCVSSSCVSCRSHYQFYEDEDLSNLLNLCQSCLPPAPQAFQPVLPDCPPQLNVLSLLSRLLSQLSRVHAYEYEEDFFADDPVDVVVNVVSLVVVLVVLLVSLVSFHFHYYYHDSVCRVSSCVNNCVSQPPRSGRSVPNSPVRDHTSCRNNVSDRVPGFHAPVSLLVLLLVLLVQLLCSQVTGQWDQDPRGTDTQSSNSSSLSSLQSQAQVFGAHPVGDTNHPVNSVVSNQVSQVVVVHCPPRNSVVSVVLSCCQRVPPRHDNGSSVSSSVSHD/DPQKDQQDDDPCCCVLVPVVLVVQLLVLQVVQVVVLVVVVVVVVVVLVVVQVPDADFQDPVVVCLVLHPAFFDDDAPLLLFQAEEEEAELDLVVVLCRFQLPGSAYEHECEFFWLVFVCSLRVSLVSLLCVLVQNSWDQDPVGDIRGHDPHTHHYAYEFYASPDFDQRMGGNHHTGGSRSSSLSSNCVSRAVSQVVVVHGHEYEHEDDQALSSLLSVLVSQVVSCVVVVHDFLRYAYEYEPLALNVLSCVSSSCVSCRSHYQFYEHEDLSNLLNLCQSCLPPAPQAFQPVLVDCPPQLNVLSLLSRLLSQLSRVHAYEYEEDFFADDPVDVVVNVVSLVVVLVVLLVSLVSFHFHYYYHDSVCRVSSCVNNCVSQPPRSGRSVPNSPVRDHTSCRNNVSDRVPGFHAPVSLLVLLLVLLVQLLCSQVTGQWDQDPRGTDTQSSNSSSLSSLQSQALVFGAHPVGDTNHPVNSVVSNQVSCVVVVHCPPRNSVVSVVLSCCQRVPPDHDNGSSVSSSVSHD

Radius of gyration: 32.23 Å; Cα contacts (8 Å, |Δi|>4): 1991; chains: 2; bounding box: 55×98×81 Å

Sequence (1040 aa):
MKGVEIRKDHPLLGEVLTEEALRFVVALHREFNPVRKGLLARRQELWARYKAGERPDFLESTRFVRGGSWRVAEAPEDLQDRRVEITGPVERKMIVNALNSGAKVFMADFEDALSPTWDNVIRGQKNLMDAVRRQIDFVSPEGKEYRLKEKVATLVVRPRGWHLHEKHVYVDGEPISASLFDFGLYFFHNAHELLKRGSGPYFYLPKLESHLEARLWNEVFNFAQDYLGLPRGTIRATVLIETILAAFEMEEILYELKEHAAGLNAGRWDYIFSCIKKFATTAPIFPDRAQVTMTVPFMKAYTELLVKSCHLHEAHAIGGMAAFIPSRKDPEVNERALKQVRADKEREAGQGFDGTWVAHPDLVPVAMEVFDRFLGDKPHQKHVKREDVRVGAEDLLDFQVPGGKVTEAGFRNNVSVALQYLNQWLLGNGAAAIFNLMEDAATAEIARAQLWQWVHRGATLEDGRPVTPELYQKVKEEELQKLGGREAGRYREAEEILDKLVLSEEFIEFLTLVAYEYIDMKGVEIRKDHPLLGEVLTEEALRFVVALHREFNPVRKGLLARRQELWARYKAGERPDFLESTRFVRGGSWRVAEAPEDLQDRRVEITGPVERKMIVNALNSGAKVFMADFEDALSPTWDNVIRGQKNLMDAVRRQIDFVSPEGKEYRLKEKVATLVVRPRGWHLHEKHVYVDGEPISASLFDFGLYFFHNAHELLKRGSGPYFYLPKLESHLEARLWNEVFNFAQDYLGLPRGTIRATVLIETILAAFEMEEILYELKEHAAGLNAGRWDYIFSCIKKFATTAPIFPDRAQVTMTVPFMKAYTELLVKSCHLHEAHAIGGMAAFIPSRKDPEVNERALKQVRADKEREAGQGFDGTWVAHPDLVPVAMEVFDRFLGDKPHQKHVKREDVRVGAEDLLDFQVPGGKVTEAGFRNNVSVALQYLNQWLLGNGAAAIFNLMEDAATAEIARAQLWQWVHRGATLEDGRPVTPELYQKVKEEELQKLGGREAGRYREAEEILDKLVLSEEFIEFLTLVAYEYID

pLDDT: mean 96.45, std 4.55, range [62.34, 98.94]

Nearest PDB structures (foldseek):
  3cux-assembly1_A  TM=9.706E-01  e=1.997E-61  Bacillus anthracis
  3cv2-assembly1_A  TM=9.790E-01  e=5.964E-61  Escherichia coli
  5cc5-assembly1_A  TM=7.541E-01  e=1.773E-21  Mycobacterium tuberculosis H37Rv
  6au9-assembly1_A  TM=7.578E-01  e=6.188E-21  Mycobacterium tuberculosis
  3sad-assembly1_A  TM=7.415E-01  e=1.283E-20  Mycobacterium tuberculosis